Protein AF-A0A430Q4X9-F1 (afdb_monomer)

Solvent-accessible surface area (backbone atoms only — not comparable to full-atom values): 52627 Å² total; per-residue (Å²): 137,83,68,45,74,43,81,68,33,27,35,56,55,89,84,37,78,41,53,22,36,38,38,39,48,80,57,38,43,37,38,36,34,67,85,79,67,49,67,54,74,44,46,50,86,42,58,67,49,42,34,36,36,79,50,100,70,37,38,23,45,38,38,34,28,76,85,50,52,77,48,39,40,35,45,37,51,72,80,48,47,53,53,51,39,55,44,32,48,70,55,57,74,41,74,56,46,78,50,72,66,37,93,63,96,63,61,51,51,51,76,50,69,65,76,53,27,40,36,35,25,48,91,91,27,44,54,52,74,44,56,50,92,45,51,68,46,74,48,81,59,79,37,32,38,39,39,33,34,61,73,56,93,92,47,98,67,68,73,51,69,49,69,42,38,25,81,50,53,97,81,40,90,73,31,52,30,56,65,53,46,55,63,75,61,63,64,75,65,36,24,35,59,56,73,67,25,77,39,54,29,51,77,48,80,55,78,55,36,47,34,38,35,33,67,86,82,63,48,67,53,73,44,45,52,88,40,57,67,51,44,35,36,36,83,52,98,67,37,38,24,46,39,37,33,27,75,86,44,52,75,47,40,39,33,36,36,50,71,77,50,48,52,52,50,38,54,44,30,46,72,51,59,72,42,75,54,46,76,51,65,68,43,88,77,79,69,95,64,64,52,81,48,71,66,80,42,26,43,32,38,29,43,91,90,24,44,57,51,77,44,56,25,80,47,32,48,40,73,46,83,57,78,40,33,37,39,38,33,33,62,71,33,89,84,20,97,65,51,73,51,69,50,76,50,76,39,80,70,48,96,87,41,92,69,35,60,33,56,60,56,46,53,55,44,61,75,54,25,62,43,85,68,90,84,73,80,57,43,40,74,47,76,63,44,41,24,72,31,71,73,49,53,27,37,40,33,34,42,92,61,31,39,35,40,40,36,99,86,56,72,47,78,44,50,50,89,25,59,76,43,39,33,52,45,66,40,69,87,66,52,35,31,38,41,39,37,32,33,53,76,49,55,72,57,89,93,46,70,40,48,45,42,30,36,56,38,54,58,85,40,70,41,81,45,69,41,73,56,56,59,68,58,35,34,70,79,50,72,55,77,56,63,44,65,46,74,44,41,38,65,56,49,52,52,52,52,50,28,63,69,61,72,42,72,70,41,56,67,38,99,50,55,35,87,86,73,18,52,45,45,61,31,27,42,83,98,28,71,36,38,40,29,56,34,83,64,28,45,36,35,38,80,46,80,63,48,76,49,44,58,91,43,52,67,34,34,39,79,46,80,34,93,60,100,62,76,31,28,24,43,34,40,33,30,75,86,77,51,69,49,60,36,32,65,24,54,53,80,44,46,61,52,53,49,53,50,39,52,76,70,67,52,48,60,68,79,64,81,90,72,89,83,86,80,74,94,78,83,91,76,88,85,79,89,81,96,83,90,54,72,67,60,51,50,53,50,47,60,51,50,57,64,61,68,77,55,85,94,77,90,84,88,84,82,88,86,85,89,89,82,88,86,86,81,87,78,87,89,87,86,82,89,88,85,80,91,83,90,80,84,89,79,85,83,83,87,85,85,81,92,86,86,91,82,93,88,82,94,88,83,91,85,89,89,89,86,85,87,88,84,84,88,79,89,80,83,90,76,90,78,87,79,82,88,83,85,83,88,77,93,78,91,87,86,86,85,87,90,91,87,83,90,88,89,89,87,86,88,89,82,90,88,79,86,82,86,83,84,84,80,80,87,75,83,83,74,82,76,77,85,77,69,88,83,61,77,74,82,69,63,54,40,68,54,50,54,40,68,78,37,46,66,58,54,50,66,76,39,79,96,82,72,54,76,66,54,47,49,49,55,49,52,53,53,59,69,74,49,57,69,70,62,53,47,55,37,42,53,55,34,57,51,43,45,52,49,47,54,50,52,43,52,54,50,52,52,54,66,52,65,74,68,69,83,90,83,82,79,87,83,91,131

Radius of gyration: 43.61 Å; Cα contacts (8 Å, |Δi|>4): 1287; chains: 1; bounding box: 128×97×126 Å

Secondary structure (DSSP, 8-state):
---EEEEEEEEEETTEEEEEEEEE-SSEEEEEETTT--EEEEETTTEEEEEEEEETTEEEEEEEETTS-EEEEEEE-HHHHHHHHHHIIIII----EEE-------SB-EEEEETTEEEEESSSSEEEEEEGGGEEEEEEETTEEEEEE---TT-SS---EEEEE-PPPTT-TT-SHHHHHHHHT-S---EEEETTEEEEEEEEE-SSEEEEEETTT--EEEEETTTEEEEEEEEETTEEEEEEEETT--EEEEEEE-HHHHHHHHHHIIIII----EEEPB-TT-----EEEEETTEEEEEETTEEEEEEEGGGEEEEEEETTEEEEEE---TTSSS---EEEEEPP--TT-TT-SHHHHHHHHHTTS------S--SEEEEEEEEEETTEEEEEEE-SSEEEEEESS--EEEEGGGEEEEEEEE-TTSSEEEEEEEEEEEEEETTEEEEEEEEEEETT-EEEEE-SS-HHHHHHHHTTSS-SEEEEEHHHHHHHHHHHHTT--EE---S---TTS-SSEEEEETTEEEEEEEETTEEEEESSS-EEEEGGGEEEEEEEEPSSSSSEEEEEEEETTS-EEEEEEEEGGGHHHHHHHHHHTTPPBTTS----------------------HHHHHHHHHHHHHTSSS--------------PPP-----------------------------------------------------------------------------------------PPPPP--PPPPP-PPPPPPPTTSPPPPPPHHHHHHHHHHHHHHHSS-S---HHHHHHHHHHHHHHS-HHHHHHHHHHHHHHHHHHHHHHHHHHHHHHHTTSPP-------

Mean predicted aligned error: 23.53 Å

Organism: Schistosoma bovis (NCBI:txid6184)

Foldseek 3Di:
DPKDKDQFKWWQDQNDTFGWMWIDDLFWTWTAGPPPRDIDIDGLQFWDAWEWEQDPQAIKIWTATPVRDIIIMDNDHPVRVVVVQVSCVPRSVYHHYYAYADPDPDLEADWDDDDQKIFGDHPPGTHDIDRLVQFPDWDFDQQKIKTAGDDDPVDPDHDGIGIHGYAADPVRPRGPRVVVRCVSPPPQQKWWDDQQDTFGWDWDDDLFWTWTQGPPVRDIDIDGLQFWDAWEWEQDPQGTKIWTATPLRDIIIIDNDHPVRVVVVQVSCCVRSVYHHYYAYADPPPDLDADWDDDDQKIFGADPNHTNDIHRLQQFADWDDDQQKIKTAGDDDPNHPDGDGIDIDGFDDDPVRPRGPRVVVVVVSCVRHNHDDPPDAFQWWDFQFQWPVVGGTFTWTHDLFWIWGHGPVDIDIGGLVQFPAWEWFADLVNQKIKTKTAGVVFTDDPPDTQRITITMFGQPAKDKIATPDDQVVCCVQQVNLDGRIDIDGPSVVVSSVSCRSSVHDYFYADPAAFPSRHQWWWWDWDNDTWTWGDGPFWIWTDDPPTDTGGLVQFPAKEWAQAPDDDQWIWIWTAGPVRDITITGDTHNRRVVRVVVSCVVSVGHYPPPDDDDDPDDDDDDDDDDDDDDDDVVVVVVVVVVVVVVVVDDDDDDDDDDDDDDDDDDDYDDDDDDDDDDDDDDDDDDDDDDDDDDDDDDDDDDDDDYDYDDDDDDDDDDDDDDDYDDDDDDDDDDDDDDDDDDDDDDDDDDDDDDDDDDDDDDDDDDDDDDDDDDDPLQDDQDDDLLVVVCVVCLVVLVVVPPDDDDPVVSVVSSVVCVVPDDPVVSVVSRVVNVVSNVVSVVSNVVVVVVVVVVPDDDDDDDDDD

Nearest PDB structures (foldseek):
  9eh2-assembly1_y  TM=5.480E-01  e=1.610E-57  Homo sapiens
  4ifs-assembly1_A  TM=9.817E-01  e=1.212E-33  Homo sapiens
  6upl-assembly1_H  TM=5.809E-01  e=5.682E-43  Homo sapiens
  2gcj-assembly4_D  TM=9.593E-01  e=6.353E-27  Saccharomyces cerevisiae
  4pq0-assembly1_A  TM=9.358E-01  e=2.361E-25  Saccharomyces cerevisiae S288C

InterPro domains:
  IPR000969 FACT complex subunit SSRP1/POB3 [PR00887] (389-405)
  IPR000969 FACT complex subunit SSRP1/POB3 [PR00887] (411-427)
  IPR000969 FACT complex subunit SSRP1/POB3 [PR00887] (434-450)
  IPR000969 FACT complex subunit SSRP1/POB3 [PR00887] (499-512)
  IPR000969 FACT complex subunit SSRP1/POB3 [PR00887] (526-544)
  IPR000969 FACT complex subunit SSRP1/POB3 [PR00887] (544-561)
  IPR000969 FACT complex subunit SSRP1/POB3 [PR00887] (567-583)
  IPR000969 FACT complex subunit SSRP1/POB3 [PR00887] (583-601)
  IPR009071 High mobility group box domain [PF00505] (777-845)
  IPR009071 High mobility group box domain [PS50118] (777-846)
  IPR009071 High mobility group box domain [SM00398] (776-847)
  IPR011993 PH-like domain superfamily [G3DSA:2.30.29.30] (1-93)
  IPR011993 PH-like domain superfamily [G3DSA:2.30.29.30] (181-274)
  IPR011993 PH-like domain superfamily [G3DSA:2.30.29.30] (509-616)
  IPR013719 Histone chaperone RTT106/FACT complex subunit SPT16-like, middle domain [PF08512] (520-607)
  IPR013719 Histone chaperone RTT106/FACT complex subunit SPT16-like, middle domain [SM01287] (518-608)
  IPR024954 SSRP1, dimerization domain [PF03531] (105-169)
  IPR024954 SSRP1, dimerization domain [PF03531] (286-350)
  IPR035417 FACT complex subunit SSRP1/POB3, N-terminal PH domain [PF17292] (5-96)
  IPR035417 FACT complex subunit SSRP1/POB3, N-terminal PH domain [PF17292] (189-277)

pLDDT: mean 70.9, std 22.5, range [18.3, 94.38]

Structure (mmCIF, N/CA/C/O backbone):
data_AF-A0A430Q4X9-F1
#
_entry.id   AF-A0A430Q4X9-F1
#
loop_
_atom_site.group_PDB
_atom_site.id
_atom_site.type_symbol
_atom_site.label_atom_id
_atom_site.label_alt_id
_atom_site.label_comp_id
_atom_site.label_asym_id
_atom_site.label_entity_id
_atom_site.label_seq_id
_atom_site.pdbx_PDB_ins_code
_atom_site.Cartn_x
_atom_site.Cartn_y
_atom_site.Cartn_z
_atom_site.occupancy
_atom_site.B_iso_or_equiv
_atom_site.auth_seq_id
_atom_site.auth_comp_id
_atom_site.auth_asym_id
_atom_site.auth_atom_id
_atom_site.pdbx_PDB_model_num
ATOM 1 N N . MET A 1 1 ? -58.689 -5.310 34.486 1.00 47.12 1 MET A N 1
ATOM 2 C CA . MET A 1 1 ? -58.579 -5.553 33.040 1.00 47.12 1 MET A CA 1
ATOM 3 C C . MET A 1 1 ? -59.289 -4.420 32.329 1.00 47.12 1 MET A C 1
ATOM 5 O O . MET A 1 1 ? -60.475 -4.511 32.033 1.00 47.12 1 MET A O 1
ATOM 9 N N . ALA A 1 2 ? -58.596 -3.290 32.208 1.00 54.94 2 ALA A N 1
ATOM 10 C CA . ALA A 1 2 ? -59.089 -2.107 31.507 1.00 54.94 2 ALA A CA 1
ATOM 11 C C . ALA A 1 2 ? -58.631 -2.133 30.040 1.00 54.94 2 ALA A C 1
ATOM 13 O O . ALA A 1 2 ? -57.933 -1.228 29.596 1.00 54.94 2 ALA A O 1
ATOM 14 N N . ASP A 1 3 ? -58.971 -3.201 29.319 1.00 74.31 3 ASP A N 1
ATOM 15 C CA . ASP A 1 3 ? -58.567 -3.403 27.928 1.00 74.31 3 ASP A CA 1
ATOM 16 C C . ASP A 1 3 ? -59.161 -2.292 27.044 1.00 74.31 3 ASP A C 1
ATOM 18 O O . ASP A 1 3 ? -60.383 -2.162 26.930 1.00 74.31 3 ASP A O 1
ATOM 22 N N . ILE A 1 4 ? -58.301 -1.484 26.417 1.00 83.25 4 ILE A N 1
ATOM 23 C CA . ILE A 1 4 ? -58.714 -0.422 25.487 1.00 83.25 4 ILE A CA 1
ATOM 24 C C . ILE A 1 4 ? -58.470 -0.912 24.061 1.00 83.25 4 ILE A C 1
ATOM 26 O O . ILE A 1 4 ? -57.391 -1.416 23.758 1.00 83.25 4 ILE A O 1
ATOM 30 N N . ALA A 1 5 ? -59.452 -0.754 23.175 1.00 84.56 5 ALA A N 1
ATOM 31 C CA . ALA A 1 5 ? -59.333 -1.102 21.763 1.00 84.56 5 ALA A CA 1
ATOM 32 C C . ALA A 1 5 ? -59.777 0.062 20.871 1.00 84.56 5 ALA A C 1
ATOM 34 O O . ALA A 1 5 ? -60.734 0.762 21.199 1.00 84.56 5 ALA A O 1
ATOM 35 N N . PHE A 1 6 ? -59.095 0.229 19.737 1.00 85.00 6 PHE A N 1
ATOM 36 C CA . PHE A 1 6 ? -59.410 1.219 18.710 1.00 85.00 6 PHE A CA 1
ATOM 37 C C . PHE A 1 6 ? -59.391 0.541 17.335 1.00 85.00 6 PHE A C 1
ATOM 39 O O . PHE A 1 6 ? -58.387 -0.058 16.944 1.00 85.00 6 PHE A O 1
ATOM 46 N N . ASP A 1 7 ? -60.502 0.631 16.605 1.00 78.06 7 ASP A N 1
ATOM 47 C CA . ASP A 1 7 ? -60.726 -0.092 15.344 1.00 78.06 7 ASP A CA 1
ATOM 48 C C . ASP A 1 7 ? -60.397 0.718 14.073 1.00 78.06 7 ASP A C 1
ATOM 50 O O . ASP A 1 7 ? -60.568 0.205 12.966 1.00 78.06 7 ASP A O 1
ATOM 54 N N . HIS A 1 8 ? -59.962 1.975 14.225 1.00 80.31 8 HIS A N 1
ATOM 55 C CA . HIS A 1 8 ? -59.743 2.943 13.138 1.00 80.31 8 HIS A CA 1
ATOM 56 C C . HIS A 1 8 ? -58.374 3.645 13.221 1.00 80.31 8 HIS A C 1
ATOM 58 O O . HIS A 1 8 ? -58.217 4.774 12.764 1.00 80.31 8 HIS A O 1
ATOM 64 N N . ILE A 1 9 ? -57.380 2.973 13.808 1.00 86.81 9 ILE A N 1
ATOM 65 C CA . ILE A 1 9 ? -56.001 3.471 13.878 1.00 86.81 9 ILE A CA 1
ATOM 66 C C . ILE A 1 9 ? -55.238 3.000 12.643 1.00 86.81 9 ILE A C 1
ATOM 68 O O . ILE A 1 9 ? -55.410 1.874 12.177 1.00 86.81 9 ILE A O 1
ATOM 72 N N . THR A 1 10 ? -54.383 3.864 12.113 1.00 85.19 10 THR A N 1
ATOM 73 C CA . THR A 1 10 ? -53.503 3.550 10.984 1.00 85.19 10 THR A CA 1
ATOM 74 C C . THR A 1 10 ? -52.044 3.563 11.431 1.00 85.19 10 THR A C 1
ATOM 76 O O . THR A 1 10 ? -51.682 4.299 12.341 1.00 85.19 10 THR A O 1
ATOM 79 N N . GLN A 1 11 ? -51.196 2.748 10.813 1.00 85.56 11 GLN A N 1
ATOM 80 C CA . GLN A 1 11 ? -49.763 2.668 11.095 1.00 85.56 11 GLN A CA 1
ATOM 81 C C . GLN A 1 11 ? -48.985 3.239 9.911 1.00 85.56 11 GLN A C 1
ATOM 83 O O . GLN A 1 11 ? -49.207 2.828 8.770 1.00 85.56 11 GLN A O 1
ATOM 88 N N . GLU A 1 12 ? -48.066 4.164 10.181 1.00 77.56 12 GLU A N 1
ATOM 89 C CA . GLU A 1 12 ? -47.129 4.678 9.179 1.00 77.56 12 GLU A CA 1
ATOM 90 C C . GLU A 1 12 ? -45.906 3.752 9.115 1.00 77.56 12 GLU A C 1
ATOM 92 O O . GLU A 1 12 ? -45.156 3.626 10.083 1.00 77.56 12 GLU A O 1
ATOM 97 N N . VAL A 1 13 ? -45.680 3.126 7.959 1.00 74.81 13 VAL A N 1
ATOM 98 C CA . VAL A 1 13 ? -44.479 2.330 7.675 1.00 74.81 13 VAL A CA 1
ATOM 99 C C . VAL A 1 13 ? -43.890 2.825 6.358 1.00 74.81 13 VAL A C 1
ATOM 101 O O . VAL A 1 13 ? -44.546 2.750 5.323 1.00 74.81 13 VAL A O 1
ATOM 104 N N . ARG A 1 14 ? -42.655 3.349 6.383 1.00 68.56 14 ARG A N 1
ATOM 105 C CA . ARG A 1 14 ? -41.965 3.908 5.195 1.00 68.56 14 ARG A CA 1
ATOM 106 C C . ARG A 1 14 ? -42.811 4.946 4.436 1.00 68.56 14 ARG A C 1
ATOM 108 O O . ARG A 1 14 ? -42.925 4.901 3.216 1.00 68.56 14 ARG A O 1
ATOM 115 N N . GLY A 1 15 ? -43.471 5.845 5.172 1.00 66.19 15 GLY A N 1
ATOM 116 C CA . GLY A 1 15 ? -44.386 6.852 4.613 1.00 66.19 15 GLY A CA 1
ATOM 117 C C . GLY A 1 15 ? -45.702 6.299 4.043 1.00 66.19 15 GLY A C 1
ATOM 118 O O . GLY A 1 15 ? -46.572 7.077 3.668 1.00 66.19 15 GLY A O 1
ATOM 119 N N . THR A 1 16 ? -45.883 4.975 4.007 1.00 70.06 16 THR A N 1
ATOM 120 C CA . THR A 1 16 ? -47.123 4.318 3.578 1.00 70.06 16 THR A CA 1
ATOM 121 C C . THR A 1 16 ? -48.029 4.101 4.791 1.00 70.06 16 THR A C 1
ATOM 123 O O . THR A 1 16 ? -47.572 3.644 5.840 1.00 70.06 16 THR A O 1
ATOM 126 N N . VAL A 1 17 ? -49.318 4.422 4.661 1.00 78.38 17 VAL A N 1
ATOM 127 C CA . VAL A 1 17 ? -50.292 4.364 5.762 1.00 78.38 17 VAL A CA 1
ATOM 128 C C . VAL A 1 17 ? -51.163 3.110 5.638 1.00 78.38 17 VAL A C 1
ATOM 130 O O . VAL A 1 17 ? -51.874 2.918 4.649 1.00 78.38 17 VAL A O 1
ATOM 133 N N . TYR A 1 18 ? -51.117 2.244 6.652 1.00 81.88 18 TYR A N 1
ATOM 134 C CA . TYR A 1 18 ? -51.823 0.959 6.675 1.00 81.88 18 TYR A CA 1
ATOM 135 C C . TYR A 1 18 ? -52.917 0.944 7.757 1.00 81.88 18 TYR A C 1
ATOM 137 O O . TYR A 1 18 ? -52.584 1.169 8.919 1.00 81.88 18 TYR A O 1
ATOM 145 N N . PRO A 1 19 ? -54.192 0.638 7.440 1.00 84.50 19 PRO A N 1
ATOM 146 C CA . PRO A 1 19 ? -55.247 0.513 8.447 1.00 84.50 19 PRO A CA 1
ATOM 147 C C . PRO A 1 19 ? -55.048 -0.711 9.346 1.00 84.50 19 PRO A C 1
ATOM 149 O O . PRO A 1 19 ? -54.427 -1.706 8.950 1.00 84.50 19 PRO A O 1
ATOM 152 N N . GLY A 1 20 ? -55.586 -0.639 10.560 1.00 86.88 20 GLY A N 1
ATOM 153 C CA . GLY A 1 20 ? -55.470 -1.705 11.537 1.00 86.88 20 GLY A CA 1
ATOM 154 C C . GLY A 1 20 ? -56.220 -1.451 12.839 1.00 86.88 20 GLY A C 1
ATOM 155 O O . GLY A 1 20 ? -57.010 -0.518 12.984 1.00 86.88 20 GLY A O 1
ATOM 156 N N . LYS A 1 21 ? -55.978 -2.343 13.798 1.00 86.94 21 LYS A N 1
ATOM 157 C CA . LYS A 1 21 ? -56.662 -2.374 15.092 1.00 86.94 21 LYS A CA 1
ATOM 158 C C . LYS A 1 21 ? -55.644 -2.332 16.218 1.00 86.94 21 LYS A C 1
ATOM 160 O O . LYS A 1 21 ? -54.824 -3.244 16.341 1.00 86.94 21 LYS A O 1
ATOM 165 N N . LEU A 1 22 ? -55.721 -1.299 17.052 1.00 87.69 22 LEU A N 1
ATOM 166 C CA . LEU A 1 22 ? -54.906 -1.160 18.257 1.00 87.69 22 LEU A CA 1
ATOM 167 C C . LEU A 1 22 ? -55.633 -1.764 19.462 1.00 87.69 22 LEU A C 1
ATOM 169 O O . LEU A 1 22 ? -56.838 -1.578 19.628 1.00 87.69 22 LEU A O 1
ATOM 173 N N . ARG A 1 23 ? -54.891 -2.457 20.326 1.00 88.31 23 ARG A N 1
ATOM 174 C CA . ARG A 1 23 ? -55.328 -2.941 21.636 1.00 88.31 23 ARG A CA 1
ATOM 175 C C . ARG A 1 23 ? -54.254 -2.666 22.683 1.00 88.31 23 ARG A C 1
ATOM 177 O O . ARG A 1 23 ? -53.080 -2.945 22.456 1.00 88.31 23 ARG A O 1
ATOM 184 N N . LEU A 1 24 ? -54.674 -2.154 23.832 1.00 86.25 24 LEU A N 1
ATOM 185 C CA . LEU A 1 24 ? -53.842 -1.896 25.003 1.00 86.25 24 LEU A CA 1
ATOM 186 C C . LEU A 1 24 ? -54.345 -2.760 26.162 1.00 86.25 24 LEU A C 1
ATOM 188 O O . LEU A 1 24 ? -55.533 -2.719 26.490 1.00 86.25 24 LEU A O 1
ATOM 192 N N . LYS A 1 25 ? -53.440 -3.515 26.788 1.00 86.50 25 LYS A N 1
ATOM 193 C CA . LYS A 1 25 ? -53.659 -4.213 28.063 1.00 86.50 25 LYS A CA 1
ATOM 194 C C . LYS A 1 25 ? -52.678 -3.708 29.115 1.00 86.50 25 LYS A C 1
ATOM 196 O O . LYS A 1 25 ? -51.762 -2.954 28.816 1.00 86.50 25 LYS A O 1
ATOM 201 N N . GLU A 1 26 ? -52.863 -4.163 30.349 1.00 81.06 26 GLU A N 1
ATOM 202 C CA . GLU A 1 26 ? -52.148 -3.685 31.541 1.00 81.06 26 GLU A CA 1
ATOM 203 C C . GLU A 1 26 ? -50.613 -3.902 31.503 1.00 81.06 26 GLU A C 1
ATOM 205 O O . GLU A 1 26 ? -49.920 -3.286 32.307 1.00 81.06 26 GLU A O 1
ATOM 210 N N . ASP A 1 27 ? -50.092 -4.709 30.563 1.00 81.56 27 ASP A N 1
ATOM 211 C CA . ASP A 1 27 ? -48.649 -4.921 30.305 1.00 81.56 27 ASP A CA 1
ATOM 212 C C . ASP A 1 27 ? -48.296 -5.108 28.800 1.00 81.56 27 ASP A C 1
ATOM 214 O O . ASP A 1 27 ? -47.153 -5.396 28.451 1.00 81.56 27 ASP A O 1
ATOM 218 N N . GLU A 1 28 ? -49.267 -4.953 27.882 1.00 84.81 28 GLU A N 1
ATOM 219 C CA . GLU A 1 28 ? -49.089 -5.224 26.440 1.00 84.81 28 GLU A CA 1
ATOM 220 C C . GLU A 1 28 ? -49.641 -4.093 25.560 1.00 84.81 28 GLU A C 1
ATOM 222 O O . GLU A 1 28 ? -50.812 -3.713 25.671 1.00 84.81 28 GLU A O 1
ATOM 227 N N . PHE A 1 29 ? -48.831 -3.628 24.611 1.00 88.62 29 PHE A N 1
ATOM 228 C CA . PHE A 1 29 ? -49.266 -2.864 23.443 1.00 88.62 29 PHE A CA 1
ATOM 229 C C . PHE A 1 29 ? -49.368 -3.818 22.246 1.00 88.62 29 PHE A C 1
ATOM 231 O O . PHE A 1 29 ? -48.407 -4.521 21.945 1.00 88.62 29 PHE A O 1
ATOM 238 N N . MET A 1 30 ? -50.507 -3.849 21.547 1.00 86.81 30 MET A N 1
ATOM 239 C CA . MET A 1 30 ? -50.709 -4.698 20.367 1.00 86.81 30 MET A CA 1
ATOM 240 C C . MET A 1 30 ? -51.405 -3.951 19.232 1.00 86.81 30 MET A C 1
ATOM 242 O O . MET A 1 30 ? -52.591 -3.642 19.337 1.00 86.81 30 MET A O 1
ATOM 246 N N . TYR A 1 31 ? -50.724 -3.752 18.107 1.00 88.12 31 TYR A N 1
ATOM 247 C CA . TYR A 1 31 ? -51.344 -3.260 16.877 1.00 88.12 31 TYR A CA 1
ATOM 248 C C . TYR A 1 31 ? -51.369 -4.349 15.806 1.00 88.12 31 TYR A C 1
ATOM 250 O O . TYR A 1 31 ? -50.330 -4.906 15.467 1.00 88.12 31 TYR A O 1
ATOM 258 N N . LYS A 1 32 ? -52.544 -4.637 15.235 1.00 86.12 32 LYS A N 1
ATOM 259 C CA . LYS A 1 32 ? -52.685 -5.548 14.091 1.00 86.12 32 LYS A CA 1
ATOM 260 C C . LYS A 1 32 ? -52.991 -4.777 12.811 1.00 86.12 32 LYS A C 1
ATOM 262 O O . LYS A 1 32 ? -54.054 -4.174 12.695 1.00 86.12 32 LYS A O 1
ATOM 267 N N . ASN A 1 33 ? -52.101 -4.890 11.833 1.00 82.56 33 ASN A N 1
ATOM 268 C CA . ASN A 1 33 ? -52.248 -4.342 10.489 1.00 82.56 33 ASN A CA 1
ATOM 269 C C . ASN A 1 33 ? -53.239 -5.199 9.672 1.00 82.56 33 ASN A C 1
ATOM 271 O O . ASN A 1 33 ? -53.063 -6.414 9.552 1.00 82.56 33 ASN A O 1
ATOM 275 N N . GLU A 1 34 ? -54.292 -4.590 9.120 1.00 80.56 34 GLU A N 1
ATOM 276 C CA . GLU A 1 34 ? -55.349 -5.313 8.392 1.00 80.56 34 GLU A CA 1
ATOM 277 C C . GLU A 1 34 ? -54.937 -5.723 6.973 1.00 80.56 34 GLU A C 1
ATOM 279 O O . GLU A 1 34 ? -55.386 -6.764 6.498 1.00 80.56 34 GLU A O 1
ATOM 284 N N . LYS A 1 35 ? -54.055 -4.958 6.311 1.00 73.62 35 LYS A N 1
ATOM 285 C CA . LYS A 1 35 ? -53.568 -5.279 4.956 1.00 73.62 35 LYS A CA 1
ATOM 286 C C . LYS A 1 35 ? -52.484 -6.359 4.966 1.00 73.62 35 LYS A C 1
ATOM 288 O O . LYS A 1 35 ? -52.546 -7.292 4.175 1.00 73.62 35 LYS A O 1
ATOM 293 N N . THR A 1 36 ? -51.487 -6.238 5.847 1.00 71.25 36 THR A N 1
ATOM 294 C CA . THR A 1 36 ? -50.318 -7.147 5.866 1.00 71.25 36 THR A CA 1
ATOM 295 C C . THR A 1 36 ? -50.462 -8.314 6.845 1.00 71.25 36 THR A C 1
ATOM 297 O O . THR A 1 36 ? -49.624 -9.214 6.858 1.00 71.25 36 THR A O 1
ATOM 300 N N . GLY A 1 37 ? -51.478 -8.293 7.714 1.00 74.94 37 GLY A N 1
ATOM 301 C CA . GLY A 1 37 ? -51.705 -9.300 8.755 1.00 74.94 37 GLY A CA 1
ATOM 302 C C . GLY A 1 37 ? -50.696 -9.287 9.911 1.00 74.94 37 GLY A C 1
ATOM 303 O O . GLY A 1 37 ? -50.916 -9.999 10.895 1.00 74.94 37 GLY A O 1
ATOM 304 N N . LYS A 1 38 ? -49.622 -8.486 9.817 1.00 79.12 38 LYS A N 1
ATOM 305 C CA . LYS A 1 38 ? -48.584 -8.340 10.845 1.00 79.12 38 LYS A CA 1
ATOM 306 C C . LYS A 1 38 ? -49.165 -7.791 12.149 1.00 79.12 38 LYS A C 1
ATOM 308 O O . LYS A 1 38 ? -50.126 -7.018 12.142 1.00 79.12 38 LYS A O 1
ATOM 313 N N . VAL A 1 39 ? -48.556 -8.201 13.258 1.00 84.00 39 VAL A N 1
ATOM 314 C CA . VAL A 1 39 ? -48.884 -7.725 14.603 1.00 84.00 39 VAL A CA 1
ATOM 315 C C . VAL A 1 39 ? -47.618 -7.171 15.240 1.00 84.00 39 VAL A C 1
ATOM 317 O O . VAL A 1 39 ? -46.669 -7.918 15.467 1.00 84.00 39 VAL A O 1
ATOM 320 N N . ASP A 1 40 ? -47.630 -5.877 15.534 1.00 83.50 40 ASP A N 1
ATOM 321 C CA . ASP A 1 40 ? -46.658 -5.228 16.405 1.00 83.50 40 ASP A CA 1
ATOM 322 C C . ASP A 1 40 ? -47.092 -5.520 17.852 1.00 83.50 40 ASP A C 1
ATOM 324 O O . ASP A 1 40 ? -48.215 -5.184 18.240 1.00 83.50 40 ASP A O 1
ATOM 328 N N . HIS A 1 41 ? -46.235 -6.178 18.635 1.00 88.75 41 HIS A N 1
ATOM 329 C CA . HIS A 1 41 ? -46.450 -6.492 20.054 1.00 88.75 41 HIS A CA 1
ATOM 330 C C . HIS A 1 41 ? -45.258 -5.968 20.852 1.00 88.75 41 HIS A C 1
ATOM 332 O O . HIS A 1 41 ? -44.120 -6.309 20.527 1.00 88.75 41 HIS A O 1
ATOM 338 N N . PHE A 1 42 ? -45.523 -5.138 21.863 1.00 87.38 42 PHE A N 1
ATOM 339 C CA . PHE A 1 42 ? -44.507 -4.603 22.773 1.00 87.38 42 PHE A CA 1
ATOM 340 C C . PHE A 1 42 ? -44.953 -4.813 24.221 1.00 87.38 42 PHE A C 1
ATOM 342 O O . PHE A 1 42 ? -46.094 -4.504 24.580 1.00 87.38 42 PHE A O 1
ATOM 349 N N . SER A 1 43 ? -44.043 -5.300 25.060 1.00 85.12 43 SER A N 1
ATOM 350 C CA . SER A 1 43 ? -44.223 -5.334 26.512 1.00 85.12 43 SER A CA 1
ATOM 351 C C . SER A 1 43 ? -43.915 -3.971 27.134 1.00 85.12 43 SER A C 1
ATOM 353 O O . SER A 1 43 ? -43.267 -3.114 26.520 1.00 85.12 43 SER A O 1
ATOM 355 N N . ARG A 1 44 ? -44.292 -3.772 28.402 1.00 82.31 44 ARG A N 1
ATOM 356 C CA . ARG A 1 44 ? -43.864 -2.585 29.157 1.00 82.31 44 ARG A CA 1
ATOM 357 C C . ARG A 1 44 ? -42.344 -2.422 29.222 1.00 82.31 44 ARG A C 1
ATOM 359 O O . ARG A 1 44 ? -41.857 -1.293 29.249 1.00 82.31 44 ARG A O 1
ATOM 366 N N . SER A 1 45 ? -41.585 -3.517 29.244 1.00 82.31 45 SER A N 1
ATOM 367 C CA . SER A 1 45 ? -40.120 -3.465 29.280 1.00 82.31 45 SER A CA 1
ATOM 368 C C . SER A 1 45 ? -39.489 -2.881 28.015 1.00 82.31 45 SER A C 1
ATOM 370 O O . SER A 1 45 ? -38.366 -2.387 28.113 1.00 82.31 45 SER A O 1
ATOM 372 N N . ASP A 1 46 ? -40.180 -2.889 26.874 1.00 85.38 46 ASP A N 1
ATOM 373 C CA . ASP A 1 46 ? -39.586 -2.548 25.573 1.00 85.38 46 ASP A CA 1
ATOM 374 C C . ASP A 1 46 ? -39.700 -1.058 25.233 1.00 85.38 46 ASP A C 1
ATOM 376 O O . ASP A 1 46 ? -38.841 -0.513 24.539 1.00 85.38 46 ASP A O 1
ATOM 380 N N . ILE A 1 47 ? -40.738 -0.387 25.740 1.00 85.75 47 ILE A N 1
ATOM 381 C CA . ILE A 1 47 ? -40.999 1.035 25.491 1.00 85.75 47 ILE A CA 1
ATOM 382 C C . ILE A 1 47 ? -39.988 1.896 26.265 1.00 85.75 47 ILE A C 1
ATOM 384 O O . ILE A 1 47 ? -39.760 1.696 27.460 1.00 85.75 47 ILE A O 1
ATOM 388 N N . GLU A 1 48 ? -39.373 2.856 25.571 1.00 84.50 48 GLU A N 1
ATOM 389 C CA . GLU A 1 48 ? -38.484 3.870 26.150 1.00 84.50 48 GLU A CA 1
ATOM 390 C C . GLU A 1 48 ? -39.236 5.187 26.371 1.00 84.50 48 GLU A C 1
ATOM 392 O O . GLU A 1 48 ? -39.235 5.733 27.474 1.00 84.50 48 GLU A O 1
ATOM 397 N N . SER A 1 49 ? -39.900 5.691 25.329 1.00 86.38 49 SER A N 1
ATOM 398 C CA . SER A 1 49 ? -40.626 6.959 25.365 1.00 86.38 49 SER A CA 1
ATOM 399 C C . SER A 1 49 ? -41.789 6.975 24.371 1.00 86.38 49 SER A C 1
ATOM 401 O O . SER A 1 49 ? -41.876 6.153 23.455 1.00 86.38 49 SER A O 1
ATOM 403 N N . ALA A 1 50 ? -42.716 7.912 24.563 1.00 88.81 50 ALA A N 1
ATOM 404 C CA . ALA A 1 50 ? -43.828 8.139 23.652 1.00 88.81 50 ALA A CA 1
ATOM 405 C C . ALA A 1 50 ? -44.142 9.637 23.552 1.00 88.81 50 ALA A C 1
ATOM 407 O O . ALA A 1 50 ? -44.049 10.367 24.541 1.00 88.81 50 ALA A O 1
ATOM 408 N N . GLN A 1 51 ? -44.553 10.088 22.367 1.00 88.75 51 GLN A N 1
ATOM 409 C CA . GLN A 1 51 ? -44.913 11.482 22.111 1.00 88.75 51 GLN A CA 1
ATOM 410 C C . GLN A 1 51 ? -46.144 11.611 21.204 1.00 88.75 51 GLN A C 1
ATOM 412 O O . GLN A 1 51 ? -46.344 10.823 20.276 1.00 88.75 51 GLN A O 1
ATOM 417 N N . TRP A 1 52 ? -46.956 12.636 21.469 1.00 88.81 52 TRP A N 1
ATOM 418 C CA . TRP A 1 52 ? -48.077 13.049 20.628 1.00 88.81 52 TRP A CA 1
ATOM 419 C C . TRP A 1 52 ? -47.613 14.091 19.615 1.00 88.81 52 TRP A C 1
ATOM 421 O O . TRP A 1 52 ? -47.125 15.154 20.000 1.00 88.81 52 TRP A O 1
ATOM 431 N N . ILE A 1 53 ? -47.828 13.811 18.332 1.00 83.00 53 ILE A N 1
ATOM 432 C CA . ILE A 1 53 ? -47.542 14.709 17.211 1.00 83.00 53 ILE A CA 1
ATOM 433 C C . ILE A 1 53 ? -48.873 15.092 16.552 1.00 83.00 53 ILE A C 1
ATOM 435 O O . ILE A 1 53 ? -49.714 14.233 16.293 1.00 83.00 53 ILE A O 1
ATOM 439 N N . VAL A 1 54 ? -49.084 16.379 16.269 1.00 79.81 54 VAL A N 1
ATOM 440 C CA . VAL A 1 54 ? -50.278 16.844 15.538 1.00 79.81 54 VAL A CA 1
ATOM 441 C C . VAL A 1 54 ? -50.110 16.551 14.045 1.00 79.81 54 VAL A C 1
ATOM 443 O O . VAL A 1 54 ? -49.097 16.925 13.455 1.00 79.81 54 VAL A O 1
ATOM 446 N N . ARG A 1 55 ? -51.093 15.886 13.430 1.00 73.38 55 ARG A N 1
ATOM 447 C CA . ARG A 1 55 ? -51.079 15.451 12.024 1.00 73.38 55 ARG A CA 1
ATOM 448 C C . ARG A 1 55 ? -52.394 15.805 11.323 1.00 73.38 55 ARG A C 1
ATOM 450 O O . ARG A 1 55 ? -53.383 16.148 11.964 1.00 73.38 55 ARG A O 1
ATOM 457 N N . ALA A 1 56 ? -52.423 15.702 9.993 1.00 67.81 56 ALA A N 1
ATOM 458 C CA . ALA A 1 56 ? -53.603 16.048 9.188 1.00 67.81 56 ALA A CA 1
ATOM 459 C C . ALA A 1 56 ? -54.848 15.183 9.495 1.00 67.81 56 ALA A C 1
ATOM 461 O O . ALA A 1 56 ? -55.971 15.600 9.229 1.00 67.81 56 ALA A O 1
ATOM 462 N N . THR A 1 57 ? -54.647 13.991 10.062 1.00 67.25 57 THR A N 1
ATOM 463 C CA . THR A 1 57 ? -55.678 13.007 10.433 1.00 67.25 57 THR A CA 1
ATOM 464 C C . THR A 1 57 ? -56.082 13.050 11.913 1.00 67.25 57 THR A C 1
ATOM 466 O O . THR A 1 57 ? -56.921 12.253 12.324 1.00 67.25 57 THR A O 1
ATOM 469 N N . GLY A 1 58 ? -55.510 13.953 12.722 1.00 78.31 58 GLY A N 1
ATOM 470 C CA . GLY A 1 58 ? -55.746 14.036 14.168 1.00 78.31 58 GLY A CA 1
ATOM 471 C C . GLY A 1 58 ? -54.443 14.025 14.969 1.00 78.31 58 GLY A C 1
ATOM 472 O O . GLY A 1 58 ? -53.438 14.606 14.556 1.00 78.31 58 GLY A O 1
ATOM 473 N N . LEU A 1 59 ? -54.443 13.363 16.126 1.00 82.75 59 LEU A N 1
ATOM 474 C CA . LEU A 1 59 ? -53.221 13.119 16.892 1.00 82.75 59 LEU A CA 1
ATOM 475 C C . LEU A 1 59 ? -52.575 11.802 16.439 1.00 82.75 59 LEU A C 1
ATOM 477 O O . LEU A 1 59 ? -53.243 10.775 16.314 1.00 82.75 59 LEU A O 1
ATOM 481 N N . GLY A 1 60 ? -51.265 11.849 16.194 1.00 86.12 60 GLY A N 1
ATOM 482 C CA . GLY A 1 60 ? -50.419 10.686 15.944 1.00 86.12 60 GLY A CA 1
ATOM 483 C C . GLY A 1 60 ? -49.582 10.351 17.174 1.00 86.12 60 GLY A C 1
ATOM 484 O O . GLY A 1 60 ? -48.910 11.221 17.734 1.00 86.12 60 GLY A O 1
ATOM 485 N N . LEU A 1 61 ? -49.614 9.090 17.593 1.00 88.62 61 LEU A N 1
ATOM 486 C CA . LEU A 1 61 ? -48.782 8.532 18.650 1.00 88.62 61 LEU A CA 1
ATOM 487 C C . LEU A 1 61 ? -47.488 7.991 18.038 1.00 88.62 61 LEU A C 1
ATOM 489 O O . LEU A 1 61 ? -47.516 7.032 17.267 1.00 88.62 61 LEU A O 1
ATOM 493 N N . SER A 1 62 ? -46.352 8.577 18.405 1.00 87.19 62 SER A N 1
ATOM 494 C CA . SER A 1 62 ? -45.033 8.006 18.111 1.00 87.19 62 SER A CA 1
ATOM 495 C C . SER A 1 62 ? -44.477 7.340 19.365 1.00 87.19 62 SER A C 1
ATOM 497 O O . SER A 1 62 ? -44.455 7.960 20.427 1.00 87.19 62 SER A O 1
ATOM 499 N N . ILE A 1 63 ? -44.043 6.087 19.245 1.00 88.50 63 ILE A N 1
ATOM 500 C CA . ILE A 1 63 ? -43.474 5.277 20.327 1.00 88.50 63 ILE A CA 1
ATOM 501 C C . ILE A 1 63 ? -42.044 4.912 19.943 1.00 88.50 63 ILE A C 1
ATOM 503 O O . ILE A 1 63 ? -41.824 4.338 18.875 1.00 88.50 63 ILE A O 1
ATOM 507 N N . LYS A 1 64 ? -41.090 5.217 20.823 1.00 84.69 64 LYS A N 1
ATOM 508 C CA . LYS A 1 64 ? -39.700 4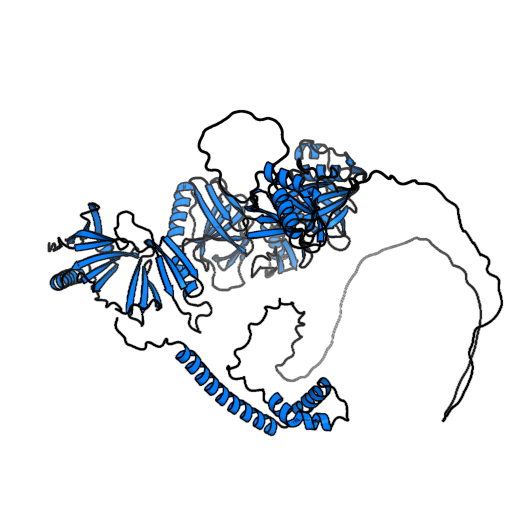.777 20.712 1.00 84.69 64 LYS A CA 1
ATOM 509 C C . LYS A 1 64 ? -39.478 3.595 21.650 1.00 84.69 64 LYS A C 1
ATOM 511 O O . LYS A 1 64 ? -39.831 3.647 22.832 1.00 84.69 64 LYS A O 1
ATOM 516 N N . LEU A 1 65 ? -38.911 2.522 21.114 1.00 85.69 65 LEU A N 1
ATOM 517 C CA . LEU A 1 65 ? -38.515 1.338 21.870 1.00 85.69 65 LEU A CA 1
ATOM 518 C C . LEU A 1 65 ? -37.011 1.390 22.197 1.00 85.69 65 LEU A C 1
ATOM 520 O O . LEU A 1 65 ? -36.236 2.038 21.497 1.00 85.69 65 LEU A O 1
ATOM 524 N N . LYS A 1 66 ? -36.575 0.669 23.237 1.00 82.00 66 LYS A N 1
ATOM 525 C CA . LYS A 1 66 ? -35.178 0.663 23.744 1.00 82.00 66 LYS A CA 1
ATOM 526 C C . LYS A 1 66 ? -34.133 0.081 22.781 1.00 82.00 66 LYS A C 1
ATOM 528 O O . LYS A 1 66 ? -32.940 0.139 23.051 1.00 82.00 66 LYS A O 1
ATOM 533 N N . ASN A 1 67 ? -34.575 -0.488 21.665 1.00 78.19 67 ASN A N 1
ATOM 534 C CA . ASN A 1 67 ? -33.757 -0.902 20.521 1.00 78.19 67 ASN A CA 1
ATOM 535 C C . ASN A 1 67 ? -33.614 0.218 19.458 1.00 78.19 67 ASN A C 1
ATOM 537 O O . ASN A 1 67 ? -33.211 -0.074 18.336 1.00 78.19 67 ASN A O 1
ATOM 541 N N . ASN A 1 68 ? -34.006 1.456 19.784 1.00 73.12 68 ASN A N 1
ATOM 542 C CA . ASN A 1 68 ? -34.130 2.624 18.903 1.00 73.12 68 ASN A CA 1
ATOM 543 C C . ASN A 1 68 ? -35.160 2.517 17.755 1.00 73.12 68 ASN A C 1
ATOM 545 O O . ASN A 1 68 ? -35.203 3.414 16.910 1.00 73.12 68 ASN A O 1
ATOM 549 N N . SER A 1 69 ? -36.033 1.499 17.703 1.00 79.38 69 SER A N 1
ATOM 550 C CA . SER A 1 69 ? -37.075 1.453 16.667 1.00 79.38 69 SER A CA 1
ATOM 551 C C . SER A 1 69 ? -38.246 2.389 16.993 1.00 79.38 69 SER A C 1
ATOM 553 O O . SER A 1 69 ? -38.834 2.349 18.076 1.00 79.38 69 SER A O 1
ATOM 555 N N . LEU A 1 70 ? -38.586 3.246 16.025 1.00 83.25 70 LEU A N 1
ATOM 556 C CA . LEU A 1 70 ? -39.671 4.223 16.104 1.00 83.25 70 LEU A CA 1
ATOM 557 C C . LEU A 1 70 ? -40.918 3.694 15.383 1.00 83.25 70 LEU A C 1
ATOM 559 O O . LEU A 1 70 ? -40.889 3.480 14.171 1.00 83.25 70 LEU A O 1
ATOM 563 N N . HIS A 1 71 ? -42.018 3.526 16.115 1.00 85.88 71 HIS A N 1
ATOM 564 C CA . HIS A 1 71 ? -43.308 3.070 15.587 1.00 85.88 71 HIS A CA 1
ATOM 565 C C . HIS A 1 71 ? -44.334 4.207 15.670 1.00 85.88 71 HIS A C 1
ATOM 567 O O . HIS A 1 71 ? -44.368 4.951 16.651 1.00 85.88 71 HIS A O 1
ATOM 573 N N . ARG A 1 72 ? -45.160 4.365 14.630 1.00 86.75 72 ARG A N 1
ATOM 574 C CA . ARG A 1 72 ? -46.032 5.533 14.430 1.00 86.75 72 ARG A CA 1
ATOM 575 C C . ARG A 1 72 ? -47.466 5.109 14.133 1.00 86.75 72 ARG A C 1
ATOM 577 O O . ARG A 1 72 ? -47.691 4.313 13.220 1.00 86.75 72 ARG A O 1
ATOM 584 N N . TYR A 1 73 ? -48.410 5.663 14.889 1.00 88.94 73 TYR A N 1
ATOM 585 C CA . TYR A 1 73 ? -49.826 5.304 14.856 1.00 88.94 73 TYR A CA 1
ATOM 586 C C . TYR A 1 73 ? -50.710 6.553 14.802 1.00 88.94 73 TYR A C 1
ATOM 588 O O . TYR A 1 73 ? -50.689 7.362 15.725 1.00 88.94 73 TYR A O 1
ATOM 596 N N . ASP A 1 74 ? -51.521 6.688 13.759 1.00 85.94 74 ASP A N 1
ATOM 597 C CA . ASP A 1 74 ? -52.325 7.875 13.460 1.00 85.94 74 ASP A CA 1
ATOM 598 C C . ASP A 1 74 ? -53.829 7.592 13.538 1.00 85.94 74 ASP A C 1
ATOM 600 O O . ASP A 1 74 ? -54.277 6.466 13.308 1.00 85.94 74 ASP A O 1
ATOM 604 N N . GLY A 1 75 ? -54.612 8.648 13.776 1.00 82.00 75 GLY A N 1
ATOM 605 C CA . GLY A 1 75 ? -56.079 8.613 13.759 1.00 82.00 75 GLY A CA 1
ATOM 606 C C . GLY A 1 75 ? -56.745 8.765 15.128 1.00 82.00 75 GLY A C 1
ATOM 607 O O . GLY A 1 75 ? -57.948 8.548 15.229 1.00 82.00 75 GLY A O 1
ATOM 608 N N . PHE A 1 76 ? -56.004 9.140 16.176 1.00 86.06 76 PHE A N 1
ATOM 609 C CA . PHE A 1 76 ? -56.581 9.370 17.503 1.00 86.06 76 PHE A CA 1
ATOM 610 C C . PHE A 1 76 ? -57.293 10.728 17.580 1.00 86.06 76 PHE A C 1
ATOM 612 O O . PHE A 1 76 ? -56.699 11.774 17.289 1.00 86.06 76 PHE A O 1
ATOM 619 N N . GLY A 1 77 ? -58.541 10.730 18.056 1.00 82.56 77 GLY A N 1
ATOM 620 C CA . GLY A 1 77 ? -59.213 11.946 18.520 1.00 82.56 77 GLY A CA 1
ATOM 621 C C . GLY A 1 77 ? -58.679 12.423 19.879 1.00 82.56 77 GLY A C 1
ATOM 622 O O . GLY A 1 77 ? -58.077 11.656 20.626 1.00 82.56 77 GLY A O 1
ATOM 623 N N . GLU A 1 78 ? -58.935 13.680 20.259 1.00 80.75 78 GLU A N 1
ATOM 624 C CA . GLU A 1 78 ? -58.426 14.249 21.526 1.00 80.75 78 GLU A CA 1
ATOM 625 C C . GLU A 1 78 ? -58.886 13.447 22.762 1.00 80.75 78 GLU A C 1
ATOM 627 O O . GLU A 1 78 ? -58.072 13.071 23.603 1.00 80.75 78 GLU A O 1
ATOM 632 N N . ILE A 1 79 ? -60.168 13.063 22.800 1.00 81.75 79 ILE A N 1
ATOM 633 C CA . ILE A 1 79 ? -60.778 12.228 23.856 1.00 81.75 79 ILE A CA 1
ATOM 634 C C . ILE A 1 79 ? -60.149 10.818 23.917 1.00 81.75 79 ILE A C 1
ATOM 636 O O . ILE A 1 79 ? -60.237 10.121 24.930 1.00 81.75 79 ILE A O 1
ATOM 640 N N . GLU A 1 80 ? -59.538 10.351 22.830 1.00 83.38 80 GLU A N 1
ATOM 641 C CA . GLU A 1 80 ? -58.855 9.057 22.764 1.00 83.38 80 GLU A CA 1
ATOM 642 C C . GLU A 1 80 ? -57.397 9.188 23.196 1.00 83.38 80 GLU A C 1
ATOM 644 O O . GLU A 1 80 ? -56.924 8.378 23.994 1.00 83.38 80 GLU A O 1
ATOM 649 N N . ALA A 1 81 ? -56.722 10.256 22.771 1.00 82.56 81 ALA A N 1
ATOM 650 C CA . ALA A 1 81 ? -55.378 10.596 23.214 1.00 82.56 81 ALA A CA 1
ATOM 651 C C . ALA A 1 81 ? -55.300 10.827 24.736 1.00 82.56 81 ALA A C 1
ATOM 653 O O . ALA A 1 81 ? -54.359 10.354 25.373 1.00 82.56 81 ALA A O 1
ATOM 654 N N . GLU A 1 82 ? -56.313 11.448 25.354 1.00 84.31 82 GLU A N 1
ATOM 655 C CA . GLU A 1 82 ? -56.418 11.573 26.819 1.00 84.31 82 GLU A CA 1
ATOM 656 C C . GLU A 1 82 ? -56.533 10.212 27.527 1.00 84.31 82 GLU A C 1
ATOM 658 O O . GLU A 1 82 ? -55.872 9.978 28.546 1.00 84.31 82 GLU A O 1
ATOM 663 N N . LYS A 1 83 ? -57.330 9.282 26.981 1.00 84.69 83 LYS A N 1
ATOM 664 C CA . LYS A 1 83 ? -57.458 7.912 27.511 1.00 84.69 83 LYS A CA 1
ATOM 665 C C . LYS A 1 83 ? -56.139 7.153 27.385 1.00 84.69 83 LYS A C 1
ATOM 667 O O . LYS A 1 83 ? -55.711 6.530 28.353 1.00 84.69 83 LYS A O 1
ATOM 672 N N . VAL A 1 84 ? -55.481 7.231 26.227 1.00 85.88 84 VAL A N 1
ATOM 673 C CA . VAL A 1 84 ? -54.190 6.572 25.971 1.00 85.88 84 VAL A CA 1
ATOM 674 C C . VAL A 1 84 ? -53.083 7.171 26.845 1.00 85.88 84 VAL A C 1
ATOM 676 O O . VAL A 1 84 ? -52.347 6.418 27.473 1.00 85.88 84 VAL A O 1
ATOM 679 N N . GLY A 1 85 ? -53.012 8.497 26.993 1.00 85.06 85 GLY A N 1
ATOM 680 C CA . GLY A 1 85 ? -52.068 9.162 27.899 1.00 85.06 85 GLY A CA 1
ATOM 681 C C . GLY A 1 85 ? -52.277 8.767 29.362 1.00 85.06 85 GLY A C 1
ATOM 682 O O . GLY A 1 85 ? -51.321 8.416 30.054 1.00 85.06 85 GLY A O 1
ATOM 683 N N . SER A 1 86 ? -53.535 8.717 29.811 1.00 84.94 86 SER A N 1
ATOM 684 C CA . SER A 1 86 ? -53.897 8.227 31.148 1.00 84.94 86 SER A CA 1
ATOM 685 C C . SER A 1 86 ? -53.534 6.750 31.350 1.00 84.94 86 SER A C 1
ATOM 687 O O . SER A 1 86 ? -53.167 6.347 32.453 1.00 84.94 86 SER A O 1
ATOM 689 N N . PHE A 1 87 ? -53.617 5.936 30.295 1.00 86.12 87 PHE A N 1
ATOM 690 C CA . PHE A 1 87 ? -53.245 4.524 30.323 1.00 86.12 87 PHE A CA 1
ATOM 691 C C . PHE A 1 87 ? -51.725 4.334 30.407 1.00 86.12 87 PHE A C 1
ATOM 693 O O . PHE A 1 87 ? -51.248 3.617 31.285 1.00 86.12 87 PHE A O 1
ATOM 700 N N . PHE A 1 88 ? -50.958 5.028 29.561 1.00 86.19 88 PHE A N 1
ATOM 701 C CA . PHE A 1 88 ? -49.492 4.992 29.566 1.00 86.19 88 PHE A CA 1
ATOM 702 C C . PHE A 1 88 ? -48.916 5.474 30.903 1.00 86.19 88 PHE A C 1
ATOM 704 O O . PHE A 1 88 ? -48.098 4.772 31.499 1.00 86.19 88 PHE A O 1
ATOM 711 N N . LYS A 1 89 ? -49.432 6.580 31.453 1.00 85.75 89 LYS A N 1
ATOM 712 C CA . LYS A 1 89 ? -48.992 7.101 32.755 1.00 85.75 89 LYS A CA 1
ATOM 713 C C . LYS A 1 89 ? -49.363 6.199 33.943 1.00 85.75 89 LYS A C 1
ATOM 715 O O . LYS A 1 89 ? -48.717 6.275 34.981 1.00 85.75 89 LYS A O 1
ATOM 720 N N . LYS A 1 90 ? -50.384 5.342 33.815 1.00 84.19 90 LYS A N 1
ATOM 721 C CA . LYS A 1 90 ? -50.824 4.428 34.886 1.00 84.19 90 LYS A CA 1
ATOM 722 C C . LYS A 1 90 ? -50.177 3.040 34.825 1.00 84.19 90 LYS A C 1
ATOM 724 O O . LYS A 1 90 ? -49.882 2.475 35.874 1.00 84.19 90 LYS A O 1
ATOM 729 N N . TYR A 1 91 ? -50.037 2.470 33.630 1.00 83.75 91 TYR A N 1
ATOM 730 C CA . TYR A 1 91 ? -49.620 1.076 33.443 1.00 83.75 91 TYR A CA 1
ATOM 731 C C . TYR A 1 91 ? -48.186 0.954 32.931 1.00 83.75 91 TYR A C 1
ATOM 733 O O . TYR A 1 91 ? -47.421 0.158 33.468 1.00 83.75 91 TYR A O 1
ATOM 741 N N . PHE A 1 92 ? -47.804 1.776 31.949 1.00 80.69 92 PHE A N 1
ATOM 742 C CA . PHE A 1 92 ? -46.467 1.745 31.351 1.00 80.69 92 PHE A CA 1
ATOM 743 C C . PHE A 1 92 ? -45.426 2.556 32.141 1.00 80.69 92 PHE A C 1
ATOM 745 O O . PHE A 1 92 ? -44.247 2.213 32.086 1.00 80.69 92 PHE A O 1
ATOM 752 N N . ASP A 1 93 ? -45.864 3.546 32.933 1.00 82.44 93 ASP A N 1
ATOM 753 C CA . ASP A 1 93 ? -45.018 4.522 33.654 1.00 82.44 93 ASP A CA 1
ATOM 754 C C . ASP A 1 93 ? -44.262 5.464 32.695 1.00 82.44 93 ASP A C 1
ATOM 756 O O . ASP A 1 93 ? -43.119 5.856 32.912 1.00 82.44 93 ASP A O 1
ATOM 760 N N . VAL A 1 94 ? -44.939 5.818 31.595 1.00 82.94 94 VAL A N 1
ATOM 761 C CA . VAL A 1 94 ? -44.463 6.733 30.549 1.00 82.94 94 VAL A CA 1
ATOM 762 C C . VAL A 1 94 ? -45.462 7.881 30.413 1.00 82.94 94 VAL A C 1
ATOM 764 O O . VAL A 1 94 ? -46.654 7.658 30.199 1.00 82.94 94 VAL A O 1
ATOM 767 N N . GLU A 1 95 ? -44.993 9.123 30.520 1.00 85.44 95 GLU A N 1
ATOM 768 C CA . GLU A 1 95 ? -45.803 10.319 30.267 1.00 85.44 95 GLU A CA 1
ATOM 769 C C . GLU A 1 95 ? -45.663 10.746 28.800 1.00 85.44 95 GLU A C 1
ATOM 771 O O . GLU A 1 95 ? -44.569 11.077 28.346 1.00 85.44 95 GLU A O 1
ATOM 776 N N . ILE A 1 96 ? -46.769 10.720 28.046 1.00 86.25 96 ILE A N 1
ATOM 777 C CA . ILE A 1 96 ? -46.754 11.016 26.607 1.00 86.25 96 ILE A CA 1
ATOM 778 C C . ILE A 1 96 ? -46.695 12.534 26.386 1.00 86.25 96 ILE A C 1
ATOM 780 O O . ILE A 1 96 ? -47.694 13.237 26.553 1.00 86.25 96 ILE A O 1
ATOM 784 N N . VAL A 1 97 ? -45.532 13.045 25.984 1.00 84.00 97 VAL A N 1
ATOM 785 C CA . VAL A 1 97 ? -45.313 14.485 25.764 1.00 84.00 97 VAL A CA 1
ATOM 786 C C . VAL A 1 97 ? -45.931 14.924 24.432 1.00 84.00 97 VAL A C 1
ATOM 788 O O . VAL A 1 97 ? -45.709 14.290 23.404 1.00 84.00 97 VAL A O 1
ATOM 791 N N . LYS A 1 98 ? -46.687 16.029 24.411 1.00 83.00 98 LYS A N 1
ATOM 792 C CA . LYS A 1 98 ? -47.176 16.638 23.161 1.00 83.00 98 LYS A CA 1
ATOM 793 C C . LYS A 1 98 ? -46.087 17.527 22.555 1.00 83.00 98 LYS A C 1
ATOM 795 O O . LYS A 1 98 ? -45.715 18.526 23.165 1.00 83.00 98 LYS A O 1
ATOM 800 N N . ARG A 1 99 ? -45.593 17.171 21.364 1.00 78.38 99 ARG A N 1
ATOM 801 C CA . ARG A 1 99 ? -44.586 17.933 20.609 1.00 78.38 99 ARG A CA 1
ATOM 802 C C . ARG A 1 99 ? -45.261 18.674 19.450 1.00 78.38 99 ARG A C 1
ATOM 804 O O . ARG A 1 99 ? -46.012 18.082 18.675 1.00 78.38 99 ARG A O 1
ATOM 811 N N . GLU A 1 100 ? -45.000 19.973 19.326 1.00 73.31 100 GLU A N 1
ATOM 812 C CA . GLU A 1 100 ? -45.494 20.784 18.207 1.00 73.31 100 GLU A CA 1
ATOM 813 C C . GLU A 1 100 ? -44.538 20.711 17.007 1.00 73.31 100 GLU A C 1
ATOM 815 O O . GLU A 1 100 ? -43.318 20.738 17.175 1.00 73.31 100 GLU A O 1
ATOM 820 N N . LEU A 1 101 ? -45.096 20.634 15.793 1.00 74.56 101 LEU A N 1
ATOM 821 C CA . LEU A 1 101 ? -44.324 20.638 14.549 1.00 74.56 101 LEU A CA 1
ATOM 822 C C . LEU A 1 101 ? -44.084 22.058 14.027 1.00 74.56 101 LEU A C 1
ATOM 824 O O . LEU A 1 101 ? -44.972 22.915 14.036 1.00 74.56 101 LEU A O 1
ATOM 828 N N . CYS A 1 102 ? -42.898 22.285 13.471 1.00 73.00 102 CYS A N 1
ATOM 829 C CA . CYS A 1 102 ? -42.552 23.501 12.757 1.00 73.00 102 CYS A CA 1
ATOM 830 C C . CYS A 1 102 ? -43.213 23.502 11.371 1.00 73.00 102 CYS A C 1
ATOM 832 O O . CYS A 1 102 ? -42.678 22.982 10.396 1.00 73.00 102 CYS A O 1
ATOM 834 N N . TYR A 1 103 ? -44.376 24.146 11.276 1.00 70.38 103 TYR A N 1
ATOM 835 C CA . TYR A 1 103 ? -45.191 24.339 10.065 1.00 70.38 103 TYR A CA 1
ATOM 836 C C . TYR A 1 103 ? -44.551 25.261 8.996 1.00 70.38 103 TYR A C 1
ATOM 838 O O . TYR A 1 103 ? -45.247 25.943 8.245 1.00 70.38 103 TYR A O 1
ATOM 846 N N . LYS A 1 104 ? -43.216 25.341 8.937 1.00 67.88 104 LYS A N 1
ATOM 847 C CA . LYS A 1 104 ? -42.461 26.247 8.059 1.00 67.88 104 LYS A CA 1
ATOM 848 C C . LYS A 1 104 ? -41.588 25.415 7.127 1.00 67.88 104 LYS A C 1
ATOM 850 O O . LYS A 1 104 ? -40.590 24.860 7.570 1.00 67.88 104 LYS A O 1
ATOM 855 N N . GLY A 1 105 ? -41.959 25.361 5.847 1.00 62.72 105 GLY A N 1
ATOM 856 C CA . GLY A 1 105 ? -41.305 24.559 4.802 1.00 62.72 105 GLY A CA 1
ATOM 857 C C . GLY A 1 105 ? -39.916 25.052 4.378 1.00 62.72 105 GLY A C 1
ATOM 858 O O . GLY A 1 105 ? -39.677 25.275 3.196 1.00 62.72 105 GLY A O 1
ATOM 859 N N . TYR A 1 106 ? -39.007 25.255 5.331 1.00 72.25 106 TYR A N 1
ATOM 860 C CA . TYR A 1 106 ? -37.603 25.553 5.067 1.00 72.25 106 TYR A CA 1
ATOM 861 C C . TYR A 1 106 ? -36.816 24.250 4.875 1.00 72.25 106 TYR A C 1
ATOM 863 O O . TYR A 1 106 ? -36.830 23.376 5.734 1.00 72.25 106 TYR A O 1
ATOM 871 N N . ASN A 1 107 ? -36.061 24.156 3.781 1.00 64.62 107 ASN A N 1
ATOM 872 C CA . ASN A 1 107 ? -35.125 23.060 3.493 1.00 64.62 107 ASN A CA 1
ATOM 873 C C . ASN A 1 107 ? -33.750 23.223 4.183 1.00 64.62 107 ASN A C 1
ATOM 875 O O . ASN A 1 107 ? -32.776 22.573 3.796 1.00 64.62 107 ASN A O 1
ATOM 879 N N . TRP A 1 108 ? -33.663 24.121 5.168 1.00 69.69 108 TRP A N 1
ATOM 880 C CA . TRP A 1 108 ? -32.458 24.433 5.932 1.00 69.69 108 TRP A CA 1
ATOM 881 C C . TRP A 1 108 ? -32.795 24.632 7.412 1.00 69.69 108 TRP A C 1
ATOM 883 O O . TRP A 1 108 ? -33.821 25.219 7.759 1.00 69.69 108 TRP A O 1
ATOM 893 N N . GLY A 1 109 ? -31.933 24.105 8.276 1.00 73.31 109 GLY A N 1
ATOM 894 C CA . GLY A 1 109 ? -32.175 23.965 9.708 1.00 73.31 109 GLY A CA 1
ATOM 895 C C . GLY A 1 109 ? -31.047 23.189 10.381 1.00 73.31 109 GLY A C 1
ATOM 896 O O . GLY A 1 109 ? -30.005 22.938 9.769 1.00 73.31 109 GLY A O 1
ATOM 897 N N . ASP A 1 110 ? -31.271 22.811 11.632 1.00 72.88 110 ASP A N 1
ATOM 898 C CA . ASP A 1 110 ? -30.362 21.993 12.424 1.00 72.88 110 ASP A CA 1
ATOM 899 C C . ASP A 1 110 ? -30.782 20.516 12.351 1.00 72.88 110 ASP A C 1
ATOM 901 O O . ASP A 1 110 ? -31.968 20.196 12.254 1.00 72.88 110 ASP A O 1
ATOM 905 N N . VAL A 1 111 ? -29.798 19.616 12.360 1.00 76.19 111 VAL A N 1
ATOM 906 C CA . VAL A 1 111 ? -30.003 18.161 12.327 1.00 76.19 111 VAL A CA 1
ATOM 907 C C . VAL A 1 111 ? -29.370 17.560 13.571 1.00 76.19 111 VAL A C 1
ATOM 909 O O . VAL A 1 111 ? -28.162 17.703 13.775 1.00 76.19 111 VAL A O 1
ATOM 912 N N . ASP A 1 112 ? -30.178 16.842 14.338 1.00 77.00 112 ASP A N 1
ATOM 913 C CA . ASP A 1 112 ? -29.771 16.072 15.506 1.00 77.00 112 ASP A CA 1
ATOM 914 C C . ASP A 1 112 ? -30.099 14.582 15.302 1.00 77.00 112 ASP A C 1
ATOM 916 O O . ASP A 1 112 ? -30.780 14.191 14.351 1.00 77.00 112 ASP A O 1
ATOM 920 N N . PHE A 1 113 ? -29.554 13.727 16.166 1.00 74.88 113 PHE A N 1
ATOM 921 C CA . PHE A 1 113 ? -29.710 12.273 16.086 1.00 74.88 113 PHE A CA 1
ATOM 922 C C . PHE A 1 113 ? -30.103 11.726 17.459 1.00 74.88 113 PHE A C 1
ATOM 924 O O . PHE A 1 113 ? -29.305 11.825 18.394 1.00 74.88 113 PHE A O 1
ATOM 931 N N . ASP A 1 114 ? -31.290 11.127 17.564 1.00 69.31 114 ASP A N 1
ATOM 932 C CA . ASP A 1 114 ? -31.732 10.370 18.739 1.00 69.31 114 ASP A CA 1
ATOM 933 C C . ASP A 1 114 ? -31.710 8.869 18.415 1.00 69.31 114 ASP A C 1
ATOM 935 O O . ASP A 1 114 ? -32.655 8.305 17.859 1.00 69.31 114 ASP A O 1
ATOM 939 N N . GLY A 1 115 ? -30.575 8.228 18.702 1.00 73.56 115 GLY A N 1
ATOM 940 C CA . GLY A 1 115 ? -30.305 6.859 18.263 1.00 73.56 115 GLY A CA 1
ATOM 941 C C . GLY A 1 115 ? -30.328 6.745 16.735 1.00 73.56 115 GLY A C 1
ATOM 942 O O . GLY A 1 115 ? -29.687 7.532 16.037 1.00 73.56 115 GLY A O 1
ATOM 943 N N . ASP A 1 116 ? -31.107 5.791 16.223 1.00 73.88 116 ASP A N 1
ATOM 944 C CA . ASP A 1 116 ? -31.260 5.516 14.786 1.00 73.88 116 ASP A CA 1
ATOM 945 C C . ASP A 1 116 ? -32.317 6.418 14.104 1.00 73.88 116 ASP A C 1
ATOM 947 O O . ASP A 1 116 ? -32.796 6.111 13.007 1.00 73.88 116 ASP A O 1
ATOM 951 N N . VAL A 1 117 ? -32.706 7.532 14.740 1.00 76.94 117 VAL A N 1
ATOM 952 C CA . VAL A 1 117 ? -33.639 8.530 14.197 1.00 76.94 117 VAL A CA 1
ATOM 953 C C . VAL A 1 117 ? -32.922 9.863 13.985 1.00 76.94 117 VAL A C 1
ATOM 955 O O . VAL A 1 117 ? -32.373 10.452 14.914 1.00 76.94 117 VAL A O 1
ATOM 958 N N . LEU A 1 118 ? -32.968 10.362 12.750 1.00 81.69 118 LEU A N 1
ATOM 959 C CA . LEU A 1 118 ? -32.554 11.715 12.389 1.00 81.69 118 LEU A CA 1
ATOM 960 C C . LEU A 1 118 ? -33.711 12.678 12.680 1.00 81.69 118 LEU A C 1
ATOM 962 O O . LEU A 1 118 ? -34.771 12.563 12.062 1.00 81.69 118 LEU A O 1
ATOM 966 N N . GLU A 1 119 ? -33.510 13.637 13.583 1.00 82.75 119 GLU A N 1
ATOM 967 C CA . GLU A 1 119 ? -34.437 14.751 13.807 1.00 82.75 119 GLU A CA 1
ATOM 968 C C . GLU A 1 119 ? -33.954 15.981 13.027 1.00 82.75 119 GLU A C 1
ATOM 970 O O . GLU A 1 119 ? -32.799 16.390 13.136 1.00 82.75 119 GLU A O 1
ATOM 975 N N . PHE A 1 120 ? -34.843 16.597 12.247 1.00 83.19 120 PHE A N 1
ATOM 976 C CA . PHE A 1 120 ? -34.592 17.890 11.615 1.00 83.19 120 PHE A CA 1
ATOM 977 C C . PHE A 1 120 ? -35.427 18.965 12.303 1.00 83.19 120 PHE A C 1
ATOM 979 O O . PHE A 1 120 ? -36.660 18.889 12.322 1.00 83.19 120 PHE A O 1
ATOM 986 N N . SER A 1 121 ? -34.766 19.988 12.844 1.00 80.62 121 SER A N 1
ATOM 987 C CA . SER A 1 121 ? -35.409 21.101 13.539 1.00 80.62 121 SER A CA 1
ATOM 988 C C . SER A 1 121 ? -35.119 22.439 12.857 1.00 80.62 121 SER A C 1
ATOM 990 O O . SER A 1 121 ? -34.053 22.682 12.293 1.00 80.62 121 SER A O 1
ATOM 992 N N . VAL A 1 122 ? -36.094 23.346 12.896 1.00 79.44 122 VAL A N 1
ATOM 993 C CA . VAL A 1 122 ? -35.994 24.670 12.277 1.00 79.44 122 VAL A CA 1
ATOM 994 C C . VAL A 1 122 ? -36.315 25.721 13.329 1.00 79.44 122 VAL A C 1
ATOM 996 O O . VAL A 1 122 ? -37.468 25.888 13.727 1.00 79.44 122 VAL A O 1
ATOM 999 N N . LYS A 1 123 ? -35.278 26.447 13.771 1.00 73.81 123 LYS A N 1
ATOM 1000 C CA . LYS A 1 123 ? -35.329 27.416 14.884 1.00 73.81 123 LYS A CA 1
ATOM 1001 C C . LYS A 1 123 ? -35.806 26.782 16.201 1.00 73.81 123 LYS A C 1
ATOM 1003 O O . LYS A 1 123 ? -36.686 27.326 16.863 1.00 73.81 123 LYS A O 1
ATOM 1008 N N . ASN A 1 124 ? -35.195 25.652 16.574 1.00 69.25 124 ASN A N 1
ATOM 1009 C CA . ASN A 1 124 ? -35.455 24.923 17.824 1.00 69.25 124 ASN A CA 1
ATOM 1010 C C . ASN A 1 124 ? -36.903 24.387 17.955 1.00 69.25 124 ASN A C 1
ATOM 1012 O O . ASN A 1 124 ? -37.439 24.271 19.057 1.00 69.25 124 ASN A O 1
ATOM 1016 N N . ALA A 1 125 ? -37.534 24.066 16.822 1.00 73.38 125 ALA A N 1
ATOM 1017 C CA . ALA A 1 125 ? -38.810 23.358 16.738 1.00 73.38 125 ALA A CA 1
ATOM 1018 C C . ALA A 1 125 ? -38.711 22.262 15.667 1.00 73.38 125 ALA A C 1
ATOM 1020 O O . ALA A 1 125 ? -38.252 22.529 14.554 1.00 73.38 125 ALA A O 1
ATOM 1021 N N . MET A 1 126 ? -39.126 21.040 15.999 1.00 77.38 126 MET A N 1
ATOM 1022 C CA . MET A 1 126 ? -39.018 19.866 15.128 1.00 77.38 126 MET A CA 1
ATOM 1023 C C . MET A 1 126 ? -39.853 20.034 13.856 1.00 77.38 126 MET A C 1
ATOM 1025 O O . MET A 1 126 ? -41.052 20.277 13.940 1.00 77.38 126 MET A O 1
ATOM 1029 N N . ALA A 1 127 ? -39.250 19.889 12.679 1.00 77.94 127 ALA A N 1
ATOM 1030 C CA . ALA A 1 127 ? -39.958 19.910 11.400 1.00 77.94 127 ALA A CA 1
ATOM 1031 C C . ALA A 1 127 ? -40.332 18.490 10.942 1.00 77.94 127 ALA A C 1
ATOM 1033 O O . ALA A 1 127 ? -41.474 18.264 10.547 1.00 77.94 127 ALA A O 1
ATOM 1034 N N . PHE A 1 128 ? -39.406 17.530 11.039 1.00 79.81 128 PHE A N 1
ATOM 1035 C CA . PHE A 1 128 ? -39.674 16.108 10.800 1.00 79.81 128 PHE A CA 1
ATOM 1036 C C . PHE A 1 128 ? -38.640 15.199 11.485 1.00 79.81 128 PHE A C 1
ATOM 1038 O O . PHE A 1 128 ? -37.578 15.640 11.919 1.00 79.81 128 PHE A O 1
ATOM 1045 N N . GLU A 1 129 ? -38.946 13.903 11.504 1.00 80.38 129 GLU A N 1
ATOM 1046 C CA . GLU A 1 129 ? -38.085 12.812 11.972 1.00 80.38 129 GLU A CA 1
ATOM 1047 C C . GLU A 1 129 ? -38.004 11.721 10.893 1.00 80.38 129 GLU A C 1
ATOM 1049 O O . GLU A 1 129 ? -39.041 11.301 10.362 1.00 80.38 129 GLU A O 1
ATOM 1054 N N . VAL A 1 130 ? -36.808 11.193 10.630 1.00 80.75 130 VAL A N 1
ATOM 1055 C CA . VAL A 1 130 ? -36.563 10.092 9.684 1.00 80.75 130 VAL A CA 1
ATOM 1056 C C . VAL A 1 130 ? -35.794 8.958 10.374 1.00 80.75 130 VAL A C 1
ATOM 1058 O O . VAL A 1 130 ? -34.633 9.149 10.735 1.00 80.75 130 VAL A O 1
ATOM 1061 N N . PRO A 1 131 ? -36.382 7.754 10.515 1.00 78.75 131 PRO A N 1
ATOM 1062 C CA . PRO A 1 131 ? -35.632 6.554 10.877 1.00 78.75 131 PRO A CA 1
ATOM 1063 C C . PRO A 1 131 ? -34.585 6.222 9.806 1.00 78.75 131 PRO A C 1
ATOM 1065 O O . PRO A 1 131 ? -34.923 6.093 8.625 1.00 78.75 131 PRO A O 1
ATOM 1068 N N . LEU A 1 132 ? -33.327 6.034 10.209 1.00 76.75 132 LEU A N 1
ATOM 1069 C CA . LEU A 1 132 ? -32.214 5.746 9.294 1.00 76.75 132 LEU A CA 1
ATOM 1070 C C . LEU A 1 132 ? -32.404 4.418 8.539 1.00 76.75 132 LEU A C 1
ATOM 1072 O O . LEU A 1 132 ? -31.957 4.284 7.406 1.00 76.75 132 LEU A O 1
ATOM 1076 N N . SER A 1 133 ? -33.170 3.477 9.098 1.00 75.94 133 SER A N 1
ATOM 1077 C CA . SER A 1 133 ? -33.575 2.207 8.467 1.00 75.94 133 SER A CA 1
ATOM 1078 C C . SER A 1 133 ? -34.490 2.345 7.232 1.00 75.94 133 SER A C 1
ATOM 1080 O O . SER A 1 133 ? -34.790 1.347 6.561 1.00 75.94 133 SER A O 1
ATOM 1082 N N . ASN A 1 134 ? -34.930 3.567 6.910 1.00 75.81 134 ASN A N 1
ATOM 1083 C CA . ASN A 1 134 ? -35.637 3.895 5.669 1.00 75.81 134 ASN A CA 1
ATOM 1084 C C . ASN A 1 134 ? -34.706 4.467 4.582 1.00 75.81 134 ASN A C 1
ATOM 1086 O O . ASN A 1 134 ? -35.082 4.460 3.409 1.00 75.81 134 ASN A O 1
ATOM 1090 N N . VAL A 1 135 ? -33.512 4.943 4.952 1.00 78.31 135 VAL A N 1
ATOM 1091 C CA . VAL A 1 135 ? -32.513 5.505 4.031 1.00 78.31 135 VAL A CA 1
ATOM 1092 C C . VAL A 1 135 ? -31.732 4.356 3.389 1.00 78.31 135 VAL A C 1
ATOM 1094 O O . VAL A 1 135 ? -31.095 3.560 4.074 1.00 78.31 135 VAL A O 1
ATOM 1097 N N . ALA A 1 136 ? -31.788 4.261 2.063 1.00 76.81 136 ALA A N 1
ATOM 1098 C CA . ALA A 1 136 ? -31.069 3.255 1.287 1.00 76.81 136 ALA A CA 1
ATOM 1099 C C . ALA A 1 136 ? -29.609 3.664 1.029 1.00 76.81 136 ALA A C 1
ATOM 1101 O O . ALA A 1 136 ? -28.714 2.813 1.035 1.00 76.81 136 ALA A O 1
ATOM 1102 N N . ASN A 1 137 ? -29.379 4.959 0.793 1.00 77.06 137 ASN A N 1
ATOM 1103 C CA . ASN A 1 137 ? -28.082 5.545 0.462 1.00 77.06 137 ASN A CA 1
ATOM 1104 C C . ASN A 1 137 ? -28.055 7.050 0.814 1.00 77.06 137 ASN A C 1
ATOM 1106 O O . ASN A 1 137 ? -29.100 7.688 0.947 1.00 77.06 137 ASN A O 1
ATOM 1110 N N . ALA A 1 138 ? -26.860 7.623 0.963 1.00 77.62 138 ALA A N 1
ATOM 1111 C CA . ALA A 1 138 ? -26.663 9.048 1.218 1.00 77.62 138 ALA A CA 1
ATOM 1112 C C . ALA A 1 138 ? -25.497 9.596 0.382 1.00 77.62 138 ALA A C 1
ATOM 1114 O O . ALA A 1 138 ? -24.506 8.900 0.166 1.00 77.62 138 ALA A O 1
ATOM 1115 N N . VAL A 1 139 ? -25.582 10.857 -0.053 1.00 74.38 139 VAL A N 1
ATOM 1116 C CA . VAL A 1 139 ? -24.545 11.537 -0.851 1.00 74.38 139 VAL A CA 1
ATOM 1117 C C . VAL A 1 139 ? -24.285 12.946 -0.308 1.00 74.38 139 VAL A C 1
ATOM 1119 O O . VAL A 1 139 ? -25.216 13.716 -0.078 1.00 74.38 139 VAL A O 1
ATOM 1122 N N . LEU A 1 140 ? -23.010 13.298 -0.116 1.00 75.81 140 LEU A N 1
ATOM 1123 C CA . LEU A 1 140 ? -22.566 14.579 0.449 1.00 75.81 140 LEU A CA 1
ATOM 1124 C C . LEU A 1 140 ? -22.062 15.552 -0.629 1.00 75.81 140 LEU A C 1
ATOM 1126 O O . LEU A 1 140 ? -21.041 15.313 -1.269 1.00 75.81 140 LEU A O 1
ATOM 1130 N N . ASN A 1 141 ? -22.711 16.712 -0.740 1.00 72.31 141 ASN A N 1
ATOM 1131 C CA . ASN A 1 141 ? -22.371 17.799 -1.659 1.00 72.31 141 ASN A CA 1
ATOM 1132 C C . ASN A 1 141 ? -22.028 19.096 -0.896 1.00 72.31 141 ASN A C 1
ATOM 1134 O O . ASN A 1 141 ? -22.766 20.082 -0.920 1.00 72.31 141 ASN A O 1
ATOM 1138 N N . LYS A 1 142 ? -20.856 19.117 -0.241 1.00 74.75 142 LYS A N 1
ATOM 1139 C CA . LYS A 1 142 ? -20.294 20.230 0.570 1.00 74.75 142 LYS A CA 1
ATOM 1140 C C . LYS A 1 142 ? -21.140 20.656 1.777 1.00 74.75 142 LYS A C 1
ATOM 1142 O O . LYS A 1 142 ? -20.730 20.413 2.902 1.00 74.75 142 LYS A O 1
ATOM 1147 N N . ASN A 1 143 ? -22.273 21.310 1.523 1.00 72.12 143 ASN A N 1
ATOM 1148 C CA . ASN A 1 143 ? -23.224 21.828 2.514 1.00 72.12 143 ASN A CA 1
ATOM 1149 C C . ASN A 1 143 ? -24.608 21.164 2.375 1.00 72.12 143 ASN A C 1
ATOM 1151 O O . ASN A 1 143 ? -25.485 21.400 3.199 1.00 72.12 143 ASN A O 1
ATOM 1155 N N . GLU A 1 144 ? -24.819 20.388 1.313 1.00 75.56 144 GLU A N 1
ATOM 1156 C CA . GLU A 1 144 ? -26.060 19.682 1.006 1.00 75.56 144 GLU A CA 1
ATOM 1157 C C . GLU A 1 144 ? -25.858 18.178 1.222 1.00 75.56 144 GLU A C 1
ATOM 1159 O O . GLU A 1 144 ? -24.807 17.635 0.868 1.00 75.56 144 GLU A O 1
ATOM 1164 N N . ILE A 1 145 ? -26.857 17.510 1.795 1.00 77.88 145 ILE A N 1
ATOM 1165 C CA . ILE A 1 145 ? -26.908 16.052 1.921 1.00 77.88 145 ILE A CA 1
ATOM 1166 C C . ILE A 1 145 ? -28.140 15.565 1.172 1.00 77.88 145 ILE A C 1
ATOM 1168 O O . ILE A 1 145 ? -29.246 16.059 1.400 1.00 77.88 145 ILE A O 1
ATOM 1172 N N . ILE A 1 146 ? -27.936 14.597 0.287 1.00 81.94 146 ILE A N 1
ATOM 1173 C CA . ILE A 1 146 ? -28.992 13.903 -0.443 1.00 81.94 146 ILE A CA 1
ATOM 1174 C C . ILE A 1 146 ? -29.201 12.550 0.235 1.00 81.94 146 ILE A C 1
ATOM 1176 O O . ILE A 1 146 ? -28.246 11.789 0.384 1.00 81.94 146 ILE A O 1
ATOM 1180 N N . PHE A 1 147 ? -30.431 12.254 0.644 1.00 81.88 147 PHE A N 1
ATOM 1181 C CA . PHE A 1 147 ? -30.849 10.942 1.132 1.00 81.88 147 PHE A CA 1
ATOM 1182 C C . PHE A 1 147 ? -31.717 10.263 0.078 1.00 81.88 147 PHE A C 1
ATOM 1184 O O . PHE A 1 147 ? -32.752 10.801 -0.313 1.00 81.88 147 PHE A O 1
ATOM 1191 N N . GLU A 1 148 ? -31.302 9.077 -0.352 1.00 82.06 148 GLU A N 1
ATOM 1192 C CA . GLU A 1 148 ? -32.069 8.187 -1.221 1.00 82.06 148 GLU A CA 1
ATOM 1193 C C . GLU A 1 148 ? -32.760 7.141 -0.339 1.00 82.06 148 GLU A C 1
ATOM 1195 O O . GLU A 1 148 ? -32.138 6.554 0.551 1.00 82.06 148 GLU A O 1
ATOM 1200 N N . PHE A 1 149 ? -34.048 6.905 -0.559 1.00 81.38 149 PHE A N 1
ATOM 1201 C CA . PHE A 1 149 ? -34.887 6.075 0.307 1.00 81.38 149 PHE A CA 1
ATOM 1202 C C . PHE A 1 149 ? -35.182 4.702 -0.296 1.00 81.38 149 PHE A C 1
ATOM 1204 O O . PHE A 1 149 ? -35.175 4.504 -1.511 1.00 81.38 149 PHE A O 1
ATOM 1211 N N . HIS A 1 150 ? -35.487 3.735 0.570 1.00 75.94 150 HIS A N 1
ATOM 1212 C CA . HIS A 1 150 ? -36.020 2.449 0.134 1.00 75.94 150 HIS A CA 1
ATOM 1213 C C . HIS A 1 150 ? -37.433 2.620 -0.442 1.00 75.94 150 HIS A C 1
ATOM 1215 O O . HIS A 1 150 ? -38.392 2.796 0.311 1.00 75.94 150 HIS A O 1
ATOM 1221 N N . LEU A 1 151 ? -37.546 2.518 -1.770 1.00 74.00 151 LEU A N 1
ATOM 1222 C CA . LEU A 1 151 ? -38.822 2.453 -2.486 1.00 74.00 151 LEU A CA 1
ATOM 1223 C C . LEU A 1 151 ? -39.682 1.275 -1.988 1.00 74.00 151 LEU A C 1
ATOM 1225 O O . LEU A 1 151 ? -39.157 0.251 -1.540 1.00 74.00 151 LEU A O 1
ATOM 1229 N N . ASN A 1 152 ? -41.003 1.436 -2.065 1.00 66.69 152 ASN A N 1
ATOM 1230 C CA . ASN A 1 152 ? -41.988 0.431 -1.679 1.00 66.69 152 ASN A CA 1
ATOM 1231 C C . ASN A 1 152 ? -42.986 0.226 -2.827 1.00 66.69 152 ASN A C 1
ATOM 1233 O O . ASN A 1 152 ? -43.916 1.014 -2.980 1.00 66.69 152 ASN A O 1
ATOM 1237 N N . ASP A 1 153 ? -42.806 -0.837 -3.611 1.00 62.44 153 ASP A N 1
ATOM 1238 C CA . ASP A 1 153 ? -43.592 -1.101 -4.830 1.00 62.44 153 ASP A CA 1
ATOM 1239 C C . ASP A 1 153 ? -45.100 -1.337 -4.561 1.00 62.44 153 ASP A C 1
ATOM 1241 O O . ASP A 1 153 ? -45.908 -1.327 -5.486 1.00 62.44 153 ASP A O 1
ATOM 1245 N N . GLU A 1 154 ? -45.498 -1.530 -3.296 1.00 58.56 154 GLU A N 1
ATOM 1246 C CA . GLU A 1 154 ? -46.899 -1.649 -2.857 1.00 58.56 154 GLU A CA 1
ATOM 1247 C C . GLU A 1 154 ? -47.612 -0.296 -2.625 1.00 58.56 154 GLU A C 1
ATOM 1249 O O . GLU A 1 154 ? -48.798 -0.285 -2.278 1.00 58.56 154 GLU A O 1
ATOM 1254 N N . ALA A 1 155 ? -46.919 0.842 -2.750 1.00 59.16 155 ALA A N 1
ATOM 1255 C CA . ALA A 1 155 ? -47.443 2.162 -2.396 1.00 59.16 155 ALA A CA 1
ATOM 1256 C C . ALA A 1 155 ? -47.642 3.080 -3.614 1.00 59.16 155 ALA A C 1
ATOM 1258 O O . ALA A 1 155 ? -46.755 3.245 -4.444 1.00 59.16 155 ALA A O 1
ATOM 1259 N N . GLU A 1 156 ? -48.796 3.754 -3.675 1.00 57.84 156 GLU A N 1
ATOM 1260 C CA . GLU A 1 156 ? -49.142 4.699 -4.755 1.00 57.84 156 GLU A CA 1
ATOM 1261 C C . GLU A 1 156 ? -48.229 5.940 -4.792 1.00 57.84 156 GLU A C 1
ATOM 1263 O O . GLU A 1 156 ? -48.080 6.573 -5.836 1.00 57.84 156 GLU A O 1
ATOM 1268 N N . VAL A 1 157 ? -47.617 6.293 -3.654 1.00 59.00 157 VAL A N 1
ATOM 1269 C CA . VAL A 1 157 ? -46.659 7.398 -3.512 1.00 59.00 157 VAL A CA 1
ATOM 1270 C C . VAL A 1 157 ? -45.557 6.984 -2.533 1.00 59.00 157 VAL A C 1
ATOM 1272 O O . VAL A 1 157 ? -45.843 6.561 -1.413 1.00 59.00 157 VAL A O 1
ATOM 1275 N N . CYS A 1 158 ? -44.294 7.168 -2.923 1.00 61.19 158 CYS A N 1
ATOM 1276 C CA . CYS A 1 158 ? -43.131 7.032 -2.043 1.00 61.19 158 CYS A CA 1
ATOM 1277 C C . CYS A 1 158 ? -42.271 8.296 -2.062 1.00 61.19 158 CYS A C 1
ATOM 1279 O O . CYS A 1 158 ? -42.095 8.926 -3.105 1.00 61.19 158 CYS A O 1
ATOM 1281 N N . LEU A 1 159 ? -41.655 8.607 -0.920 1.00 69.00 159 LEU A N 1
ATOM 1282 C CA . LEU A 1 159 ? -40.479 9.469 -0.885 1.00 69.00 159 LEU A CA 1
ATOM 1283 C C . LEU A 1 159 ? -39.301 8.677 -1.468 1.00 69.00 159 LEU A C 1
ATOM 1285 O O . LEU A 1 159 ? -38.940 7.639 -0.920 1.00 69.00 159 LEU A O 1
ATOM 1289 N N . SER A 1 160 ? -38.733 9.140 -2.580 1.00 76.00 160 SER A N 1
ATOM 1290 C CA . SER A 1 160 ? -37.570 8.524 -3.236 1.00 76.00 160 SER A CA 1
ATOM 1291 C C . SER A 1 160 ? -36.258 9.213 -2.862 1.00 76.00 160 SER A C 1
ATOM 1293 O O . SER A 1 160 ? -35.260 8.546 -2.596 1.00 76.00 160 SER A O 1
ATOM 1295 N N . GLU A 1 161 ? -36.268 10.544 -2.807 1.00 81.44 161 GLU A N 1
ATOM 1296 C CA . GLU A 1 161 ? -35.100 11.392 -2.585 1.00 81.44 161 GLU A CA 1
ATOM 1297 C C . GLU A 1 161 ? -35.478 12.590 -1.696 1.00 81.44 161 GLU A C 1
ATOM 1299 O O . GLU A 1 161 ? -36.544 13.184 -1.864 1.00 81.44 161 GLU A O 1
ATOM 1304 N N . MET A 1 162 ? -34.603 12.979 -0.765 1.00 80.62 162 MET A N 1
ATOM 1305 C CA . MET A 1 162 ? -34.732 14.208 0.027 1.00 80.62 162 MET A CA 1
ATOM 1306 C C . MET A 1 162 ? -33.387 14.931 0.102 1.00 80.62 162 MET A C 1
ATOM 1308 O O . MET A 1 162 ? -32.368 14.305 0.384 1.00 80.62 162 MET A O 1
ATOM 1312 N N . ARG A 1 163 ? -33.378 16.255 -0.100 1.00 81.94 163 ARG A N 1
ATOM 1313 C CA . ARG A 1 163 ? -32.165 17.086 -0.008 1.00 81.94 163 ARG A CA 1
ATOM 1314 C C . ARG A 1 163 ? -32.256 18.060 1.155 1.00 81.94 163 ARG A C 1
ATOM 1316 O O . ARG A 1 163 ? -33.173 18.879 1.194 1.00 81.94 163 ARG A O 1
ATOM 1323 N N . LEU A 1 164 ? -31.298 17.989 2.076 1.00 76.56 164 LEU A N 1
ATOM 1324 C CA . LEU A 1 164 ? -31.183 18.908 3.209 1.00 76.56 164 LEU A CA 1
ATOM 1325 C C . LEU A 1 164 ? -29.972 19.815 3.027 1.00 76.56 164 LEU A C 1
ATOM 1327 O O . LEU A 1 164 ? -28.854 19.335 2.837 1.00 76.56 164 LEU A O 1
ATOM 1331 N N . TYR A 1 165 ? -30.183 21.128 3.125 1.00 72.44 165 TYR A N 1
ATOM 1332 C CA . TYR A 1 165 ? -29.102 22.106 3.104 1.00 72.44 165 TYR A CA 1
ATOM 1333 C C . TYR A 1 165 ? -28.740 22.521 4.533 1.00 72.44 165 TYR A C 1
ATOM 1335 O O . TYR A 1 165 ? -29.492 23.227 5.204 1.00 72.44 165 TYR A O 1
ATOM 1343 N N . THR A 1 166 ? -27.563 22.109 4.998 1.00 65.81 166 THR A N 1
ATOM 1344 C CA . THR A 1 166 ? -27.046 22.435 6.332 1.00 65.81 166 THR A CA 1
ATOM 1345 C C . THR A 1 166 ? -25.908 23.456 6.199 1.00 65.81 166 THR A C 1
ATOM 1347 O O . THR A 1 166 ? -24.769 23.069 5.910 1.00 65.81 166 THR A O 1
ATOM 1350 N N . PRO A 1 167 ? -26.170 24.767 6.367 1.00 59.84 167 PRO A N 1
ATOM 1351 C CA . PRO A 1 167 ? -25.114 25.772 6.318 1.00 59.84 167 PRO A CA 1
ATOM 1352 C C . PRO A 1 167 ? -24.144 25.582 7.490 1.00 59.84 167 PRO A C 1
ATOM 1354 O O . PRO A 1 167 ? -24.546 25.618 8.650 1.00 59.84 167 PRO A O 1
ATOM 1357 N N . GLY A 1 168 ? -22.854 25.407 7.193 1.00 56.81 168 GLY A N 1
ATOM 1358 C CA . GLY A 1 168 ? -21.810 25.465 8.218 1.00 56.81 168 GLY A CA 1
ATOM 1359 C C . GLY A 1 168 ? -21.687 26.876 8.798 1.00 56.81 168 GLY A C 1
ATOM 1360 O O . GLY A 1 168 ? -21.739 27.858 8.053 1.00 56.81 168 GLY A O 1
ATOM 1361 N N . THR A 1 169 ? -21.517 26.984 10.116 1.00 54.88 169 THR A N 1
ATOM 1362 C CA . THR A 1 169 ? -21.207 28.262 10.773 1.00 54.88 169 THR A CA 1
ATOM 1363 C C . THR A 1 169 ? -19.704 28.552 10.700 1.00 54.88 169 THR A C 1
ATOM 1365 O O . THR A 1 169 ? -18.905 27.646 10.475 1.00 54.88 169 THR A O 1
ATOM 1368 N N . GLU A 1 170 ? -19.269 29.795 10.944 1.00 47.66 170 GLU A N 1
ATOM 1369 C CA . GLU A 1 170 ? -17.827 30.122 10.990 1.00 47.66 170 GLU A CA 1
ATOM 1370 C C . GLU A 1 170 ? -17.065 29.423 12.141 1.00 47.66 170 GLU A C 1
ATOM 1372 O O . GLU A 1 170 ? -15.832 29.424 12.150 1.00 47.66 170 GLU A O 1
ATOM 1377 N N . ALA A 1 171 ? -17.770 28.807 13.099 1.00 45.88 171 ALA A N 1
ATOM 1378 C CA . ALA A 1 171 ? -17.171 27.959 14.130 1.00 45.88 171 ALA A CA 1
ATOM 1379 C C . ALA A 1 171 ? -16.896 26.523 13.631 1.00 45.88 171 ALA A C 1
ATOM 1381 O O . ALA A 1 171 ? -15.933 25.889 14.074 1.00 45.88 171 ALA A O 1
ATOM 1382 N N . ASP A 1 172 ? -17.700 26.025 12.687 1.00 51.41 172 ASP A N 1
ATOM 1383 C CA . ASP A 1 172 ? -17.633 24.660 12.164 1.00 51.41 172 ASP A CA 1
ATOM 1384 C C . ASP A 1 172 ? -16.558 24.565 11.070 1.00 51.41 172 ASP A C 1
ATOM 1386 O O . ASP A 1 172 ? -16.843 24.716 9.882 1.00 51.41 172 ASP A O 1
ATOM 1390 N N . ARG A 1 173 ? -15.300 24.294 11.446 1.00 46.69 173 ARG A N 1
ATOM 1391 C CA . ARG A 1 173 ? -14.157 24.255 10.501 1.00 46.69 173 ARG A CA 1
ATOM 1392 C C . ARG A 1 173 ? -14.325 23.311 9.302 1.00 46.69 173 ARG A C 1
ATOM 1394 O O . ARG A 1 173 ? -13.659 23.517 8.291 1.00 46.69 173 ARG A O 1
ATOM 1401 N N . GLU A 1 174 ? -15.188 22.306 9.420 1.00 50.66 174 GLU A N 1
ATOM 1402 C CA . GLU A 1 174 ? -15.516 21.333 8.367 1.00 50.66 174 GLU A CA 1
ATOM 1403 C C . GLU A 1 174 ? -16.984 21.441 7.898 1.00 50.66 174 GLU A C 1
ATOM 1405 O O . GLU A 1 174 ? -17.384 20.767 6.953 1.00 50.66 174 GLU A O 1
ATOM 1410 N N . GLY A 1 175 ? -17.785 22.323 8.510 1.00 57.88 175 GLY A N 1
ATOM 1411 C CA . GLY A 1 175 ? -19.236 22.408 8.325 1.00 57.88 175 GLY A CA 1
ATOM 1412 C C . GLY A 1 175 ? -20.019 21.288 9.028 1.00 57.88 175 GLY A C 1
ATOM 1413 O O . GLY A 1 175 ? -19.453 20.301 9.492 1.00 57.88 175 GLY A O 1
ATOM 1414 N N . LYS A 1 176 ? -21.350 21.434 9.106 1.00 60.91 176 LYS A N 1
ATOM 1415 C CA . LYS A 1 176 ? -22.232 20.400 9.687 1.00 60.91 176 LYS A CA 1
ATOM 1416 C C . LYS A 1 176 ? -22.487 19.221 8.738 1.00 60.91 176 LYS A C 1
ATOM 1418 O O . LYS A 1 176 ? -22.655 18.095 9.194 1.00 60.91 176 LYS A O 1
ATOM 1423 N N . ALA A 1 177 ? -22.491 19.449 7.422 1.00 57.94 177 ALA A N 1
ATOM 1424 C CA . ALA A 1 177 ? -22.875 18.413 6.461 1.00 57.94 177 ALA A CA 1
ATOM 1425 C C . ALA A 1 177 ? -21.998 17.138 6.523 1.00 57.94 177 ALA A C 1
ATOM 1427 O O . ALA A 1 177 ? -22.570 16.046 6.525 1.00 57.94 177 ALA A O 1
ATOM 1428 N N . PRO A 1 178 ? -20.651 17.207 6.640 1.00 56.81 178 PRO A N 1
ATOM 1429 C CA . PRO A 1 178 ? -19.824 15.999 6.689 1.00 56.81 178 PRO A CA 1
ATOM 1430 C C . PRO A 1 178 ? -19.992 15.169 7.968 1.00 56.81 178 PRO A C 1
ATOM 1432 O O . PRO A 1 178 ? -19.876 13.948 7.906 1.00 56.81 178 PRO A O 1
ATOM 1435 N N . SER A 1 179 ? -20.287 15.799 9.112 1.00 59.66 179 SER A N 1
ATOM 1436 C CA . SER A 1 179 ? -20.476 15.107 10.398 1.00 59.66 179 SER A CA 1
ATOM 1437 C C . SER A 1 179 ? -21.879 14.513 10.568 1.00 59.66 179 SER A C 1
ATOM 1439 O O . SER A 1 179 ? -22.054 13.540 11.299 1.00 59.66 179 SER A O 1
ATOM 1441 N N . ILE A 1 180 ? -22.873 15.052 9.858 1.00 58.00 180 ILE A N 1
ATOM 1442 C CA . ILE A 1 180 ? -24.194 14.432 9.692 1.00 58.00 180 ILE A CA 1
ATOM 1443 C C . ILE A 1 180 ? -24.088 13.259 8.707 1.00 58.00 180 ILE A C 1
ATOM 1445 O O . ILE A 1 180 ? -24.563 12.165 9.002 1.00 58.00 180 ILE A O 1
ATOM 1449 N N . TYR A 1 181 ? -23.410 13.453 7.569 1.00 56.81 181 TYR A N 1
ATOM 1450 C CA . TYR A 1 181 ? -23.178 12.399 6.579 1.00 56.81 181 TYR A CA 1
ATOM 1451 C C . TYR A 1 181 ? -22.458 11.189 7.186 1.00 56.81 181 TYR A C 1
ATOM 1453 O O . TYR A 1 181 ? -22.955 10.077 7.050 1.00 56.81 181 TYR A O 1
ATOM 1461 N N . SER A 1 182 ? -21.355 11.389 7.919 1.00 54.06 182 SER A N 1
ATOM 1462 C CA . SER A 1 182 ? -20.586 10.279 8.500 1.00 54.06 182 SER A CA 1
ATOM 1463 C C . SER A 1 182 ? -21.362 9.460 9.537 1.00 54.06 182 SER A C 1
ATOM 1465 O O . SER A 1 182 ? -21.109 8.264 9.657 1.00 54.06 182 SER A O 1
ATOM 1467 N N . LYS A 1 183 ? -22.339 10.061 10.234 1.00 57.44 183 LYS A N 1
ATOM 1468 C CA . LYS A 1 183 ? -23.291 9.338 11.094 1.00 57.44 183 LYS A CA 1
ATOM 1469 C C . LYS A 1 183 ? -24.303 8.517 10.291 1.00 57.44 183 LYS A C 1
ATOM 1471 O O . LYS A 1 183 ? -24.590 7.387 10.663 1.00 57.44 183 LYS A O 1
ATOM 1476 N N . VAL A 1 184 ? -24.832 9.046 9.184 1.00 53.19 184 VAL A N 1
ATOM 1477 C CA . VAL A 1 184 ? -25.780 8.300 8.331 1.00 53.19 184 VAL A CA 1
ATOM 1478 C C . VAL A 1 184 ? -25.082 7.176 7.559 1.00 53.19 184 VAL A C 1
ATOM 1480 O O . VAL A 1 184 ? -25.652 6.103 7.382 1.00 53.19 184 VAL A O 1
ATOM 1483 N N . THR A 1 185 ? -23.833 7.376 7.132 1.00 48.91 185 THR A N 1
ATOM 1484 C CA . THR A 1 185 ? -23.055 6.357 6.412 1.00 48.91 185 THR A CA 1
ATOM 1485 C C . THR A 1 185 ? -22.288 5.399 7.323 1.00 48.91 185 THR A C 1
ATOM 1487 O O . THR A 1 185 ? -21.441 4.663 6.823 1.00 48.91 185 THR A O 1
ATOM 1490 N N . GLN A 1 186 ? -22.574 5.352 8.630 1.00 48.22 186 GLN A N 1
ATOM 1491 C CA . GLN A 1 186 ? -21.963 4.405 9.575 1.00 48.22 186 GLN A CA 1
ATOM 1492 C C . GLN A 1 186 ? -22.520 2.970 9.435 1.00 48.22 186 GLN A C 1
ATOM 1494 O O . GLN A 1 186 ? -22.987 2.339 10.379 1.00 48.22 186 GLN A O 1
ATOM 1499 N N . LYS A 1 187 ? -22.370 2.397 8.234 1.00 43.66 187 LYS A N 1
ATOM 1500 C CA . LYS A 1 187 ? -21.969 0.987 8.137 1.00 43.66 187 LYS A CA 1
ATOM 1501 C C . LYS A 1 187 ? -20.515 0.898 8.598 1.00 43.66 187 LYS A C 1
ATOM 1503 O O . LYS A 1 187 ? -19.717 1.774 8.273 1.00 43.66 187 LYS A O 1
ATOM 1508 N N . ALA A 1 188 ? -20.167 -0.151 9.336 1.00 47.97 188 ALA A N 1
ATOM 1509 C CA . ALA A 1 188 ? -18.805 -0.349 9.814 1.00 47.97 188 ALA A CA 1
ATOM 1510 C C . ALA A 1 188 ? -17.852 -0.716 8.660 1.00 47.97 188 ALA A C 1
ATOM 1512 O O . ALA A 1 188 ? -17.641 -1.890 8.343 1.00 47.97 188 ALA A O 1
ATOM 1513 N N . ASP A 1 189 ? -17.256 0.300 8.032 1.00 66.38 189 ASP A N 1
ATOM 1514 C CA . ASP A 1 189 ? -16.075 0.147 7.181 1.00 66.38 189 ASP A CA 1
ATOM 1515 C C . ASP A 1 189 ? -14.865 -0.186 8.071 1.00 66.38 189 ASP A C 1
ATOM 1517 O O . ASP A 1 189 ? -14.074 0.678 8.453 1.00 66.38 189 ASP A O 1
ATOM 1521 N N . ILE A 1 190 ? -14.754 -1.465 8.439 1.00 80.19 190 ILE A N 1
ATOM 1522 C CA . ILE A 1 190 ? -13.680 -2.006 9.280 1.00 80.19 190 ILE A CA 1
ATOM 1523 C C . ILE A 1 190 ? -12.326 -1.732 8.612 1.00 80.19 190 ILE A C 1
ATOM 1525 O O . ILE A 1 190 ? -12.065 -2.152 7.478 1.00 80.19 190 ILE A O 1
ATOM 1529 N N . ILE A 1 191 ? -11.435 -1.059 9.336 1.00 86.69 191 ILE A N 1
ATOM 1530 C CA . ILE A 1 191 ? -10.106 -0.667 8.855 1.00 86.69 191 ILE A CA 1
ATOM 1531 C C . ILE A 1 191 ? -9.035 -1.627 9.377 1.00 86.69 191 ILE A C 1
ATOM 1533 O O . ILE A 1 191 ? -9.150 -2.159 10.476 1.00 86.69 191 ILE A O 1
ATOM 1537 N N . GLN A 1 192 ? -7.969 -1.835 8.611 1.00 87.94 192 GLN A N 1
ATOM 1538 C CA . GLN A 1 192 ? -6.799 -2.607 9.031 1.00 87.94 192 GLN A CA 1
ATOM 1539 C C . GLN A 1 192 ? -5.627 -1.669 9.332 1.00 87.94 192 GLN A C 1
ATOM 1541 O O . GLN A 1 192 ? -5.262 -0.855 8.482 1.00 87.94 192 GLN A O 1
ATOM 1546 N N . GLU A 1 193 ? -5.011 -1.800 10.509 1.00 84.06 193 GLU A N 1
ATOM 1547 C CA . GLU A 1 193 ? -3.765 -1.094 10.838 1.00 84.06 193 GLU A CA 1
ATOM 1548 C C . GLU A 1 193 ? -2.569 -1.903 10.332 1.00 84.06 193 GLU A C 1
ATOM 1550 O O . GLU A 1 193 ? -2.352 -3.040 10.755 1.00 84.06 193 GLU A O 1
ATOM 1555 N N . VAL A 1 194 ? -1.788 -1.316 9.421 1.00 80.81 194 VAL A N 1
ATOM 1556 C CA . VAL A 1 194 ? -0.527 -1.895 8.949 1.00 80.81 194 VAL A CA 1
ATOM 1557 C C . VAL A 1 194 ? 0.561 -0.827 8.968 1.00 80.81 194 VAL A C 1
ATOM 1559 O O . VAL A 1 194 ? 0.597 0.068 8.119 1.00 80.81 194 VAL A O 1
ATOM 1562 N N . ARG A 1 195 ? 1.490 -0.950 9.924 1.00 74.12 195 ARG A N 1
ATOM 1563 C CA . ARG A 1 195 ? 2.658 -0.063 10.082 1.00 74.12 195 ARG A CA 1
ATOM 1564 C C . ARG A 1 195 ? 2.243 1.413 10.137 1.00 74.12 195 ARG A C 1
ATOM 1566 O O . ARG A 1 195 ? 2.780 2.240 9.402 1.00 74.12 195 ARG A O 1
ATOM 1573 N N . GLY A 1 196 ? 1.256 1.728 10.976 1.00 72.50 196 GLY A N 1
ATOM 1574 C CA . GLY A 1 196 ? 0.773 3.092 11.220 1.00 72.50 196 GLY A CA 1
ATOM 1575 C C . GLY A 1 196 ? -0.141 3.683 10.140 1.00 72.50 196 GLY A C 1
ATOM 1576 O O . GLY A 1 196 ? -0.716 4.745 10.370 1.00 72.50 196 GLY A O 1
ATOM 1577 N N . THR A 1 197 ? -0.333 3.011 9.001 1.00 78.94 197 THR A N 1
ATOM 1578 C CA . THR A 1 197 ? -1.377 3.375 8.031 1.00 78.94 197 THR A CA 1
ATOM 1579 C C . THR A 1 197 ? -2.628 2.554 8.305 1.00 78.94 197 THR A C 1
ATOM 1581 O O . THR A 1 197 ? -2.554 1.332 8.443 1.00 78.94 197 THR A O 1
ATOM 1584 N N . VAL A 1 198 ? -3.783 3.219 8.333 1.00 83.38 198 VAL A N 1
ATOM 1585 C CA . VAL A 1 198 ? -5.088 2.554 8.311 1.00 83.38 198 VAL A CA 1
ATOM 1586 C C . VAL A 1 198 ? -5.558 2.369 6.871 1.00 83.38 198 VAL A C 1
ATOM 1588 O O . VAL A 1 198 ? -5.523 3.298 6.064 1.00 83.38 198 VAL A O 1
ATOM 1591 N N . TYR A 1 199 ? -5.995 1.159 6.545 1.00 83.12 199 TYR A N 1
ATOM 1592 C CA . TYR A 1 199 ? -6.502 0.799 5.226 1.00 83.12 199 TYR A CA 1
ATOM 1593 C C . TYR A 1 199 ? -7.976 0.399 5.332 1.00 83.12 199 TYR A C 1
ATOM 1595 O O . TYR A 1 199 ? -8.269 -0.510 6.106 1.00 83.12 199 TYR A O 1
ATOM 1603 N N . PRO A 1 200 ? -8.905 1.014 4.577 1.00 83.38 200 PRO A N 1
ATOM 1604 C CA . PRO A 1 200 ? -10.283 0.540 4.517 1.00 83.38 200 PRO A CA 1
ATOM 1605 C C . PRO A 1 200 ? -10.354 -0.813 3.804 1.00 83.38 200 PRO A C 1
ATOM 1607 O O . PRO A 1 200 ? -9.545 -1.128 2.919 1.00 83.38 200 PRO A O 1
ATOM 1610 N N . GLY A 1 201 ? -11.343 -1.616 4.179 1.00 82.00 201 GLY A N 1
ATOM 1611 C CA . GLY A 1 201 ? -11.496 -2.955 3.643 1.00 82.00 201 GLY A CA 1
ATOM 1612 C C . GLY A 1 201 ? -12.793 -3.624 4.057 1.00 82.00 201 GLY A C 1
ATOM 1613 O O . GLY A 1 201 ? -13.599 -3.085 4.809 1.00 82.00 201 GLY A O 1
ATOM 1614 N N . LYS A 1 202 ? -13.012 -4.821 3.517 1.00 80.44 202 LYS A N 1
ATOM 1615 C CA . LYS A 1 202 ? -14.243 -5.587 3.714 1.00 80.44 202 LYS A CA 1
ATOM 1616 C C . LYS A 1 202 ? -13.928 -6.908 4.397 1.00 80.44 202 LYS A C 1
ATOM 1618 O O . LYS A 1 202 ? -13.333 -7.804 3.793 1.00 80.44 202 LYS A O 1
ATOM 1623 N N . LEU A 1 203 ? -14.348 -7.007 5.658 1.00 82.00 203 LEU A N 1
ATOM 1624 C CA . LEU A 1 203 ? -14.333 -8.240 6.437 1.00 82.00 203 LEU A CA 1
ATOM 1625 C C . LEU A 1 203 ? -15.426 -9.200 5.944 1.00 82.00 203 LEU A C 1
ATOM 1627 O O . LEU A 1 203 ? -16.544 -8.793 5.622 1.00 82.00 203 LEU A O 1
ATOM 1631 N N . ARG A 1 204 ? -15.106 -10.491 5.911 1.00 80.81 204 ARG A N 1
ATOM 1632 C CA . ARG A 1 204 ? -16.024 -11.606 5.682 1.00 80.81 204 ARG A CA 1
ATOM 1633 C C . ARG A 1 204 ? -15.633 -12.752 6.607 1.00 80.81 204 ARG A C 1
ATOM 1635 O O . ARG A 1 204 ? -14.498 -13.216 6.570 1.00 80.81 204 ARG A O 1
ATOM 1642 N N . LEU A 1 205 ? -16.586 -13.222 7.403 1.00 79.00 205 LEU A N 1
ATOM 1643 C CA . LEU A 1 205 ? -16.424 -14.396 8.258 1.00 79.00 205 LEU A CA 1
ATOM 1644 C C . LEU A 1 205 ? -17.197 -15.571 7.645 1.00 79.00 205 LEU A C 1
ATOM 1646 O O . LEU A 1 205 ? -18.344 -15.402 7.224 1.00 79.00 205 LEU A O 1
ATOM 1650 N N . LYS A 1 206 ? -16.576 -16.750 7.599 1.00 80.38 206 LYS A N 1
ATOM 1651 C CA . LYS A 1 206 ? -17.232 -18.048 7.386 1.00 80.38 206 LYS A CA 1
ATOM 1652 C C . LYS A 1 206 ? -16.924 -18.967 8.566 1.00 80.38 206 LYS A C 1
ATOM 1654 O O . LYS A 1 206 ? -16.052 -18.671 9.373 1.00 80.38 206 LYS A O 1
ATOM 1659 N N . GLU A 1 207 ? -17.620 -20.097 8.635 1.00 78.06 207 GLU A N 1
ATOM 1660 C CA . GLU A 1 207 ? -17.556 -21.055 9.750 1.00 78.06 207 GLU A CA 1
ATOM 1661 C C . GLU A 1 207 ? -16.159 -21.665 10.008 1.00 78.06 207 GLU A C 1
ATOM 1663 O O . GLU A 1 207 ? -15.940 -22.205 11.086 1.00 78.06 207 GLU A O 1
ATOM 1668 N N . ASP A 1 208 ? -15.222 -21.550 9.057 1.00 80.56 208 ASP A N 1
ATOM 1669 C CA . ASP A 1 208 ? -13.825 -22.014 9.179 1.00 80.56 208 ASP A CA 1
ATOM 1670 C C . ASP A 1 208 ? -12.784 -20.994 8.649 1.00 80.56 208 ASP A C 1
ATOM 1672 O O . ASP A 1 208 ? -11.581 -21.234 8.713 1.00 80.56 208 ASP A O 1
ATOM 1676 N N . GLU A 1 209 ? -13.224 -19.833 8.135 1.00 82.81 209 GLU A N 1
ATOM 1677 C CA . GLU A 1 209 ? -12.354 -18.838 7.481 1.00 82.81 209 GLU A CA 1
ATOM 1678 C C . GLU A 1 209 ? -12.614 -17.412 7.987 1.00 82.81 209 GLU A C 1
ATOM 1680 O O . GLU A 1 209 ? -13.736 -16.897 7.917 1.00 82.81 209 GLU A O 1
ATOM 1685 N N . PHE A 1 210 ? -11.548 -16.726 8.389 1.00 85.69 210 PHE A N 1
ATOM 1686 C CA . PHE A 1 210 ? -11.499 -15.273 8.510 1.00 85.69 210 PHE A CA 1
ATOM 1687 C C . PHE A 1 210 ? -10.923 -14.696 7.211 1.00 85.69 210 PHE A C 1
ATOM 1689 O O . PHE A 1 210 ? -9.807 -15.040 6.828 1.00 85.69 210 PHE A O 1
ATOM 1696 N N . MET A 1 211 ? -11.648 -13.803 6.533 1.00 83.69 211 MET A N 1
ATOM 1697 C CA . MET A 1 211 ? -11.159 -13.106 5.339 1.00 83.69 211 MET A CA 1
ATOM 1698 C C . MET A 1 211 ? -11.322 -11.596 5.465 1.00 83.69 211 MET A C 1
ATOM 1700 O O . MET A 1 211 ? -12.440 -11.100 5.579 1.00 83.69 211 MET A O 1
ATOM 1704 N N . TYR A 1 212 ? -10.234 -10.848 5.321 1.00 86.12 212 TYR A N 1
ATOM 1705 C CA . TYR A 1 212 ? -10.268 -9.395 5.200 1.00 86.12 212 TYR A CA 1
ATOM 1706 C C . TYR A 1 212 ? -9.653 -8.959 3.872 1.00 86.12 212 TYR A C 1
ATOM 1708 O O . TYR A 1 212 ? -8.489 -9.244 3.597 1.00 86.12 212 TYR A O 1
ATOM 1716 N N . LYS A 1 213 ? -10.420 -8.244 3.040 1.00 83.25 213 LYS A N 1
ATOM 1717 C CA . LYS A 1 213 ? -9.895 -7.645 1.808 1.00 83.25 213 LYS A CA 1
ATOM 1718 C C . LYS A 1 213 ? -9.653 -6.150 1.988 1.00 83.25 213 LYS A C 1
ATOM 1720 O O . LYS A 1 213 ? -10.610 -5.387 2.080 1.00 83.25 213 LYS A O 1
ATOM 1725 N N . ASN A 1 214 ? -8.389 -5.747 1.933 1.00 82.06 214 ASN A N 1
ATOM 1726 C CA . ASN A 1 214 ? -7.955 -4.355 1.868 1.00 82.06 214 ASN A CA 1
ATOM 1727 C C . ASN A 1 214 ? -8.326 -3.764 0.494 1.00 82.06 214 ASN A C 1
ATOM 1729 O O . ASN A 1 214 ? -7.980 -4.330 -0.546 1.00 82.06 214 ASN A O 1
ATOM 1733 N N . GLU A 1 215 ? -9.048 -2.642 0.467 1.00 77.12 215 GLU A N 1
ATOM 1734 C CA . GLU A 1 215 ? -9.552 -2.064 -0.789 1.00 77.12 215 GLU A CA 1
ATOM 1735 C C . GLU A 1 215 ? -8.510 -1.234 -1.541 1.00 77.12 215 GLU A C 1
ATOM 1737 O O . GLU A 1 215 ? -8.547 -1.187 -2.769 1.00 77.12 215 GLU A O 1
ATOM 1742 N N . LYS A 1 216 ? -7.541 -0.642 -0.834 1.00 72.75 216 LYS A N 1
ATOM 1743 C CA . LYS A 1 216 ? -6.502 0.206 -1.437 1.00 72.75 216 LYS A CA 1
ATOM 1744 C C . LYS A 1 216 ? -5.350 -0.610 -2.032 1.00 72.75 216 LYS A C 1
ATOM 1746 O O . LYS A 1 216 ? -4.848 -0.265 -3.098 1.00 72.75 216 LYS A O 1
ATOM 1751 N N . THR A 1 217 ? -4.925 -1.681 -1.357 1.00 70.19 217 THR A N 1
ATOM 1752 C CA . THR A 1 217 ? -3.843 -2.569 -1.837 1.00 70.19 217 THR A CA 1
ATOM 1753 C C . THR A 1 217 ? -4.365 -3.772 -2.623 1.00 70.19 217 THR A C 1
ATOM 1755 O O . THR A 1 217 ? -3.599 -4.447 -3.304 1.00 70.19 217 THR A O 1
ATOM 1758 N N . GLY A 1 218 ? -5.659 -4.089 -2.507 1.00 71.06 218 GLY A N 1
ATOM 1759 C CA . GLY A 1 218 ? -6.263 -5.293 -3.078 1.00 71.06 218 GLY A CA 1
ATOM 1760 C C . GLY A 1 218 ? -5.882 -6.599 -2.368 1.00 71.06 218 GLY A C 1
ATOM 1761 O O . GLY A 1 218 ? -6.457 -7.639 -2.707 1.00 71.06 218 GLY A O 1
ATOM 1762 N N . LYS A 1 219 ? -4.958 -6.558 -1.392 1.00 78.31 219 LYS A N 1
ATOM 1763 C CA . LYS A 1 219 ? -4.508 -7.716 -0.609 1.00 78.31 219 LYS A CA 1
ATOM 1764 C C . LYS A 1 219 ? -5.684 -8.336 0.147 1.00 78.31 219 LYS A C 1
ATOM 1766 O O . LYS A 1 219 ? -6.517 -7.628 0.713 1.00 78.31 219 LYS A O 1
ATOM 1771 N N . VAL A 1 220 ? -5.723 -9.665 0.167 1.00 82.56 220 VAL A N 1
ATOM 1772 C CA . VAL A 1 220 ? -6.634 -10.440 1.010 1.00 82.56 220 VAL A CA 1
ATOM 1773 C C . VAL A 1 220 ? -5.805 -11.113 2.093 1.00 82.56 220 VAL A C 1
ATOM 1775 O O . VAL A 1 220 ? -4.926 -11.914 1.782 1.00 82.56 220 VAL A O 1
ATOM 1778 N N . ASP A 1 221 ? -6.095 -10.782 3.344 1.00 85.00 221 ASP A N 1
ATOM 1779 C CA . ASP A 1 221 ? -5.698 -11.579 4.497 1.00 85.00 221 ASP A CA 1
ATOM 1780 C C . ASP A 1 221 ? -6.744 -12.695 4.651 1.00 85.00 221 ASP A C 1
ATOM 1782 O O . ASP A 1 221 ? -7.945 -12.423 4.712 1.00 85.00 221 ASP A O 1
ATOM 1786 N N . HIS A 1 222 ? -6.297 -13.950 4.647 1.00 88.31 222 HIS A N 1
ATOM 1787 C CA . HIS A 1 222 ? -7.119 -15.154 4.797 1.00 88.31 222 HIS A CA 1
ATOM 1788 C C . HIS A 1 222 ? -6.463 -16.032 5.861 1.00 88.31 222 HIS A C 1
ATOM 1790 O O . HIS A 1 222 ? -5.272 -16.324 5.745 1.00 88.31 222 HIS A O 1
ATOM 1796 N N . PHE A 1 223 ? -7.224 -16.398 6.894 1.00 87.94 223 PHE A N 1
ATOM 1797 C CA . PHE A 1 223 ? -6.785 -17.285 7.972 1.00 87.94 223 PHE A CA 1
ATOM 1798 C C . PHE A 1 223 ? -7.846 -18.357 8.208 1.00 87.94 223 PHE A C 1
ATOM 1800 O O . PHE A 1 223 ? -9.036 -18.052 8.325 1.00 87.94 223 PHE A O 1
ATOM 1807 N N . SER A 1 224 ? -7.406 -19.600 8.324 1.00 87.38 224 SER A N 1
ATOM 1808 C CA . SER A 1 224 ? -8.242 -20.751 8.665 1.00 87.38 224 SER A CA 1
ATOM 1809 C C . SER A 1 224 ? -8.318 -20.906 10.189 1.00 87.38 224 SER A C 1
ATOM 1811 O O . SER A 1 224 ? -7.469 -20.383 10.921 1.00 87.38 224 SER A O 1
ATOM 1813 N N . ARG A 1 225 ? -9.273 -21.691 10.708 1.00 84.94 225 ARG A N 1
ATOM 1814 C CA . ARG A 1 225 ? -9.325 -22.010 12.151 1.00 84.94 225 ARG A CA 1
ATOM 1815 C C . ARG A 1 225 ? -8.030 -22.627 12.690 1.00 84.94 225 ARG A C 1
ATOM 1817 O O . ARG A 1 225 ? -7.686 -22.417 13.851 1.00 84.94 225 ARG A O 1
ATOM 1824 N N . SER A 1 226 ? -7.299 -23.374 11.863 1.00 85.69 226 SER A N 1
ATOM 1825 C CA . SER A 1 226 ? -5.994 -23.939 12.222 1.00 85.69 226 SER A CA 1
ATOM 1826 C C . SER A 1 226 ? -4.945 -22.887 12.574 1.00 85.69 226 SER A C 1
ATOM 1828 O O . SER A 1 226 ? -4.018 -23.211 13.316 1.00 85.69 226 SER A O 1
ATOM 1830 N N . ASP A 1 227 ? -5.086 -21.658 12.083 1.00 86.69 227 ASP A N 1
ATOM 1831 C CA . ASP A 1 227 ? -3.986 -20.696 11.993 1.00 86.69 227 ASP A CA 1
ATOM 1832 C C . ASP A 1 227 ? -4.035 -19.665 13.128 1.00 86.69 227 ASP A C 1
ATOM 1834 O O . ASP A 1 227 ? -2.995 -19.168 13.562 1.00 86.69 227 ASP A O 1
ATOM 1838 N N . ILE A 1 228 ? -5.235 -19.389 13.649 1.00 87.69 228 ILE A N 1
ATOM 1839 C CA . ILE A 1 228 ? -5.474 -18.494 14.787 1.00 87.69 228 ILE A CA 1
ATOM 1840 C C . ILE A 1 228 ? -4.992 -19.161 16.084 1.00 87.69 228 ILE A C 1
ATOM 1842 O O . ILE A 1 228 ? -5.287 -20.327 16.351 1.00 87.69 228 ILE A O 1
ATOM 1846 N N . GLU A 1 229 ? -4.240 -18.413 16.892 1.00 87.19 229 GLU A N 1
ATOM 1847 C CA . GLU A 1 229 ? -3.788 -18.817 18.229 1.00 87.19 229 GLU A CA 1
ATOM 1848 C C . GLU A 1 229 ? -4.622 -18.139 19.319 1.00 87.19 229 GLU A C 1
ATOM 1850 O O . GLU A 1 229 ? -5.140 -18.804 20.214 1.00 87.19 229 GLU A O 1
ATOM 1855 N N . SER A 1 230 ? -4.780 -16.817 19.232 1.00 87.88 230 SER A N 1
ATOM 1856 C CA . SER A 1 230 ? -5.551 -16.029 20.193 1.00 87.88 230 SER A CA 1
ATOM 1857 C C . SER A 1 230 ? -6.110 -14.753 19.561 1.00 87.88 230 SER A C 1
ATOM 1859 O O . SER A 1 230 ? -5.672 -14.301 18.499 1.00 87.88 230 SER A O 1
ATOM 1861 N N . ALA A 1 231 ? -7.111 -14.165 20.214 1.00 90.12 231 ALA A N 1
ATOM 1862 C CA . ALA A 1 231 ? -7.689 -12.887 19.824 1.00 90.12 231 ALA A CA 1
ATOM 1863 C C . ALA A 1 231 ? -8.016 -12.056 21.072 1.00 90.12 231 ALA A C 1
ATOM 1865 O O . ALA A 1 231 ? -8.470 -12.592 22.084 1.00 90.12 231 ALA A O 1
ATOM 1866 N N . GLN A 1 232 ? -7.807 -10.744 20.991 1.00 90.75 232 GLN A N 1
ATOM 1867 C CA . GLN A 1 232 ? -8.056 -9.797 22.081 1.00 90.75 232 GLN A CA 1
ATOM 1868 C C . GLN A 1 232 ? -8.783 -8.545 21.566 1.00 90.75 232 GLN A C 1
ATOM 1870 O O . GLN A 1 232 ? -8.479 -8.034 20.485 1.00 90.75 232 GLN A O 1
ATOM 1875 N N . TRP A 1 233 ? -9.726 -8.034 22.361 1.00 90.88 233 TRP A N 1
ATOM 1876 C CA . TRP A 1 233 ? -10.377 -6.743 22.136 1.00 90.88 233 TRP A CA 1
ATOM 1877 C C . TRP A 1 233 ? -9.596 -5.639 22.848 1.00 90.88 233 TRP A C 1
ATOM 1879 O O . TRP A 1 233 ? -9.460 -5.662 24.072 1.00 90.88 233 TRP A O 1
ATOM 1889 N N . ILE A 1 234 ? -9.129 -4.649 22.092 1.00 87.50 234 ILE A N 1
ATOM 1890 C CA . ILE A 1 234 ? -8.416 -3.466 22.584 1.00 87.50 234 ILE A CA 1
ATOM 1891 C C . ILE A 1 234 ? -9.307 -2.240 22.352 1.00 87.50 234 ILE A C 1
ATOM 1893 O O . ILE A 1 234 ? -9.849 -2.061 21.264 1.00 87.50 234 ILE A O 1
ATOM 1897 N N . VAL A 1 235 ? -9.469 -1.374 23.354 1.00 83.25 235 VAL A N 1
ATOM 1898 C CA . VAL A 1 235 ? -10.220 -0.115 23.189 1.00 83.25 235 VAL A CA 1
ATOM 1899 C C . VAL A 1 235 ? -9.349 0.909 22.454 1.00 83.25 235 VAL A C 1
ATOM 1901 O O . VAL A 1 235 ? -8.208 1.151 22.849 1.00 83.25 235 VAL A O 1
ATOM 1904 N N . ARG A 1 236 ? -9.881 1.524 21.391 1.00 78.06 236 ARG A N 1
ATOM 1905 C CA . ARG A 1 236 ? -9.200 2.545 20.578 1.00 78.06 236 ARG A CA 1
ATOM 1906 C C . ARG A 1 236 ? -10.115 3.744 20.304 1.00 78.06 236 ARG A C 1
ATOM 1908 O O . ARG A 1 236 ? -11.300 3.732 20.617 1.00 78.06 236 ARG A O 1
ATOM 1915 N N . ALA A 1 237 ? -9.562 4.793 19.692 1.00 69.19 237 ALA A N 1
ATOM 1916 C CA . ALA A 1 237 ? -10.283 6.038 19.403 1.00 69.19 237 ALA A CA 1
ATOM 1917 C C . ALA A 1 237 ? -11.481 5.876 18.439 1.00 69.19 237 ALA A C 1
ATOM 1919 O O . ALA A 1 237 ? -12.381 6.708 18.452 1.00 69.19 237 ALA A O 1
ATOM 1920 N N . THR A 1 238 ? -11.495 4.822 17.618 1.00 66.81 238 THR A N 1
ATOM 1921 C CA . THR A 1 238 ? -12.550 4.509 16.636 1.00 66.81 238 THR A CA 1
ATOM 1922 C C . THR A 1 238 ? -13.549 3.447 17.115 1.00 66.81 238 THR A C 1
ATOM 1924 O O . THR A 1 238 ? -14.392 3.024 16.330 1.00 66.81 238 THR A O 1
ATOM 1927 N N . GLY A 1 239 ? -13.467 3.000 18.374 1.00 79.12 239 GLY A N 1
ATOM 1928 C CA . GLY A 1 239 ? -14.299 1.926 18.926 1.00 79.12 239 GLY A CA 1
ATOM 1929 C C . GLY A 1 239 ? -13.462 0.757 19.445 1.00 79.12 239 GLY A C 1
ATOM 1930 O O . GLY A 1 239 ? -12.397 0.951 20.037 1.00 79.12 239 GLY A O 1
ATOM 1931 N N . LEU A 1 240 ? -13.938 -0.470 19.234 1.00 85.06 240 LEU A N 1
ATOM 1932 C CA . LEU A 1 240 ? -13.191 -1.677 19.582 1.00 85.06 240 LEU A CA 1
ATOM 1933 C C . LEU A 1 240 ? -12.294 -2.108 18.414 1.00 85.06 240 LEU A C 1
ATOM 1935 O O . LEU A 1 240 ? -12.705 -2.125 17.253 1.00 85.06 240 LEU A O 1
ATOM 1939 N N . GLY A 1 241 ? -11.048 -2.444 18.744 1.00 87.81 241 GLY A N 1
ATOM 1940 C CA . GLY A 1 241 ? -10.061 -3.024 17.844 1.00 87.81 241 GLY A CA 1
ATOM 1941 C C . GLY A 1 241 ? -9.854 -4.503 18.144 1.00 87.81 241 GLY A C 1
ATOM 1942 O O . GLY A 1 241 ? -9.532 -4.872 19.275 1.00 87.81 241 GLY A O 1
ATOM 1943 N N . LEU A 1 242 ? -10.026 -5.347 17.134 1.00 89.88 242 LEU A N 1
ATOM 1944 C CA . LEU A 1 242 ? -9.727 -6.771 17.166 1.00 89.88 242 LEU A CA 1
ATOM 1945 C C . LEU A 1 242 ? -8.249 -6.982 16.819 1.00 89.88 242 LEU A C 1
ATOM 1947 O O . LEU A 1 242 ? -7.837 -6.757 15.680 1.00 89.88 242 LEU A O 1
ATOM 1951 N N . SER A 1 243 ? -7.452 -7.432 17.787 1.00 89.62 243 SER A N 1
ATOM 1952 C CA . SER A 1 243 ? -6.074 -7.879 17.550 1.00 89.62 243 SER A CA 1
ATOM 1953 C C . SER A 1 243 ? -6.064 -9.409 17.518 1.00 89.62 243 SER A C 1
ATOM 1955 O O . SER A 1 243 ? -6.392 -10.046 18.521 1.00 89.62 243 SER A O 1
ATOM 1957 N N . ILE A 1 244 ? -5.735 -9.997 16.366 1.00 89.69 244 ILE A N 1
ATOM 1958 C CA . ILE A 1 244 ? -5.640 -11.448 16.149 1.00 89.69 244 ILE A CA 1
ATOM 1959 C C . ILE A 1 244 ? -4.165 -11.836 16.097 1.00 89.69 244 ILE A C 1
ATOM 1961 O O . ILE A 1 244 ? -3.408 -11.272 15.304 1.00 89.69 244 ILE A O 1
ATOM 1965 N N . LYS A 1 245 ? -3.775 -12.827 16.899 1.00 88.62 245 LYS A N 1
ATOM 1966 C CA . LYS A 1 245 ? -2.465 -13.475 16.834 1.00 88.62 245 LYS A CA 1
ATOM 1967 C C . LYS A 1 245 ? -2.608 -14.852 16.190 1.00 88.62 245 LYS A C 1
ATOM 1969 O O . LYS A 1 245 ? -3.469 -15.649 16.570 1.00 88.62 245 LYS A O 1
ATOM 1974 N N . LEU A 1 246 ? -1.763 -15.116 15.203 1.00 88.56 246 LEU A N 1
ATOM 1975 C CA . LEU A 1 246 ? -1.671 -16.398 14.511 1.00 88.56 246 LEU A CA 1
ATOM 1976 C C . LEU A 1 246 ? -0.496 -17.227 15.059 1.00 88.56 246 LEU A C 1
ATOM 1978 O O . LEU A 1 246 ? 0.460 -16.673 15.596 1.00 88.56 246 LEU A O 1
ATOM 1982 N N . LYS A 1 247 ? -0.524 -18.553 14.870 1.00 85.38 247 LYS A N 1
ATOM 1983 C CA . LYS A 1 247 ? 0.481 -19.513 15.395 1.00 85.38 247 LYS A CA 1
ATOM 1984 C C . LYS A 1 247 ? 1.888 -19.379 14.794 1.00 85.38 247 LYS A C 1
ATOM 1986 O O . LYS A 1 247 ? 2.828 -20.016 15.258 1.00 85.38 247 LYS A O 1
ATOM 1991 N N . ASN A 1 248 ? 2.043 -18.556 13.761 1.00 79.94 248 ASN A N 1
ATOM 1992 C CA . ASN A 1 248 ? 3.327 -18.089 13.223 1.00 79.94 248 ASN A CA 1
ATOM 1993 C C . ASN A 1 248 ? 3.825 -16.800 13.930 1.00 79.94 248 ASN A C 1
ATOM 1995 O O . ASN A 1 248 ? 4.706 -16.125 13.403 1.00 79.94 248 ASN A O 1
ATOM 1999 N N . ASN A 1 249 ? 3.211 -16.428 15.060 1.00 78.00 249 ASN A N 1
ATOM 2000 C CA . ASN A 1 249 ? 3.345 -15.169 15.801 1.00 78.00 249 ASN A CA 1
ATOM 2001 C C . ASN A 1 249 ? 2.962 -13.875 15.052 1.00 78.00 249 ASN A C 1
ATOM 2003 O O . ASN A 1 249 ? 3.190 -12.790 15.596 1.00 78.00 249 ASN A O 1
ATOM 2007 N N . SER A 1 250 ? 2.381 -13.918 13.844 1.00 80.94 250 SER A N 1
ATOM 2008 C CA . SER A 1 250 ? 1.993 -12.682 13.154 1.00 80.94 250 SER A CA 1
ATOM 2009 C C . SER A 1 250 ? 0.736 -12.067 13.776 1.00 80.94 250 SER A C 1
ATOM 2011 O O . SER A 1 250 ? -0.274 -12.735 14.004 1.00 80.94 250 SER A O 1
ATOM 2013 N N . LEU A 1 251 ? 0.819 -10.765 14.065 1.00 86.00 251 LEU A N 1
ATOM 2014 C CA . LEU A 1 251 ? -0.236 -9.979 14.698 1.00 86.00 251 LEU A CA 1
ATOM 2015 C C . LEU A 1 251 ? -0.970 -9.141 13.645 1.00 86.00 251 LEU A C 1
ATOM 2017 O O . LEU A 1 251 ? -0.348 -8.332 12.956 1.00 86.00 251 LEU A O 1
ATOM 2021 N N . HIS A 1 252 ? -2.287 -9.311 13.542 1.00 88.69 252 HIS A N 1
ATOM 2022 C CA . HIS A 1 252 ? -3.145 -8.589 12.601 1.00 88.69 252 HIS A CA 1
ATOM 2023 C C . HIS A 1 252 ? -4.188 -7.774 13.373 1.00 88.69 252 HIS A C 1
ATOM 2025 O O . HIS A 1 252 ? -4.891 -8.310 14.228 1.00 88.69 252 HIS A O 1
ATOM 2031 N N . ARG A 1 253 ? -4.283 -6.474 13.074 1.00 89.75 253 ARG A N 1
ATOM 2032 C CA . ARG A 1 253 ? -5.131 -5.511 13.792 1.00 89.75 253 ARG A CA 1
ATOM 2033 C C . ARG A 1 253 ? -6.229 -4.971 12.884 1.00 89.75 253 ARG A C 1
ATOM 2035 O O . ARG A 1 253 ? -5.932 -4.427 11.819 1.00 89.75 253 ARG A O 1
ATOM 2042 N N . TYR A 1 254 ? -7.471 -5.085 13.339 1.00 90.31 254 TYR A N 1
ATOM 2043 C CA . TYR A 1 254 ? -8.664 -4.609 12.647 1.00 90.31 254 TYR A CA 1
ATOM 2044 C C . TYR A 1 254 ? -9.465 -3.713 13.591 1.00 90.31 254 TYR A C 1
ATOM 2046 O O . TYR A 1 254 ? -9.879 -4.164 14.654 1.00 90.31 254 TYR A O 1
ATOM 2054 N N . ASP A 1 255 ? -9.692 -2.462 13.215 1.00 88.06 255 ASP A N 1
ATOM 2055 C CA . ASP A 1 255 ? -10.327 -1.451 14.059 1.00 88.06 255 ASP A CA 1
ATOM 2056 C C . ASP A 1 255 ? -11.657 -0.968 13.453 1.00 88.06 255 ASP A C 1
ATOM 2058 O O . ASP A 1 255 ? -11.932 -1.168 12.268 1.00 88.06 255 ASP A O 1
ATOM 2062 N N . GLY A 1 256 ? -12.481 -0.304 14.270 1.00 81.19 256 GLY A N 1
ATOM 2063 C CA . GLY A 1 256 ? -13.769 0.260 13.844 1.00 81.19 256 GLY A CA 1
ATOM 2064 C C . GLY A 1 256 ? -14.991 -0.619 14.125 1.00 81.19 256 GLY A C 1
ATOM 2065 O O . GLY A 1 256 ? -16.039 -0.380 13.536 1.00 81.19 256 GLY A O 1
ATOM 2066 N N . PHE A 1 257 ? -14.885 -1.615 15.014 1.00 82.69 257 PHE A N 1
ATOM 2067 C CA . PHE A 1 257 ? -16.045 -2.389 15.466 1.00 82.69 257 PHE A CA 1
ATOM 2068 C C . PHE A 1 257 ? -16.850 -1.607 16.515 1.00 82.69 257 PHE A C 1
ATOM 2070 O O . PHE A 1 257 ? -16.294 -1.152 17.524 1.00 82.69 257 PHE A O 1
ATOM 2077 N N . GLY A 1 258 ? -18.169 -1.514 16.320 1.00 80.31 258 GLY A N 1
ATOM 2078 C CA . GLY A 1 258 ? -19.097 -1.091 17.375 1.00 80.31 258 GLY A CA 1
ATOM 2079 C C . GLY A 1 258 ? -19.276 -2.171 18.453 1.00 80.31 258 GLY A C 1
ATOM 2080 O O . GLY A 1 258 ? -18.998 -3.345 18.214 1.00 80.31 258 GLY A O 1
ATOM 2081 N N . GLU A 1 259 ? -19.780 -1.817 19.640 1.00 79.38 259 GLU A N 1
ATOM 2082 C CA . GLU A 1 259 ? -19.929 -2.782 20.751 1.00 79.38 259 GLU A CA 1
ATOM 2083 C C . GLU A 1 259 ? -20.851 -3.962 20.384 1.00 79.38 259 GLU A C 1
ATOM 2085 O O . GLU A 1 259 ? -20.474 -5.121 20.547 1.00 79.38 259 GLU A O 1
ATOM 2090 N N . ILE A 1 260 ? -21.993 -3.674 19.749 1.00 76.38 260 ILE A N 1
ATOM 2091 C CA . ILE A 1 260 ? -22.956 -4.673 19.243 1.00 76.38 260 ILE A CA 1
ATOM 2092 C C . ILE A 1 260 ? -22.323 -5.599 18.181 1.00 76.38 260 ILE A C 1
ATOM 2094 O O . ILE A 1 260 ? -22.732 -6.749 18.010 1.00 76.38 260 ILE A O 1
ATOM 2098 N N . GLU A 1 261 ? -21.334 -5.119 17.427 1.00 79.25 261 GLU A N 1
ATOM 2099 C CA . GLU A 1 261 ? -20.624 -5.921 16.425 1.00 79.25 261 GLU A CA 1
ATOM 2100 C C . GLU A 1 261 ? -19.526 -6.767 17.065 1.00 79.25 261 GLU A C 1
ATOM 2102 O O . GLU A 1 261 ? -19.382 -7.940 16.720 1.00 79.25 261 GLU A O 1
ATOM 2107 N N . ALA A 1 262 ? -18.809 -6.217 18.044 1.00 81.19 262 ALA A N 1
ATOM 2108 C CA . ALA A 1 262 ? -17.812 -6.941 18.819 1.00 81.19 262 ALA A CA 1
ATOM 2109 C C . ALA A 1 262 ? -18.427 -8.113 19.605 1.00 81.19 262 ALA A C 1
ATOM 2111 O O . ALA A 1 262 ? -17.826 -9.187 19.663 1.00 81.19 262 ALA A O 1
ATOM 2112 N N . GLU A 1 263 ? -19.650 -7.971 20.129 1.00 83.75 263 GLU A N 1
ATOM 2113 C CA . GLU A 1 263 ? -20.397 -9.083 20.739 1.00 83.75 263 GLU A CA 1
ATOM 2114 C C . GLU A 1 263 ? -20.767 -10.176 19.723 1.00 83.75 263 GLU A C 1
ATOM 2116 O O . GLU A 1 263 ? -20.612 -11.370 20.005 1.00 83.75 263 GLU A O 1
ATOM 2121 N N . LYS A 1 264 ? -21.203 -9.793 18.514 1.00 82.06 264 LYS A N 1
ATOM 2122 C CA . LYS A 1 264 ? -21.503 -10.739 17.421 1.00 82.06 264 LYS A CA 1
ATOM 2123 C C . LYS A 1 264 ? -20.248 -11.487 16.967 1.00 82.06 264 LYS A C 1
ATOM 2125 O O . LYS A 1 264 ? -20.292 -12.704 16.806 1.00 82.06 264 LYS A O 1
ATOM 2130 N N . VAL A 1 265 ? -19.126 -10.783 16.804 1.00 84.69 265 VAL A N 1
ATOM 2131 C CA . VAL A 1 265 ? -17.829 -11.365 16.423 1.00 84.69 265 VAL A CA 1
ATOM 2132 C C . VAL A 1 265 ? -17.264 -12.242 17.546 1.00 84.69 265 VAL A C 1
ATOM 2134 O O . VAL A 1 265 ? -16.822 -13.353 17.271 1.00 84.69 265 VAL A O 1
ATOM 2137 N N . GLY A 1 266 ? -17.355 -11.826 18.813 1.00 85.38 266 GLY A N 1
ATOM 2138 C CA . GLY A 1 266 ? -16.963 -12.648 19.965 1.00 85.38 266 GLY A CA 1
ATOM 2139 C C . GLY A 1 266 ? -17.774 -13.941 20.067 1.00 85.38 266 GLY A C 1
ATOM 2140 O O . GLY A 1 266 ? -17.206 -15.023 20.219 1.00 85.38 266 GLY A O 1
ATOM 2141 N N . SER A 1 267 ? -19.092 -13.849 19.877 1.00 84.81 267 SER A N 1
ATOM 2142 C CA . SER A 1 267 ? -19.990 -15.011 19.813 1.00 84.81 267 SER A CA 1
ATOM 2143 C C . SER A 1 267 ? -19.659 -15.935 18.635 1.00 84.81 267 SER A C 1
ATOM 2145 O O . SER A 1 267 ? -19.720 -17.157 18.769 1.00 84.81 267 SER A O 1
ATOM 2147 N N . PHE A 1 268 ? -19.269 -15.369 17.489 1.00 83.31 268 PHE A N 1
ATOM 2148 C CA . PHE A 1 268 ? -18.829 -16.126 16.317 1.00 83.31 268 PHE A CA 1
ATOM 2149 C C . PHE A 1 268 ? -17.524 -16.887 16.587 1.00 83.31 268 PHE A C 1
ATOM 2151 O O . PHE A 1 268 ? -17.458 -18.092 16.346 1.00 83.31 268 PHE A O 1
ATOM 2158 N N . PHE A 1 269 ? -16.508 -16.221 17.144 1.00 86.12 269 PHE A N 1
ATOM 2159 C CA . PHE A 1 269 ? -15.226 -16.844 17.483 1.00 86.12 269 PHE A CA 1
ATOM 2160 C C . PHE A 1 269 ? -15.377 -17.945 18.538 1.00 86.12 269 PHE A C 1
ATOM 2162 O O . PHE A 1 269 ? -14.828 -19.032 18.358 1.00 86.12 269 PHE A O 1
ATOM 2169 N N . LYS A 1 270 ? -16.205 -17.726 19.566 1.00 88.00 270 LYS A N 1
ATOM 2170 C CA . LYS A 1 270 ? -16.485 -18.740 20.591 1.00 88.00 270 LYS A CA 1
ATOM 2171 C C . LYS A 1 270 ? -17.270 -19.945 20.052 1.00 88.00 270 LYS A C 1
ATOM 2173 O O . LYS A 1 270 ? -17.080 -21.051 20.542 1.00 88.00 270 LYS A O 1
ATOM 2178 N N . LYS A 1 271 ? -18.132 -19.760 19.042 1.00 85.88 271 LYS A N 1
ATOM 2179 C CA . LYS A 1 271 ? -18.909 -20.852 18.421 1.00 85.88 271 LYS A CA 1
ATOM 2180 C C . LYS A 1 271 ? -18.111 -21.659 17.389 1.00 85.88 271 LYS A C 1
ATOM 2182 O O . LYS A 1 271 ? -18.267 -22.875 17.331 1.00 85.88 271 LYS A O 1
ATOM 2187 N N . TYR A 1 272 ? -17.336 -20.986 16.539 1.00 82.44 272 TYR A N 1
ATOM 2188 C CA . TYR A 1 272 ? -16.740 -21.589 15.339 1.00 82.44 272 TYR A CA 1
ATOM 2189 C C . TYR A 1 272 ? -15.236 -21.817 15.457 1.00 82.44 272 TYR A C 1
ATOM 2191 O O . TYR A 1 272 ? -14.762 -22.919 15.183 1.00 82.44 272 TYR A O 1
ATOM 2199 N N . PHE A 1 273 ? -14.492 -20.801 15.900 1.00 78.31 273 PHE A N 1
ATOM 2200 C CA . PHE A 1 273 ? -13.039 -20.886 16.040 1.00 78.31 273 PHE A CA 1
ATOM 2201 C C . PHE A 1 273 ? -12.604 -21.584 17.340 1.00 78.31 273 PHE A C 1
ATOM 2203 O O . PHE A 1 273 ? -11.514 -22.153 17.365 1.00 78.31 273 PHE A O 1
ATOM 2210 N N . ASP A 1 274 ? -13.476 -21.628 18.358 1.00 84.06 274 ASP A N 1
ATOM 2211 C CA . ASP A 1 274 ? -13.192 -22.113 19.725 1.00 84.06 274 ASP A CA 1
ATOM 2212 C C . ASP A 1 274 ? -12.136 -21.242 20.434 1.00 84.06 274 ASP A C 1
ATOM 2214 O O . ASP A 1 274 ? -11.246 -21.708 21.139 1.00 84.06 274 ASP A O 1
ATOM 2218 N N . VAL A 1 275 ? -12.239 -19.929 20.191 1.00 84.75 275 VAL A N 1
ATOM 2219 C CA . VAL A 1 275 ? -11.378 -18.880 20.751 1.00 84.75 275 VAL A CA 1
ATOM 2220 C C . VAL A 1 275 ? -12.262 -17.863 21.470 1.00 84.75 275 VAL A C 1
ATOM 2222 O O . VAL A 1 275 ? -13.159 -17.271 20.870 1.00 84.75 275 VAL A O 1
ATOM 2225 N N . GLU A 1 276 ? -12.013 -17.635 22.758 1.00 86.81 276 GLU A N 1
ATOM 2226 C CA . GLU A 1 276 ? -12.694 -16.596 23.536 1.00 86.81 276 GLU A CA 1
ATOM 2227 C C . GLU A 1 276 ? -11.930 -15.268 23.429 1.00 86.81 276 GLU A C 1
ATOM 2229 O O . GLU A 1 276 ? -10.779 -15.171 23.850 1.00 86.81 276 GLU A O 1
ATOM 2234 N N . ILE A 1 277 ? -12.561 -14.240 22.846 1.00 87.69 277 ILE A N 1
ATOM 2235 C CA . ILE A 1 277 ? -11.916 -12.938 22.626 1.00 87.69 277 ILE A CA 1
ATOM 2236 C C . ILE A 1 277 ? -11.940 -12.116 23.923 1.00 87.69 277 ILE A C 1
ATOM 2238 O O . ILE A 1 277 ? -12.961 -11.526 24.283 1.00 87.69 277 ILE A O 1
ATOM 2242 N N . VAL A 1 278 ? -10.808 -12.050 24.623 1.00 86.38 278 VAL A N 1
ATOM 2243 C CA . VAL A 1 278 ? -10.696 -11.342 25.909 1.00 86.38 278 VAL A CA 1
ATOM 2244 C C . VAL A 1 278 ? -10.564 -9.829 25.691 1.00 86.38 278 VAL A C 1
ATOM 2246 O O . VAL A 1 278 ? -9.748 -9.379 24.887 1.00 86.38 278 VAL A O 1
ATOM 2249 N N . LYS A 1 279 ? -11.329 -9.016 26.433 1.00 86.81 279 LYS A N 1
ATOM 2250 C CA . LYS A 1 279 ? -11.170 -7.549 26.455 1.00 86.81 279 LYS A CA 1
ATOM 2251 C C . LYS A 1 279 ? -9.974 -7.170 27.330 1.00 86.81 279 LYS A C 1
ATOM 2253 O O . LYS A 1 279 ? -9.990 -7.416 28.533 1.00 86.81 279 LYS A O 1
ATOM 2258 N N . ARG A 1 280 ? -8.938 -6.584 26.724 1.00 83.81 280 ARG A N 1
ATOM 2259 C CA . ARG A 1 280 ? -7.684 -6.213 27.391 1.00 83.81 280 ARG A CA 1
ATOM 2260 C C . ARG A 1 280 ? -7.648 -4.713 27.671 1.00 83.81 280 ARG A C 1
ATOM 2262 O O . ARG A 1 280 ? -7.772 -3.895 26.761 1.00 83.81 280 ARG A O 1
ATOM 2269 N N . GLU A 1 281 ? -7.478 -4.348 28.938 1.00 79.06 281 GLU A N 1
ATOM 2270 C CA . GLU A 1 281 ? -7.377 -2.945 29.346 1.00 79.06 281 GLU A CA 1
ATOM 2271 C C . GLU A 1 281 ? -5.978 -2.375 29.075 1.00 79.06 281 GLU A C 1
ATOM 2273 O O . GLU A 1 281 ? -4.963 -2.993 29.406 1.00 79.06 281 GLU A O 1
ATOM 2278 N N . LEU A 1 282 ? -5.934 -1.167 28.503 1.00 82.50 282 LEU A N 1
ATOM 2279 C CA . LEU A 1 282 ? -4.701 -0.414 28.286 1.00 82.50 282 LEU A CA 1
ATOM 2280 C C . LEU A 1 282 ? -4.360 0.480 29.488 1.00 82.50 282 LEU A C 1
ATOM 2282 O O . LEU A 1 282 ? -5.232 1.043 30.153 1.00 82.50 282 LEU A O 1
ATOM 2286 N N . CYS A 1 283 ? -3.069 0.687 29.740 1.00 81.62 283 CYS A N 1
ATOM 2287 C CA . CYS A 1 283 ? -2.593 1.547 30.818 1.00 81.62 283 CYS A CA 1
ATOM 2288 C C . CYS A 1 283 ? -2.564 3.034 30.414 1.00 81.62 283 CYS A C 1
ATOM 2290 O O . CYS A 1 283 ? -1.510 3.606 30.138 1.00 81.62 283 CYS A O 1
ATOM 2292 N N . TYR A 1 284 ? -3.716 3.709 30.469 1.00 79.50 284 TYR A N 1
ATOM 2293 C CA . TYR A 1 284 ? -3.868 5.142 30.136 1.00 79.50 284 TYR A CA 1
ATOM 2294 C C . TYR A 1 284 ? -3.139 6.132 31.080 1.00 79.50 284 TYR A C 1
ATOM 2296 O O . TYR A 1 284 ? -3.381 7.335 31.029 1.00 79.50 284 TYR A O 1
ATOM 2304 N N . LYS A 1 285 ? -2.265 5.660 31.981 1.00 78.06 285 LYS A N 1
ATOM 2305 C CA . LYS A 1 285 ? -1.655 6.466 33.062 1.00 78.06 285 LYS A CA 1
ATOM 2306 C C . LYS A 1 285 ? -0.449 7.306 32.621 1.00 78.06 285 LYS A C 1
ATOM 2308 O O . LYS A 1 285 ? 0.040 8.101 33.418 1.00 78.06 285 LYS A O 1
ATOM 2313 N N . GLY A 1 286 ? 0.038 7.132 31.389 1.00 76.31 286 GLY A N 1
ATOM 2314 C CA . GLY A 1 286 ? 1.152 7.916 30.836 1.00 76.31 286 GLY A CA 1
ATOM 2315 C C . GLY A 1 286 ? 2.492 7.714 31.558 1.00 76.31 286 GLY A C 1
ATOM 2316 O O . GLY A 1 286 ? 3.324 8.619 31.576 1.00 76.31 286 GLY A O 1
ATOM 2317 N N . TYR A 1 287 ? 2.691 6.562 32.205 1.00 85.19 287 TYR A N 1
ATOM 2318 C CA . TYR A 1 287 ? 3.947 6.231 32.878 1.00 85.19 287 TYR A CA 1
ATOM 2319 C C . TYR A 1 287 ? 4.925 5.590 31.893 1.00 85.19 287 TYR A C 1
ATOM 2321 O O . TYR A 1 287 ? 4.639 4.548 31.310 1.00 85.19 287 TYR A O 1
ATOM 2329 N N . ASN A 1 288 ? 6.111 6.183 31.770 1.00 82.62 288 ASN A N 1
ATOM 2330 C CA . ASN A 1 288 ? 7.171 5.726 30.864 1.00 82.62 288 ASN A CA 1
ATOM 2331 C C . ASN A 1 288 ? 8.145 4.744 31.548 1.00 82.62 288 ASN A C 1
ATOM 2333 O O . ASN A 1 288 ? 9.319 4.678 31.193 1.00 82.62 288 ASN A O 1
ATOM 2337 N N . TRP A 1 289 ? 7.679 4.025 32.572 1.00 83.56 289 TRP A N 1
ATOM 2338 C CA . TRP A 1 289 ? 8.429 2.987 33.277 1.00 83.56 289 TRP A CA 1
ATOM 2339 C C . TRP A 1 289 ? 7.522 1.779 33.523 1.00 83.56 289 TRP A C 1
ATOM 2341 O O . TRP A 1 289 ? 6.352 1.923 33.884 1.00 83.56 289 TRP A O 1
ATOM 2351 N N . GLY A 1 290 ? 8.080 0.595 33.317 1.00 87.00 290 GLY A N 1
ATOM 2352 C CA . GLY A 1 290 ? 7.367 -0.672 33.236 1.00 87.00 290 GLY A CA 1
ATOM 2353 C C . GLY A 1 290 ? 8.343 -1.786 32.871 1.00 87.00 290 GLY A C 1
ATOM 2354 O O . GLY A 1 290 ? 9.542 -1.528 32.715 1.00 87.00 290 GLY A O 1
ATOM 2355 N N . ASP A 1 291 ? 7.833 -3.001 32.732 1.00 85.38 291 ASP A N 1
ATOM 2356 C CA . ASP A 1 291 ? 8.610 -4.158 32.301 1.00 85.38 291 ASP A CA 1
ATOM 2357 C C . ASP A 1 291 ? 8.415 -4.411 30.795 1.00 85.38 291 ASP A C 1
ATOM 2359 O O . ASP A 1 291 ? 7.465 -3.929 30.171 1.00 85.38 291 ASP A O 1
ATOM 2363 N N . VAL A 1 292 ? 9.389 -5.098 30.192 1.00 86.69 292 VAL A N 1
ATOM 2364 C CA . VAL A 1 292 ? 9.417 -5.424 28.759 1.00 86.69 292 VAL A CA 1
ATOM 2365 C C . VAL A 1 292 ? 9.316 -6.933 28.619 1.00 86.69 292 VAL A C 1
ATOM 2367 O O . VAL A 1 292 ? 10.272 -7.656 28.917 1.00 86.69 292 VAL A O 1
ATOM 2370 N N . ASP A 1 293 ? 8.165 -7.380 28.141 1.00 86.31 293 ASP A N 1
ATOM 2371 C CA . ASP A 1 293 ? 7.822 -8.780 27.941 1.00 86.31 293 ASP A CA 1
ATOM 2372 C C . ASP A 1 293 ? 7.800 -9.116 26.440 1.00 86.31 293 ASP A C 1
ATOM 2374 O O . ASP A 1 293 ? 7.754 -8.238 25.575 1.00 86.31 293 ASP A O 1
ATOM 2378 N N . PHE A 1 294 ? 7.878 -10.406 26.114 1.00 83.88 294 PHE A N 1
ATOM 2379 C CA . PHE A 1 294 ? 7.891 -10.896 24.733 1.00 83.88 294 PHE A CA 1
ATOM 2380 C C . PHE A 1 294 ? 6.845 -11.994 24.569 1.00 83.88 294 PHE A C 1
ATOM 2382 O O . PHE A 1 294 ? 7.055 -13.113 25.041 1.00 83.88 294 PHE A O 1
ATOM 2389 N N . ASP A 1 295 ? 5.752 -11.685 23.876 1.00 80.38 295 ASP A N 1
ATOM 2390 C CA . ASP A 1 295 ? 4.712 -12.652 23.539 1.00 80.38 295 ASP A CA 1
ATOM 2391 C C . ASP A 1 295 ? 4.873 -13.114 22.082 1.00 80.38 295 ASP A C 1
ATOM 2393 O O . ASP A 1 295 ? 4.383 -12.497 21.133 1.00 80.38 295 ASP A O 1
ATOM 2397 N N . GLY A 1 296 ? 5.610 -14.207 21.883 1.00 80.69 296 GLY A N 1
ATOM 2398 C CA . GLY A 1 296 ? 5.986 -14.663 20.545 1.00 80.69 296 GLY A CA 1
ATOM 2399 C C . GLY A 1 296 ? 6.976 -13.699 19.887 1.00 80.69 296 GLY A C 1
ATOM 2400 O O . GLY A 1 296 ? 8.105 -13.556 20.363 1.00 80.69 296 GLY A O 1
ATOM 2401 N N . ASP A 1 297 ? 6.557 -13.056 18.797 1.00 82.19 297 ASP A N 1
ATOM 2402 C CA . ASP A 1 297 ? 7.327 -12.060 18.030 1.00 82.19 297 ASP A CA 1
ATOM 2403 C C . ASP A 1 297 ? 6.743 -10.638 18.171 1.00 82.19 297 ASP A C 1
ATOM 2405 O O . ASP A 1 297 ? 6.930 -9.765 17.320 1.00 82.19 297 ASP A O 1
ATOM 2409 N N . VAL A 1 298 ? 6.047 -10.393 19.287 1.00 86.31 298 VAL A N 1
ATOM 2410 C CA . VAL A 1 298 ? 5.562 -9.081 19.727 1.00 86.31 298 VAL A CA 1
ATOM 2411 C C . VAL A 1 298 ? 6.281 -8.692 21.021 1.00 86.31 298 VAL A C 1
ATOM 2413 O O . VAL A 1 298 ? 6.318 -9.462 21.980 1.00 86.31 298 VAL A O 1
ATOM 2416 N N . LEU A 1 299 ? 6.855 -7.487 21.052 1.00 88.62 299 LEU A N 1
ATOM 2417 C CA . LEU A 1 299 ? 7.362 -6.851 22.268 1.00 88.62 299 LEU A CA 1
ATOM 2418 C C . LEU A 1 299 ? 6.201 -6.129 22.952 1.00 88.62 299 LEU A C 1
ATOM 2420 O O . LEU A 1 299 ? 5.595 -5.233 22.360 1.00 88.62 299 LEU A O 1
ATOM 2424 N N . GLU A 1 300 ? 5.906 -6.490 24.196 1.00 89.12 300 GLU A N 1
ATOM 2425 C CA . GLU A 1 300 ? 4.923 -5.801 25.029 1.00 89.12 300 GLU A CA 1
ATOM 2426 C C . GLU A 1 300 ? 5.631 -4.933 26.075 1.00 89.12 300 GLU A C 1
ATOM 2428 O O . GLU A 1 300 ? 6.593 -5.362 26.712 1.00 89.12 300 GLU A O 1
ATOM 2433 N N . PHE A 1 301 ? 5.143 -3.708 26.270 1.00 89.88 301 PHE A N 1
ATOM 2434 C CA . PHE A 1 301 ? 5.530 -2.871 27.401 1.00 89.88 301 PHE A CA 1
ATOM 2435 C C . PHE A 1 301 ? 4.392 -2.836 28.422 1.00 89.88 301 PHE A C 1
ATOM 2437 O O . PHE A 1 301 ? 3.311 -2.304 28.139 1.00 89.88 301 PHE A O 1
ATOM 2444 N N . SER A 1 302 ? 4.627 -3.406 29.604 1.00 89.38 302 SER A N 1
ATOM 2445 C CA . SER A 1 302 ? 3.619 -3.590 30.649 1.00 89.38 302 SER A CA 1
ATOM 2446 C C . SER A 1 302 ? 3.883 -2.663 31.845 1.00 89.38 302 SER A C 1
ATOM 2448 O O . SER A 1 302 ? 4.999 -2.515 32.340 1.00 89.38 302 SER A O 1
ATOM 2450 N N . VAL A 1 303 ? 2.841 -1.982 32.329 1.00 86.88 303 VAL A N 1
ATOM 2451 C CA . VAL A 1 303 ? 2.930 -0.992 33.415 1.00 86.88 303 VAL A CA 1
ATOM 2452 C C . VAL A 1 303 ? 2.035 -1.448 34.562 1.00 86.88 303 VAL A C 1
ATOM 2454 O O . VAL A 1 303 ? 0.822 -1.235 34.542 1.00 86.88 303 VAL A O 1
ATOM 2457 N N . LYS A 1 304 ? 2.642 -2.070 35.583 1.00 81.56 304 LYS A N 1
ATOM 2458 C CA . LYS A 1 304 ? 1.938 -2.718 36.711 1.00 81.56 304 LYS A CA 1
ATOM 2459 C C . LYS A 1 304 ? 0.904 -3.753 36.230 1.00 81.56 304 LYS A C 1
ATOM 2461 O O . LYS A 1 304 ? -0.261 -3.691 36.616 1.00 81.56 304 LYS A O 1
ATOM 2466 N N . ASN A 1 305 ? 1.346 -4.667 35.366 1.00 78.31 305 ASN A N 1
ATOM 2467 C CA . ASN A 1 305 ? 0.565 -5.750 34.749 1.00 78.31 305 ASN A CA 1
ATOM 2468 C C . ASN A 1 305 ? -0.587 -5.302 33.819 1.00 78.31 305 ASN A C 1
ATOM 2470 O O . ASN A 1 305 ? -1.357 -6.145 33.369 1.00 78.31 305 ASN A O 1
ATOM 2474 N N . ALA A 1 306 ? -0.698 -4.010 33.488 1.00 82.00 306 ALA A N 1
ATOM 2475 C CA . ALA A 1 306 ? -1.575 -3.517 32.425 1.00 82.00 306 ALA A CA 1
ATOM 2476 C C . ALA A 1 306 ? -0.745 -3.163 31.181 1.00 82.00 306 ALA A C 1
ATOM 2478 O O . ALA A 1 306 ? 0.253 -2.446 31.295 1.00 82.00 306 ALA A O 1
ATOM 2479 N N . MET A 1 307 ? -1.155 -3.635 30.002 1.00 85.31 307 MET A N 1
ATOM 2480 C CA . MET A 1 307 ? -0.455 -3.370 28.740 1.00 85.31 307 MET A CA 1
ATOM 2481 C C . MET A 1 307 ? -0.480 -1.869 28.429 1.00 85.31 307 MET A C 1
ATOM 2483 O O . MET A 1 307 ? -1.548 -1.264 28.393 1.00 85.31 307 MET A O 1
ATOM 2487 N N . ALA A 1 308 ? 0.673 -1.244 28.199 1.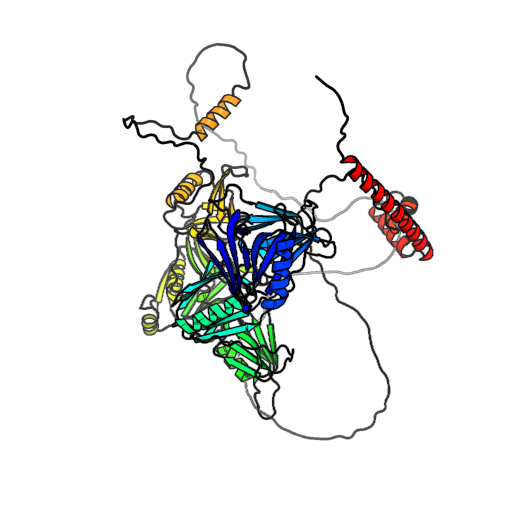00 85.75 308 ALA A N 1
ATOM 2488 C CA . ALA A 1 308 ? 0.736 0.144 27.738 1.00 85.75 308 ALA A CA 1
ATOM 2489 C C . ALA A 1 308 ? 0.794 0.214 26.205 1.00 85.75 308 ALA A C 1
ATOM 2491 O O . ALA A 1 308 ? 0.054 0.991 25.604 1.00 85.75 308 ALA A O 1
ATOM 2492 N N . PHE A 1 309 ? 1.631 -0.617 25.575 1.00 87.06 309 PHE A N 1
ATOM 2493 C CA . PHE A 1 309 ? 1.674 -0.789 24.122 1.00 87.06 309 PHE A CA 1
ATOM 2494 C C . PHE A 1 309 ? 2.277 -2.143 23.713 1.00 87.06 309 PHE A C 1
ATOM 2496 O O . PHE A 1 309 ? 3.017 -2.766 24.472 1.00 87.06 309 PHE A O 1
ATOM 2503 N N . GLU A 1 310 ? 1.988 -2.554 22.478 1.00 87.50 310 GLU A N 1
ATOM 2504 C CA . GLU A 1 310 ? 2.491 -3.769 21.821 1.00 87.50 310 GLU A CA 1
ATOM 2505 C C . GLU A 1 310 ? 3.131 -3.413 20.463 1.00 87.50 310 GLU A C 1
ATOM 2507 O O . GLU A 1 310 ? 2.532 -2.706 19.643 1.00 87.50 310 GLU A O 1
ATOM 2512 N N . VAL A 1 311 ? 4.347 -3.906 20.208 1.00 87.38 311 VAL A N 1
ATOM 2513 C CA . VAL A 1 311 ? 5.140 -3.657 18.992 1.00 87.38 311 VAL A CA 1
ATOM 2514 C C . VAL A 1 311 ? 5.508 -4.988 18.325 1.00 87.38 311 VAL A C 1
ATOM 2516 O O . VAL A 1 311 ? 6.353 -5.715 18.851 1.00 87.38 311 VAL A O 1
ATOM 2519 N N . PRO A 1 312 ? 4.936 -5.315 17.151 1.00 86.38 312 PRO A N 1
ATOM 2520 C CA . PRO A 1 312 ? 5.397 -6.440 16.341 1.00 86.38 312 PRO A CA 1
ATOM 2521 C C . PRO A 1 312 ? 6.856 -6.245 15.916 1.00 86.38 312 PRO A C 1
ATOM 2523 O O . PRO A 1 312 ? 7.208 -5.210 15.343 1.00 86.38 312 PRO A O 1
ATOM 2526 N N . LEU A 1 313 ? 7.705 -7.244 16.160 1.00 83.88 313 LEU A N 1
ATOM 2527 C CA . LEU A 1 313 ? 9.132 -7.185 15.820 1.00 83.88 313 LEU A CA 1
ATOM 2528 C C . LEU A 1 313 ? 9.365 -7.160 14.302 1.00 83.88 313 LEU A C 1
ATOM 2530 O O . LEU A 1 313 ? 10.334 -6.567 13.838 1.00 83.88 313 LEU A O 1
ATOM 2534 N N . SER A 1 314 ? 8.403 -7.658 13.524 1.00 78.94 314 SER A N 1
ATOM 2535 C CA . SER A 1 314 ? 8.319 -7.499 12.067 1.00 78.94 314 SER A CA 1
ATOM 2536 C C . SER A 1 314 ? 8.198 -6.044 11.584 1.00 78.94 314 SER A C 1
ATOM 2538 O O . SER A 1 314 ? 8.236 -5.803 10.380 1.00 78.94 314 SER A O 1
ATOM 2540 N N . ASN A 1 315 ? 8.049 -5.055 12.473 1.00 81.25 315 ASN A N 1
ATOM 2541 C CA . ASN A 1 315 ? 8.076 -3.629 12.125 1.00 81.25 315 ASN A CA 1
ATOM 2542 C C . ASN A 1 315 ? 9.423 -2.949 12.435 1.00 81.25 315 ASN A C 1
ATOM 2544 O O . ASN A 1 315 ? 9.654 -1.833 11.957 1.00 81.25 315 ASN A O 1
ATOM 2548 N N . VAL A 1 316 ? 10.303 -3.609 13.193 1.00 83.00 316 VAL A N 1
ATOM 2549 C CA . VAL A 1 316 ? 11.652 -3.134 13.528 1.00 83.00 316 VAL A CA 1
ATOM 2550 C C . VAL A 1 316 ? 12.606 -3.528 12.398 1.00 83.00 316 VAL A C 1
ATOM 2552 O O . VAL A 1 316 ? 12.817 -4.708 12.139 1.00 83.00 316 VAL A O 1
ATOM 2555 N N . ALA A 1 317 ? 13.180 -2.525 11.735 1.00 75.06 317 ALA A N 1
ATOM 2556 C CA . ALA A 1 317 ? 14.099 -2.687 10.608 1.00 75.06 317 ALA A CA 1
ATOM 2557 C C . ALA A 1 317 ? 15.556 -2.884 11.059 1.00 75.06 317 ALA A C 1
ATOM 2559 O O . ALA A 1 317 ? 16.355 -3.518 10.372 1.00 75.06 317 ALA A O 1
ATOM 2560 N N . ASN A 1 318 ? 15.913 -2.289 12.198 1.00 79.56 318 ASN A N 1
ATOM 2561 C CA . ASN A 1 318 ? 17.241 -2.349 12.794 1.00 79.56 318 ASN A CA 1
ATOM 2562 C C . ASN A 1 318 ? 17.148 -2.081 14.305 1.00 79.56 318 ASN A C 1
ATOM 2564 O O . ASN A 1 318 ? 16.211 -1.434 14.780 1.00 79.56 318 ASN A O 1
ATOM 2568 N N . ALA A 1 319 ? 18.126 -2.566 15.065 1.00 83.69 319 ALA A N 1
ATOM 2569 C CA . ALA A 1 319 ? 18.255 -2.291 16.489 1.00 83.69 319 ALA A CA 1
ATOM 2570 C C . ALA A 1 319 ? 19.723 -2.023 16.834 1.00 83.69 319 ALA A C 1
ATOM 2572 O O . ALA A 1 319 ? 20.616 -2.682 16.306 1.00 83.69 319 ALA A O 1
ATOM 2573 N N . VAL A 1 320 ? 19.973 -1.089 17.753 1.00 82.69 320 VAL A N 1
ATOM 2574 C CA . VAL A 1 320 ? 21.319 -0.733 18.224 1.00 82.69 320 VAL A CA 1
ATOM 2575 C C . VAL A 1 320 ? 21.339 -0.696 19.751 1.00 82.69 320 VAL A C 1
ATOM 2577 O O . VAL A 1 320 ? 20.502 -0.049 20.380 1.00 82.69 320 VAL A O 1
ATOM 2580 N N . LEU A 1 321 ? 22.314 -1.380 20.352 1.00 83.38 321 LEU A N 1
ATOM 2581 C CA . LEU A 1 321 ? 22.539 -1.413 21.798 1.00 83.38 321 LEU A CA 1
ATOM 2582 C C . LEU A 1 321 ? 23.579 -0.360 22.215 1.00 83.38 321 LEU A C 1
ATOM 2584 O O . LEU A 1 321 ? 24.725 -0.399 21.773 1.00 83.38 321 LEU A O 1
ATOM 2588 N N . ASN A 1 322 ? 23.199 0.541 23.120 1.00 82.06 322 ASN A N 1
ATOM 2589 C CA . ASN A 1 322 ? 24.052 1.577 23.705 1.00 82.06 322 ASN A CA 1
ATOM 2590 C C . ASN A 1 322 ? 24.090 1.432 25.240 1.00 82.06 322 ASN A C 1
ATOM 2592 O O . ASN A 1 322 ? 23.474 2.201 25.981 1.00 82.06 322 ASN A O 1
ATOM 2596 N N . LYS A 1 323 ? 24.819 0.415 25.725 1.00 82.62 323 LYS A N 1
ATOM 2597 C CA . LYS A 1 323 ? 24.932 0.017 27.146 1.00 82.62 323 LYS A CA 1
ATOM 2598 C C . LYS A 1 323 ? 23.578 -0.299 27.801 1.00 82.62 323 LYS A C 1
ATOM 2600 O O . LYS A 1 323 ? 23.169 -1.452 27.817 1.00 82.62 323 LYS A O 1
ATOM 2605 N N . ASN A 1 324 ? 22.904 0.729 28.316 1.00 83.69 324 ASN A N 1
ATOM 2606 C CA . ASN A 1 324 ? 21.622 0.650 29.020 1.00 83.69 324 ASN A CA 1
ATOM 2607 C C . ASN A 1 324 ? 20.442 1.097 28.138 1.00 83.69 324 ASN A C 1
ATOM 2609 O O . ASN A 1 324 ? 19.289 0.923 28.526 1.00 83.69 324 ASN A O 1
ATOM 2613 N N . GLU A 1 325 ? 20.714 1.698 26.979 1.00 84.56 325 GLU A N 1
ATOM 2614 C CA . GLU A 1 325 ? 19.711 2.110 26.000 1.00 84.56 325 GLU A CA 1
ATOM 2615 C C . GLU A 1 325 ? 19.650 1.105 24.846 1.00 84.56 325 GLU A C 1
ATOM 2617 O O . GLU A 1 325 ? 20.683 0.653 24.351 1.00 84.56 325 GLU A O 1
ATOM 2622 N N . ILE A 1 326 ? 18.442 0.801 24.377 1.00 87.19 326 ILE A N 1
ATOM 2623 C CA . ILE A 1 326 ? 18.204 0.109 23.110 1.00 87.19 326 ILE A CA 1
ATOM 2624 C C . ILE A 1 326 ? 17.480 1.080 22.186 1.00 87.19 326 ILE A C 1
ATOM 2626 O O . ILE A 1 326 ? 16.435 1.624 22.550 1.00 87.19 326 ILE A O 1
ATOM 2630 N N . ILE A 1 327 ? 18.038 1.290 21.000 1.00 86.69 327 ILE A N 1
ATOM 2631 C CA . ILE A 1 327 ? 17.446 2.084 19.927 1.00 86.69 327 ILE A CA 1
ATOM 2632 C C . ILE A 1 327 ? 16.825 1.107 18.929 1.00 86.69 327 ILE A C 1
ATOM 2634 O O . ILE A 1 327 ? 17.528 0.251 18.397 1.00 86.69 327 ILE A O 1
ATOM 2638 N N . PHE A 1 328 ? 15.526 1.232 18.674 1.00 86.62 328 PHE A N 1
ATOM 2639 C CA . PHE A 1 328 ? 14.817 0.518 17.614 1.00 86.62 328 PHE A CA 1
ATOM 2640 C C . PHE A 1 328 ? 14.522 1.479 16.468 1.00 86.62 328 PHE A C 1
ATOM 2642 O O . PHE A 1 328 ? 13.884 2.510 16.682 1.00 86.62 328 PHE A O 1
ATOM 2649 N N . GLU A 1 329 ? 14.948 1.129 15.259 1.00 83.56 329 GLU A N 1
ATOM 2650 C CA . GLU A 1 329 ? 14.646 1.859 14.027 1.00 83.56 329 GLU A CA 1
ATOM 2651 C C . GLU A 1 329 ? 13.546 1.107 13.268 1.00 83.56 329 GLU A C 1
ATOM 2653 O O . GLU A 1 329 ? 13.621 -0.111 13.087 1.00 83.56 329 GLU A O 1
ATOM 2658 N N . PHE A 1 330 ? 12.505 1.813 12.831 1.00 84.31 330 PHE A N 1
ATOM 2659 C CA . PHE A 1 330 ? 11.300 1.206 12.257 1.00 84.31 330 PHE A CA 1
ATOM 2660 C C . PHE A 1 330 ? 11.246 1.312 10.732 1.00 84.31 330 PHE A C 1
ATOM 2662 O O . PHE A 1 330 ? 11.770 2.250 10.126 1.00 84.31 330 PHE A O 1
ATOM 2669 N N . HIS A 1 331 ? 10.542 0.372 10.094 1.00 78.19 331 HIS A N 1
ATOM 2670 C CA . HIS A 1 331 ? 10.229 0.463 8.667 1.00 78.19 331 HIS A CA 1
ATOM 2671 C C . HIS A 1 331 ? 9.283 1.642 8.386 1.00 78.19 331 HIS A C 1
ATOM 2673 O O . HIS A 1 331 ? 8.063 1.498 8.432 1.00 78.19 331 HIS A O 1
ATOM 2679 N N . LEU A 1 332 ? 9.861 2.800 8.051 1.00 75.19 332 LEU A N 1
ATOM 2680 C CA . LEU A 1 332 ? 9.128 4.020 7.707 1.00 75.19 332 LEU A CA 1
ATOM 2681 C C . LEU A 1 332 ? 8.053 3.772 6.637 1.00 75.19 332 LEU A C 1
ATOM 2683 O O . LEU A 1 332 ? 8.368 3.340 5.522 1.00 75.19 332 LEU A O 1
ATOM 2687 N N . ASN A 1 333 ? 6.809 4.126 6.946 1.00 72.38 333 ASN A N 1
ATOM 2688 C CA . ASN A 1 333 ? 5.665 4.012 6.053 1.00 72.38 333 ASN A CA 1
ATOM 2689 C C . ASN A 1 333 ? 5.178 5.398 5.605 1.00 72.38 333 ASN A C 1
ATOM 2691 O O . ASN A 1 333 ? 4.375 6.031 6.278 1.00 72.38 333 ASN A O 1
ATOM 2695 N N . ASP A 1 334 ? 5.661 5.874 4.456 1.00 65.62 334 ASP A N 1
ATOM 2696 C CA . ASP A 1 334 ? 5.326 7.200 3.905 1.00 65.62 334 ASP A CA 1
ATOM 2697 C C . ASP A 1 334 ? 3.859 7.310 3.418 1.00 65.62 334 ASP A C 1
ATOM 2699 O O . ASP A 1 334 ? 3.476 8.357 2.902 1.00 65.62 334 ASP A O 1
ATOM 2703 N N . GLU A 1 335 ? 3.046 6.248 3.531 1.00 66.62 335 GLU A N 1
ATOM 2704 C CA . GLU A 1 335 ? 1.585 6.350 3.385 1.00 66.62 335 GLU A CA 1
ATOM 2705 C C . GLU A 1 335 ? 0.879 6.792 4.677 1.00 66.62 335 GLU A C 1
ATOM 2707 O O . GLU A 1 335 ? -0.275 7.213 4.613 1.00 66.62 335 GLU A O 1
ATOM 2712 N N . ALA A 1 336 ? 1.546 6.699 5.832 1.00 69.75 336 ALA A N 1
ATOM 2713 C CA . ALA A 1 336 ? 1.029 7.180 7.105 1.00 69.75 336 ALA A CA 1
ATOM 2714 C C . ALA A 1 336 ? 1.334 8.676 7.253 1.00 69.75 336 ALA A C 1
ATOM 2716 O O . ALA A 1 336 ? 2.474 9.107 7.070 1.00 69.75 336 ALA A O 1
ATOM 2717 N N . GLU A 1 337 ? 0.341 9.472 7.658 1.00 69.75 337 GLU A N 1
ATOM 2718 C CA . GLU A 1 337 ? 0.551 10.896 7.969 1.00 69.75 337 GLU A CA 1
ATOM 2719 C C . GLU A 1 337 ? 1.514 11.093 9.153 1.00 69.75 337 GLU A C 1
ATOM 2721 O O . GLU A 1 337 ? 2.257 12.074 9.212 1.00 69.75 337 GLU A O 1
ATOM 2726 N N . VAL A 1 338 ? 1.519 10.131 10.082 1.00 77.69 338 VAL A N 1
ATOM 2727 C CA . VAL A 1 338 ? 2.420 10.058 11.233 1.00 77.69 338 VAL A CA 1
ATOM 2728 C C . VAL A 1 338 ? 2.975 8.639 11.318 1.00 77.69 338 VAL A C 1
ATOM 2730 O O . VAL A 1 338 ? 2.248 7.698 11.623 1.00 77.69 338 VAL A O 1
ATOM 2733 N N . CYS A 1 339 ? 4.276 8.482 11.075 1.00 77.62 339 CYS A N 1
ATOM 2734 C CA . CYS A 1 339 ? 4.977 7.206 11.211 1.00 77.62 339 CYS A CA 1
ATOM 2735 C C . CYS A 1 339 ? 5.958 7.260 12.388 1.00 77.62 339 CYS A C 1
ATOM 2737 O O . CYS A 1 339 ? 6.730 8.213 12.510 1.00 77.62 339 CYS A O 1
ATOM 2739 N N . LEU A 1 340 ? 5.987 6.210 13.214 1.00 82.19 340 LEU A N 1
ATOM 2740 C CA . LEU A 1 340 ? 7.077 5.996 14.166 1.00 82.19 340 LEU A CA 1
ATOM 2741 C C . LEU A 1 340 ? 8.364 5.705 13.379 1.00 82.19 340 LEU A C 1
ATOM 2743 O O . LEU A 1 340 ? 8.377 4.819 12.527 1.00 82.19 340 LEU A O 1
ATOM 2747 N N . SER A 1 341 ? 9.427 6.467 13.636 1.00 82.19 341 SER A N 1
ATOM 2748 C CA . SER A 1 341 ? 10.734 6.294 12.987 1.00 82.19 341 SER A CA 1
ATOM 2749 C C . SER A 1 341 ? 11.736 5.563 13.873 1.00 82.19 341 SER A C 1
ATOM 2751 O O . SER A 1 341 ? 12.467 4.693 13.410 1.00 82.19 341 SER A O 1
ATOM 2753 N N . GLU A 1 342 ? 11.761 5.929 15.151 1.00 86.06 342 GLU A N 1
ATOM 2754 C CA . GLU A 1 342 ? 12.765 5.518 16.121 1.00 86.06 342 GLU A CA 1
ATOM 2755 C C . GLU A 1 342 ? 12.117 5.463 17.512 1.00 86.06 342 GLU A C 1
ATOM 2757 O O . GLU A 1 342 ? 11.359 6.365 17.876 1.00 86.06 342 GLU A O 1
ATOM 2762 N N . MET A 1 343 ? 12.416 4.431 18.300 1.00 88.25 343 MET A N 1
ATOM 2763 C CA . MET A 1 343 ? 12.027 4.334 19.711 1.00 88.25 343 MET A CA 1
ATOM 2764 C C . MET A 1 343 ? 13.250 3.974 20.548 1.00 88.25 343 MET A C 1
ATOM 2766 O O . MET A 1 343 ? 13.980 3.048 20.203 1.00 88.25 343 MET A O 1
ATOM 2770 N N . ARG A 1 344 ? 13.458 4.671 21.670 1.00 89.44 344 ARG A N 1
ATOM 2771 C CA . ARG A 1 344 ? 14.529 4.362 22.625 1.00 89.44 344 ARG A CA 1
ATOM 2772 C C . ARG A 1 344 ? 13.935 3.833 23.920 1.00 89.44 344 ARG A C 1
ATOM 2774 O O . ARG A 1 344 ? 13.151 4.537 24.553 1.00 89.44 344 ARG A O 1
ATOM 2781 N N . LEU A 1 345 ? 14.327 2.627 24.323 1.00 88.06 345 LEU A N 1
ATOM 2782 C CA . LEU A 1 345 ? 14.032 2.092 25.653 1.00 88.06 345 LEU A CA 1
ATOM 2783 C C . LEU A 1 345 ? 15.296 2.140 26.510 1.00 88.06 345 LEU A C 1
ATOM 2785 O O . LEU A 1 345 ? 16.348 1.660 26.097 1.00 88.06 345 LEU A O 1
ATOM 2789 N N . TYR A 1 346 ? 15.185 2.696 27.714 1.00 86.38 346 TYR A N 1
ATOM 2790 C CA . TYR A 1 346 ? 16.250 2.688 28.715 1.00 86.38 346 TYR A CA 1
ATOM 2791 C C . TYR A 1 346 ? 15.950 1.626 29.775 1.00 86.38 346 TYR A C 1
ATOM 2793 O O . TYR A 1 346 ? 14.924 1.705 30.452 1.00 86.38 346 TYR A O 1
ATOM 2801 N N . THR A 1 347 ? 16.854 0.663 29.965 1.00 82.56 347 THR A N 1
ATOM 2802 C CA . THR A 1 347 ? 16.802 -0.251 31.113 1.00 82.56 347 THR A CA 1
ATOM 2803 C C . THR A 1 347 ? 17.747 0.259 32.203 1.00 82.56 347 THR A C 1
ATOM 2805 O O . THR A 1 347 ? 18.951 0.347 31.946 1.00 82.56 347 THR A O 1
ATOM 2808 N N . PRO A 1 348 ? 17.277 0.568 33.424 1.00 75.94 348 PRO A N 1
ATOM 2809 C CA . PRO A 1 348 ? 18.182 0.882 34.522 1.00 75.94 348 PRO A CA 1
ATOM 2810 C C . PRO A 1 348 ? 19.055 -0.336 34.850 1.00 75.94 348 PRO A C 1
ATOM 2812 O O . PRO A 1 348 ? 18.544 -1.434 35.052 1.00 75.94 348 PRO A O 1
ATOM 2815 N N . GLY A 1 349 ? 20.373 -0.135 34.906 1.00 65.38 349 GLY A N 1
ATOM 2816 C CA . GLY A 1 349 ? 21.308 -1.149 35.388 1.00 65.38 349 GLY A CA 1
ATOM 2817 C C . GLY A 1 349 ? 21.243 -1.263 36.910 1.00 65.38 349 GLY A C 1
ATOM 2818 O O . GLY A 1 349 ? 21.587 -0.316 37.616 1.00 65.38 349 GLY A O 1
ATOM 2819 N N . THR A 1 350 ? 20.792 -2.410 37.406 1.00 58.78 350 THR A N 1
ATOM 2820 C CA . THR A 1 350 ? 20.782 -2.795 38.822 1.00 58.78 350 THR A CA 1
ATOM 2821 C C . THR A 1 350 ? 22.134 -3.383 39.229 1.00 58.78 350 THR A C 1
ATOM 2823 O O . THR A 1 350 ? 22.718 -4.149 38.473 1.00 58.78 350 THR A O 1
ATOM 2826 N N . GLU A 1 351 ? 22.631 -3.093 40.438 1.00 54.72 351 GLU A N 1
ATOM 2827 C CA . GLU A 1 351 ? 23.959 -3.567 40.897 1.00 54.72 351 GLU A CA 1
ATOM 2828 C C . GLU A 1 351 ? 24.092 -5.105 40.975 1.00 54.72 351 GLU A C 1
ATOM 2830 O O . GLU A 1 351 ? 25.205 -5.631 40.998 1.00 54.72 351 GLU A O 1
ATOM 2835 N N . ALA A 1 352 ? 22.967 -5.829 40.983 1.00 55.84 352 ALA A N 1
ATOM 2836 C CA . ALA A 1 352 ? 22.920 -7.288 40.884 1.00 55.84 352 ALA A CA 1
ATOM 2837 C C . ALA A 1 352 ? 23.149 -7.814 39.449 1.00 55.84 352 ALA A C 1
ATOM 2839 O O . ALA A 1 352 ? 23.693 -8.904 39.276 1.00 55.84 352 ALA A O 1
ATOM 2840 N N . ASP A 1 353 ? 22.778 -7.041 38.425 1.00 55.94 353 ASP A N 1
ATOM 2841 C CA . ASP A 1 353 ? 22.788 -7.442 37.016 1.00 55.94 353 ASP A CA 1
ATOM 2842 C C . ASP A 1 353 ? 23.998 -6.826 36.302 1.00 55.94 353 ASP A C 1
ATOM 2844 O O . ASP A 1 353 ? 23.901 -5.764 35.688 1.00 55.94 353 ASP A O 1
ATOM 2848 N N . ARG A 1 354 ? 25.159 -7.495 36.360 1.00 53.69 354 ARG A N 1
ATOM 2849 C CA . ARG A 1 354 ? 26.434 -6.969 35.816 1.00 53.69 354 ARG A CA 1
ATOM 2850 C C . ARG A 1 354 ? 26.416 -6.588 34.327 1.00 53.69 354 ARG A C 1
ATOM 2852 O O . ARG A 1 354 ? 27.268 -5.808 33.913 1.00 53.69 354 ARG A O 1
ATOM 2859 N N . GLU A 1 355 ? 25.471 -7.111 33.548 1.00 56.56 355 GLU A N 1
ATOM 2860 C CA . GLU A 1 355 ? 25.259 -6.765 32.132 1.00 56.56 355 GLU A CA 1
ATOM 2861 C C . GLU A 1 355 ? 23.958 -5.965 31.891 1.00 56.56 355 GLU A C 1
ATOM 2863 O O . GLU A 1 355 ? 23.745 -5.446 30.798 1.00 56.56 355 GLU A O 1
ATOM 2868 N N . GLY A 1 356 ? 23.098 -5.818 32.906 1.00 64.12 356 GLY A N 1
ATOM 2869 C CA . GLY A 1 356 ? 21.775 -5.194 32.798 1.00 64.12 356 GLY A CA 1
ATOM 2870 C C . GLY A 1 356 ? 20.750 -6.002 31.982 1.00 64.12 356 GLY A C 1
ATOM 2871 O O . GLY A 1 356 ? 21.049 -7.039 31.391 1.00 64.12 356 GLY A O 1
ATOM 2872 N N . LYS A 1 357 ? 19.500 -5.514 31.921 1.00 74.81 357 LYS A N 1
ATOM 2873 C CA . LYS A 1 357 ? 18.452 -6.142 31.090 1.00 74.81 357 LYS A CA 1
ATOM 2874 C C . LYS A 1 357 ? 18.625 -5.842 29.588 1.00 74.81 357 LYS A C 1
ATOM 2876 O O . LYS A 1 357 ? 18.213 -6.663 28.769 1.00 74.81 357 LYS A O 1
ATOM 2881 N N . ALA A 1 358 ? 19.246 -4.718 29.208 1.00 75.88 358 ALA A N 1
ATOM 2882 C CA . ALA A 1 358 ? 19.328 -4.282 27.810 1.00 75.88 358 ALA A CA 1
ATOM 2883 C C . ALA A 1 358 ? 19.958 -5.305 26.834 1.00 75.88 358 ALA A C 1
ATOM 2885 O O . ALA A 1 358 ? 19.340 -5.539 25.794 1.00 75.88 358 ALA A O 1
ATOM 2886 N N . PRO A 1 359 ? 21.092 -5.981 27.122 1.00 81.56 359 PRO A N 1
ATOM 2887 C CA . PRO A 1 359 ? 21.679 -6.942 26.181 1.00 81.56 359 PRO A CA 1
ATOM 2888 C C . PRO A 1 359 ? 20.798 -8.169 25.914 1.00 81.56 359 PRO A C 1
ATOM 2890 O O . PRO A 1 359 ? 20.773 -8.671 24.790 1.00 81.56 359 PRO A O 1
ATOM 2893 N N . SER A 1 360 ? 20.035 -8.639 26.908 1.00 82.06 360 SER A N 1
ATOM 2894 C CA . SER A 1 360 ? 19.146 -9.800 26.735 1.00 82.06 360 SER A CA 1
ATOM 2895 C C . SER A 1 360 ? 17.870 -9.451 25.960 1.00 82.06 360 SER A C 1
ATOM 2897 O O . SER A 1 360 ? 17.439 -10.234 25.114 1.00 82.06 360 SER A O 1
ATOM 2899 N N . ILE A 1 361 ? 17.308 -8.255 26.174 1.00 82.75 361 ILE A N 1
ATOM 2900 C CA . ILE A 1 361 ? 16.206 -7.709 25.364 1.00 82.75 361 ILE A CA 1
ATOM 2901 C C . ILE A 1 361 ? 16.687 -7.465 23.926 1.00 82.75 361 ILE A C 1
ATOM 2903 O O . ILE A 1 361 ? 16.023 -7.889 22.984 1.00 82.75 361 ILE A O 1
ATOM 2907 N N . TYR A 1 362 ? 17.863 -6.852 23.750 1.00 83.56 362 TYR A N 1
ATOM 2908 C CA . TYR A 1 362 ? 18.481 -6.630 22.442 1.00 83.56 362 TYR A CA 1
ATOM 2909 C C . TYR A 1 362 ? 18.687 -7.947 21.687 1.00 83.56 362 TYR A C 1
ATOM 2911 O O . TYR A 1 362 ? 18.176 -8.083 20.583 1.00 83.56 362 TYR A O 1
ATOM 2919 N N . SER A 1 363 ? 19.325 -8.949 22.302 1.00 80.81 363 SER A N 1
ATOM 2920 C CA . SER A 1 363 ? 19.554 -10.264 21.683 1.00 80.81 363 SER A CA 1
ATOM 2921 C C . SER A 1 363 ? 18.247 -10.941 21.238 1.00 80.81 363 SER A C 1
ATOM 2923 O O . SER A 1 363 ? 18.162 -11.427 20.110 1.00 80.81 363 SER A O 1
ATOM 2925 N N . LYS A 1 364 ? 17.188 -10.891 22.065 1.00 81.38 364 LYS A N 1
ATOM 2926 C CA . LYS A 1 364 ? 15.849 -11.386 21.692 1.00 81.38 364 LYS A CA 1
ATOM 2927 C C . LYS A 1 364 ? 15.258 -10.648 20.489 1.00 81.38 364 LYS A C 1
ATOM 2929 O O . LYS A 1 364 ? 14.700 -11.300 19.613 1.00 81.38 364 LYS A O 1
ATOM 2934 N N . VAL A 1 365 ? 15.386 -9.320 20.421 1.00 81.94 365 VAL A N 1
ATOM 2935 C CA . VAL A 1 365 ? 14.920 -8.536 19.262 1.00 81.94 365 VAL A CA 1
ATOM 2936 C C . VAL A 1 365 ? 15.750 -8.854 18.019 1.00 81.94 365 VAL A C 1
ATOM 2938 O O . VAL A 1 365 ? 15.179 -9.124 16.969 1.00 81.94 365 VAL A O 1
ATOM 2941 N N . THR A 1 366 ? 17.078 -8.901 18.127 1.00 77.00 366 THR A N 1
ATOM 2942 C CA . THR A 1 366 ? 17.987 -9.211 17.013 1.00 77.00 366 THR A CA 1
ATOM 2943 C C . THR A 1 366 ? 17.739 -10.592 16.399 1.00 77.00 366 THR A C 1
ATOM 2945 O O . THR A 1 366 ? 17.956 -10.760 15.205 1.00 77.00 366 THR A O 1
ATOM 2948 N N . GLN A 1 367 ? 17.255 -11.565 17.177 1.00 75.25 367 GLN A N 1
ATOM 2949 C CA . GLN A 1 367 ? 16.904 -12.906 16.688 1.00 75.25 367 GLN A CA 1
ATOM 2950 C C . GLN A 1 367 ? 15.516 -13.004 16.023 1.00 75.25 367 GLN A C 1
ATOM 2952 O O . GLN A 1 367 ? 15.240 -14.017 15.385 1.00 75.25 367 GLN A O 1
ATOM 2957 N N . LYS A 1 368 ? 14.630 -12.012 16.210 1.00 71.75 368 LYS A N 1
ATOM 2958 C CA . LYS A 1 368 ? 13.186 -12.108 15.889 1.00 71.75 368 LYS A CA 1
ATOM 2959 C C . LYS A 1 368 ? 12.628 -10.974 15.019 1.00 71.75 368 LYS A C 1
ATOM 2961 O O . LYS A 1 368 ? 11.570 -11.130 14.417 1.00 71.75 368 LYS A O 1
ATOM 2966 N N . ALA A 1 369 ? 13.292 -9.823 14.971 1.00 63.44 369 ALA A N 1
ATOM 2967 C CA . ALA A 1 369 ? 12.959 -8.727 14.064 1.00 63.44 369 ALA A CA 1
ATOM 2968 C C . ALA A 1 369 ? 13.545 -8.963 12.658 1.00 63.44 369 ALA A C 1
ATOM 2970 O O . ALA A 1 369 ? 14.448 -9.783 12.491 1.00 63.44 369 ALA A O 1
ATOM 2971 N N . ASP A 1 370 ? 13.086 -8.208 11.653 1.00 56.38 370 ASP A N 1
ATOM 2972 C CA . ASP A 1 370 ? 13.538 -8.306 10.245 1.00 56.38 370 ASP A CA 1
ATOM 2973 C C . ASP A 1 370 ? 14.914 -7.624 10.029 1.00 56.38 370 ASP A C 1
ATOM 2975 O O . ASP A 1 370 ? 15.159 -6.876 9.080 1.00 56.38 370 ASP A O 1
ATOM 2979 N N . ILE A 1 371 ? 15.830 -7.842 10.979 1.00 58.91 371 ILE A N 1
ATOM 2980 C CA . ILE A 1 371 ? 17.154 -7.225 11.047 1.00 58.91 371 ILE A CA 1
ATOM 2981 C C . ILE A 1 371 ? 18.116 -8.083 10.232 1.00 58.91 371 ILE A C 1
ATOM 2983 O O . ILE A 1 371 ? 18.746 -9.014 10.733 1.00 58.91 371 ILE A O 1
ATOM 2987 N N . ILE A 1 372 ? 18.234 -7.745 8.948 1.00 54.75 372 ILE A N 1
ATOM 2988 C CA . ILE A 1 372 ? 19.065 -8.458 7.970 1.00 54.75 372 ILE A CA 1
ATOM 2989 C C . ILE A 1 372 ? 20.562 -8.276 8.291 1.00 54.75 372 ILE A C 1
ATOM 2991 O O . ILE A 1 372 ? 21.261 -7.446 7.691 1.00 54.75 372 ILE A O 1
ATOM 2995 N N . GLN A 1 373 ? 21.083 -9.040 9.248 1.00 52.53 373 GLN A N 1
ATOM 2996 C CA . GLN A 1 373 ? 22.519 -9.137 9.484 1.00 52.53 373 GLN A CA 1
ATOM 2997 C C . GLN A 1 373 ? 23.204 -9.856 8.311 1.00 52.53 373 GLN A C 1
ATOM 2999 O O . GLN A 1 373 ? 22.648 -10.776 7.716 1.00 52.53 373 GLN A O 1
ATOM 3004 N N . VAL A 1 374 ? 24.428 -9.443 7.967 1.00 53.50 374 VAL A N 1
ATOM 3005 C CA . VAL A 1 374 ? 25.229 -10.084 6.903 1.00 53.50 374 VAL A CA 1
ATOM 3006 C C . VAL A 1 374 ? 26.134 -11.155 7.526 1.00 53.50 374 VAL A C 1
ATOM 3008 O O . VAL A 1 374 ? 27.352 -11.126 7.380 1.00 53.50 374 VAL A O 1
ATOM 3011 N N . THR A 1 375 ? 25.528 -12.058 8.297 1.00 42.97 375 THR A N 1
ATOM 3012 C CA . THR A 1 375 ? 26.202 -13.123 9.058 1.00 42.97 375 THR A CA 1
ATOM 3013 C C . THR A 1 375 ? 25.932 -14.468 8.391 1.00 42.97 375 THR A C 1
ATOM 3015 O O . THR A 1 375 ? 25.005 -15.193 8.740 1.00 42.97 375 THR A O 1
ATOM 3018 N N . GLY A 1 376 ? 26.741 -14.766 7.380 1.00 56.62 376 GLY A N 1
ATOM 3019 C CA . GLY A 1 376 ? 26.685 -15.988 6.584 1.00 56.62 376 GLY A CA 1
ATOM 3020 C C . GLY A 1 376 ? 27.420 -15.799 5.261 1.00 56.62 376 GLY A C 1
ATOM 3021 O O . GLY A 1 376 ? 27.662 -14.665 4.838 1.00 56.62 376 GLY A O 1
ATOM 3022 N N . ASP A 1 377 ? 27.759 -16.902 4.603 1.00 66.38 377 ASP A N 1
ATOM 3023 C CA . ASP A 1 377 ? 28.357 -16.873 3.270 1.00 66.38 377 ASP A CA 1
ATOM 3024 C C . ASP A 1 377 ? 27.290 -16.629 2.192 1.00 66.38 377 ASP A C 1
ATOM 3026 O O . ASP A 1 377 ? 26.130 -17.032 2.319 1.00 66.38 377 ASP A O 1
ATOM 3030 N N . PHE A 1 378 ? 27.675 -15.936 1.120 1.00 80.25 378 PHE A N 1
ATOM 3031 C CA . PHE A 1 378 ? 26.816 -15.764 -0.050 1.00 80.25 378 PHE A CA 1
ATOM 3032 C C . PHE A 1 378 ? 26.870 -17.025 -0.918 1.00 80.25 378 PHE A C 1
ATOM 3034 O O . PHE A 1 378 ? 27.933 -17.602 -1.123 1.00 80.25 378 PHE A O 1
ATOM 3041 N N . LEU A 1 379 ? 25.734 -17.435 -1.485 1.00 82.19 379 LEU A N 1
ATOM 3042 C CA . LEU A 1 379 ? 25.679 -18.570 -2.414 1.00 82.19 379 LEU A CA 1
ATOM 3043 C C . LEU A 1 379 ? 26.378 -18.242 -3.741 1.00 82.19 379 LEU A C 1
ATOM 3045 O O . LEU A 1 379 ? 26.984 -19.115 -4.359 1.00 82.19 379 LEU A O 1
ATOM 3049 N N . VAL A 1 380 ? 26.227 -16.989 -4.183 1.00 85.12 380 VAL A N 1
ATOM 3050 C CA . VAL A 1 380 ? 26.586 -16.459 -5.507 1.00 85.12 380 VAL A CA 1
ATOM 3051 C C . VAL A 1 380 ? 26.917 -14.965 -5.385 1.00 85.12 380 VAL A C 1
ATOM 3053 O O . VAL A 1 380 ? 26.238 -14.241 -4.656 1.00 85.12 380 VAL A O 1
ATOM 3056 N N . GLU A 1 381 ? 27.919 -14.492 -6.130 1.00 89.44 381 GLU A N 1
ATOM 3057 C CA . GLU A 1 381 ? 28.286 -13.073 -6.266 1.00 89.44 381 GLU A CA 1
ATOM 3058 C C . GLU A 1 381 ? 28.424 -12.705 -7.755 1.00 89.44 381 GLU A C 1
ATOM 3060 O O . GLU A 1 381 ? 29.317 -13.201 -8.440 1.00 89.44 381 GLU A O 1
ATOM 3065 N N . PHE A 1 382 ? 27.571 -11.805 -8.252 1.00 89.38 382 PHE A N 1
ATOM 3066 C CA . PHE A 1 382 ? 27.703 -11.206 -9.586 1.00 89.38 382 PHE A CA 1
ATOM 3067 C C . PHE A 1 382 ? 28.401 -9.846 -9.476 1.00 89.38 382 PHE A C 1
ATOM 3069 O O . PHE A 1 382 ? 27.902 -8.949 -8.798 1.00 89.38 382 PHE A O 1
ATOM 3076 N N . LYS A 1 383 ? 29.556 -9.673 -10.125 1.00 89.44 383 LYS A N 1
ATOM 3077 C CA . LYS A 1 383 ? 30.415 -8.488 -9.948 1.00 89.44 383 LYS A CA 1
ATOM 3078 C C . LYS A 1 383 ? 30.104 -7.391 -10.962 1.00 89.44 383 LYS A C 1
ATOM 3080 O O . LYS A 1 383 ? 29.982 -7.655 -12.150 1.00 89.44 383 LYS A O 1
ATOM 3085 N N . GLN A 1 384 ? 30.058 -6.150 -10.485 1.00 89.19 384 GLN A N 1
ATOM 3086 C CA . GLN A 1 384 ? 29.938 -4.918 -11.269 1.00 89.19 384 GLN A CA 1
ATOM 3087 C C . GLN A 1 384 ? 28.722 -4.842 -12.214 1.00 89.19 384 GLN A C 1
ATOM 3089 O O . GLN A 1 384 ? 28.776 -4.122 -13.216 1.00 89.19 384 GLN A O 1
ATOM 3094 N N . LEU A 1 385 ? 27.609 -5.499 -11.862 1.00 90.62 385 LEU A N 1
ATOM 3095 C CA . LEU A 1 385 ? 26.368 -5.458 -12.640 1.00 90.62 385 LEU A CA 1
ATOM 3096 C C . LEU A 1 385 ? 25.894 -4.018 -12.855 1.00 90.62 385 LEU A C 1
ATOM 3098 O O . LEU A 1 385 ? 25.813 -3.219 -11.916 1.00 90.62 385 LEU A O 1
ATOM 3102 N N . GLN A 1 386 ? 25.568 -3.686 -14.105 1.00 92.31 386 GLN A N 1
ATOM 3103 C CA . GLN A 1 386 ? 25.167 -2.342 -14.499 1.00 92.31 386 GLN A CA 1
ATOM 3104 C C . GLN A 1 386 ? 23.674 -2.112 -14.243 1.00 92.31 386 GLN A C 1
ATOM 3106 O O . GLN A 1 386 ? 22.822 -2.516 -15.033 1.00 92.31 386 GLN A O 1
ATOM 3111 N N . CYS A 1 387 ? 23.356 -1.401 -13.164 1.00 92.06 387 CYS A N 1
ATOM 3112 C CA . CYS A 1 387 ? 21.989 -1.029 -12.820 1.00 92.06 387 CYS A CA 1
ATOM 3113 C C . CYS A 1 387 ? 21.629 0.348 -13.400 1.00 92.06 387 CYS A C 1
ATOM 3115 O O . CYS A 1 387 ? 22.298 1.359 -13.161 1.00 92.06 387 CYS A O 1
ATOM 3117 N N . LEU A 1 388 ? 20.524 0.405 -14.145 1.00 91.25 388 LEU A N 1
ATOM 3118 C CA . LEU A 1 388 ? 19.895 1.646 -14.612 1.00 91.25 388 LEU A CA 1
ATOM 3119 C C . LEU A 1 388 ? 19.058 2.298 -13.501 1.00 91.25 388 LEU A C 1
ATOM 3121 O O . LEU A 1 388 ? 18.955 3.528 -13.426 1.00 91.25 388 LEU A O 1
ATOM 3125 N N . GLN A 1 389 ? 18.491 1.464 -12.625 1.00 88.62 389 GLN A N 1
ATOM 3126 C CA . GLN A 1 389 ? 17.763 1.859 -11.426 1.00 88.62 389 GLN A CA 1
ATOM 3127 C C . GLN A 1 389 ? 17.983 0.810 -10.315 1.00 88.62 389 GLN A C 1
ATOM 3129 O O . GLN A 1 389 ? 17.700 -0.357 -10.569 1.00 88.62 389 GLN A O 1
ATOM 3134 N N . PRO A 1 390 ? 18.455 1.180 -9.106 1.00 89.62 390 PRO A N 1
ATOM 3135 C CA . PRO A 1 390 ? 19.179 2.417 -8.795 1.00 89.62 390 PRO A CA 1
ATOM 3136 C C . PRO A 1 390 ? 20.354 2.610 -9.767 1.00 89.62 390 PRO A C 1
ATOM 3138 O O . PRO A 1 390 ? 20.989 1.636 -10.159 1.00 89.62 390 PRO A O 1
ATOM 3141 N N . ARG A 1 391 ? 20.653 3.843 -10.197 1.00 90.00 391 ARG A N 1
ATOM 3142 C CA . ARG A 1 391 ? 21.715 4.062 -11.198 1.00 90.00 391 ARG A CA 1
ATOM 3143 C C . ARG A 1 391 ? 23.089 3.789 -10.577 1.00 90.00 391 ARG A C 1
ATOM 3145 O O . ARG A 1 391 ? 23.451 4.455 -9.612 1.00 90.00 391 ARG A O 1
ATOM 3152 N N . GLY A 1 392 ? 23.865 2.866 -11.142 1.00 90.44 392 GLY A N 1
ATOM 3153 C CA . GLY A 1 392 ? 25.229 2.573 -10.689 1.00 90.44 392 GLY A CA 1
ATOM 3154 C C . GLY A 1 392 ? 25.760 1.230 -11.188 1.00 90.44 392 GLY A C 1
ATOM 3155 O O . GLY A 1 392 ? 25.121 0.565 -12.000 1.00 90.44 392 GLY A O 1
ATOM 3156 N N . ARG A 1 393 ? 26.928 0.826 -10.680 1.00 92.56 393 ARG A N 1
ATOM 3157 C CA . ARG A 1 393 ? 27.403 -0.563 -10.746 1.00 92.56 393 ARG A CA 1
ATOM 3158 C C . ARG A 1 393 ? 27.394 -1.151 -9.344 1.00 92.56 393 ARG A C 1
ATOM 3160 O O . ARG A 1 393 ? 27.871 -0.488 -8.422 1.00 92.56 393 ARG A O 1
ATOM 3167 N N . TYR A 1 394 ? 26.847 -2.354 -9.215 1.00 93.38 394 TYR A N 1
ATOM 3168 C CA . TYR A 1 394 ? 26.662 -3.037 -7.939 1.00 93.38 394 TYR A CA 1
ATOM 3169 C C . TYR A 1 394 ? 27.224 -4.458 -8.009 1.00 93.38 394 TYR A C 1
ATOM 3171 O O . TYR A 1 394 ? 27.056 -5.150 -9.013 1.00 93.38 394 TYR A O 1
ATOM 3179 N N . ASP A 1 395 ? 27.866 -4.891 -6.932 1.00 92.19 395 ASP A N 1
ATOM 3180 C CA . ASP A 1 395 ? 28.251 -6.280 -6.718 1.00 92.19 395 ASP A CA 1
ATOM 3181 C C . ASP A 1 395 ? 27.076 -6.975 -6.010 1.00 92.19 395 ASP A C 1
ATOM 3183 O O . ASP A 1 395 ? 26.730 -6.659 -4.870 1.00 92.19 395 ASP A O 1
ATOM 3187 N N . VAL A 1 396 ? 26.393 -7.869 -6.722 1.00 91.69 396 VAL A N 1
ATOM 3188 C CA . VAL A 1 396 ? 25.119 -8.464 -6.302 1.00 91.69 396 VAL A CA 1
ATOM 3189 C C . VAL A 1 396 ? 25.368 -9.827 -5.671 1.00 91.69 396 VAL A C 1
ATOM 3191 O O . VAL A 1 396 ? 25.589 -10.822 -6.362 1.00 91.69 396 VAL A O 1
ATOM 3194 N N . LYS A 1 397 ? 25.324 -9.861 -4.338 1.00 89.94 397 LYS A N 1
ATOM 3195 C CA . LYS A 1 397 ? 25.493 -11.064 -3.515 1.00 89.94 397 LYS A CA 1
ATOM 3196 C C . LYS A 1 397 ? 24.135 -11.667 -3.189 1.00 89.94 397 LYS A C 1
ATOM 3198 O O . LYS A 1 397 ? 23.227 -10.959 -2.750 1.00 89.94 397 LYS A O 1
ATOM 3203 N N . LEU A 1 398 ? 23.991 -12.970 -3.404 1.00 88.69 398 LEU A N 1
ATOM 3204 C CA . LEU A 1 398 ? 22.747 -13.701 -3.176 1.00 88.69 398 LEU A CA 1
ATOM 3205 C C . LEU A 1 398 ? 22.872 -14.597 -1.945 1.00 88.69 398 LEU A C 1
ATOM 3207 O O . LEU A 1 398 ? 23.728 -15.479 -1.893 1.00 88.69 398 LEU A O 1
ATOM 3211 N N . TYR A 1 399 ? 21.983 -14.383 -0.981 1.00 86.50 399 TYR A N 1
ATOM 3212 C CA . TYR A 1 399 ? 21.811 -15.209 0.210 1.00 86.50 399 TYR A CA 1
ATOM 3213 C C . TYR A 1 399 ? 20.486 -15.987 0.104 1.00 86.50 399 TYR A C 1
ATOM 3215 O O . TYR A 1 399 ? 19.605 -15.578 -0.656 1.00 86.50 399 TYR A O 1
ATOM 3223 N N . PRO A 1 400 ? 20.286 -17.079 0.871 1.00 80.38 400 PRO A N 1
ATOM 3224 C CA . PRO A 1 400 ? 19.046 -17.864 0.817 1.00 80.38 400 PRO A CA 1
ATOM 3225 C C . PRO A 1 400 ? 17.767 -17.047 1.093 1.00 80.38 400 PRO A C 1
ATOM 3227 O O . PRO A 1 400 ? 16.700 -17.361 0.567 1.00 80.38 400 PRO A O 1
ATOM 3230 N N . SER A 1 401 ? 17.873 -15.994 1.911 1.00 77.62 401 SER A N 1
ATOM 3231 C CA . SER A 1 401 ? 16.755 -15.165 2.381 1.00 77.62 401 SER A CA 1
ATOM 3232 C C . SER A 1 401 ? 16.721 -13.736 1.814 1.00 7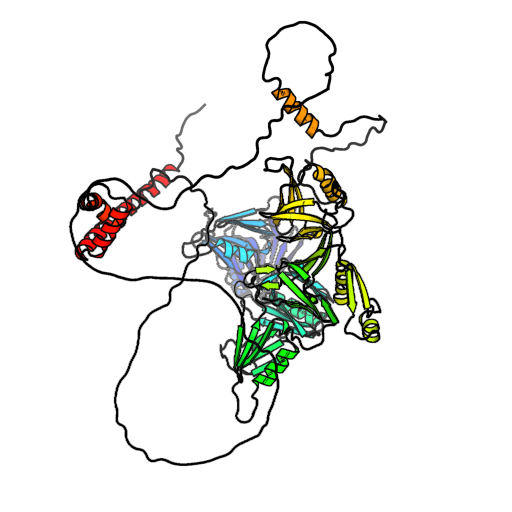7.62 401 SER A C 1
ATOM 3234 O O . SER A 1 401 ? 15.668 -13.099 1.875 1.00 77.62 401 SER A O 1
ATOM 3236 N N . PHE A 1 402 ? 17.814 -13.214 1.242 1.00 85.75 402 PHE A N 1
ATOM 3237 C CA . PHE A 1 402 ? 17.877 -11.841 0.714 1.00 85.75 402 PHE A CA 1
ATOM 3238 C C . PHE A 1 402 ? 18.923 -11.646 -0.397 1.00 85.75 402 PHE A C 1
ATOM 3240 O O . PHE A 1 402 ? 19.905 -12.377 -0.506 1.00 85.75 402 PHE A O 1
ATOM 3247 N N . ILE A 1 403 ? 18.730 -10.602 -1.203 1.00 88.25 403 ILE A N 1
ATOM 3248 C CA . ILE A 1 403 ? 19.741 -10.050 -2.113 1.00 88.25 403 ILE A CA 1
ATOM 3249 C C . ILE A 1 403 ? 20.472 -8.918 -1.390 1.00 88.25 403 ILE A C 1
ATOM 3251 O O . ILE A 1 403 ? 19.834 -8.074 -0.759 1.00 88.25 403 ILE A O 1
ATOM 3255 N N . HIS A 1 404 ? 21.791 -8.849 -1.533 1.00 89.00 404 HIS A N 1
ATOM 3256 C CA . HIS A 1 404 ? 22.597 -7.702 -1.137 1.00 89.00 404 HIS A CA 1
ATOM 3257 C C . HIS A 1 404 ? 23.193 -7.045 -2.389 1.00 89.00 404 HIS A C 1
ATOM 3259 O O . HIS A 1 404 ? 24.080 -7.600 -3.036 1.00 89.00 404 HIS A O 1
ATOM 3265 N N . LEU A 1 405 ? 22.674 -5.869 -2.745 1.00 90.25 405 LEU A N 1
ATOM 3266 C CA . LEU A 1 405 ? 23.215 -5.000 -3.788 1.00 90.25 405 LEU A CA 1
ATOM 3267 C C . LEU A 1 405 ? 24.301 -4.129 -3.143 1.00 90.25 405 LEU A C 1
ATOM 3269 O O . LEU A 1 405 ? 23.985 -3.073 -2.596 1.00 90.25 405 LEU A O 1
ATOM 3273 N N . HIS A 1 406 ? 25.554 -4.585 -3.162 1.00 89.06 406 HIS A N 1
ATOM 3274 C CA . HIS A 1 406 ? 26.679 -3.820 -2.622 1.00 89.06 406 HIS A CA 1
ATOM 3275 C C . HIS A 1 406 ? 27.156 -2.789 -3.651 1.00 89.06 406 HIS A C 1
ATOM 3277 O O . HIS A 1 406 ? 27.317 -3.122 -4.825 1.00 89.06 406 HIS A O 1
ATOM 3283 N N . GLY A 1 407 ? 27.372 -1.537 -3.256 1.00 87.44 407 GLY A N 1
ATOM 3284 C CA . GLY A 1 407 ? 27.732 -0.460 -4.178 1.00 87.44 407 GLY A CA 1
ATOM 3285 C C . GLY A 1 40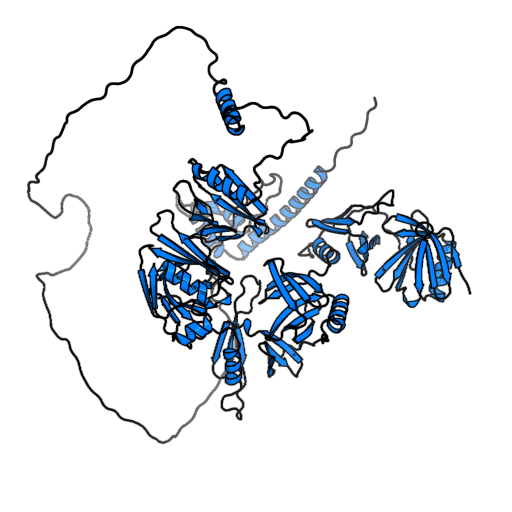7 ? 28.696 0.547 -3.564 1.00 87.44 407 GLY A C 1
ATOM 3286 O O . GLY A 1 407 ? 28.629 0.857 -2.382 1.00 87.44 407 GLY A O 1
ATOM 3287 N N . LYS A 1 408 ? 29.559 1.151 -4.394 1.00 83.25 408 LYS A N 1
ATOM 3288 C CA . LYS A 1 408 ? 30.625 2.091 -3.963 1.00 83.25 408 LYS A CA 1
ATOM 3289 C C . LYS A 1 408 ? 30.158 3.319 -3.161 1.00 83.25 408 LYS A C 1
ATOM 3291 O O . LYS A 1 408 ? 30.991 4.083 -2.679 1.00 83.25 408 LYS A O 1
ATOM 3296 N N . SER A 1 409 ? 28.855 3.568 -3.087 1.00 78.06 409 SER A N 1
ATOM 3297 C CA . SER A 1 409 ? 28.266 4.697 -2.357 1.00 78.06 409 SER A CA 1
ATOM 3298 C C . SER A 1 409 ? 27.024 4.316 -1.554 1.00 78.06 409 SER A C 1
ATOM 3300 O O . SER A 1 409 ? 26.729 4.997 -0.577 1.00 78.06 409 SER A O 1
ATOM 3302 N N . TYR A 1 410 ? 26.302 3.262 -1.955 1.00 79.88 410 TYR A N 1
ATOM 3303 C CA . TYR A 1 410 ? 25.035 2.839 -1.360 1.00 79.88 410 TYR A CA 1
ATOM 3304 C C . TYR A 1 410 ? 24.926 1.317 -1.401 1.00 79.88 410 TYR A C 1
ATOM 3306 O O . TYR A 1 410 ? 25.114 0.725 -2.464 1.00 79.88 410 TYR A O 1
ATOM 3314 N N . ASP A 1 411 ? 24.540 0.731 -0.271 1.00 84.31 411 ASP A N 1
ATOM 3315 C CA . ASP A 1 411 ? 24.245 -0.691 -0.133 1.00 84.31 411 ASP A CA 1
ATOM 3316 C C . ASP A 1 411 ? 22.745 -0.886 0.096 1.00 84.31 411 ASP A C 1
ATOM 3318 O O . ASP A 1 411 ? 22.141 -0.201 0.925 1.00 84.31 411 ASP A O 1
ATOM 3322 N N . PHE A 1 412 ? 22.137 -1.836 -0.617 1.00 86.62 412 PHE A N 1
ATOM 3323 C CA . PHE A 1 412 ? 20.723 -2.179 -0.450 1.00 86.62 412 PHE A CA 1
ATOM 3324 C C . PHE A 1 412 ? 20.561 -3.666 -0.143 1.00 86.62 412 PHE A C 1
ATOM 3326 O O . PHE A 1 412 ? 21.056 -4.521 -0.877 1.00 86.62 412 PHE A O 1
ATOM 3333 N N . LYS A 1 413 ? 19.816 -3.983 0.918 1.00 85.62 413 LYS A N 1
ATOM 3334 C CA . LYS A 1 413 ? 19.391 -5.350 1.244 1.00 85.62 413 LYS A CA 1
ATOM 3335 C C . LYS A 1 413 ? 17.923 -5.510 0.859 1.00 85.62 413 LYS A C 1
ATOM 3337 O O . LYS A 1 413 ? 17.110 -4.643 1.173 1.00 85.62 413 LYS A O 1
ATOM 3342 N N . VAL A 1 414 ? 17.600 -6.592 0.161 1.00 87.19 414 VAL A N 1
ATOM 3343 C CA . VAL A 1 414 ? 16.281 -6.841 -0.436 1.00 87.19 414 VAL A CA 1
ATOM 3344 C C . VAL A 1 414 ? 15.818 -8.243 -0.026 1.00 87.19 414 VAL A C 1
ATOM 3346 O O . VAL A 1 414 ? 16.317 -9.221 -0.589 1.00 87.19 414 VAL A O 1
ATOM 3349 N N . PRO A 1 415 ? 14.913 -8.386 0.961 1.00 84.81 415 PRO A N 1
ATOM 3350 C CA . PRO A 1 415 ? 14.398 -9.693 1.364 1.00 84.81 415 PRO A CA 1
ATOM 3351 C C . PRO A 1 415 ? 13.705 -10.412 0.205 1.00 84.81 415 PRO A C 1
ATOM 3353 O O . PRO A 1 415 ? 12.980 -9.779 -0.568 1.00 84.81 415 PRO A O 1
ATOM 3356 N N . LYS A 1 416 ? 13.840 -11.744 0.141 1.00 84.56 416 LYS A N 1
ATOM 3357 C CA . LYS A 1 416 ? 13.140 -12.622 -0.818 1.00 84.56 416 LYS A CA 1
ATOM 3358 C C . LYS A 1 416 ? 11.644 -12.299 -0.908 1.00 84.56 416 LYS A C 1
ATOM 3360 O O . LYS A 1 416 ? 11.100 -12.203 -2.004 1.00 84.56 416 LYS A O 1
ATOM 3365 N N . ASN A 1 417 ? 11.015 -12.046 0.238 1.00 83.19 417 ASN A N 1
ATOM 3366 C CA . ASN A 1 417 ? 9.582 -11.766 0.364 1.00 83.19 417 ASN A CA 1
ATOM 3367 C C . ASN A 1 417 ? 9.131 -10.466 -0.329 1.00 83.19 417 ASN A C 1
ATOM 3369 O O . ASN A 1 417 ? 7.943 -10.310 -0.586 1.00 83.19 417 ASN A O 1
ATOM 3373 N N . THR A 1 418 ? 10.050 -9.544 -0.644 1.00 86.31 418 THR A N 1
ATOM 3374 C CA . THR A 1 418 ? 9.725 -8.280 -1.337 1.00 86.31 418 THR A CA 1
ATOM 3375 C C . THR A 1 418 ? 9.677 -8.414 -2.862 1.00 86.31 418 THR A C 1
ATOM 3377 O O . THR A 1 418 ? 9.223 -7.502 -3.551 1.00 86.31 418 THR A O 1
ATOM 3380 N N . ILE A 1 419 ? 10.144 -9.538 -3.419 1.00 89.12 419 ILE A N 1
ATOM 3381 C CA . ILE A 1 419 ? 10.286 -9.731 -4.866 1.00 89.12 419 ILE A CA 1
ATOM 3382 C C . ILE A 1 419 ? 8.951 -10.196 -5.459 1.00 89.12 419 ILE A C 1
ATOM 3384 O O . ILE A 1 419 ? 8.603 -11.378 -5.423 1.00 89.12 419 ILE A O 1
ATOM 3388 N N . THR A 1 420 ? 8.203 -9.257 -6.042 1.00 88.38 420 THR A N 1
ATOM 3389 C CA . THR A 1 420 ? 6.864 -9.508 -6.601 1.00 88.38 420 THR A CA 1
ATOM 3390 C C . THR A 1 420 ? 6.909 -10.183 -7.973 1.00 88.38 420 THR A C 1
ATOM 3392 O O . THR A 1 420 ? 6.014 -10.957 -8.315 1.00 88.38 420 THR A O 1
ATOM 3395 N N . ARG A 1 421 ? 7.911 -9.852 -8.802 1.00 89.00 421 ARG A N 1
ATOM 3396 C CA . ARG A 1 421 ? 8.046 -10.363 -10.177 1.00 89.00 421 ARG A CA 1
ATOM 3397 C C . ARG A 1 421 ? 9.483 -10.254 -10.685 1.00 89.00 421 ARG A C 1
ATOM 3399 O O . ARG A 1 421 ? 10.154 -9.253 -10.451 1.00 89.00 421 ARG A O 1
ATOM 3406 N N . LEU A 1 422 ? 9.909 -11.255 -11.453 1.00 92.44 422 LEU A N 1
ATOM 3407 C CA . LEU A 1 422 ? 11.137 -11.240 -12.250 1.00 92.44 422 LEU A CA 1
ATOM 3408 C C . LEU A 1 422 ? 10.774 -11.099 -13.731 1.00 92.44 422 LEU A C 1
ATOM 3410 O O . LEU A 1 422 ? 9.849 -11.772 -14.193 1.00 92.44 422 LEU A O 1
ATOM 3414 N N . MET A 1 423 ? 11.481 -10.255 -14.482 1.00 93.19 423 MET A N 1
ATOM 3415 C CA . MET A 1 423 ? 11.214 -10.013 -15.905 1.00 93.19 423 MET A CA 1
ATOM 3416 C C . MET A 1 423 ? 12.514 -9.949 -16.714 1.00 93.19 423 MET A C 1
ATOM 3418 O O . MET A 1 423 ? 13.451 -9.255 -16.322 1.00 93.19 423 MET A O 1
ATOM 3422 N N . VAL A 1 424 ? 12.555 -10.646 -17.851 1.00 94.12 424 VAL A N 1
ATOM 3423 C CA . VAL A 1 424 ? 13.632 -10.573 -18.853 1.00 94.12 424 VAL A CA 1
ATOM 3424 C C . VAL A 1 424 ? 13.048 -9.920 -20.102 1.00 94.12 424 VAL A C 1
ATOM 3426 O O . VAL A 1 424 ? 12.145 -10.478 -20.723 1.00 94.12 424 VAL A O 1
ATOM 3429 N N . LEU A 1 425 ? 13.533 -8.727 -20.447 1.00 92.25 425 LEU A N 1
ATOM 3430 C CA . LEU A 1 425 ? 12.969 -7.869 -21.489 1.00 92.25 425 LEU A CA 1
ATOM 3431 C C . LEU A 1 425 ? 14.059 -7.544 -22.534 1.00 92.25 425 LEU A C 1
ATOM 3433 O O . LEU A 1 425 ? 14.956 -6.752 -22.241 1.00 92.25 425 LEU A O 1
ATOM 3437 N N . PRO A 1 426 ? 14.040 -8.153 -23.735 1.00 91.81 426 PRO A N 1
ATOM 3438 C CA . PRO A 1 426 ? 15.042 -7.896 -24.769 1.00 91.81 426 PRO A CA 1
ATOM 3439 C C . PRO A 1 426 ? 14.868 -6.500 -25.378 1.00 91.81 426 PRO A C 1
ATOM 3441 O O . PRO A 1 426 ? 13.746 -6.061 -25.630 1.00 91.81 426 PRO A O 1
ATOM 3444 N N . HIS A 1 427 ? 15.967 -5.795 -25.632 1.00 90.44 427 HIS A N 1
ATOM 3445 C CA . HIS A 1 427 ? 15.960 -4.513 -26.338 1.00 90.44 427 HIS A CA 1
ATOM 3446 C C . HIS A 1 427 ? 15.681 -4.741 -27.841 1.00 90.44 427 HIS A C 1
ATOM 3448 O O . HIS A 1 427 ? 16.200 -5.716 -28.390 1.00 90.44 427 HIS A O 1
ATOM 3454 N N . PRO A 1 428 ? 14.919 -3.876 -28.543 1.00 85.44 428 PRO A N 1
ATOM 3455 C CA . PRO A 1 428 ? 14.616 -4.061 -29.971 1.00 85.44 428 PRO A CA 1
ATOM 3456 C C . PRO A 1 428 ? 15.863 -4.083 -30.878 1.00 85.44 428 PRO A C 1
ATOM 3458 O O . PRO A 1 428 ? 15.876 -4.801 -31.872 1.00 85.44 428 PRO A O 1
ATOM 3461 N N . ASP A 1 429 ? 16.949 -3.403 -30.487 1.00 84.00 429 ASP A N 1
ATOM 3462 C CA . ASP A 1 429 ? 18.277 -3.485 -31.141 1.00 84.00 429 ASP A CA 1
ATOM 3463 C C . ASP A 1 429 ? 18.929 -4.886 -31.050 1.00 84.00 429 ASP A C 1
ATOM 3465 O O . ASP A 1 429 ? 20.008 -5.119 -31.582 1.00 84.00 429 ASP A O 1
ATOM 3469 N N . ASN A 1 430 ? 18.314 -5.841 -30.342 1.00 83.12 430 ASN A N 1
ATOM 3470 C CA . ASN A 1 430 ? 18.766 -7.224 -30.153 1.00 83.12 430 ASN A CA 1
ATOM 3471 C C . ASN A 1 430 ? 20.138 -7.429 -29.478 1.00 83.12 430 ASN A C 1
ATOM 3473 O O . ASN A 1 430 ? 20.451 -8.568 -29.137 1.00 83.12 430 ASN A O 1
ATOM 3477 N N . ARG A 1 431 ? 20.928 -6.375 -29.237 1.00 88.25 431 ARG A N 1
ATOM 3478 C CA . ARG A 1 431 ? 22.238 -6.423 -28.556 1.00 88.25 431 ARG A CA 1
ATOM 3479 C C . ARG A 1 431 ? 22.154 -6.455 -27.034 1.00 88.25 431 ARG A C 1
ATOM 3481 O O . ARG A 1 431 ? 23.075 -6.937 -26.386 1.00 88.25 431 ARG A O 1
ATOM 3488 N N . GLN A 1 432 ? 21.073 -5.929 -26.460 1.00 91.06 432 GLN A N 1
ATOM 3489 C CA . GLN A 1 432 ? 20.939 -5.718 -25.016 1.00 91.06 432 GLN A CA 1
ATOM 3490 C C . GLN A 1 432 ? 19.651 -6.310 -24.454 1.00 91.06 432 GLN A C 1
ATOM 3492 O O . GLN A 1 432 ? 18.664 -6.496 -25.166 1.00 91.06 432 GLN A O 1
ATOM 3497 N N . ILE A 1 433 ? 19.665 -6.613 -23.159 1.00 92.88 433 ILE A N 1
ATOM 3498 C CA . ILE A 1 433 ? 18.557 -7.220 -22.422 1.00 92.88 433 ILE A CA 1
ATOM 3499 C C . ILE A 1 433 ? 18.447 -6.530 -21.060 1.00 92.88 433 ILE A C 1
ATOM 3501 O O . ILE A 1 433 ? 19.418 -6.456 -20.306 1.00 92.88 433 ILE A O 1
ATOM 3505 N N . PHE A 1 434 ? 17.253 -6.046 -20.718 1.00 94.00 434 PHE A N 1
ATOM 3506 C CA . PHE A 1 434 ? 16.955 -5.593 -19.363 1.00 94.00 434 PHE A CA 1
ATOM 3507 C C . PHE A 1 434 ? 16.528 -6.781 -18.500 1.00 94.00 434 PHE A C 1
ATOM 3509 O O . PHE A 1 434 ? 15.645 -7.555 -18.879 1.00 94.00 434 PHE A O 1
ATOM 3516 N N . PHE A 1 435 ? 17.086 -6.874 -17.298 1.00 94.25 435 PHE A N 1
ATOM 3517 C CA . PHE A 1 435 ? 16.551 -7.714 -16.232 1.00 94.25 435 PHE A CA 1
ATOM 3518 C C . PHE A 1 435 ? 15.891 -6.811 -15.194 1.00 94.25 435 PHE A C 1
ATOM 3520 O O . PHE A 1 435 ? 16.565 -6.005 -14.551 1.00 94.25 435 PHE A O 1
ATOM 3527 N N . ALA A 1 436 ? 14.571 -6.913 -15.058 1.00 93.25 436 ALA A N 1
ATOM 3528 C CA . ALA A 1 436 ? 13.782 -6.072 -14.169 1.00 93.25 436 ALA A CA 1
ATOM 3529 C C . ALA A 1 436 ? 13.176 -6.904 -13.031 1.00 93.25 436 ALA A C 1
ATOM 3531 O O . ALA A 1 436 ? 12.360 -7.802 -13.249 1.00 93.25 436 ALA A O 1
ATOM 3532 N N . VAL A 1 437 ? 13.570 -6.571 -11.804 1.00 92.94 437 VAL A N 1
ATOM 3533 C CA . VAL A 1 437 ? 13.071 -7.150 -10.554 1.00 92.94 437 VAL A CA 1
ATOM 3534 C C . VAL A 1 437 ? 12.092 -6.154 -9.940 1.00 92.94 437 VAL A C 1
ATOM 3536 O O . VAL A 1 437 ? 12.490 -5.053 -9.561 1.00 92.94 437 VAL A O 1
ATOM 3539 N N . GLN A 1 438 ? 10.812 -6.516 -9.865 1.00 92.00 438 GLN A N 1
ATOM 3540 C CA . GLN A 1 438 ? 9.775 -5.705 -9.224 1.00 92.00 438 GLN A CA 1
ATOM 3541 C C . GLN A 1 438 ? 9.785 -5.936 -7.710 1.00 92.00 438 GLN A C 1
ATOM 3543 O O . GLN A 1 438 ? 9.782 -7.089 -7.272 1.00 92.00 438 GLN A O 1
ATOM 3548 N N . LEU A 1 439 ? 9.775 -4.845 -6.940 1.00 89.81 439 LEU A N 1
ATOM 3549 C CA . LEU A 1 439 ? 9.865 -4.844 -5.482 1.00 89.81 439 LEU A CA 1
ATOM 3550 C C . LEU A 1 439 ? 8.663 -4.156 -4.829 1.00 89.81 439 LEU A C 1
ATOM 3552 O O . LEU A 1 439 ? 8.339 -3.009 -5.155 1.00 89.81 439 LEU A O 1
ATOM 3556 N N . ASP A 1 440 ? 8.070 -4.840 -3.855 1.00 83.12 440 ASP A N 1
ATOM 3557 C CA . ASP A 1 440 ? 7.063 -4.305 -2.943 1.00 83.12 440 ASP A CA 1
ATOM 3558 C C . ASP A 1 440 ? 7.299 -4.856 -1.518 1.00 83.12 440 ASP A C 1
ATOM 3560 O O . ASP A 1 440 ? 7.227 -6.071 -1.326 1.00 83.12 440 ASP A O 1
ATOM 3564 N N . PRO A 1 441 ? 7.610 -4.015 -0.510 1.00 82.31 441 PRO A N 1
ATOM 3565 C CA . PRO A 1 441 ? 7.843 -2.571 -0.593 1.00 82.31 441 PRO A CA 1
ATOM 3566 C C . PRO A 1 441 ? 9.092 -2.185 -1.418 1.00 82.31 441 PRO A C 1
ATOM 3568 O O . PRO A 1 441 ? 10.038 -2.966 -1.531 1.00 82.31 441 PRO A O 1
ATOM 3571 N N . PRO A 1 442 ? 9.140 -0.954 -1.965 1.00 85.31 442 PRO A N 1
ATOM 3572 C CA . PRO A 1 442 ? 10.293 -0.446 -2.709 1.00 85.31 442 PRO A CA 1
ATOM 3573 C C . PRO A 1 442 ? 11.513 -0.207 -1.809 1.00 85.31 442 PRO A C 1
ATOM 3575 O O . PRO A 1 442 ? 11.380 0.293 -0.688 1.00 85.31 442 PRO A O 1
ATOM 3578 N N . ILE A 1 443 ? 12.720 -0.422 -2.345 1.00 86.25 443 ILE A N 1
ATOM 3579 C CA . ILE A 1 443 ? 13.946 0.062 -1.688 1.00 86.25 443 ILE A CA 1
ATOM 3580 C C . ILE A 1 443 ? 13.997 1.593 -1.710 1.00 86.25 443 ILE A C 1
ATOM 3582 O O . ILE A 1 443 ? 13.559 2.237 -2.670 1.00 86.25 443 ILE A O 1
ATOM 3586 N N . LYS A 1 444 ? 14.549 2.187 -0.648 1.00 80.75 444 LYS A N 1
ATOM 3587 C CA . LYS A 1 444 ? 14.660 3.641 -0.488 1.00 80.75 444 LYS A CA 1
ATOM 3588 C C . LYS A 1 444 ? 16.106 4.102 -0.597 1.00 80.75 444 LYS A C 1
ATOM 3590 O O . LYS A 1 444 ? 16.996 3.512 0.003 1.00 80.75 444 LYS A O 1
ATOM 3595 N N . HIS A 1 445 ? 16.312 5.213 -1.290 1.00 79.19 445 HIS A N 1
ATOM 3596 C CA . HIS A 1 445 ? 17.550 5.977 -1.282 1.00 79.19 445 HIS A CA 1
ATOM 3597 C C . HIS A 1 445 ? 17.217 7.445 -0.973 1.00 79.19 445 HIS A C 1
ATOM 3599 O O . HIS A 1 445 ? 16.718 8.185 -1.828 1.00 79.19 445 HIS A O 1
ATOM 3605 N N . GLY A 1 446 ? 17.428 7.853 0.281 1.00 77.81 446 GLY A N 1
ATOM 3606 C CA . GLY A 1 446 ? 16.951 9.142 0.787 1.00 77.81 446 GLY A CA 1
ATOM 3607 C C . GLY A 1 446 ? 15.433 9.272 0.617 1.00 77.81 446 GLY A C 1
ATOM 3608 O O . GLY A 1 446 ? 14.678 8.423 1.082 1.00 77.81 446 GLY A O 1
ATOM 3609 N N . GLN A 1 447 ? 14.990 10.316 -0.090 1.00 72.56 447 GLN A N 1
ATOM 3610 C CA . GLN A 1 447 ? 13.576 10.520 -0.446 1.00 72.56 447 GLN A CA 1
ATOM 3611 C C . GLN A 1 447 ? 13.129 9.731 -1.693 1.00 72.56 447 GLN A C 1
ATOM 3613 O O . GLN A 1 447 ? 11.940 9.697 -2.000 1.00 72.56 447 GLN A O 1
ATOM 3618 N N . THR A 1 448 ? 14.052 9.126 -2.449 1.00 81.38 448 THR A N 1
ATOM 3619 C CA . THR A 1 448 ? 13.705 8.380 -3.670 1.00 81.38 448 THR A CA 1
ATOM 3620 C C . THR A 1 448 ? 13.346 6.930 -3.351 1.00 81.38 448 THR A C 1
ATOM 3622 O O . THR A 1 448 ? 13.993 6.284 -2.528 1.00 81.38 448 THR A O 1
ATOM 3625 N N . ARG A 1 449 ? 12.299 6.418 -4.004 1.00 84.38 449 ARG A N 1
ATOM 3626 C CA . ARG A 1 449 ? 11.785 5.048 -3.868 1.00 84.38 449 ARG A CA 1
ATOM 3627 C C . ARG A 1 449 ? 11.947 4.318 -5.198 1.00 84.38 449 ARG A C 1
ATOM 3629 O O . ARG A 1 449 ? 11.503 4.827 -6.227 1.00 84.38 449 ARG A O 1
ATOM 3636 N N . TYR A 1 450 ? 12.534 3.126 -5.182 1.00 90.69 450 TYR A N 1
ATOM 3637 C CA . TYR A 1 450 ? 12.694 2.286 -6.366 1.00 90.69 450 TYR A CA 1
ATOM 3638 C C . TYR A 1 450 ? 11.839 1.019 -6.234 1.00 90.69 450 TYR A C 1
ATOM 3640 O O . TYR A 1 450 ? 12.213 0.060 -5.566 1.00 90.69 450 TYR A O 1
ATOM 3648 N N . HIS A 1 451 ? 10.685 1.022 -6.908 1.00 90.50 451 HIS A N 1
ATOM 3649 C CA . HIS A 1 451 ? 9.784 -0.137 -7.042 1.00 90.50 451 HIS A CA 1
ATOM 3650 C C . HIS A 1 451 ? 10.299 -1.193 -8.037 1.00 90.50 451 HIS A C 1
ATOM 3652 O O . HIS A 1 451 ? 9.716 -2.264 -8.178 1.00 90.50 451 HIS A O 1
ATOM 3658 N N . PHE A 1 452 ? 11.384 -0.885 -8.749 1.00 92.94 452 PHE A N 1
ATOM 3659 C CA . PHE A 1 452 ? 12.060 -1.800 -9.661 1.00 92.94 452 PHE A CA 1
ATOM 3660 C C . PHE A 1 452 ? 13.570 -1.641 -9.518 1.00 92.94 452 PHE A C 1
ATOM 3662 O O . PHE A 1 452 ? 14.071 -0.511 -9.543 1.00 92.94 452 PHE A O 1
ATOM 3669 N N . VAL A 1 453 ? 14.280 -2.764 -9.441 1.00 92.50 453 VAL A N 1
ATOM 3670 C CA . VAL A 1 453 ? 15.713 -2.839 -9.742 1.00 92.50 453 VAL A CA 1
ATOM 3671 C C . VAL A 1 453 ? 15.838 -3.286 -11.195 1.00 92.50 453 VAL A C 1
ATOM 3673 O O . VAL A 1 453 ? 15.259 -4.302 -11.572 1.00 92.50 453 VAL A O 1
ATOM 3676 N N . ILE A 1 454 ? 16.534 -2.509 -12.023 1.00 93.62 454 ILE A N 1
ATOM 3677 C CA . ILE A 1 454 ? 16.701 -2.780 -13.455 1.00 93.62 454 ILE A CA 1
ATOM 3678 C C . ILE A 1 454 ? 18.187 -2.842 -13.774 1.00 93.62 454 ILE A C 1
ATOM 3680 O O . ILE A 1 454 ? 18.861 -1.808 -13.769 1.00 93.62 454 ILE A O 1
ATOM 3684 N N . SER A 1 455 ? 18.659 -4.042 -14.094 1.00 93.12 455 SER A N 1
ATOM 3685 C CA . SER A 1 455 ? 19.995 -4.295 -14.633 1.00 93.12 455 SER A CA 1
ATOM 3686 C C . SER A 1 455 ? 19.956 -4.323 -16.159 1.00 93.12 455 SER A C 1
ATOM 3688 O O . SER A 1 455 ? 18.956 -4.731 -16.753 1.00 93.12 455 SER A O 1
ATOM 3690 N N . LEU A 1 456 ? 21.048 -3.899 -16.789 1.00 92.88 456 LEU A N 1
ATOM 3691 C CA . LEU A 1 456 ? 21.274 -3.984 -18.228 1.00 92.88 456 LEU A CA 1
ATOM 3692 C C . LEU A 1 456 ? 22.393 -4.990 -18.500 1.00 92.88 456 LEU A C 1
ATOM 3694 O O . LEU A 1 456 ? 23.468 -4.873 -17.914 1.00 92.88 456 LEU A O 1
ATOM 3698 N N . PHE A 1 457 ? 22.132 -5.932 -19.400 1.00 92.62 457 PHE A N 1
ATOM 3699 C CA . PHE A 1 457 ? 23.084 -6.931 -19.872 1.00 92.62 457 PHE A CA 1
ATOM 3700 C C . PHE A 1 457 ? 23.282 -6.798 -21.380 1.00 92.62 457 PHE A C 1
ATOM 3702 O O . PHE A 1 457 ? 22.312 -6.591 -22.114 1.00 92.62 457 PHE A O 1
ATOM 3709 N N . ASP A 1 458 ? 24.515 -6.977 -21.842 1.00 91.81 458 ASP A N 1
ATOM 3710 C CA . ASP A 1 458 ? 24.800 -7.222 -23.254 1.00 91.81 458 ASP A CA 1
ATOM 3711 C C . ASP A 1 458 ? 24.562 -8.715 -23.550 1.00 91.81 458 ASP A C 1
ATOM 3713 O O . ASP A 1 458 ? 24.930 -9.587 -22.761 1.00 91.81 458 ASP A O 1
ATOM 3717 N N . LYS A 1 459 ? 23.897 -9.022 -24.667 1.00 87.81 459 LYS A N 1
ATOM 3718 C CA . LYS A 1 459 ? 23.400 -10.370 -25.001 1.00 87.81 459 LYS A CA 1
ATOM 3719 C C . LYS A 1 459 ? 24.517 -11.402 -25.167 1.00 87.81 459 LYS A C 1
ATOM 3721 O O . LYS A 1 459 ? 24.321 -12.564 -24.822 1.00 87.81 459 LYS A O 1
ATOM 3726 N N . ASP A 1 460 ? 25.669 -10.953 -25.654 1.00 87.19 460 ASP A N 1
ATOM 3727 C CA . ASP A 1 460 ? 26.851 -11.780 -25.909 1.00 87.19 460 ASP A CA 1
ATOM 3728 C C . ASP A 1 460 ? 27.779 -11.880 -24.677 1.00 87.19 460 ASP A C 1
ATOM 3730 O O . ASP A 1 460 ? 28.840 -12.503 -24.740 1.00 87.19 460 ASP A O 1
ATOM 3734 N N . SER A 1 461 ? 27.396 -11.278 -23.538 1.00 88.75 461 SER A N 1
ATOM 3735 C CA . SER A 1 461 ? 28.107 -11.451 -22.267 1.00 88.75 461 SER A CA 1
ATOM 3736 C C . SER A 1 461 ? 27.944 -12.886 -21.770 1.00 88.75 461 SER A C 1
ATOM 3738 O O . SER A 1 461 ? 26.824 -13.370 -21.594 1.00 88.75 461 SER A O 1
ATOM 3740 N N . HIS A 1 462 ? 29.059 -13.563 -21.504 1.00 87.31 462 HIS A N 1
ATOM 3741 C CA . HIS A 1 462 ? 29.097 -14.919 -20.961 1.00 87.31 462 HIS A CA 1
ATOM 3742 C C . HIS A 1 462 ? 29.697 -14.923 -19.557 1.00 87.31 462 HIS A C 1
ATOM 3744 O O . HIS A 1 462 ? 30.746 -14.323 -19.322 1.00 87.31 462 HIS A O 1
ATOM 3750 N N . ILE A 1 463 ? 29.070 -15.665 -18.642 1.00 88.38 463 ILE A N 1
ATOM 3751 C CA . ILE A 1 463 ? 29.570 -15.850 -17.278 1.00 88.38 463 ILE A CA 1
ATOM 3752 C C . ILE A 1 463 ? 29.748 -17.335 -16.956 1.00 88.38 463 ILE A C 1
ATOM 3754 O O . ILE A 1 463 ? 28.908 -18.174 -17.288 1.00 88.38 463 ILE A O 1
ATOM 3758 N N . ASN A 1 464 ? 30.851 -17.639 -16.276 1.00 85.06 464 ASN A N 1
ATOM 3759 C CA . ASN A 1 464 ? 31.088 -18.913 -15.611 1.00 85.06 464 ASN A CA 1
ATOM 3760 C C . ASN A 1 464 ? 30.971 -18.663 -14.109 1.00 85.06 464 ASN A C 1
ATOM 3762 O O . ASN A 1 464 ? 31.753 -17.895 -13.549 1.00 85.06 464 ASN A O 1
ATOM 3766 N N . LEU A 1 465 ? 29.976 -19.279 -13.481 1.00 82.31 465 LEU A N 1
ATOM 3767 C CA . LEU A 1 465 ? 29.634 -19.081 -12.082 1.00 82.31 465 LEU A CA 1
ATOM 3768 C C . LEU A 1 465 ? 29.807 -20.395 -11.318 1.00 82.31 465 LEU A C 1
ATOM 3770 O O . LEU A 1 465 ? 29.134 -21.380 -11.622 1.00 82.31 465 LEU A O 1
ATOM 3774 N N . GLU A 1 466 ? 30.674 -20.384 -10.310 1.00 80.62 466 GLU A N 1
ATOM 3775 C CA . GLU A 1 466 ? 30.724 -21.416 -9.274 1.00 80.62 466 GLU A CA 1
ATOM 3776 C C . GLU A 1 466 ? 29.893 -20.951 -8.070 1.00 80.62 466 GLU A C 1
ATOM 3778 O O . GLU A 1 466 ? 30.029 -19.816 -7.604 1.00 80.62 466 GLU A O 1
ATOM 3783 N N . MET A 1 467 ? 29.010 -21.819 -7.581 1.00 78.00 467 MET A N 1
ATOM 3784 C CA . MET A 1 467 ? 28.255 -21.612 -6.349 1.00 78.00 467 MET A CA 1
ATOM 3785 C C . MET A 1 467 ? 29.094 -22.034 -5.139 1.00 78.00 467 MET A C 1
ATOM 3787 O O . MET A 1 467 ? 29.733 -23.083 -5.156 1.00 78.00 467 MET A O 1
ATOM 3791 N N . ALA A 1 468 ? 29.033 -21.261 -4.053 1.00 75.19 468 ALA A N 1
ATOM 3792 C CA . ALA A 1 468 ? 29.780 -21.548 -2.823 1.00 75.19 468 ALA A CA 1
ATOM 3793 C C . ALA A 1 468 ? 29.237 -22.753 -2.018 1.00 75.19 468 ALA A C 1
ATOM 3795 O O . ALA A 1 468 ? 29.877 -23.206 -1.071 1.00 75.19 468 ALA A O 1
ATOM 3796 N N . ALA A 1 469 ? 28.052 -23.263 -2.370 1.00 71.31 469 ALA A N 1
ATOM 3797 C CA . ALA A 1 469 ? 27.391 -24.369 -1.680 1.00 71.31 469 ALA A CA 1
ATOM 3798 C C . ALA A 1 469 ? 27.832 -25.752 -2.197 1.00 71.31 469 ALA A C 1
ATOM 3800 O O . ALA A 1 469 ? 28.212 -25.918 -3.357 1.00 71.31 469 ALA A O 1
ATOM 3801 N N . THR A 1 470 ? 27.725 -26.771 -1.340 1.00 73.81 470 THR A N 1
ATOM 3802 C CA . THR A 1 470 ? 27.926 -28.173 -1.731 1.00 73.81 470 THR A CA 1
ATOM 3803 C C . THR A 1 470 ? 26.789 -28.679 -2.619 1.00 73.81 470 THR A C 1
ATOM 3805 O O . THR A 1 470 ? 25.638 -28.256 -2.500 1.00 73.81 470 THR A O 1
ATOM 3808 N N . GLU A 1 471 ? 27.117 -29.607 -3.517 1.00 69.44 471 GLU A N 1
ATOM 3809 C CA . GLU A 1 471 ? 26.175 -30.138 -4.508 1.00 69.44 471 GLU A CA 1
ATOM 3810 C C . GLU A 1 471 ? 25.039 -30.937 -3.845 1.00 69.44 471 GLU A C 1
ATOM 3812 O O . GLU A 1 471 ? 23.881 -30.768 -4.220 1.00 69.44 471 GLU A O 1
ATOM 3817 N N . ASP A 1 472 ? 25.338 -31.673 -2.767 1.00 73.25 472 ASP A N 1
ATOM 3818 C CA . ASP A 1 472 ? 24.343 -32.375 -1.944 1.00 73.25 472 ASP A CA 1
ATOM 3819 C C . ASP A 1 472 ? 23.296 -31.407 -1.358 1.00 73.25 472 ASP A C 1
ATOM 3821 O O . ASP A 1 472 ? 22.092 -31.639 -1.457 1.00 73.25 472 ASP A O 1
ATOM 3825 N N . TRP A 1 473 ? 23.739 -30.268 -0.809 1.00 76.25 473 TRP A N 1
ATOM 3826 C CA . TRP A 1 473 ? 22.850 -29.259 -0.218 1.00 76.25 473 TRP A CA 1
ATOM 3827 C C . TRP A 1 473 ? 21.999 -28.552 -1.281 1.00 76.25 473 TRP A C 1
ATOM 3829 O O . TRP A 1 473 ? 20.815 -28.290 -1.065 1.00 76.25 473 TRP A O 1
ATOM 3839 N N . LEU A 1 474 ? 22.565 -28.292 -2.466 1.00 72.25 474 LEU A N 1
ATOM 3840 C CA . LEU A 1 474 ? 21.809 -27.787 -3.617 1.00 72.25 474 LEU A CA 1
ATOM 3841 C C . LEU A 1 474 ? 20.764 -28.805 -4.107 1.00 72.25 474 LEU A C 1
ATOM 3843 O O . LEU A 1 474 ? 19.663 -28.418 -4.516 1.00 72.25 474 LEU A O 1
ATOM 3847 N N . GLN A 1 475 ? 21.073 -30.101 -4.034 1.00 73.31 475 GLN A N 1
ATOM 3848 C CA . GLN A 1 475 ? 20.153 -31.172 -4.399 1.00 73.31 475 GLN A CA 1
ATOM 3849 C C . GLN A 1 475 ? 19.010 -31.328 -3.382 1.00 73.31 475 GLN A C 1
ATOM 3851 O O . GLN A 1 475 ? 17.858 -31.458 -3.804 1.00 73.31 475 GLN A O 1
ATOM 3856 N N . GLU A 1 476 ? 19.287 -31.227 -2.078 1.00 74.75 476 GLU A N 1
ATOM 3857 C CA . GLU A 1 476 ? 18.268 -31.218 -1.017 1.00 74.75 476 GLU A CA 1
ATOM 3858 C C . GLU A 1 476 ? 17.359 -29.979 -1.078 1.00 74.75 476 GLU A C 1
ATOM 3860 O O . GLU A 1 476 ? 16.136 -30.114 -1.082 1.00 74.75 476 GLU A O 1
ATOM 3865 N N . GLN A 1 477 ? 17.931 -28.771 -1.147 1.00 71.06 477 GLN A N 1
ATOM 3866 C CA . GLN A 1 477 ? 17.169 -27.518 -1.026 1.00 71.06 477 GLN A CA 1
ATOM 3867 C C . GLN A 1 477 ? 16.464 -27.087 -2.319 1.00 71.06 477 GLN A C 1
ATOM 3869 O O . GLN A 1 477 ? 15.411 -26.452 -2.264 1.00 71.06 477 GLN A O 1
ATOM 3874 N N . PHE A 1 478 ? 17.023 -27.412 -3.491 1.00 73.00 478 PHE A N 1
ATOM 3875 C CA . PHE A 1 478 ? 16.511 -26.943 -4.787 1.00 73.00 478 PHE A CA 1
ATOM 3876 C C . PHE A 1 478 ? 16.159 -28.077 -5.762 1.00 73.00 478 PHE A C 1
ATOM 3878 O O . PHE A 1 478 ? 15.948 -27.819 -6.950 1.00 73.00 478 PHE A O 1
ATOM 3885 N N . ASN A 1 479 ? 16.076 -29.325 -5.286 1.00 70.56 479 ASN A N 1
ATOM 3886 C CA . ASN A 1 479 ? 15.749 -30.521 -6.078 1.00 70.56 479 ASN A CA 1
ATOM 3887 C C . ASN A 1 479 ? 16.633 -30.692 -7.334 1.00 70.56 479 ASN A C 1
ATOM 3889 O O . ASN A 1 479 ? 16.145 -31.118 -8.381 1.00 70.56 479 ASN A O 1
ATOM 3893 N N . GLY A 1 480 ? 17.909 -30.293 -7.268 1.00 66.06 480 GLY A N 1
ATOM 3894 C CA . GLY A 1 480 ? 18.845 -30.378 -8.398 1.00 66.06 480 GLY A CA 1
ATOM 3895 C C . GLY A 1 480 ? 18.585 -29.385 -9.544 1.00 66.06 480 GLY A C 1
ATOM 3896 O O . GLY A 1 480 ? 19.146 -29.538 -10.624 1.00 66.06 480 GLY A O 1
ATOM 3897 N N . LYS A 1 481 ? 17.750 -28.350 -9.344 1.00 75.31 481 LYS A N 1
ATOM 3898 C CA . LYS A 1 481 ? 17.492 -27.294 -10.353 1.00 75.31 481 LYS A CA 1
ATOM 3899 C C . LYS A 1 481 ? 18.688 -26.354 -10.594 1.00 75.31 481 LYS A C 1
ATOM 3901 O O . LYS A 1 481 ? 18.660 -25.579 -11.551 1.00 75.31 481 LYS A O 1
ATOM 3906 N N . LEU A 1 482 ? 19.699 -26.390 -9.724 1.00 77.44 482 LEU A N 1
ATOM 3907 C CA . LEU A 1 482 ? 20.968 -25.668 -9.842 1.00 77.44 482 LEU A CA 1
ATOM 3908 C C . LEU A 1 482 ? 22.115 -26.670 -9.667 1.00 77.44 482 LEU A C 1
ATOM 3910 O O . LEU A 1 482 ? 22.106 -27.452 -8.720 1.00 77.44 482 LEU A O 1
ATOM 3914 N N . THR A 1 483 ? 23.086 -26.626 -10.575 1.00 78.19 483 THR A N 1
ATOM 3915 C CA . THR A 1 483 ? 24.369 -27.341 -10.489 1.00 78.19 483 THR A CA 1
ATOM 3916 C C . THR A 1 483 ? 25.412 -26.450 -9.821 1.00 78.19 483 THR A C 1
ATOM 3918 O O . THR A 1 483 ? 25.312 -25.226 -9.928 1.00 78.19 483 THR A O 1
ATOM 3921 N N . ARG A 1 484 ? 26.443 -27.028 -9.181 1.00 79.12 484 ARG A N 1
ATOM 3922 C CA . ARG A 1 484 ? 27.503 -26.230 -8.527 1.00 79.12 484 ARG A CA 1
ATOM 3923 C C . ARG A 1 484 ? 28.169 -25.240 -9.488 1.00 79.12 484 ARG A C 1
ATOM 3925 O O . ARG A 1 484 ? 28.408 -24.096 -9.118 1.00 79.12 484 ARG A O 1
ATOM 3932 N N . ASN A 1 485 ? 28.437 -25.677 -10.716 1.00 82.81 485 ASN A N 1
ATOM 3933 C CA . ASN A 1 485 ? 28.954 -24.831 -11.788 1.00 82.81 485 ASN A CA 1
ATOM 3934 C C . ASN A 1 485 ? 27.852 -24.558 -12.815 1.00 82.81 485 ASN A C 1
ATOM 3936 O O . ASN A 1 485 ? 27.190 -25.488 -13.285 1.00 82.81 485 ASN A O 1
ATOM 3940 N N . ILE A 1 486 ? 27.678 -23.290 -13.189 1.00 83.75 486 ILE A N 1
ATOM 3941 C CA . ILE A 1 486 ? 26.741 -22.843 -14.224 1.00 83.75 486 ILE A CA 1
ATOM 3942 C C . ILE A 1 486 ? 27.501 -21.959 -15.216 1.00 83.75 486 ILE A C 1
ATOM 3944 O O . ILE A 1 486 ? 28.110 -20.960 -14.841 1.00 83.75 486 ILE A O 1
ATOM 3948 N N . SER A 1 487 ? 27.448 -22.329 -16.493 1.00 86.81 487 SER A N 1
ATOM 3949 C CA . SER A 1 487 ? 28.005 -21.565 -17.613 1.00 86.81 487 SER A CA 1
ATOM 3950 C C . SER A 1 487 ? 26.889 -21.222 -18.596 1.00 86.81 487 SER A C 1
ATOM 3952 O O . SER A 1 487 ? 25.992 -22.039 -18.824 1.00 86.81 487 SER A O 1
ATOM 3954 N N . GLY A 1 488 ? 26.922 -20.016 -19.160 1.00 89.00 488 GLY A N 1
ATOM 3955 C CA . GLY A 1 488 ? 25.947 -19.563 -20.150 1.00 89.00 488 GLY A CA 1
ATOM 3956 C C . GLY A 1 488 ? 26.014 -18.055 -20.399 1.00 89.00 488 GLY A C 1
ATOM 3957 O O . GLY A 1 488 ? 26.921 -17.387 -19.893 1.00 89.00 488 GLY A O 1
ATOM 3958 N N . PRO A 1 489 ? 25.071 -17.504 -21.182 1.00 90.81 489 PRO A N 1
ATOM 3959 C CA . PRO A 1 489 ? 24.890 -16.062 -21.300 1.00 90.81 489 PRO A CA 1
ATOM 3960 C C . PRO A 1 489 ? 24.522 -15.458 -19.940 1.00 90.81 489 PRO A C 1
ATOM 3962 O O . PRO A 1 489 ? 23.693 -16.008 -19.212 1.00 90.81 489 PRO A O 1
ATOM 3965 N N . GLU A 1 490 ? 25.118 -14.324 -19.586 1.00 89.75 490 GLU A N 1
ATOM 3966 C CA . GLU A 1 490 ? 25.060 -13.749 -18.238 1.00 89.75 490 GLU A CA 1
ATOM 3967 C C . GLU A 1 490 ? 23.621 -13.477 -17.777 1.00 89.75 490 GLU A C 1
ATOM 3969 O O . GLU A 1 490 ? 23.225 -13.888 -16.685 1.00 89.75 490 GLU A O 1
ATOM 3974 N N . TYR A 1 491 ? 22.804 -12.880 -18.650 1.00 90.44 491 TYR A N 1
ATOM 3975 C CA . TYR A 1 491 ? 21.387 -12.619 -18.386 1.00 90.44 491 TYR A CA 1
ATOM 3976 C C . TYR A 1 491 ? 20.583 -13.908 -18.133 1.00 90.44 491 TYR A C 1
ATOM 3978 O O . TYR A 1 491 ? 19.628 -13.896 -17.355 1.00 90.44 491 TYR A O 1
ATOM 3986 N N . GLU A 1 492 ? 20.955 -15.023 -18.771 1.00 89.75 492 GLU A N 1
ATOM 3987 C CA . GLU A 1 492 ? 20.266 -16.305 -18.623 1.00 89.75 492 GLU A CA 1
ATOM 3988 C C . GLU A 1 492 ? 20.679 -16.999 -17.322 1.00 89.75 492 GLU A C 1
ATOM 3990 O O . GLU A 1 492 ? 19.819 -17.504 -16.602 1.00 89.75 492 GLU A O 1
ATOM 3995 N N . VAL A 1 493 ? 21.970 -16.954 -16.968 1.00 90.00 493 VAL A N 1
ATOM 3996 C CA . VAL A 1 493 ? 22.480 -17.454 -15.681 1.00 90.00 493 VAL A CA 1
ATOM 3997 C C . VAL A 1 493 ? 21.853 -16.674 -14.523 1.00 90.00 493 VAL A C 1
ATOM 3999 O O . VAL A 1 493 ? 21.308 -17.287 -13.604 1.00 90.00 493 VAL A O 1
ATOM 4002 N N . VAL A 1 494 ? 21.833 -15.337 -14.592 1.00 90.06 494 VAL A N 1
ATOM 4003 C CA . VAL A 1 494 ? 21.169 -14.472 -13.601 1.00 90.06 494 VAL A CA 1
ATOM 4004 C C . VAL A 1 494 ? 19.680 -14.811 -13.495 1.00 90.06 494 VAL A C 1
ATOM 4006 O O . VAL A 1 494 ? 19.193 -15.086 -12.396 1.00 90.06 494 VAL A O 1
ATOM 4009 N N . ALA A 1 495 ? 18.953 -14.876 -14.616 1.00 89.56 495 ALA A N 1
ATOM 4010 C CA . ALA A 1 495 ? 17.529 -15.207 -14.605 1.00 89.56 495 ALA A CA 1
ATOM 4011 C C . ALA A 1 495 ? 17.252 -16.619 -14.053 1.00 89.56 495 ALA A C 1
ATOM 4013 O O . ALA A 1 495 ? 16.293 -16.796 -13.300 1.00 89.56 495 ALA A O 1
ATOM 4014 N N . ARG A 1 496 ? 18.089 -17.615 -14.375 1.00 88.19 496 ARG A N 1
ATOM 4015 C CA . ARG A 1 496 ? 17.979 -19.003 -13.891 1.00 88.19 496 ARG A CA 1
ATOM 4016 C C . ARG A 1 496 ? 18.229 -19.099 -12.384 1.00 88.19 496 ARG A C 1
ATOM 4018 O O . ARG A 1 496 ? 17.433 -19.721 -11.683 1.00 88.19 496 ARG A O 1
ATOM 4025 N N . VAL A 1 497 ? 19.276 -18.444 -11.879 1.00 88.12 497 VAL A N 1
ATOM 4026 C CA . VAL A 1 497 ? 19.612 -18.411 -10.446 1.00 88.12 497 VAL A CA 1
ATOM 4027 C C . VAL A 1 497 ? 18.516 -17.697 -9.648 1.00 88.12 497 VAL A C 1
ATOM 4029 O O . VAL A 1 497 ? 18.001 -18.261 -8.684 1.00 88.12 497 VAL A O 1
ATOM 4032 N N . PHE A 1 498 ? 18.071 -16.511 -10.083 1.00 88.69 498 PHE A N 1
ATOM 4033 C CA . PHE A 1 498 ? 16.979 -15.785 -9.420 1.00 88.69 498 PHE A CA 1
ATOM 4034 C C . PHE A 1 498 ? 15.659 -16.578 -9.440 1.00 88.69 498 PHE A C 1
ATOM 4036 O O . PHE A 1 498 ? 14.964 -16.632 -8.425 1.00 88.69 498 PHE A O 1
ATOM 4043 N N . LYS A 1 499 ? 15.321 -17.231 -10.563 1.00 88.50 499 LYS A N 1
ATOM 4044 C CA . LYS A 1 499 ? 14.120 -18.075 -10.695 1.00 88.50 499 LYS A CA 1
ATOM 4045 C C . LYS A 1 499 ? 14.063 -19.171 -9.632 1.00 88.50 499 LYS A C 1
ATOM 4047 O O . LYS A 1 499 ? 12.999 -19.398 -9.068 1.00 88.50 499 LYS A O 1
ATOM 4052 N N . VAL A 1 500 ? 15.183 -19.851 -9.375 1.00 86.56 500 VAL A N 1
ATOM 4053 C CA . VAL A 1 500 ? 15.232 -20.975 -8.427 1.00 86.56 500 VAL A CA 1
ATOM 4054 C C . VAL A 1 500 ? 15.358 -20.495 -6.980 1.00 86.56 500 VAL A C 1
ATOM 4056 O O . VAL A 1 500 ? 14.599 -20.960 -6.134 1.00 86.56 500 VAL A O 1
ATOM 4059 N N . LEU A 1 501 ? 16.242 -19.536 -6.681 1.00 83.06 501 LEU A N 1
ATOM 4060 C CA . LEU A 1 501 ? 16.432 -19.049 -5.307 1.00 83.06 501 LEU A CA 1
ATOM 4061 C C . LEU A 1 501 ? 15.178 -18.360 -4.749 1.00 83.06 501 LEU A C 1
ATOM 4063 O O . LEU A 1 501 ? 14.829 -18.554 -3.582 1.00 83.06 501 LEU A O 1
ATOM 4067 N N . PHE A 1 502 ? 14.466 -17.587 -5.572 1.00 81.69 502 PHE A N 1
ATOM 4068 C CA . PHE A 1 502 ? 13.274 -16.849 -5.141 1.00 81.69 502 PHE A CA 1
ATOM 4069 C C . PHE A 1 502 ? 11.953 -17.591 -5.413 1.00 81.69 502 PHE A C 1
ATOM 4071 O O . PHE A 1 502 ? 10.913 -17.115 -4.975 1.00 81.69 502 PHE A O 1
ATOM 4078 N N . ASP A 1 503 ? 11.999 -18.761 -6.067 1.00 83.38 503 ASP A N 1
ATOM 4079 C CA . ASP A 1 503 ? 10.850 -19.552 -6.563 1.00 83.38 503 ASP A CA 1
ATOM 4080 C C . ASP A 1 503 ? 9.827 -18.726 -7.375 1.00 83.38 503 ASP A C 1
ATOM 4082 O O . ASP A 1 503 ? 8.618 -18.954 -7.362 1.00 83.38 503 ASP A O 1
ATOM 4086 N N . GLN A 1 504 ? 10.329 -17.722 -8.099 1.00 81.56 504 GLN A N 1
ATOM 4087 C CA . GLN A 1 504 ? 9.519 -16.774 -8.859 1.00 81.56 504 GLN A CA 1
ATOM 4088 C C . GLN A 1 504 ? 9.562 -17.061 -10.359 1.00 81.56 504 GLN A C 1
ATOM 4090 O O . GLN A 1 504 ? 10.619 -17.291 -10.955 1.00 81.56 504 GLN A O 1
ATOM 4095 N N . LYS A 1 505 ? 8.399 -16.988 -11.014 1.00 88.00 505 LYS A N 1
ATOM 4096 C CA . LYS A 1 505 ? 8.302 -17.173 -12.468 1.00 88.00 505 LYS A CA 1
ATOM 4097 C C . LYS A 1 505 ? 8.871 -15.952 -13.192 1.00 88.00 505 LYS A C 1
ATOM 4099 O O . LYS A 1 505 ? 8.305 -14.862 -13.133 1.00 88.00 505 LYS A O 1
ATOM 4104 N N . VAL A 1 506 ? 9.967 -16.160 -13.921 1.00 90.81 506 VAL A N 1
ATOM 4105 C CA . VAL A 1 506 ? 10.515 -15.165 -14.851 1.00 90.81 506 VAL A CA 1
ATOM 4106 C C . VAL A 1 506 ? 9.511 -14.929 -15.975 1.00 90.81 506 VAL A C 1
ATOM 4108 O O . VAL A 1 506 ? 9.129 -15.858 -16.685 1.00 90.81 506 VAL A O 1
ATOM 4111 N N . THR A 1 507 ? 9.079 -13.680 -16.115 1.00 90.44 507 THR A N 1
ATOM 4112 C CA . THR A 1 507 ? 8.204 -13.225 -17.195 1.00 90.44 507 THR A CA 1
ATOM 4113 C C . THR A 1 507 ? 9.062 -12.814 -18.389 1.00 90.44 507 THR A C 1
ATOM 4115 O O . THR A 1 507 ? 10.015 -12.052 -18.238 1.00 90.44 507 THR A O 1
ATOM 4118 N N . VAL A 1 508 ? 8.707 -13.308 -19.568 1.00 90.06 508 VAL A N 1
ATOM 4119 C CA . VAL A 1 508 ? 9.263 -12.906 -20.868 1.00 90.06 508 VAL A CA 1
ATOM 4120 C C . VAL A 1 508 ? 8.159 -12.216 -21.687 1.00 90.06 508 VAL A C 1
ATOM 4122 O O . VAL A 1 508 ? 6.990 -12.296 -21.286 1.00 90.06 508 VAL A O 1
ATOM 4125 N N . PRO A 1 509 ? 8.473 -11.527 -22.801 1.00 87.44 509 PRO A N 1
ATOM 4126 C CA . PRO A 1 509 ? 7.450 -11.011 -23.706 1.00 87.44 509 PRO A CA 1
ATOM 4127 C C . PRO A 1 509 ? 6.486 -12.102 -24.187 1.00 87.44 509 PRO A C 1
ATOM 4129 O O . PRO A 1 509 ? 6.850 -13.275 -24.274 1.00 87.44 509 PRO A O 1
ATOM 4132 N N . GLY A 1 510 ? 5.239 -11.706 -24.456 1.00 81.75 510 GLY A N 1
ATOM 4133 C CA . GLY A 1 510 ? 4.206 -12.609 -24.968 1.00 81.75 510 GLY A CA 1
ATOM 4134 C C . GLY A 1 510 ? 4.267 -12.763 -26.489 1.00 81.75 510 GLY A C 1
ATOM 4135 O O . GLY A 1 510 ? 5.285 -12.498 -27.120 1.00 81.75 510 GLY A O 1
ATOM 4136 N N . SER A 1 511 ? 3.135 -13.116 -27.095 1.00 81.81 511 SER A N 1
ATOM 4137 C CA . SER A 1 511 ? 2.962 -13.219 -28.554 1.00 81.81 511 SER A CA 1
ATOM 4138 C C . SER A 1 511 ? 2.907 -11.864 -29.290 1.00 81.81 511 SER A C 1
ATOM 4140 O O . SER A 1 511 ? 2.253 -11.763 -30.325 1.00 81.81 511 SER A O 1
ATOM 4142 N N . PHE A 1 512 ? 3.501 -10.804 -28.735 1.00 87.25 512 PHE A N 1
ATOM 4143 C CA . PHE A 1 512 ? 3.514 -9.474 -29.345 1.00 87.25 512 PHE A CA 1
ATOM 4144 C C . PHE A 1 512 ? 4.763 -9.293 -30.210 1.00 87.25 512 PHE A C 1
ATOM 4146 O O . PHE A 1 512 ? 5.877 -9.518 -29.739 1.00 87.25 512 PHE A O 1
ATOM 4153 N N . SER A 1 513 ? 4.566 -8.820 -31.440 1.00 84.44 513 SER A N 1
ATOM 4154 C CA . SER A 1 513 ? 5.633 -8.379 -32.336 1.00 84.44 513 SER A CA 1
ATOM 4155 C C . SER A 1 513 ? 5.325 -6.970 -32.824 1.00 84.44 513 SER A C 1
ATOM 4157 O O . SER A 1 513 ? 4.251 -6.721 -33.369 1.00 84.44 513 SER A O 1
ATOM 4159 N N . ALA A 1 514 ? 6.284 -6.066 -32.659 1.00 84.62 514 ALA A N 1
ATOM 4160 C CA . ALA A 1 514 ? 6.300 -4.769 -33.314 1.00 84.62 514 ALA A CA 1
ATOM 4161 C C . ALA A 1 514 ? 6.696 -4.905 -34.796 1.00 84.62 514 ALA A C 1
ATOM 4163 O O . ALA A 1 514 ? 7.200 -5.947 -35.231 1.00 84.62 514 ALA A O 1
ATOM 4164 N N . LYS A 1 515 ? 6.543 -3.808 -35.549 1.00 76.50 515 LYS A N 1
ATOM 4165 C CA . LYS A 1 515 ? 6.851 -3.680 -36.987 1.00 76.50 515 LYS A CA 1
ATOM 4166 C C . LYS A 1 515 ? 8.232 -4.226 -37.385 1.00 76.50 515 LYS A C 1
ATOM 4168 O O . LYS A 1 515 ? 8.375 -4.828 -38.442 1.00 76.50 515 LYS A O 1
ATOM 4173 N N . GLY A 1 516 ? 9.249 -4.022 -36.544 1.00 71.25 516 GLY A N 1
ATOM 4174 C CA . GLY A 1 516 ? 10.626 -4.486 -36.775 1.00 71.25 516 GLY A CA 1
ATOM 4175 C C . GLY A 1 516 ? 10.943 -5.899 -36.265 1.00 71.25 516 GLY A C 1
ATOM 4176 O O . GLY A 1 516 ? 12.116 -6.225 -36.112 1.00 71.25 516 GLY A O 1
ATOM 4177 N N . GLY A 1 517 ? 9.941 -6.709 -35.901 1.00 73.88 517 GLY A N 1
ATOM 4178 C CA . GLY A 1 517 ? 10.144 -8.017 -35.255 1.00 73.88 517 GLY A CA 1
ATOM 4179 C C . GLY A 1 517 ? 10.576 -7.943 -33.781 1.00 73.88 517 GLY A C 1
ATOM 4180 O O . GLY A 1 517 ? 10.901 -8.962 -33.175 1.00 73.88 517 GLY A O 1
ATOM 4181 N N . GLY A 1 518 ? 10.613 -6.741 -33.196 1.00 79.94 518 GLY A N 1
ATOM 4182 C CA . GLY A 1 518 ? 10.966 -6.517 -31.794 1.00 79.94 518 GLY A CA 1
ATOM 4183 C C . GLY A 1 518 ? 9.800 -6.774 -30.836 1.00 79.94 518 GLY A C 1
ATOM 4184 O O . GLY A 1 518 ? 8.637 -6.596 -31.183 1.00 79.94 518 GLY A O 1
ATOM 4185 N N . CYS A 1 519 ? 10.103 -7.131 -29.587 1.00 85.38 519 CYS A N 1
ATOM 4186 C CA . CYS A 1 519 ? 9.089 -7.436 -28.567 1.00 85.38 519 CYS A CA 1
ATOM 4187 C C . CYS A 1 519 ? 8.559 -6.199 -27.803 1.00 85.38 519 CYS A C 1
ATOM 4189 O O . CYS A 1 519 ? 7.978 -6.351 -26.726 1.00 85.38 519 CYS A O 1
ATOM 4191 N N . ALA A 1 520 ? 8.824 -4.986 -28.296 1.00 90.00 520 ALA A N 1
ATOM 4192 C CA . ALA A 1 520 ? 8.542 -3.727 -27.610 1.00 90.00 520 ALA A CA 1
ATOM 4193 C C . ALA A 1 520 ? 8.232 -2.593 -28.592 1.00 90.00 520 ALA A C 1
ATOM 4195 O O . ALA A 1 520 ? 8.789 -2.557 -29.686 1.00 90.00 520 ALA A O 1
ATOM 4196 N N . VAL A 1 521 ? 7.392 -1.667 -28.134 1.00 90.81 521 VAL A N 1
ATOM 4197 C CA . VAL A 1 521 ? 6.997 -0.407 -28.778 1.00 90.81 521 VAL A CA 1
ATOM 4198 C C . VAL A 1 521 ? 7.873 0.728 -28.247 1.00 90.81 521 VAL A C 1
ATOM 4200 O O . VAL A 1 521 ? 8.111 0.810 -27.037 1.00 90.81 521 VAL A O 1
ATOM 4203 N N . ALA A 1 522 ? 8.337 1.621 -29.122 1.00 90.88 522 ALA A N 1
ATOM 4204 C CA . ALA A 1 522 ? 9.077 2.815 -28.710 1.00 90.88 522 ALA A CA 1
ATOM 4205 C C . ALA A 1 522 ? 8.098 3.936 -28.331 1.00 90.88 522 ALA A C 1
ATOM 4207 O O . ALA A 1 522 ? 7.239 4.314 -29.122 1.00 90.88 522 ALA A O 1
ATOM 4208 N N . CYS A 1 523 ? 8.204 4.479 -27.113 1.00 91.19 523 CYS A N 1
ATOM 4209 C CA . CYS A 1 523 ? 7.286 5.528 -26.662 1.00 91.19 523 CYS A CA 1
ATOM 4210 C C . CYS A 1 523 ? 7.904 6.471 -25.625 1.00 91.19 523 CYS A C 1
ATOM 4212 O O . CYS A 1 523 ? 8.894 6.163 -24.957 1.00 91.19 523 CYS A O 1
ATOM 4214 N N . SER A 1 524 ? 7.266 7.621 -25.424 1.00 92.06 524 SER A N 1
ATOM 4215 C CA . SER A 1 524 ? 7.523 8.493 -24.278 1.00 92.06 524 SER A CA 1
ATOM 4216 C C . SER A 1 524 ? 6.495 8.244 -23.177 1.00 92.06 524 SER A C 1
ATOM 4218 O O . SER A 1 524 ? 5.308 8.093 -23.445 1.00 92.06 524 SER A O 1
ATOM 4220 N N . TYR A 1 525 ? 6.925 8.224 -21.918 1.00 91.62 525 TYR A N 1
ATOM 4221 C CA . TYR A 1 525 ? 6.023 8.248 -20.768 1.00 91.62 525 TYR A CA 1
ATOM 4222 C C . TYR A 1 525 ? 6.397 9.413 -19.853 1.00 91.62 525 TYR A C 1
ATOM 4224 O O . TYR A 1 525 ? 7.516 9.495 -19.335 1.00 91.62 525 TYR A O 1
ATOM 4232 N N . LYS A 1 526 ? 5.451 10.339 -19.649 1.00 88.25 526 LYS A N 1
ATOM 4233 C CA . LYS A 1 526 ? 5.724 11.666 -19.067 1.00 88.25 526 LYS A CA 1
ATOM 4234 C C . LYS A 1 526 ? 6.850 12.352 -19.864 1.00 88.25 526 LYS A C 1
ATOM 4236 O O . LYS A 1 526 ? 6.771 12.425 -21.081 1.00 88.25 526 LYS A O 1
ATOM 4241 N N . ALA A 1 527 ? 7.897 12.843 -19.202 1.00 86.81 527 ALA A N 1
ATOM 4242 C CA . ALA A 1 527 ? 9.036 13.518 -19.832 1.00 86.81 527 ALA A CA 1
ATOM 4243 C C . ALA A 1 527 ? 10.254 12.585 -20.019 1.00 86.81 527 ALA A C 1
ATOM 4245 O O . ALA A 1 527 ? 11.389 12.968 -19.734 1.00 86.81 527 ALA A O 1
ATOM 4246 N N . SER A 1 528 ? 10.044 11.317 -20.384 1.00 89.38 528 SER A N 1
ATOM 4247 C CA . SER A 1 528 ? 11.134 10.351 -20.585 1.00 89.38 528 SER A CA 1
ATOM 4248 C C . SER A 1 528 ? 10.799 9.338 -21.677 1.00 89.38 528 SER A C 1
ATOM 4250 O O . SER A 1 528 ? 9.732 8.729 -21.658 1.00 89.38 528 SER A O 1
ATOM 4252 N N . VAL A 1 529 ? 11.730 9.162 -22.616 1.00 90.69 529 VAL A N 1
ATOM 4253 C CA . VAL A 1 529 ? 11.663 8.146 -23.676 1.00 90.69 529 VAL A CA 1
ATOM 4254 C C . VAL A 1 529 ? 12.026 6.778 -23.095 1.00 90.69 529 VAL A C 1
ATOM 4256 O O . VAL A 1 529 ? 12.898 6.676 -22.227 1.00 90.69 529 VAL A O 1
ATOM 4259 N N . GLY A 1 530 ? 11.368 5.729 -23.575 1.00 91.31 530 GLY A N 1
ATOM 4260 C CA . GLY A 1 530 ? 11.636 4.349 -23.203 1.00 91.31 530 GLY A CA 1
ATOM 4261 C C . GLY A 1 530 ? 10.920 3.360 -24.120 1.00 91.31 530 GLY A C 1
ATOM 4262 O O . GLY A 1 530 ? 10.587 3.665 -25.264 1.00 91.31 530 GLY A O 1
ATOM 4263 N N . LEU A 1 531 ? 10.705 2.161 -23.593 1.00 92.81 531 LEU A N 1
ATOM 4264 C CA . LEU A 1 531 ? 10.165 1.012 -24.304 1.00 92.81 531 LEU A CA 1
ATOM 4265 C C . LEU A 1 531 ? 8.983 0.434 -23.532 1.00 92.81 531 LEU A C 1
ATOM 4267 O O . LEU A 1 531 ? 9.098 0.115 -22.344 1.00 92.81 531 LEU A O 1
ATOM 4271 N N . LEU A 1 532 ? 7.856 0.293 -24.224 1.00 93.75 532 LEU A N 1
ATOM 4272 C CA . LEU A 1 532 ? 6.645 -0.353 -23.740 1.00 93.75 532 LEU A CA 1
ATOM 4273 C C . LEU A 1 532 ? 6.632 -1.812 -24.206 1.00 93.75 532 LEU A C 1
ATOM 4275 O O . LEU A 1 532 ? 6.672 -2.089 -25.400 1.00 93.75 532 LEU A O 1
ATOM 4279 N N . TYR A 1 533 ? 6.542 -2.742 -23.262 1.00 93.62 533 TYR A N 1
ATOM 4280 C CA . TYR A 1 533 ? 6.454 -4.179 -23.505 1.00 93.62 533 TYR A CA 1
ATOM 4281 C C . TYR A 1 533 ? 5.024 -4.670 -23.241 1.00 93.62 533 TYR A C 1
ATOM 4283 O O . TYR A 1 533 ? 4.598 -4.710 -22.078 1.00 93.62 533 TYR A O 1
ATOM 4291 N N . PRO A 1 534 ? 4.274 -5.073 -24.281 1.00 93.00 534 PRO A N 1
ATOM 4292 C CA . PRO A 1 534 ? 3.033 -5.822 -24.126 1.00 93.00 534 PRO A CA 1
ATOM 4293 C C . PRO A 1 534 ? 3.343 -7.261 -23.683 1.00 93.00 534 PRO A C 1
ATOM 4295 O O . PRO A 1 534 ? 3.839 -8.092 -24.445 1.00 93.00 534 PRO A O 1
ATOM 4298 N N . LEU A 1 535 ? 3.088 -7.558 -22.409 1.00 91.62 535 LEU A N 1
ATOM 4299 C CA . LEU A 1 535 ? 3.300 -8.873 -21.804 1.00 91.62 535 LEU A CA 1
ATOM 4300 C C . LEU A 1 535 ? 1.983 -9.654 -21.736 1.00 91.62 535 LEU A C 1
ATOM 4302 O O . LEU A 1 535 ? 0.894 -9.088 -21.739 1.00 91.62 535 LEU A O 1
ATOM 4306 N N . GLU A 1 536 ? 2.072 -10.972 -21.566 1.00 88.88 536 GLU A N 1
ATOM 4307 C CA . GLU A 1 536 ? 0.912 -11.879 -21.562 1.00 88.88 536 GLU A CA 1
ATOM 4308 C C . GLU A 1 536 ? -0.180 -11.533 -20.524 1.00 88.88 536 GLU A C 1
ATOM 4310 O O . GLU A 1 536 ? -1.328 -11.949 -20.661 1.00 88.88 536 GLU A O 1
ATOM 4315 N N . ARG A 1 537 ? 0.159 -10.772 -19.472 1.00 88.00 537 ARG A N 1
ATOM 4316 C CA . ARG A 1 537 ? -0.753 -10.393 -18.374 1.00 88.00 537 ARG A CA 1
ATOM 4317 C C . ARG A 1 537 ? -0.648 -8.921 -17.944 1.00 88.00 537 ARG A C 1
ATOM 4319 O O . ARG A 1 537 ? -1.037 -8.587 -16.821 1.00 88.00 537 ARG A O 1
ATOM 4326 N N . GLY A 1 538 ? -0.075 -8.049 -18.771 1.00 91.06 538 GLY A N 1
ATOM 4327 C CA . GLY A 1 538 ? 0.132 -6.645 -18.413 1.00 91.06 538 GLY A CA 1
ATOM 4328 C C . GLY A 1 538 ? 0.947 -5.850 -19.429 1.00 91.06 538 GLY A C 1
ATOM 4329 O O . GLY A 1 538 ? 1.497 -6.410 -20.369 1.00 91.06 538 GLY A O 1
ATOM 4330 N N . PHE A 1 539 ? 1.072 -4.549 -19.193 1.00 93.12 539 PHE A N 1
ATOM 4331 C CA . PHE A 1 539 ? 2.007 -3.674 -19.898 1.00 93.12 539 PHE A CA 1
ATOM 4332 C C . PHE A 1 539 ? 3.146 -3.286 -18.957 1.00 93.12 539 PHE A C 1
ATOM 4334 O O . PHE A 1 539 ? 2.891 -2.881 -17.821 1.00 93.12 539 PHE A O 1
ATOM 4341 N N . THR A 1 540 ? 4.393 -3.370 -19.418 1.00 93.75 540 THR A N 1
ATOM 4342 C CA . THR A 1 540 ? 5.566 -2.955 -18.636 1.00 93.75 540 THR A CA 1
ATOM 4343 C C . THR A 1 540 ? 6.386 -1.936 -19.416 1.00 93.75 540 THR A C 1
ATOM 4345 O O . THR A 1 540 ? 6.797 -2.206 -20.537 1.00 93.75 540 THR A O 1
ATOM 4348 N N . PHE A 1 541 ? 6.638 -0.771 -18.825 1.00 94.38 541 PHE A N 1
ATOM 4349 C CA . PHE A 1 541 ? 7.458 0.287 -19.412 1.00 94.38 541 PHE A CA 1
ATOM 4350 C C . PHE A 1 541 ? 8.792 0.407 -18.671 1.00 94.38 541 PHE A C 1
ATOM 4352 O O . PHE A 1 541 ? 8.823 0.412 -17.438 1.00 94.38 541 PHE A O 1
ATOM 4359 N N . VAL A 1 542 ? 9.889 0.515 -19.423 1.00 91.81 542 VAL A N 1
ATOM 4360 C CA . VAL A 1 542 ? 11.276 0.634 -18.934 1.00 91.81 542 VAL A CA 1
ATOM 4361 C C . VAL A 1 542 ? 12.069 1.604 -19.828 1.00 91.81 542 VAL A C 1
ATOM 4363 O O . VAL A 1 542 ? 11.690 1.799 -20.978 1.00 91.81 542 VAL A O 1
ATOM 4366 N N . PRO A 1 543 ? 13.171 2.230 -19.364 1.00 82.56 543 PRO A N 1
ATOM 4367 C CA . PRO A 1 543 ? 13.805 2.084 -18.052 1.00 82.56 543 PRO A CA 1
ATOM 4368 C C . PRO A 1 543 ? 13.408 3.153 -17.023 1.00 82.56 543 PRO A C 1
ATOM 4370 O O . PRO A 1 543 ? 13.726 2.984 -15.846 1.00 82.56 543 PRO A O 1
ATOM 4373 N N . ARG A 1 544 ? 12.766 4.267 -17.418 1.00 85.94 544 ARG A N 1
ATOM 4374 C CA . ARG A 1 544 ? 12.500 5.398 -16.509 1.00 85.94 544 ARG A CA 1
ATOM 4375 C C . ARG A 1 544 ? 11.274 6.237 -16.902 1.00 85.94 544 ARG A C 1
ATOM 4377 O O . ARG A 1 544 ? 11.256 6.732 -18.022 1.00 85.94 544 ARG A O 1
ATOM 4384 N N . PRO A 1 545 ? 10.354 6.542 -15.963 1.00 88.19 545 PRO A N 1
ATOM 4385 C CA . PRO A 1 545 ? 10.138 5.851 -14.687 1.00 88.19 545 PRO A CA 1
ATOM 4386 C C . PRO A 1 545 ? 9.528 4.463 -14.956 1.00 88.19 545 PRO A C 1
ATOM 4388 O O . PRO A 1 545 ? 8.548 4.392 -15.695 1.00 88.19 545 PRO A O 1
ATOM 4391 N N . PRO A 1 546 ? 10.067 3.364 -14.401 1.00 90.38 546 PRO A N 1
ATOM 4392 C CA . PRO A 1 546 ? 9.573 2.038 -14.740 1.00 90.38 546 PRO A CA 1
ATOM 4393 C C . PRO A 1 546 ? 8.222 1.747 -14.084 1.00 90.38 546 PRO A C 1
ATOM 4395 O O . PRO A 1 546 ? 7.993 2.090 -12.921 1.00 90.38 546 PRO A O 1
ATOM 4398 N N . ILE A 1 547 ? 7.327 1.127 -14.850 1.00 91.25 547 ILE A N 1
ATOM 4399 C CA . ILE A 1 547 ? 5.927 0.873 -14.488 1.00 91.25 547 ILE A CA 1
ATOM 4400 C C . ILE A 1 547 ? 5.531 -0.517 -14.985 1.00 91.25 547 ILE A C 1
ATOM 4402 O O . ILE A 1 547 ? 5.920 -0.913 -16.079 1.00 91.25 547 ILE A O 1
ATOM 4406 N N . SER A 1 548 ? 4.709 -1.236 -14.217 1.00 91.12 548 SER A N 1
ATOM 4407 C CA . SER A 1 548 ? 4.024 -2.449 -14.671 1.00 91.12 548 SER A CA 1
ATOM 4408 C C . SER A 1 548 ? 2.543 -2.367 -14.304 1.00 91.12 548 SER A C 1
ATOM 4410 O O . SER A 1 548 ? 2.220 -2.344 -13.122 1.00 91.12 548 SER A O 1
ATOM 4412 N N . ILE A 1 549 ? 1.665 -2.351 -15.308 1.00 92.12 549 ILE A N 1
ATOM 4413 C CA . ILE A 1 549 ? 0.199 -2.342 -15.174 1.00 92.12 549 ILE A CA 1
ATOM 4414 C C . ILE A 1 549 ? -0.303 -3.752 -15.490 1.00 92.12 549 ILE A C 1
ATOM 4416 O O . ILE A 1 549 ? 0.052 -4.306 -16.532 1.00 92.12 549 ILE A O 1
ATOM 4420 N N . ARG A 1 550 ? -1.114 -4.362 -14.625 1.00 91.06 550 ARG A N 1
ATOM 4421 C CA . ARG A 1 550 ? -1.647 -5.722 -14.823 1.00 91.06 550 ARG A CA 1
ATOM 4422 C C . ARG A 1 550 ? -3.013 -5.657 -15.510 1.00 91.06 550 ARG A C 1
ATOM 4424 O O . ARG A 1 550 ? -3.796 -4.753 -15.244 1.00 91.06 550 ARG A O 1
ATOM 4431 N N . PHE A 1 551 ? -3.343 -6.613 -16.382 1.00 90.62 551 PHE A N 1
ATOM 4432 C CA . PHE A 1 551 ? -4.617 -6.561 -17.126 1.00 90.62 551 PHE A CA 1
ATOM 4433 C C . PHE A 1 551 ? -5.866 -6.618 -16.225 1.00 90.62 551 PHE A C 1
ATOM 4435 O O . PHE A 1 551 ? -6.899 -6.066 -16.591 1.00 90.62 551 PHE A O 1
ATOM 4442 N N . ASP A 1 552 ? -5.783 -7.214 -15.030 1.00 89.75 552 ASP A N 1
ATOM 4443 C CA . ASP A 1 552 ? -6.874 -7.200 -14.047 1.00 89.75 552 ASP A CA 1
ATOM 4444 C C . ASP A 1 552 ? -7.083 -5.836 -13.360 1.00 89.75 552 ASP A C 1
ATOM 4446 O O . ASP A 1 552 ? -8.117 -5.624 -12.729 1.00 89.75 552 ASP A O 1
ATOM 4450 N N . GLU A 1 553 ? -6.149 -4.897 -13.522 1.00 89.50 553 GLU A N 1
ATOM 4451 C CA . GLU A 1 553 ? -6.245 -3.515 -13.035 1.00 89.50 553 GLU A CA 1
ATOM 4452 C C . GLU A 1 553 ? -6.834 -2.566 -14.086 1.00 89.50 553 GLU A C 1
ATOM 4454 O O . GLU A 1 553 ? -7.222 -1.456 -13.733 1.00 89.50 553 GLU A O 1
ATOM 4459 N N . ILE A 1 554 ? -6.925 -2.972 -15.357 1.00 91.56 554 ILE A N 1
ATOM 4460 C CA . ILE A 1 554 ? -7.398 -2.119 -16.458 1.00 91.56 554 ILE A CA 1
ATOM 4461 C C . ILE A 1 554 ? -8.938 -2.046 -16.468 1.00 91.56 554 ILE A C 1
ATOM 4463 O O . ILE A 1 554 ? -9.641 -3.029 -16.211 1.00 91.56 554 ILE A O 1
ATOM 4467 N N . VAL A 1 555 ? -9.461 -0.851 -16.756 1.00 90.62 555 VAL A N 1
ATOM 4468 C CA . VAL A 1 555 ? -10.890 -0.529 -16.949 1.00 90.62 555 VAL A CA 1
ATOM 4469 C C . VAL A 1 555 ? -11.203 -0.321 -18.427 1.00 90.62 555 VAL A C 1
ATOM 4471 O O . VAL A 1 555 ? -12.248 -0.768 -18.914 1.00 90.62 555 VAL A O 1
ATOM 4474 N N . ALA A 1 556 ? -10.306 0.361 -19.136 1.00 90.62 556 ALA A N 1
ATOM 4475 C CA . ALA A 1 556 ? -10.335 0.536 -20.578 1.00 90.62 556 ALA A CA 1
ATOM 4476 C C . ALA A 1 556 ? -8.955 0.968 -21.098 1.00 90.62 556 ALA A C 1
ATOM 4478 O O . ALA A 1 556 ? -8.093 1.401 -20.329 1.00 90.62 556 ALA A O 1
ATOM 4479 N N . VAL A 1 557 ? -8.781 0.901 -22.415 1.00 92.81 557 VAL A N 1
ATOM 4480 C CA . VAL A 1 557 ? -7.709 1.596 -23.133 1.00 92.81 557 VAL A CA 1
ATOM 4481 C C . VAL A 1 557 ? -8.293 2.541 -24.183 1.00 92.81 557 VAL A C 1
ATOM 4483 O O . VAL A 1 557 ? -9.433 2.379 -24.628 1.00 92.81 557 VAL A O 1
ATOM 4486 N N . GLN A 1 558 ? -7.521 3.546 -24.566 1.00 91.31 558 GLN A N 1
ATOM 4487 C CA . GLN A 1 558 ? -7.920 4.604 -25.485 1.00 91.31 558 GLN A CA 1
ATOM 4488 C C . GLN A 1 558 ? -6.734 4.969 -26.388 1.00 91.31 558 GLN A C 1
ATOM 4490 O O . GLN A 1 558 ? -5.582 4.917 -25.963 1.00 91.31 558 GLN A O 1
ATOM 4495 N N . PHE A 1 559 ? -7.022 5.293 -27.649 1.00 90.69 559 PHE A N 1
ATOM 4496 C CA . PHE A 1 559 ? -6.021 5.598 -28.672 1.00 90.69 559 PHE A CA 1
ATOM 4497 C C . PHE A 1 559 ? -6.286 7.003 -29.215 1.00 90.69 559 PHE A C 1
ATOM 4499 O O . PHE A 1 559 ? -7.165 7.194 -30.058 1.00 90.69 559 PHE A O 1
ATOM 4506 N N . SER A 1 560 ? -5.582 7.994 -28.683 1.00 85.81 560 SER A N 1
ATOM 4507 C CA . SER A 1 560 ? -5.723 9.403 -29.048 1.00 85.81 560 SER A CA 1
ATOM 4508 C C . SER A 1 560 ? -4.741 9.774 -30.168 1.00 85.81 560 SER A C 1
ATOM 4510 O O . SER A 1 560 ? -3.644 9.226 -30.278 1.00 85.81 560 SER A O 1
ATOM 4512 N N . ARG A 1 561 ? -5.135 10.699 -31.053 1.00 79.62 561 ARG A N 1
ATOM 4513 C CA . ARG A 1 561 ? -4.228 11.224 -32.087 1.00 79.62 561 ARG A CA 1
ATOM 4514 C C . ARG A 1 561 ? -3.142 12.057 -31.407 1.00 79.62 561 ARG A C 1
ATOM 4516 O O . ARG A 1 561 ? -3.472 12.955 -30.636 1.00 79.62 561 ARG A O 1
ATOM 4523 N N . GLY A 1 562 ? -1.879 11.769 -31.720 1.00 68.88 562 GLY A N 1
ATOM 4524 C CA . GLY A 1 562 ? -0.735 12.406 -31.079 1.00 68.88 562 GLY A CA 1
ATOM 4525 C C . GLY A 1 562 ? -0.754 13.923 -31.252 1.00 68.88 562 GLY A C 1
ATOM 4526 O O . GLY A 1 562 ? -1.032 14.435 -32.337 1.00 68.88 562 GLY A O 1
ATOM 4527 N N . THR A 1 563 ? -0.433 14.649 -30.181 1.00 63.56 563 THR A N 1
ATOM 4528 C CA . THR A 1 563 ? -0.362 16.127 -30.194 1.00 63.56 563 THR A CA 1
ATOM 4529 C C . THR A 1 563 ? 0.959 16.678 -30.757 1.00 63.56 563 THR A C 1
ATOM 4531 O O . THR A 1 563 ? 1.136 17.893 -30.848 1.00 63.56 563 THR A O 1
ATOM 4534 N N . GLY A 1 564 ? 1.895 15.799 -31.133 1.00 59.47 564 GLY A N 1
ATOM 4535 C CA . GLY A 1 564 ? 3.221 16.144 -31.651 1.00 59.47 564 GLY A CA 1
ATOM 4536 C C . GLY A 1 564 ? 3.297 16.295 -33.176 1.00 59.47 564 GLY A C 1
ATOM 4537 O O . GLY A 1 564 ? 2.492 15.751 -33.926 1.00 59.47 564 GLY A O 1
ATOM 4538 N N . ALA A 1 565 ? 4.324 17.005 -33.647 1.00 52.91 565 ALA A N 1
ATOM 4539 C CA . ALA A 1 565 ? 4.553 17.291 -35.065 1.00 52.91 565 ALA A CA 1
ATOM 4540 C C . ALA A 1 565 ? 5.254 16.141 -35.828 1.00 52.91 565 ALA A C 1
ATOM 4542 O O . ALA A 1 565 ? 6.310 16.347 -36.420 1.00 52.91 565 ALA A O 1
ATOM 4543 N N . GLN A 1 566 ? 4.677 14.933 -35.818 1.00 60.25 566 GLN A N 1
ATOM 4544 C CA . GLN A 1 566 ? 4.983 13.846 -36.768 1.00 60.25 566 GLN A CA 1
ATOM 4545 C C . GLN A 1 566 ? 3.877 12.768 -36.742 1.00 60.25 566 GLN A C 1
ATOM 4547 O O . GLN A 1 566 ? 2.855 12.941 -36.083 1.00 60.25 566 GLN A O 1
ATOM 4552 N N . ARG A 1 567 ? 4.022 11.678 -37.514 1.00 71.88 567 ARG A N 1
ATOM 4553 C CA . ARG A 1 567 ? 2.994 10.628 -37.691 1.00 71.88 567 ARG A CA 1
ATOM 4554 C C . ARG A 1 567 ? 2.888 9.693 -36.469 1.00 71.88 567 ARG A C 1
ATOM 4556 O O . ARG A 1 567 ? 3.232 8.517 -36.567 1.00 71.88 567 ARG A O 1
ATOM 4563 N N . SER A 1 568 ? 2.414 10.207 -35.336 1.00 85.69 568 SER A N 1
ATOM 4564 C CA . SER A 1 568 ? 2.314 9.458 -34.077 1.00 85.69 568 SER A CA 1
ATOM 4565 C C . SER A 1 568 ? 0.916 9.439 -33.449 1.00 85.69 568 SER A C 1
ATOM 4567 O O . SER A 1 568 ? 0.038 10.245 -33.774 1.00 85.69 568 SER A O 1
ATOM 4569 N N . PHE A 1 569 ? 0.713 8.489 -32.536 1.00 89.75 569 PHE A N 1
ATOM 4570 C CA . PHE A 1 569 ? -0.461 8.400 -31.670 1.00 89.75 569 PHE A CA 1
ATOM 4571 C C . PHE A 1 569 ? -0.058 8.265 -30.198 1.00 89.75 569 PHE A C 1
ATOM 4573 O O . PHE A 1 569 ? 1.081 7.915 -29.873 1.00 89.75 569 PHE A O 1
ATOM 4580 N N . ASP A 1 570 ? -1.018 8.545 -29.322 1.00 91.38 570 ASP A N 1
ATOM 4581 C CA . ASP A 1 570 ? -0.884 8.431 -27.877 1.00 91.38 570 ASP A CA 1
ATOM 4582 C C . ASP A 1 570 ? -1.785 7.272 -27.386 1.00 91.38 570 ASP A C 1
ATOM 4584 O O . ASP A 1 570 ? -2.935 7.113 -27.807 1.00 91.38 570 ASP A O 1
ATOM 4588 N N . PHE A 1 571 ? -1.243 6.408 -26.527 1.00 93.12 571 PHE A N 1
ATOM 4589 C CA . PHE A 1 571 ? -1.912 5.230 -25.968 1.00 93.12 571 PHE A CA 1
ATOM 4590 C C . PHE A 1 571 ? -2.203 5.453 -24.483 1.00 93.12 571 PHE A C 1
ATOM 4592 O O . PHE A 1 571 ? -1.295 5.622 -23.668 1.00 93.12 571 PHE A O 1
ATOM 4599 N N . GLU A 1 572 ? -3.479 5.455 -24.120 1.00 92.75 572 GLU A N 1
ATOM 4600 C CA . GLU A 1 572 ? -3.962 5.738 -22.772 1.00 92.75 572 GLU A CA 1
ATOM 4601 C C . GLU A 1 572 ? -4.523 4.469 -22.121 1.00 92.75 572 GLU A C 1
ATOM 4603 O O . GLU A 1 572 ? -5.420 3.823 -22.661 1.00 92.75 572 GLU A O 1
ATOM 4608 N N . VAL A 1 573 ? -4.024 4.125 -20.932 1.00 93.62 573 VAL A N 1
ATOM 4609 C CA . VAL A 1 573 ? -4.489 2.977 -20.136 1.00 93.62 573 VAL A CA 1
ATOM 4610 C C . VAL A 1 573 ? -5.145 3.473 -18.850 1.00 93.62 573 VAL A C 1
ATOM 4612 O O . VAL A 1 573 ? -4.473 4.028 -17.981 1.00 93.62 573 VAL A O 1
ATOM 4615 N N . GLU A 1 574 ? -6.453 3.263 -18.714 1.00 91.44 574 GLU A N 1
ATOM 4616 C CA . GLU A 1 574 ? -7.243 3.632 -17.534 1.00 91.44 574 GLU A CA 1
ATOM 4617 C C . GLU A 1 574 ? -7.297 2.462 -16.544 1.00 91.44 574 GLU A C 1
ATOM 4619 O O . GLU A 1 574 ? -7.699 1.351 -16.902 1.00 91.44 574 GLU A O 1
ATOM 4624 N N . THR A 1 575 ? -6.917 2.704 -15.287 1.00 91.19 575 THR A N 1
ATOM 4625 C CA . THR A 1 575 ? -6.931 1.687 -14.222 1.00 91.19 575 THR A CA 1
ATOM 4626 C C . THR A 1 575 ? -8.122 1.834 -13.272 1.00 91.19 575 THR A C 1
ATOM 4628 O O . THR A 1 575 ? -8.692 2.914 -13.112 1.00 91.19 575 THR A O 1
ATOM 4631 N N . ARG A 1 576 ? -8.467 0.748 -12.568 1.00 85.56 576 ARG A N 1
ATOM 4632 C CA . ARG A 1 576 ? -9.558 0.682 -11.570 1.00 85.56 576 ARG A CA 1
ATOM 4633 C C . ARG A 1 576 ? -9.381 1.651 -10.403 1.00 85.56 576 ARG A C 1
ATOM 4635 O O . ARG A 1 576 ? -10.361 2.001 -9.760 1.00 85.56 576 ARG A O 1
ATOM 4642 N N . ASN A 1 577 ? -8.156 2.119 -10.180 1.00 80.50 577 ASN A N 1
ATOM 4643 C CA . ASN A 1 577 ? -7.809 3.069 -9.128 1.00 80.50 577 ASN A CA 1
ATOM 4644 C C . ASN A 1 577 ? -7.963 4.537 -9.589 1.00 80.50 577 ASN A C 1
ATOM 4646 O O . ASN A 1 577 ? -7.497 5.444 -8.905 1.00 80.50 577 ASN A O 1
ATOM 4650 N N . GLY A 1 578 ? -8.551 4.784 -10.769 1.00 79.75 578 GLY A N 1
ATOM 4651 C CA . GLY A 1 578 ? -8.725 6.124 -11.346 1.00 79.75 578 GLY A CA 1
ATOM 4652 C C . GLY A 1 578 ? -7.441 6.749 -11.906 1.00 79.75 578 GLY A C 1
ATOM 4653 O O . GLY A 1 578 ? -7.441 7.918 -12.285 1.00 79.75 578 GLY A O 1
ATOM 4654 N N . LEU A 1 579 ? -6.338 5.994 -11.963 1.00 86.75 579 LEU A N 1
ATOM 4655 C CA . LEU A 1 579 ? -5.078 6.439 -12.558 1.00 86.75 579 LEU A CA 1
ATOM 4656 C C . LEU A 1 579 ? -5.059 6.105 -14.053 1.00 86.75 579 LEU A C 1
ATOM 4658 O O . LEU A 1 579 ? -5.161 4.933 -14.427 1.00 86.75 579 LEU A O 1
ATOM 4662 N N . THR A 1 580 ? -4.869 7.126 -14.888 1.00 90.94 580 THR A N 1
ATOM 4663 C CA . THR A 1 580 ? -4.645 6.978 -16.333 1.00 90.94 580 THR A CA 1
ATOM 4664 C C . THR A 1 580 ? -3.156 7.085 -16.652 1.00 90.94 580 THR A C 1
ATOM 4666 O O . THR A 1 580 ? -2.470 8.007 -16.204 1.00 90.94 580 THR A O 1
ATOM 4669 N N . HIS A 1 581 ? -2.648 6.139 -17.438 1.00 91.81 581 HIS A N 1
ATOM 4670 C CA . HIS A 1 581 ? -1.269 6.099 -17.909 1.00 91.81 581 HIS A CA 1
ATOM 4671 C C . HIS A 1 581 ? -1.227 6.389 -19.410 1.00 91.81 581 HIS A C 1
ATOM 4673 O O . HIS A 1 581 ? -1.592 5.535 -20.212 1.00 91.81 581 HIS A O 1
ATOM 4679 N N . THR A 1 582 ? -0.775 7.589 -19.776 1.00 92.62 582 THR A N 1
ATOM 4680 C CA . THR A 1 582 ? -0.597 8.019 -21.171 1.00 92.62 582 THR A CA 1
ATOM 4681 C C . THR A 1 582 ? 0.836 7.756 -21.634 1.00 92.62 582 THR A C 1
ATOM 4683 O O . THR A 1 582 ? 1.784 8.299 -21.060 1.00 92.62 582 THR A O 1
ATOM 4686 N N . PHE A 1 583 ? 0.983 6.945 -22.677 1.00 93.31 583 PHE A N 1
ATOM 4687 C CA . PHE A 1 583 ? 2.219 6.707 -23.417 1.00 93.31 583 PHE A CA 1
ATOM 4688 C C . PHE A 1 583 ? 2.127 7.480 -24.733 1.00 93.31 583 PHE A C 1
ATOM 4690 O O . PHE A 1 583 ? 1.258 7.186 -25.547 1.00 93.31 583 PHE A O 1
ATOM 4697 N N . THR A 1 584 ? 2.967 8.492 -24.927 1.00 92.06 584 THR A N 1
ATOM 4698 C CA . THR A 1 584 ? 2.890 9.388 -26.086 1.00 92.06 584 THR A CA 1
ATOM 4699 C C . THR A 1 584 ? 3.923 9.044 -27.150 1.00 92.06 584 THR A C 1
ATOM 4701 O O . THR A 1 584 ? 4.922 8.368 -26.877 1.00 92.06 584 THR A O 1
ATOM 4704 N N . SER A 1 585 ? 3.738 9.608 -28.342 1.00 88.81 585 SER A N 1
ATOM 4705 C CA . SER A 1 585 ? 4.743 9.592 -29.415 1.00 88.81 585 SER A CA 1
ATOM 4706 C C . SER A 1 585 ? 5.062 8.192 -29.970 1.00 88.81 585 SER A C 1
ATOM 4708 O O . SER A 1 585 ? 6.206 7.940 -30.341 1.00 88.81 585 SER A O 1
ATOM 4710 N N . ILE A 1 586 ? 4.073 7.295 -30.031 1.00 90.50 586 ILE A N 1
ATOM 4711 C CA . ILE A 1 586 ? 4.205 5.971 -30.667 1.00 90.50 586 ILE A CA 1
ATOM 4712 C C . ILE A 1 586 ? 4.052 6.129 -32.187 1.00 90.50 586 ILE A C 1
ATOM 4714 O O . ILE A 1 586 ? 3.185 6.885 -32.631 1.00 90.50 586 ILE A O 1
ATOM 4718 N N . GLU A 1 587 ? 4.862 5.443 -33.002 1.00 88.50 587 GLU A N 1
ATOM 4719 C CA . GLU A 1 587 ? 4.748 5.507 -34.470 1.00 88.50 587 GLU A CA 1
ATOM 4720 C C . GLU A 1 587 ? 3.396 4.966 -34.963 1.00 88.50 587 GLU A C 1
ATOM 4722 O O . GLU A 1 587 ? 2.949 3.905 -34.528 1.00 88.50 587 GLU A O 1
ATOM 4727 N N . ARG A 1 588 ? 2.759 5.648 -35.932 1.00 84.94 588 ARG A N 1
ATOM 4728 C CA . ARG A 1 588 ? 1.461 5.226 -36.503 1.00 84.94 588 ARG A CA 1
ATOM 4729 C C . ARG A 1 588 ? 1.454 3.769 -36.981 1.00 84.94 588 ARG A C 1
ATOM 4731 O O . ARG A 1 588 ? 0.436 3.100 -36.851 1.00 84.94 588 ARG A O 1
ATOM 4738 N N . ASP A 1 589 ? 2.570 3.263 -37.486 1.00 86.31 589 ASP A N 1
ATOM 4739 C CA . ASP A 1 589 ? 2.659 1.915 -38.054 1.00 86.31 589 ASP A CA 1
ATOM 4740 C C . ASP A 1 589 ? 2.639 0.806 -36.970 1.00 86.31 589 ASP A C 1
ATOM 4742 O O . ASP A 1 589 ? 2.344 -0.358 -37.254 1.00 86.31 589 ASP A O 1
ATOM 4746 N N . GLU A 1 590 ? 2.891 1.153 -35.702 1.00 87.31 590 GLU A N 1
ATOM 4747 C CA . GLU A 1 590 ? 2.723 0.245 -34.556 1.00 87.31 590 GLU A CA 1
ATOM 4748 C C . GLU A 1 590 ? 1.260 0.170 -34.070 1.00 87.31 590 GLU A C 1
ATOM 4750 O O . GLU A 1 590 ? 0.930 -0.696 -33.258 1.00 87.31 590 GLU A O 1
ATOM 4755 N N . TYR A 1 591 ? 0.365 1.024 -34.591 1.00 88.06 591 TYR A N 1
ATOM 4756 C CA . TYR A 1 591 ? -1.043 1.096 -34.182 1.00 88.06 591 TYR A CA 1
ATOM 4757 C C . TYR A 1 591 ? -1.771 -0.240 -34.341 1.00 88.06 591 TYR A C 1
ATOM 4759 O O . TYR A 1 591 ? -2.325 -0.744 -33.368 1.00 88.06 591 TYR A O 1
ATOM 4767 N N . HIS A 1 592 ? -1.732 -0.833 -35.540 1.00 89.12 592 HIS A N 1
ATOM 4768 C CA . HIS A 1 592 ? -2.431 -2.089 -35.836 1.00 89.12 592 HIS A CA 1
ATOM 4769 C C . HIS A 1 592 ? -1.918 -3.226 -34.943 1.00 89.12 592 HIS A C 1
ATOM 4771 O O . HIS A 1 592 ? -2.699 -3.852 -34.235 1.00 89.12 592 HIS A O 1
ATOM 4777 N N . HIS A 1 593 ? -0.595 -3.389 -34.849 1.00 89.38 593 HIS A N 1
ATOM 4778 C CA . HIS A 1 593 ? 0.057 -4.368 -33.976 1.00 89.38 593 HIS A CA 1
ATOM 4779 C C . HIS A 1 593 ? -0.406 -4.263 -32.507 1.00 89.38 593 HIS A C 1
ATOM 4781 O O . HIS A 1 593 ? -0.695 -5.274 -31.861 1.00 89.38 593 HIS A O 1
ATOM 4787 N N . LEU A 1 594 ? -0.493 -3.042 -31.963 1.00 90.25 594 LEU A N 1
ATOM 4788 C CA . LEU A 1 594 ? -0.925 -2.808 -30.582 1.00 90.25 594 LEU A CA 1
ATOM 4789 C C . LEU A 1 594 ? -2.446 -2.970 -30.405 1.00 90.25 594 LEU A C 1
ATOM 4791 O O . LEU A 1 594 ? -2.886 -3.508 -29.387 1.00 90.25 594 LEU A O 1
ATOM 4795 N N . TYR A 1 595 ? -3.243 -2.546 -31.388 1.00 90.00 595 TYR A N 1
ATOM 4796 C CA . TYR A 1 595 ? -4.701 -2.676 -31.409 1.00 90.00 595 TYR A CA 1
ATOM 4797 C C . TYR A 1 595 ? -5.151 -4.141 -31.500 1.00 90.00 595 TYR A C 1
ATOM 4799 O O . TYR A 1 595 ? -6.007 -4.573 -30.722 1.00 90.00 595 TYR A O 1
ATOM 4807 N N . ASP A 1 596 ? -4.527 -4.931 -32.372 1.00 90.56 596 ASP A N 1
ATOM 4808 C CA . ASP A 1 596 ? -4.794 -6.362 -32.533 1.00 90.56 596 ASP A CA 1
ATOM 4809 C C . ASP A 1 596 ? -4.434 -7.126 -31.256 1.00 90.56 596 ASP A C 1
ATOM 4811 O O . ASP A 1 596 ? -5.204 -7.966 -30.790 1.00 90.56 596 ASP A O 1
ATOM 4815 N N . PHE A 1 597 ? -3.313 -6.779 -30.614 1.00 90.81 597 PHE A N 1
ATOM 4816 C CA . PHE A 1 597 ? -2.932 -7.346 -29.320 1.00 90.81 597 PHE A CA 1
ATOM 4817 C C . PHE A 1 597 ? -3.941 -6.999 -28.211 1.00 90.81 597 PHE A C 1
ATOM 4819 O O . PHE A 1 597 ? -4.395 -7.885 -27.484 1.00 90.81 597 PHE A O 1
ATOM 4826 N N . VAL A 1 598 ? -4.332 -5.726 -28.094 1.00 91.12 598 VAL A N 1
ATOM 4827 C CA . VAL A 1 598 ? -5.362 -5.241 -27.155 1.00 91.12 598 VAL A CA 1
ATOM 4828 C C . VAL A 1 598 ? -6.689 -5.986 -27.351 1.00 91.12 598 VAL A C 1
ATOM 4830 O O . VAL A 1 598 ? -7.293 -6.447 -26.375 1.00 91.12 598 VAL A O 1
ATOM 4833 N N . THR A 1 599 ? -7.096 -6.175 -28.607 1.00 89.44 599 THR A N 1
ATOM 4834 C CA . THR A 1 599 ? -8.326 -6.872 -29.002 1.00 89.44 599 THR A CA 1
ATOM 4835 C C . THR A 1 599 ? -8.241 -8.374 -28.712 1.00 89.44 599 THR A C 1
ATOM 4837 O O . THR A 1 599 ? -9.151 -8.935 -28.097 1.00 89.44 599 THR A O 1
ATOM 4840 N N . ALA A 1 600 ? -7.120 -9.029 -29.032 1.00 90.38 600 ALA A N 1
ATOM 4841 C CA . ALA A 1 600 ? -6.874 -10.440 -28.721 1.00 90.38 600 ALA A CA 1
ATOM 4842 C C . ALA A 1 600 ? -6.851 -10.722 -27.207 1.00 90.38 600 ALA A C 1
ATOM 4844 O O . ALA A 1 600 ? -7.331 -11.767 -26.761 1.00 90.38 600 ALA A O 1
ATOM 4845 N N . LYS A 1 601 ? -6.355 -9.778 -26.392 1.00 89.69 601 LYS A N 1
ATOM 4846 C CA . LYS A 1 601 ? -6.432 -9.832 -24.918 1.00 89.69 601 LYS A CA 1
ATOM 4847 C C . LYS A 1 601 ? -7.784 -9.369 -24.349 1.00 89.69 601 LYS A C 1
ATOM 4849 O O . LYS A 1 601 ? -7.951 -9.369 -23.131 1.00 89.69 601 LYS A O 1
ATOM 4854 N N . LYS A 1 602 ? -8.762 -9.038 -25.205 1.00 88.50 602 LYS A N 1
ATOM 4855 C CA . LYS A 1 602 ? -10.139 -8.629 -24.856 1.00 88.50 602 LYS A CA 1
ATOM 4856 C C . LYS A 1 602 ? -10.207 -7.417 -23.917 1.00 88.50 602 LYS A C 1
ATOM 4858 O O . LYS A 1 602 ? -11.104 -7.319 -23.078 1.00 88.50 602 LYS A O 1
ATOM 4863 N N . LEU A 1 603 ? -9.258 -6.490 -24.048 1.00 89.38 603 LEU A N 1
ATOM 4864 C CA . LEU A 1 603 ? -9.271 -5.226 -23.314 1.00 89.38 603 LEU A CA 1
ATOM 4865 C C . LEU A 1 603 ? -10.280 -4.264 -23.961 1.00 89.38 603 LEU A C 1
ATOM 4867 O O . LEU A 1 603 ? -10.337 -4.132 -25.181 1.00 89.38 603 LEU A O 1
ATOM 4871 N N . ARG A 1 604 ? -11.090 -3.580 -23.146 1.00 85.69 604 ARG A N 1
ATOM 4872 C CA . ARG A 1 604 ? -12.140 -2.672 -23.635 1.00 85.69 604 ARG A CA 1
ATOM 4873 C C . ARG A 1 604 ? -11.533 -1.396 -24.226 1.00 85.69 604 ARG A C 1
ATOM 4875 O O . ARG A 1 604 ? -10.923 -0.625 -23.490 1.00 85.69 604 ARG A O 1
ATOM 4882 N N . VAL A 1 605 ? -11.755 -1.143 -25.514 1.00 88.19 605 VAL A N 1
ATOM 4883 C CA . VAL A 1 605 ? -11.329 0.088 -26.203 1.00 88.19 605 VAL A CA 1
ATOM 4884 C C . VAL A 1 605 ? -12.441 1.142 -26.131 1.00 88.19 605 VAL A C 1
ATOM 4886 O O . VAL A 1 605 ? -13.571 0.855 -26.512 1.00 88.19 605 VAL A O 1
ATOM 4889 N N . LYS A 1 606 ? -12.145 2.360 -25.654 1.00 81.44 606 LYS A N 1
ATOM 4890 C CA . LYS A 1 606 ? -13.136 3.458 -25.536 1.00 81.44 606 LYS A CA 1
ATOM 4891 C C . LYS A 1 606 ? -13.556 4.086 -26.870 1.00 81.44 606 LYS A C 1
ATOM 4893 O O . LYS A 1 606 ? -14.657 4.614 -26.955 1.00 81.44 606 LYS A O 1
ATOM 4898 N N . ASN A 1 607 ? -12.698 4.037 -27.889 1.00 67.62 607 ASN A N 1
ATOM 4899 C CA . ASN A 1 607 ? -12.878 4.801 -29.132 1.00 67.62 607 ASN A CA 1
ATOM 4900 C C . ASN A 1 607 ? -13.677 4.065 -30.223 1.00 67.62 607 ASN A C 1
ATOM 4902 O O . ASN A 1 607 ? -13.766 4.560 -31.342 1.00 67.62 607 ASN A O 1
ATOM 4906 N N . ILE A 1 608 ? -14.264 2.904 -29.915 1.00 56.06 608 ILE A N 1
ATOM 4907 C CA . ILE A 1 608 ? -15.214 2.234 -30.809 1.00 56.06 608 ILE A CA 1
ATOM 4908 C C . ILE A 1 608 ? -16.606 2.794 -30.502 1.00 56.06 608 ILE A C 1
ATOM 4910 O O . ILE A 1 608 ? -17.193 2.476 -29.467 1.00 56.06 608 ILE A O 1
ATOM 4914 N N . SER A 1 609 ? -17.123 3.643 -31.390 1.00 38.94 609 SER A N 1
ATOM 4915 C CA . SER A 1 609 ? -18.473 4.207 -31.302 1.00 38.94 609 SER A CA 1
ATOM 4916 C C . SER A 1 609 ? -19.532 3.104 -31.366 1.00 38.94 609 SER A C 1
ATOM 4918 O O . SER A 1 609 ? -19.683 2.429 -32.384 1.00 38.94 609 SER A O 1
ATOM 4920 N N . SER A 1 610 ? -20.279 2.923 -30.279 1.00 37.16 610 SER A N 1
ATOM 4921 C CA . SER A 1 610 ? -21.360 1.943 -30.195 1.00 37.16 610 SER A CA 1
ATOM 4922 C C . SER A 1 610 ? -22.662 2.498 -30.780 1.00 37.16 610 SER A C 1
ATOM 4924 O O . SER A 1 610 ? -23.528 2.951 -30.032 1.00 37.16 610 SER A O 1
ATOM 4926 N N . GLU A 1 611 ? -22.814 2.428 -32.103 1.00 37.50 611 GLU A N 1
ATOM 4927 C CA . GLU A 1 611 ? -24.087 2.687 -32.786 1.00 37.50 611 GLU A CA 1
ATOM 4928 C C . GLU A 1 611 ? -24.550 1.467 -33.601 1.00 37.50 611 GLU A C 1
ATOM 4930 O O . GLU A 1 611 ? -23.795 0.871 -34.363 1.00 37.50 611 GLU A O 1
ATOM 4935 N N . ASN A 1 612 ? -25.822 1.110 -33.406 1.00 36.06 612 ASN A N 1
ATOM 4936 C CA . ASN A 1 612 ? -26.685 0.295 -34.268 1.00 36.06 612 ASN A CA 1
ATOM 4937 C C . ASN A 1 612 ? -26.138 -1.018 -34.871 1.00 36.06 612 ASN A C 1
ATOM 4939 O O . ASN A 1 612 ? -25.740 -1.081 -36.032 1.00 36.06 612 ASN A O 1
ATOM 4943 N N . LYS A 1 613 ? -26.381 -2.131 -34.160 1.00 29.50 613 LYS A N 1
ATOM 4944 C CA . LYS A 1 613 ? -26.782 -3.401 -34.802 1.00 29.50 613 LYS A CA 1
ATOM 4945 C C . LYS A 1 613 ? -28.014 -4.020 -34.132 1.00 29.50 613 LYS A C 1
ATOM 4947 O O . LYS A 1 613 ? -27.925 -4.951 -33.338 1.00 29.50 613 LYS A O 1
ATOM 4952 N N . THR A 1 614 ? -29.186 -3.510 -34.500 1.00 30.44 614 THR A N 1
ATOM 4953 C CA . THR A 1 614 ? -30.474 -4.203 -34.364 1.00 30.44 614 THR A CA 1
ATOM 4954 C C . THR A 1 614 ? -30.558 -5.318 -35.409 1.00 30.44 614 THR A C 1
ATOM 4956 O O . THR A 1 614 ? -31.044 -5.122 -36.519 1.00 30.44 614 THR A O 1
ATOM 4959 N N . THR A 1 615 ? -30.055 -6.507 -35.077 1.00 28.48 615 THR A N 1
ATOM 4960 C CA . THR A 1 615 ? -30.124 -7.674 -35.969 1.00 28.48 615 THR A CA 1
ATOM 4961 C C . THR A 1 615 ? -31.501 -8.336 -35.907 1.00 28.48 615 THR A C 1
ATOM 4963 O O . THR A 1 615 ? -31.756 -9.158 -35.025 1.00 28.48 615 THR A O 1
ATOM 4966 N N . ASN A 1 616 ? -32.369 -8.019 -36.870 1.00 27.86 616 ASN A N 1
ATOM 4967 C CA . ASN A 1 616 ? -33.439 -8.938 -37.263 1.00 27.86 616 ASN A CA 1
ATOM 4968 C C . ASN A 1 616 ? -32.828 -10.099 -38.081 1.00 27.86 616 ASN A C 1
ATOM 4970 O O . ASN A 1 616 ? -31.890 -9.854 -38.841 1.00 27.86 616 ASN A O 1
ATOM 4974 N N . PRO A 1 617 ? -33.313 -11.346 -37.943 1.00 34.03 617 PRO A N 1
ATOM 4975 C CA . PRO A 1 617 ? -32.758 -12.490 -38.662 1.00 34.03 617 PRO A CA 1
ATOM 4976 C C . PRO A 1 617 ? -33.384 -12.641 -40.058 1.00 34.03 617 PRO A C 1
ATOM 4978 O O . PRO A 1 617 ? -34.570 -12.946 -40.180 1.00 34.03 617 PRO A O 1
ATOM 4981 N N . GLY A 1 618 ? -32.574 -12.471 -41.102 1.00 33.75 618 GLY A N 1
ATOM 4982 C CA . GLY A 1 618 ? -32.946 -12.697 -42.499 1.00 33.75 618 GLY A CA 1
ATOM 4983 C C . GLY A 1 618 ? -31.777 -12.406 -43.446 1.00 33.75 618 GLY A C 1
ATOM 4984 O O . GLY A 1 618 ? -31.003 -11.491 -43.183 1.00 33.75 618 GLY A O 1
ATOM 4985 N N . ASP A 1 619 ? -31.694 -13.187 -44.523 1.00 27.31 619 ASP A N 1
ATOM 4986 C CA . ASP A 1 619 ? -30.826 -13.018 -45.701 1.00 27.31 619 ASP A CA 1
ATOM 4987 C C . ASP A 1 619 ? -29.311 -13.290 -45.542 1.00 27.31 619 ASP A C 1
ATOM 4989 O O . ASP A 1 619 ? -28.461 -12.411 -45.672 1.00 27.31 619 ASP A O 1
ATOM 4993 N N . ASP A 1 620 ? -28.971 -14.579 -45.417 1.00 30.78 620 ASP A N 1
ATOM 4994 C CA . ASP A 1 620 ? -27.770 -15.134 -46.062 1.00 30.78 620 ASP A CA 1
ATOM 4995 C C . ASP A 1 620 ? -28.029 -15.287 -47.576 1.00 30.78 620 ASP A C 1
ATOM 4997 O O . ASP A 1 620 ? -28.906 -16.066 -47.935 1.00 30.78 620 ASP A O 1
ATOM 5001 N N . VAL A 1 621 ? -27.238 -14.651 -48.455 1.00 28.62 621 VAL A N 1
ATOM 5002 C CA . VAL A 1 621 ? -26.722 -15.222 -49.730 1.00 28.62 621 VAL A CA 1
ATOM 5003 C C . VAL A 1 621 ? -25.537 -14.374 -50.227 1.00 28.62 621 VAL A C 1
ATOM 5005 O O . VAL A 1 621 ? -25.636 -13.160 -50.359 1.00 28.62 621 VAL A O 1
ATOM 5008 N N . TRP A 1 622 ? -24.435 -15.060 -50.545 1.00 28.33 622 TRP A N 1
ATOM 5009 C CA . TRP A 1 622 ? -23.272 -14.644 -51.350 1.00 28.33 622 TRP A CA 1
ATOM 5010 C C . TRP A 1 622 ? -23.283 -13.265 -52.051 1.00 28.33 622 TRP A C 1
ATOM 5012 O O . TRP A 1 622 ? -24.007 -13.046 -53.020 1.00 28.33 622 TRP A O 1
ATOM 5022 N N . SER A 1 623 ? -22.236 -12.484 -51.771 1.00 25.94 623 SER A N 1
ATOM 5023 C CA . SER A 1 623 ? -21.353 -11.996 -52.840 1.00 25.94 623 SER A CA 1
ATOM 5024 C C . SER A 1 623 ? -19.887 -12.193 -52.434 1.00 25.94 623 SER A C 1
ATOM 5026 O O . SER A 1 623 ? -19.582 -12.387 -51.256 1.00 25.94 623 SER A O 1
ATOM 5028 N N . SER A 1 624 ? -18.986 -12.214 -53.412 1.00 28.17 624 SER A N 1
ATOM 5029 C CA . SER A 1 624 ? -17.552 -12.462 -53.243 1.00 28.17 624 SER A CA 1
ATOM 5030 C C . SER A 1 624 ? -16.759 -11.225 -53.642 1.00 28.17 624 SER A C 1
ATOM 5032 O O . SER A 1 624 ? -17.066 -10.643 -54.673 1.00 28.17 624 SER A O 1
ATOM 5034 N N . SER A 1 625 ? -15.676 -10.940 -52.910 1.00 34.25 625 SER A N 1
ATOM 5035 C CA . SER A 1 625 ? -14.631 -9.968 -53.268 1.00 34.25 625 SER A CA 1
ATOM 5036 C C . SER A 1 625 ? -15.108 -8.530 -53.504 1.00 34.25 625 SER A C 1
ATOM 5038 O O . SER A 1 625 ? -15.433 -8.189 -54.635 1.00 34.25 625 SER A O 1
ATOM 5040 N N . ASP A 1 626 ? -14.955 -7.657 -52.500 1.00 28.28 626 ASP A N 1
ATOM 5041 C CA . ASP A 1 626 ? -14.205 -6.425 -52.778 1.00 28.28 626 ASP A CA 1
ATOM 5042 C C . ASP A 1 626 ? -13.564 -5.748 -51.550 1.00 28.28 626 ASP A C 1
ATOM 5044 O O . ASP A 1 626 ? -13.846 -6.059 -50.390 1.00 28.28 626 ASP A O 1
ATOM 5048 N N . GLU A 1 627 ? -12.681 -4.807 -51.862 1.00 46.31 627 GLU A N 1
ATOM 5049 C CA . GLU A 1 627 ? -11.991 -3.845 -51.011 1.00 46.31 627 GLU A CA 1
ATOM 5050 C C . GLU A 1 627 ? -12.948 -2.748 -50.492 1.00 46.31 627 GLU A C 1
ATOM 5052 O O . GLU A 1 627 ? -13.227 -1.783 -51.196 1.00 46.31 627 GLU A O 1
ATOM 5057 N N . SER A 1 628 ? -13.464 -2.850 -49.256 1.00 45.41 628 SER A N 1
ATOM 5058 C CA . SER A 1 628 ? -14.007 -1.685 -48.507 1.00 45.41 628 SER A CA 1
ATOM 5059 C C . SER A 1 628 ? -14.498 -2.011 -47.087 1.00 45.41 628 SER A C 1
ATOM 5061 O O . SER A 1 628 ? -15.602 -2.521 -46.905 1.00 45.41 628 SER A O 1
ATOM 5063 N N . HIS A 1 629 ? -13.745 -1.616 -46.048 1.00 46.22 629 HIS A N 1
ATOM 5064 C CA . HIS A 1 629 ? -14.341 -1.288 -44.737 1.00 46.22 629 HIS A CA 1
ATOM 5065 C C . HIS A 1 629 ? -13.433 -0.415 -43.858 1.00 46.22 629 HIS A C 1
ATOM 5067 O O . HIS A 1 629 ? -12.929 -0.839 -42.821 1.00 46.22 629 HIS A O 1
ATOM 5073 N N . ASP A 1 630 ? -13.250 0.840 -44.270 1.00 52.88 630 ASP A N 1
ATOM 5074 C CA . ASP A 1 630 ? -12.602 1.854 -43.435 1.00 52.88 630 ASP A CA 1
ATOM 5075 C C . ASP A 1 630 ? -13.326 3.203 -43.605 1.00 52.88 630 ASP A C 1
ATOM 5077 O O . ASP A 1 630 ? -12.868 4.113 -44.297 1.00 52.88 630 ASP A O 1
ATOM 5081 N N . ALA A 1 631 ? -14.510 3.329 -42.991 1.00 58.59 631 ALA A N 1
ATOM 5082 C CA . ALA A 1 631 ? -15.375 4.517 -43.095 1.00 58.59 631 ALA A CA 1
ATOM 5083 C C . ALA A 1 631 ? -14.682 5.820 -42.631 1.00 58.59 631 ALA A C 1
ATOM 5085 O O . ALA A 1 631 ? -15.087 6.925 -42.994 1.00 58.59 631 ALA A O 1
ATOM 5086 N N . TYR A 1 632 ? -13.598 5.699 -41.857 1.00 61.22 632 TYR A N 1
ATOM 5087 C CA . TYR A 1 632 ? -12.712 6.811 -41.522 1.00 61.22 632 TYR A CA 1
ATOM 5088 C C . TYR A 1 632 ? -11.947 7.339 -42.749 1.00 61.22 632 TYR A C 1
ATOM 5090 O O . TYR A 1 632 ? -11.833 8.550 -42.924 1.00 61.22 632 TYR A O 1
ATOM 5098 N N . MET A 1 633 ? -11.464 6.454 -43.627 1.00 49.75 633 MET A N 1
ATOM 5099 C CA . MET A 1 633 ? -10.773 6.830 -44.866 1.00 49.75 633 MET A CA 1
ATOM 5100 C C . MET A 1 633 ? -11.726 7.409 -45.914 1.00 49.75 633 MET A C 1
ATOM 5102 O O . MET 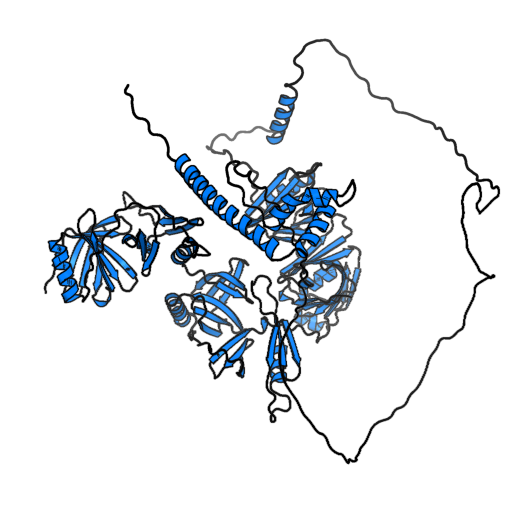A 1 633 ? -11.331 8.325 -46.633 1.00 49.75 633 MET A O 1
ATOM 5106 N N . GLU A 1 634 ? -12.978 6.944 -45.979 1.00 56.00 634 GLU A N 1
ATOM 5107 C CA . GLU A 1 634 ? -14.007 7.608 -46.791 1.00 56.00 634 GLU A CA 1
ATOM 5108 C C . GLU A 1 634 ? -14.286 9.019 -46.280 1.00 56.00 634 GLU A C 1
ATOM 5110 O O . GLU A 1 634 ? -14.211 9.962 -47.062 1.00 56.00 634 GLU A O 1
ATOM 5115 N N . LYS A 1 635 ? -14.501 9.200 -44.970 1.00 64.12 635 LYS A N 1
ATOM 5116 C CA . LYS A 1 635 ? -14.772 10.528 -44.401 1.00 64.12 635 LYS A CA 1
ATOM 5117 C C . LYS A 1 635 ? -13.600 11.506 -44.565 1.00 64.12 635 LYS A C 1
ATOM 5119 O O . LYS A 1 635 ? -13.813 12.686 -44.820 1.00 64.12 635 LYS A O 1
ATOM 5124 N N . VAL A 1 636 ? -12.361 11.012 -44.496 1.00 65.06 636 VAL A N 1
ATOM 5125 C CA . VAL A 1 636 ? -11.159 11.801 -44.819 1.00 65.06 636 VAL A CA 1
ATOM 5126 C C . VAL A 1 636 ? -11.081 12.132 -46.317 1.00 65.06 636 VAL A C 1
ATOM 5128 O O . VAL A 1 636 ? -10.662 13.234 -46.662 1.00 65.06 636 VAL A O 1
ATOM 5131 N N . LYS A 1 637 ? -11.508 11.231 -47.216 1.00 65.69 637 LYS A N 1
ATOM 5132 C CA . LYS A 1 637 ? -11.630 11.534 -48.653 1.00 65.69 637 LYS A CA 1
ATOM 5133 C C . LYS A 1 637 ? -12.746 12.547 -48.938 1.00 65.69 637 LYS A C 1
ATOM 5135 O O . LYS A 1 637 ? -12.537 13.399 -49.796 1.00 65.69 637 LYS 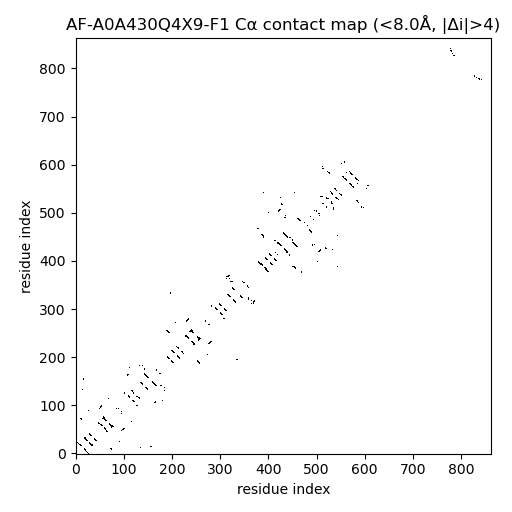A O 1
ATOM 5140 N N . THR A 1 638 ? -13.887 12.505 -48.241 1.00 55.66 638 THR A N 1
ATOM 5141 C CA . THR A 1 638 ? -14.965 13.492 -48.434 1.00 55.66 638 THR A CA 1
ATOM 5142 C C . THR A 1 638 ? -14.584 14.861 -47.881 1.00 55.66 638 THR A C 1
ATOM 5144 O O . THR A 1 638 ? -14.644 15.811 -48.646 1.00 55.66 638 THR A O 1
ATOM 5147 N N . GLU A 1 639 ? -14.062 14.974 -46.650 1.00 64.62 639 GLU A N 1
ATOM 5148 C CA . GLU A 1 639 ? -13.592 16.270 -46.110 1.00 64.62 639 GLU A CA 1
ATOM 5149 C C . GLU A 1 639 ? -12.455 16.886 -46.950 1.00 64.62 639 GLU A C 1
ATOM 5151 O O . GLU A 1 639 ? -12.316 18.109 -47.014 1.00 64.62 639 GLU A O 1
ATOM 5156 N N . ALA A 1 640 ? -11.616 16.056 -47.584 1.00 54.72 640 ALA A N 1
ATOM 5157 C CA . ALA A 1 640 ? -10.600 16.530 -48.520 1.00 54.72 640 ALA A CA 1
ATOM 5158 C C . ALA A 1 640 ? -11.219 17.018 -49.840 1.00 54.72 640 ALA A C 1
ATOM 5160 O O . ALA A 1 640 ? -10.805 18.057 -50.345 1.00 54.72 640 ALA A O 1
ATOM 5161 N N . ARG A 1 641 ? -12.217 16.295 -50.371 1.00 55.00 641 ARG A N 1
ATOM 5162 C CA . ARG A 1 641 ? -12.895 16.624 -51.633 1.00 55.00 641 ARG A CA 1
ATOM 5163 C C . ARG A 1 641 ? -13.781 17.865 -51.514 1.00 55.00 641 ARG A C 1
ATOM 5165 O O . ARG A 1 641 ? -13.716 18.722 -52.384 1.00 55.00 641 ARG A O 1
ATOM 5172 N N . GLU A 1 642 ? -14.532 17.985 -50.421 1.00 51.34 642 GLU A N 1
ATOM 5173 C CA . GLU A 1 642 ? -15.343 19.162 -50.080 1.00 51.34 642 GLU A CA 1
ATOM 5174 C C . GLU A 1 642 ? -14.465 20.420 -50.000 1.00 51.34 642 GLU A C 1
ATOM 5176 O O . GLU A 1 642 ? -14.803 21.455 -50.566 1.00 51.34 642 GLU A O 1
ATOM 5181 N N . ARG A 1 643 ? -13.270 20.310 -49.402 1.00 55.16 643 ARG A N 1
ATOM 5182 C CA . ARG A 1 643 ? -12.309 21.421 -49.303 1.00 55.16 643 ARG A CA 1
ATOM 5183 C C . ARG A 1 643 ? -11.598 21.762 -50.619 1.00 55.16 643 ARG A C 1
ATOM 5185 O O . ARG A 1 643 ? -11.050 22.852 -50.729 1.00 55.16 643 ARG A O 1
ATOM 5192 N N . THR A 1 644 ? -11.597 20.863 -51.604 1.00 45.06 644 THR A N 1
ATOM 5193 C CA . THR A 1 644 ? -11.167 21.174 -52.983 1.00 45.06 644 THR A CA 1
ATOM 5194 C C . THR A 1 644 ? -12.292 21.724 -53.860 1.00 45.06 644 THR A C 1
ATOM 5196 O O . THR A 1 644 ? -12.009 22.133 -54.972 1.00 45.06 644 THR A O 1
ATOM 5199 N N . THR A 1 645 ? -13.540 21.751 -53.380 1.00 44.97 645 THR A N 1
ATOM 5200 C CA . THR A 1 645 ? -14.695 22.362 -54.074 1.00 44.97 645 THR A CA 1
ATOM 5201 C C . THR A 1 645 ? -15.145 23.692 -53.452 1.00 44.97 645 THR A C 1
ATOM 5203 O O . THR A 1 645 ? -16.201 24.204 -53.797 1.00 44.97 645 THR A O 1
ATOM 5206 N N . GLU A 1 646 ? -14.368 24.257 -52.519 1.00 44.22 646 GLU A N 1
ATOM 5207 C CA . GLU A 1 646 ? -14.571 25.617 -51.977 1.00 44.22 646 GLU A CA 1
ATOM 5208 C C . GLU A 1 646 ? -13.590 26.651 -52.577 1.00 44.22 646 GLU A C 1
ATOM 5210 O O . GLU A 1 646 ? -13.527 27.792 -52.116 1.00 44.22 646 GLU A O 1
ATOM 5215 N N . MET A 1 647 ? -12.815 26.263 -53.596 1.00 46.81 647 MET A N 1
ATOM 5216 C CA . MET A 1 647 ? -12.002 27.153 -54.431 1.00 46.81 647 MET A CA 1
ATOM 5217 C C . MET A 1 647 ? -12.126 26.709 -55.894 1.00 46.81 647 MET A C 1
ATOM 5219 O O . MET A 1 647 ? -12.121 25.511 -56.161 1.00 46.81 647 MET A O 1
ATOM 5223 N N . ASP A 1 648 ? -12.223 27.697 -56.784 1.00 32.84 648 ASP A N 1
ATOM 5224 C CA . ASP A 1 648 ? -12.267 27.600 -58.250 1.00 32.84 648 ASP A CA 1
ATOM 5225 C C . ASP A 1 648 ? -13.533 26.945 -58.863 1.00 32.84 648 ASP A C 1
ATOM 5227 O O . ASP A 1 648 ? -13.493 25.859 -59.436 1.00 32.84 648 ASP A O 1
ATOM 5231 N N . ASP A 1 649 ? -14.652 27.685 -58.802 1.00 36.03 649 ASP A N 1
ATOM 5232 C CA . ASP A 1 649 ? -15.663 27.729 -59.878 1.00 36.03 649 ASP A CA 1
ATOM 5233 C C . ASP A 1 649 ? -15.294 28.896 -60.831 1.00 36.03 649 ASP A C 1
ATOM 5235 O O . ASP A 1 649 ? -15.626 30.044 -60.534 1.00 36.03 649 ASP A O 1
ATOM 5239 N N . GLU A 1 650 ? -14.607 28.636 -61.950 1.00 33.84 650 GLU A N 1
ATOM 5240 C CA . GLU A 1 650 ? -14.613 29.477 -63.172 1.00 33.84 650 GLU A CA 1
ATOM 5241 C C . GLU A 1 650 ? -14.063 28.655 -64.367 1.00 33.84 650 GLU A C 1
ATOM 5243 O O . GLU A 1 650 ? -13.218 27.777 -64.180 1.00 33.84 650 GLU A O 1
ATOM 5248 N N . ASP A 1 651 ? -14.603 28.873 -65.571 1.00 33.75 651 ASP A N 1
ATOM 5249 C CA . ASP A 1 651 ? -14.459 27.985 -66.744 1.00 33.75 651 ASP A CA 1
ATOM 5250 C C . ASP A 1 651 ? -13.175 28.214 -67.587 1.00 33.75 651 ASP A C 1
ATOM 5252 O O . ASP A 1 651 ? -12.689 29.342 -67.677 1.00 33.75 651 ASP A O 1
ATOM 5256 N N . ASP A 1 652 ? -12.642 27.159 -68.234 1.00 32.38 652 ASP A N 1
ATOM 5257 C CA . ASP A 1 652 ? -12.624 26.987 -69.716 1.00 32.38 652 ASP A CA 1
ATOM 5258 C C . ASP A 1 652 ? -11.663 25.861 -70.208 1.00 32.38 652 ASP A C 1
ATOM 5260 O O . ASP A 1 652 ? -10.477 25.854 -69.886 1.00 32.38 652 ASP A O 1
ATOM 5264 N N . ASP A 1 653 ? -12.232 24.934 -70.996 1.00 32.41 653 ASP A N 1
ATOM 5265 C CA . ASP A 1 653 ? -11.788 24.240 -72.235 1.00 32.41 653 ASP A CA 1
ATOM 5266 C C . ASP A 1 653 ? -10.322 23.808 -72.590 1.00 32.41 653 ASP A C 1
ATOM 5268 O O . ASP A 1 653 ? -9.307 24.281 -72.087 1.00 32.41 653 ASP A O 1
ATOM 5272 N N . ASP A 1 654 ? -10.295 22.898 -73.586 1.00 30.58 654 ASP A N 1
ATOM 5273 C CA . ASP A 1 654 ? -9.235 22.477 -74.536 1.00 30.58 654 ASP A CA 1
ATOM 5274 C C . ASP A 1 654 ? -8.143 21.418 -74.180 1.00 30.58 654 ASP A C 1
ATOM 5276 O O . ASP A 1 654 ? -7.094 21.698 -73.609 1.00 30.58 654 ASP A O 1
ATOM 5280 N N . GLU A 1 655 ? -8.424 20.197 -74.678 1.00 32.69 655 GLU A N 1
ATOM 5281 C CA . GLU A 1 655 ? -7.606 19.222 -75.455 1.00 32.69 655 GLU A CA 1
ATOM 5282 C C . GLU A 1 655 ? -6.210 18.686 -74.999 1.00 32.69 655 GLU A C 1
ATOM 5284 O O . GLU A 1 655 ? -5.310 19.409 -74.586 1.00 32.69 655 GLU A O 1
ATOM 5289 N N . ASP A 1 656 ? -6.072 17.353 -75.164 1.00 31.77 656 ASP A N 1
ATOM 5290 C CA . ASP A 1 656 ? -4.912 16.454 -75.416 1.00 31.77 656 ASP A CA 1
ATOM 5291 C C . ASP A 1 656 ? -3.476 17.058 -75.498 1.00 31.77 656 ASP A C 1
ATOM 5293 O O . ASP A 1 656 ? -3.245 18.114 -76.077 1.00 31.77 656 ASP A O 1
ATOM 5297 N N . ASP A 1 657 ? -2.408 16.402 -75.001 1.00 30.66 657 ASP A N 1
ATOM 5298 C CA . ASP A 1 657 ? -1.779 15.238 -75.678 1.00 30.66 657 ASP A CA 1
ATOM 5299 C C . ASP A 1 657 ? -0.749 14.444 -74.800 1.00 30.66 657 ASP A C 1
ATOM 5301 O O . ASP A 1 657 ? -0.586 14.687 -73.601 1.00 30.66 657 ASP A O 1
ATOM 5305 N N . GLU A 1 658 ? -0.065 13.455 -75.397 1.00 34.38 658 GLU A N 1
ATOM 5306 C CA . GLU A 1 658 ? 0.684 12.360 -74.744 1.00 34.38 658 GLU A CA 1
ATOM 5307 C C . GLU A 1 658 ? 2.147 12.612 -74.253 1.00 34.38 658 GLU A C 1
ATOM 5309 O O . GLU A 1 658 ? 2.881 13.489 -74.700 1.00 34.38 658 GLU A O 1
ATOM 5314 N N . ASP A 1 659 ? 2.576 11.718 -73.344 1.00 37.81 659 ASP A N 1
ATOM 5315 C CA . ASP A 1 659 ? 3.918 11.127 -73.115 1.00 37.81 659 ASP A CA 1
ATOM 5316 C C . ASP A 1 659 ? 5.216 11.988 -73.178 1.00 37.81 659 ASP A C 1
ATOM 5318 O O . ASP A 1 659 ? 5.781 12.264 -74.238 1.00 37.81 659 ASP A O 1
ATOM 5322 N N . PHE A 1 660 ? 5.864 12.193 -72.015 1.00 33.41 660 PHE A N 1
ATOM 5323 C CA . PHE A 1 660 ? 7.336 12.253 -71.960 1.00 33.41 660 PHE A CA 1
ATOM 5324 C C . PHE A 1 660 ? 7.931 11.702 -70.651 1.00 33.41 660 PHE A C 1
ATOM 5326 O O . PHE A 1 660 ? 7.581 12.127 -69.549 1.00 33.41 660 PHE A O 1
ATOM 5333 N N . LYS A 1 661 ? 8.901 10.783 -70.771 1.00 36.97 661 LYS A N 1
ATOM 5334 C CA . LYS A 1 661 ? 9.737 10.277 -69.664 1.00 36.97 661 LYS A CA 1
ATOM 5335 C C . LYS A 1 661 ? 11.158 10.855 -69.729 1.00 36.97 661 LYS A C 1
ATOM 5337 O O . LYS A 1 661 ? 11.652 11.121 -70.822 1.00 36.97 661 LYS A O 1
ATOM 5342 N N . PRO A 1 662 ? 11.832 11.039 -68.580 1.00 41.44 662 PRO A N 1
ATOM 5343 C CA . PRO A 1 662 ? 13.091 11.775 -68.516 1.00 41.44 662 PRO A CA 1
ATOM 5344 C C . PRO A 1 662 ? 14.299 10.952 -69.001 1.00 41.44 662 PRO A C 1
ATOM 5346 O O . PRO A 1 662 ? 14.338 9.740 -68.777 1.00 41.44 662 PRO A O 1
ATOM 5349 N N . PRO A 1 663 ? 15.328 11.606 -69.569 1.00 34.19 663 PRO A N 1
ATOM 5350 C CA . PRO A 1 663 ? 16.662 11.036 -69.717 1.00 34.19 663 PRO A CA 1
ATOM 5351 C C . PRO A 1 663 ? 17.552 11.343 -68.496 1.00 34.19 663 PRO A C 1
ATOM 5353 O O . PRO A 1 663 ? 17.678 12.493 -68.074 1.00 34.19 663 PRO A O 1
ATOM 5356 N N . GLU A 1 664 ? 18.226 10.322 -67.970 1.00 32.56 664 GLU A N 1
ATOM 5357 C CA . GLU A 1 664 ? 19.453 10.482 -67.174 1.00 32.56 664 GLU A CA 1
ATOM 5358 C C . GLU A 1 664 ? 20.673 10.533 -68.109 1.00 32.56 664 GLU A C 1
ATOM 5360 O O . GLU A 1 664 ? 20.661 9.837 -69.123 1.00 32.56 664 GLU A O 1
ATOM 5365 N N . SER A 1 665 ? 21.735 11.265 -67.736 1.00 29.25 665 SER A N 1
ATOM 5366 C CA . SER A 1 665 ? 23.128 10.756 -67.652 1.00 29.25 665 SER A CA 1
ATOM 5367 C C . SER A 1 665 ? 24.170 11.886 -67.630 1.00 29.25 665 SER A C 1
ATOM 5369 O O . SER A 1 665 ? 24.055 12.806 -68.434 1.00 29.25 665 SER A O 1
ATOM 5371 N N . ASP A 1 666 ? 25.224 11.710 -66.818 1.00 25.16 666 ASP A N 1
ATOM 5372 C CA . ASP A 1 666 ? 26.534 12.400 -66.855 1.00 25.16 666 ASP A CA 1
ATOM 5373 C C . ASP A 1 666 ? 26.565 13.948 -66.740 1.00 25.16 666 ASP A C 1
ATOM 5375 O O . ASP A 1 666 ? 25.598 14.656 -66.989 1.00 25.16 666 ASP A O 1
ATOM 5379 N N . GLY A 1 667 ? 27.671 14.573 -66.319 1.00 26.55 667 GLY A N 1
ATOM 5380 C CA . GLY A 1 667 ? 28.962 14.045 -65.848 1.00 26.55 667 GLY A CA 1
ATOM 5381 C C . GLY A 1 667 ? 30.068 15.107 -65.987 1.00 26.55 667 GLY A C 1
ATOM 5382 O O . GLY A 1 667 ? 29.864 16.101 -66.680 1.00 26.55 667 GLY A O 1
ATOM 5383 N N . SER A 1 668 ? 31.241 14.891 -65.369 1.00 27.39 668 SER A N 1
ATOM 5384 C CA . SER A 1 668 ? 32.372 15.850 -65.235 1.00 27.39 668 SER A CA 1
ATOM 5385 C C . SER A 1 668 ? 32.037 17.087 -64.362 1.00 27.39 668 SER A C 1
ATOM 5387 O O . SER A 1 668 ? 31.016 17.738 -64.537 1.00 27.39 668 SER A O 1
ATOM 5389 N N . GLU A 1 669 ? 32.683 17.295 -63.210 1.00 25.55 669 GLU A N 1
ATOM 5390 C CA . GLU A 1 669 ? 34.072 17.738 -62.957 1.00 25.55 669 GLU A CA 1
ATOM 5391 C C . GLU A 1 669 ? 34.292 19.254 -63.115 1.00 25.55 669 GLU A C 1
ATOM 5393 O O . GLU A 1 669 ? 34.383 19.790 -64.214 1.00 25.55 669 GLU A O 1
ATOM 5398 N N . LEU A 1 670 ? 34.507 19.916 -61.976 1.00 28.88 670 LEU A N 1
ATOM 5399 C CA . LEU A 1 670 ? 35.383 21.081 -61.855 1.00 28.88 670 LEU A CA 1
ATOM 5400 C C . LEU A 1 670 ? 36.063 20.995 -60.486 1.00 28.88 670 LEU A C 1
ATOM 5402 O O . LEU A 1 670 ? 35.396 21.050 -59.453 1.00 28.88 670 LEU A O 1
ATOM 5406 N N . ALA A 1 671 ? 37.381 20.820 -60.487 1.00 29.56 671 ALA A N 1
ATOM 5407 C CA . ALA A 1 671 ? 38.205 20.781 -59.289 1.00 29.56 671 ALA A CA 1
ATOM 5408 C C . ALA A 1 671 ? 39.306 21.834 -59.408 1.00 29.56 671 ALA A C 1
ATOM 5410 O O . ALA A 1 671 ? 40.004 21.876 -60.418 1.00 29.56 671 ALA A O 1
ATOM 5411 N N . GLU A 1 672 ? 39.494 22.632 -58.359 1.00 31.62 672 GLU A N 1
ATOM 5412 C CA . GLU A 1 672 ? 40.733 23.374 -58.137 1.00 31.62 672 GLU A CA 1
ATOM 5413 C C . GLU A 1 672 ? 41.195 23.125 -56.699 1.00 31.62 672 GLU A C 1
ATOM 5415 O O . GLU A 1 672 ? 40.574 23.565 -55.731 1.00 31.62 672 GLU A O 1
ATOM 5420 N N . GLU A 1 673 ? 42.286 22.373 -56.568 1.00 31.70 673 GLU A N 1
ATOM 5421 C CA . GLU A 1 673 ? 43.075 22.311 -55.341 1.00 31.70 673 GLU A CA 1
ATOM 5422 C C . GLU A 1 673 ? 44.021 23.517 -55.300 1.00 31.70 673 GLU A C 1
ATOM 5424 O O . GLU A 1 673 ? 44.599 23.887 -56.322 1.00 31.70 673 GLU A O 1
ATOM 5429 N N . TYR A 1 674 ? 44.267 24.077 -54.114 1.00 29.94 674 TYR A N 1
ATOM 5430 C CA . TYR A 1 674 ? 45.487 24.847 -53.875 1.00 29.94 674 TYR A CA 1
ATOM 5431 C C . TYR A 1 674 ? 45.989 24.628 -52.445 1.00 29.94 674 TYR A C 1
ATOM 5433 O O . TYR A 1 674 ? 45.250 24.803 -51.477 1.00 29.94 674 TYR A O 1
ATOM 5441 N N . ASP A 1 675 ? 47.255 24.233 -52.331 1.00 29.86 675 ASP A N 1
ATOM 5442 C CA . ASP A 1 675 ? 47.942 23.863 -51.088 1.00 29.86 675 ASP A CA 1
ATOM 5443 C C . ASP A 1 675 ? 49.254 24.671 -50.937 1.00 29.86 675 ASP A C 1
ATOM 5445 O O . ASP A 1 675 ? 49.657 25.415 -51.833 1.00 29.86 675 ASP A O 1
ATOM 5449 N N . SER A 1 676 ? 49.961 24.478 -49.821 1.00 30.00 676 SER A N 1
ATOM 5450 C CA . SER A 1 676 ? 51.340 24.905 -49.529 1.00 30.00 676 SER A CA 1
ATOM 5451 C C . SER A 1 676 ? 51.580 26.377 -49.139 1.00 30.00 676 SER A C 1
ATOM 5453 O O . SER A 1 676 ? 52.212 27.171 -49.829 1.00 30.00 676 SER A O 1
ATOM 5455 N N . ASN A 1 677 ? 51.166 26.691 -47.909 1.00 34.50 677 ASN A N 1
ATOM 5456 C CA . ASN A 1 677 ? 52.037 27.229 -46.846 1.00 34.50 677 ASN A CA 1
ATOM 5457 C C . ASN A 1 677 ? 53.471 27.685 -47.252 1.00 34.50 677 ASN A C 1
ATOM 5459 O O . ASN A 1 677 ? 54.336 26.846 -47.512 1.00 34.50 677 ASN A O 1
ATOM 5463 N N . VAL A 1 678 ? 53.764 28.991 -47.145 1.00 30.38 678 VAL A N 1
ATOM 5464 C CA . VAL A 1 678 ? 55.126 29.573 -47.171 1.00 30.38 678 VAL A CA 1
ATOM 5465 C C . VAL A 1 678 ? 55.290 30.595 -46.031 1.00 30.38 678 VAL A C 1
ATOM 5467 O O . VAL A 1 678 ? 54.344 31.277 -45.650 1.00 30.38 678 VAL A O 1
ATOM 5470 N N . GLN A 1 679 ? 56.499 30.680 -45.463 1.00 27.61 679 GLN A N 1
ATOM 5471 C CA . GLN A 1 679 ? 56.827 31.430 -44.241 1.00 27.61 679 GLN A CA 1
ATOM 5472 C C . GLN A 1 679 ? 57.345 32.857 -44.509 1.00 27.61 679 GLN A C 1
ATOM 5474 O O . GLN A 1 679 ? 58.249 33.006 -45.327 1.00 27.61 679 GLN A O 1
ATOM 5479 N N . THR A 1 680 ? 56.962 33.842 -43.681 1.00 23.83 680 THR A N 1
ATOM 5480 C CA . THR A 1 680 ? 57.806 35.021 -43.356 1.00 23.83 680 THR A CA 1
ATOM 5481 C C . THR A 1 680 ? 57.464 35.647 -41.991 1.00 23.83 680 THR A C 1
ATOM 5483 O O . THR A 1 680 ? 56.353 36.125 -41.815 1.00 23.83 680 THR A O 1
ATOM 5486 N N . THR A 1 681 ? 58.463 35.683 -41.094 1.00 22.38 681 THR A N 1
ATOM 5487 C CA . THR A 1 681 ? 58.849 36.775 -40.151 1.00 22.38 681 THR A CA 1
ATOM 5488 C C . THR A 1 681 ? 57.837 37.502 -39.236 1.00 22.38 681 THR A C 1
ATOM 5490 O O . THR A 1 681 ? 56.797 37.951 -39.695 1.00 22.38 681 THR A O 1
ATOM 5493 N N . THR A 1 682 ? 58.312 37.833 -38.014 1.00 21.67 682 THR A N 1
ATOM 5494 C CA . THR A 1 682 ? 57.842 38.903 -37.077 1.00 21.67 682 THR A CA 1
ATOM 5495 C C . THR A 1 682 ? 56.405 38.804 -36.530 1.00 21.67 682 THR A C 1
ATOM 5497 O O . THR A 1 682 ? 55.523 38.296 -37.203 1.00 21.67 682 THR A O 1
ATOM 5500 N N . SER A 1 683 ? 56.073 39.299 -35.332 1.00 24.17 683 SER A N 1
ATOM 5501 C CA . SER A 1 683 ? 56.830 39.572 -34.088 1.00 24.17 683 SER A CA 1
ATOM 5502 C C . SER A 1 683 ? 55.814 39.735 -32.940 1.00 24.17 683 SER A C 1
ATOM 5504 O O . SER A 1 683 ? 54.635 39.968 -33.203 1.00 24.17 683 SER A O 1
ATOM 5506 N N . GLU A 1 684 ? 56.249 39.622 -31.684 1.00 22.91 684 GLU A N 1
ATOM 5507 C CA . GLU A 1 684 ? 55.475 40.142 -30.542 1.00 22.91 684 GLU A CA 1
ATOM 5508 C C . GLU A 1 684 ? 55.682 41.674 -30.410 1.00 22.91 684 GLU A C 1
ATOM 5510 O O . GLU A 1 684 ? 56.533 42.239 -31.100 1.00 22.91 684 GLU A O 1
ATOM 5515 N N . ASP A 1 685 ? 54.899 42.290 -29.519 1.00 21.58 685 ASP A N 1
ATOM 5516 C CA . ASP A 1 685 ? 54.994 43.654 -28.958 1.00 21.58 685 ASP A CA 1
ATOM 5517 C C . ASP A 1 685 ? 54.620 44.902 -29.809 1.00 21.58 685 ASP A C 1
ATOM 5519 O O . ASP A 1 685 ? 55.325 45.321 -30.720 1.00 21.58 685 ASP A O 1
ATOM 5523 N N . GLU A 1 686 ? 53.481 45.496 -29.411 1.00 23.53 686 GLU A N 1
ATOM 5524 C CA . GLU A 1 686 ? 53.247 46.886 -28.930 1.00 23.53 686 GLU A CA 1
ATOM 5525 C C . GLU A 1 686 ? 53.718 48.172 -29.666 1.00 23.53 686 GLU A C 1
ATOM 5527 O O . GLU A 1 686 ? 54.748 48.242 -30.327 1.00 23.53 686 GLU A O 1
ATOM 5532 N N . SER A 1 687 ? 52.984 49.263 -29.359 1.00 25.52 687 SER A N 1
ATOM 5533 C CA . SER A 1 687 ? 53.207 50.699 -29.675 1.00 25.52 687 SER A CA 1
ATOM 5534 C C . SER A 1 687 ? 53.111 51.119 -31.157 1.00 25.52 687 SER A C 1
ATOM 5536 O O . SER A 1 687 ? 53.396 50.337 -32.056 1.00 25.52 687 SER A O 1
ATOM 5538 N N . GLY A 1 688 ? 52.693 52.339 -31.518 1.00 26.67 688 GLY A N 1
ATOM 5539 C CA . GLY A 1 688 ? 52.062 53.458 -30.781 1.00 26.67 688 GLY A CA 1
ATOM 5540 C C . GLY A 1 688 ? 50.876 54.004 -31.611 1.00 26.67 688 GLY A C 1
ATOM 5541 O O . GLY A 1 688 ? 50.413 53.305 -32.511 1.00 26.67 688 GLY A O 1
ATOM 5542 N N . ASP A 1 689 ? 50.324 55.210 -31.465 1.00 27.25 689 ASP A N 1
ATOM 5543 C CA . ASP A 1 689 ? 50.620 56.424 -30.671 1.00 27.25 689 ASP A CA 1
ATOM 5544 C C . ASP A 1 689 ? 49.410 57.395 -30.924 1.00 27.25 689 ASP A C 1
ATOM 5546 O O . ASP A 1 689 ? 48.717 57.213 -31.930 1.00 27.25 689 ASP A O 1
ATOM 5550 N N . ASN A 1 690 ? 49.050 58.426 -30.138 1.00 26.06 690 ASN A N 1
ATOM 5551 C CA . ASN A 1 690 ? 49.641 59.024 -28.929 1.00 26.06 690 ASN A CA 1
ATOM 5552 C C . ASN A 1 690 ? 48.625 59.941 -28.167 1.00 26.06 690 ASN A C 1
ATOM 5554 O O . ASN A 1 690 ? 47.472 60.025 -28.595 1.00 26.06 690 ASN A O 1
ATOM 5558 N N . ASP A 1 691 ? 49.110 60.666 -27.138 1.00 26.81 691 ASP A N 1
ATOM 5559 C CA . ASP A 1 691 ? 48.544 61.860 -26.437 1.00 26.81 691 ASP A CA 1
ATOM 5560 C C . ASP A 1 691 ? 47.294 61.640 -25.523 1.00 26.81 691 ASP A C 1
ATOM 5562 O O . ASP A 1 691 ? 46.379 60.910 -25.907 1.00 26.81 691 ASP A O 1
ATOM 5566 N N . ASP A 1 692 ? 47.029 62.322 -24.384 1.00 26.55 692 ASP A N 1
ATOM 5567 C CA . ASP A 1 692 ? 47.749 62.983 -23.240 1.00 26.55 692 ASP A CA 1
ATOM 5568 C C . ASP A 1 692 ? 46.633 63.506 -22.256 1.00 26.55 692 ASP A C 1
ATOM 5570 O O . ASP A 1 692 ? 45.460 63.478 -22.645 1.00 26.55 692 ASP A O 1
ATOM 5574 N N . ASP A 1 693 ? 46.795 64.008 -21.012 1.00 26.17 693 ASP A N 1
ATOM 5575 C CA . ASP A 1 693 ? 47.901 64.167 -20.024 1.00 26.17 693 ASP A CA 1
ATOM 5576 C C . ASP A 1 693 ? 47.963 62.951 -19.024 1.00 26.17 693 ASP A C 1
ATOM 5578 O O . ASP A 1 693 ? 47.188 62.006 -19.185 1.00 26.17 693 ASP A O 1
ATOM 5582 N N . ASP A 1 694 ? 48.869 62.729 -18.046 1.00 26.23 694 ASP A N 1
ATOM 5583 C CA . ASP A 1 694 ? 49.529 63.477 -16.925 1.00 26.23 694 ASP A CA 1
ATOM 5584 C C . ASP A 1 694 ? 48.609 63.774 -15.695 1.00 26.23 694 ASP A C 1
ATOM 5586 O O . ASP A 1 694 ? 47.428 64.071 -15.857 1.00 26.23 694 ASP A O 1
ATOM 5590 N N . ASP A 1 695 ? 48.991 63.586 -14.413 1.00 23.95 695 ASP A N 1
ATOM 5591 C CA . ASP A 1 695 ? 50.187 64.079 -13.684 1.00 23.95 695 ASP A CA 1
ATOM 5592 C C . ASP A 1 695 ? 50.574 63.197 -12.438 1.00 23.95 695 ASP A C 1
ATOM 5594 O O . ASP A 1 695 ? 49.683 62.816 -11.678 1.00 23.95 695 ASP A O 1
ATOM 5598 N N . SER A 1 696 ? 51.885 62.889 -12.271 1.00 29.03 696 SER A N 1
ATOM 5599 C CA . SER A 1 696 ? 52.740 62.483 -11.088 1.00 29.03 696 SER A CA 1
ATOM 5600 C C . SER A 1 696 ? 52.213 61.624 -9.883 1.00 29.03 696 SER A C 1
ATOM 5602 O O . SER A 1 696 ? 51.044 61.661 -9.521 1.00 29.03 696 SER A O 1
ATOM 5604 N N . GLU A 1 697 ? 52.972 60.816 -9.096 1.00 29.89 697 GLU A N 1
ATOM 5605 C CA . GLU A 1 697 ? 54.381 60.317 -8.956 1.00 29.89 697 GLU A CA 1
ATOM 5606 C C . GLU A 1 697 ? 54.364 59.055 -8.000 1.00 29.89 697 GLU A C 1
ATOM 5608 O O . GLU A 1 697 ? 53.297 58.748 -7.471 1.00 29.89 697 GLU A O 1
ATOM 5613 N N . GLU A 1 698 ? 55.382 58.242 -7.624 1.00 27.34 698 GLU A N 1
ATOM 5614 C CA . GLU A 1 698 ? 56.820 58.007 -7.934 1.00 27.34 698 GLU A CA 1
ATOM 5615 C C . GLU A 1 698 ? 57.224 56.537 -7.517 1.00 27.34 698 GLU A C 1
ATOM 5617 O O . GLU A 1 698 ? 56.589 55.961 -6.639 1.00 27.34 698 GLU A O 1
ATOM 5622 N N . ASN A 1 699 ? 58.316 55.969 -8.076 1.00 27.12 699 ASN A N 1
ATOM 5623 C CA . ASN A 1 699 ? 59.286 54.952 -7.544 1.00 27.12 699 ASN A CA 1
ATOM 5624 C C . ASN A 1 699 ? 58.907 53.605 -6.855 1.00 27.12 699 ASN A C 1
ATOM 5626 O O . ASN A 1 699 ? 58.032 53.552 -6.004 1.00 27.12 699 ASN A O 1
ATOM 5630 N N . LYS A 1 700 ? 59.658 52.472 -6.954 1.00 30.06 700 LYS A N 1
ATOM 5631 C CA . LYS A 1 700 ? 60.793 51.862 -7.754 1.00 30.06 700 LYS A CA 1
ATOM 5632 C C . LYS A 1 700 ? 61.054 50.443 -7.115 1.00 30.06 700 LYS A C 1
ATOM 5634 O O . LYS A 1 700 ? 60.677 50.270 -5.962 1.00 30.06 700 LYS A O 1
ATOM 5639 N N . SER A 1 701 ? 61.740 49.392 -7.622 1.00 27.56 701 SER A N 1
ATOM 5640 C CA . SER A 1 701 ? 62.193 48.875 -8.946 1.00 27.56 701 SER A CA 1
ATOM 5641 C C . SER A 1 701 ? 62.982 47.528 -8.779 1.00 27.56 701 SER A C 1
ATOM 5643 O O . SER A 1 701 ? 63.584 47.353 -7.723 1.00 27.56 701 SER A O 1
ATOM 5645 N N . ASN A 1 702 ? 63.136 46.698 -9.840 1.00 26.12 702 ASN A N 1
ATOM 5646 C CA . ASN A 1 702 ? 64.244 45.713 -10.110 1.00 26.12 702 ASN A CA 1
ATOM 5647 C C . ASN A 1 702 ? 64.343 44.346 -9.334 1.00 26.12 702 ASN A C 1
ATOM 5649 O O . ASN A 1 702 ? 63.991 44.289 -8.165 1.00 26.12 702 ASN A O 1
ATOM 5653 N N . THR A 1 703 ? 64.850 43.191 -9.861 1.00 25.86 703 THR A N 1
ATOM 5654 C CA . THR A 1 703 ? 65.287 42.747 -11.235 1.00 25.86 703 THR A CA 1
ATOM 5655 C C . THR A 1 703 ? 65.443 41.198 -11.440 1.00 25.86 703 THR A C 1
ATOM 5657 O O . THR A 1 703 ? 65.975 40.510 -10.578 1.00 25.86 703 THR A O 1
ATOM 5660 N N . SER A 1 704 ? 65.114 40.707 -12.655 1.00 24.45 704 SER A N 1
ATOM 5661 C CA . SER A 1 704 ? 65.816 39.722 -13.551 1.00 24.45 704 SER A CA 1
ATOM 5662 C C . SER A 1 704 ? 66.216 38.238 -13.215 1.00 24.45 704 SER A C 1
ATOM 5664 O O . SER A 1 704 ? 67.227 37.986 -12.566 1.00 24.45 704 SER A O 1
ATOM 5666 N N . SER A 1 705 ? 65.653 37.296 -14.011 1.00 26.19 705 SER A N 1
ATOM 5667 C CA . SER A 1 705 ? 66.332 36.390 -15.007 1.00 26.19 705 SER A CA 1
ATOM 5668 C C . SER A 1 705 ? 66.702 34.878 -14.803 1.00 26.19 705 SER A C 1
ATOM 5670 O O . SER A 1 705 ? 67.507 34.510 -13.959 1.00 26.19 705 SER A O 1
ATOM 5672 N N . LYS A 1 706 ? 66.249 34.080 -15.806 1.00 25.55 706 LYS A N 1
ATOM 5673 C CA . LYS A 1 706 ? 66.889 32.981 -16.609 1.00 25.55 706 LYS A CA 1
ATOM 5674 C C . LYS A 1 706 ? 67.020 31.480 -16.185 1.00 25.55 706 LYS A C 1
ATOM 5676 O O . LYS A 1 706 ? 67.729 31.117 -15.260 1.00 25.55 706 LYS A O 1
ATOM 5681 N N . ASN A 1 707 ? 66.545 30.641 -17.134 1.00 21.52 707 ASN A N 1
ATOM 5682 C CA . ASN A 1 707 ? 67.126 29.403 -17.728 1.00 21.52 707 ASN A CA 1
ATOM 5683 C C . ASN A 1 707 ? 66.828 27.945 -17.238 1.00 21.52 707 ASN A C 1
ATOM 5685 O O . ASN A 1 707 ? 67.367 27.452 -16.257 1.00 21.52 707 ASN A O 1
ATOM 5689 N N . THR A 1 708 ? 66.169 27.205 -18.155 1.00 20.27 708 THR A N 1
ATOM 5690 C CA . THR A 1 708 ? 66.463 25.838 -18.686 1.00 20.27 708 THR A CA 1
ATOM 5691 C C . THR A 1 708 ? 66.221 24.521 -17.910 1.00 20.27 708 THR A C 1
ATOM 5693 O O . THR A 1 708 ? 66.961 24.149 -17.007 1.00 20.27 708 THR A O 1
ATOM 5696 N N . THR A 1 709 ? 65.406 23.671 -18.564 1.00 19.39 709 THR A N 1
ATOM 5697 C CA . THR A 1 709 ? 65.506 22.190 -18.699 1.00 19.39 709 THR A CA 1
ATOM 5698 C C . THR A 1 709 ? 65.121 21.260 -17.533 1.00 19.39 709 THR A C 1
ATOM 5700 O O . THR A 1 709 ? 64.885 21.668 -16.405 1.00 19.39 709 THR A O 1
ATOM 5703 N N . ALA A 1 710 ? 64.929 19.980 -17.884 1.00 21.84 710 ALA A N 1
ATOM 5704 C CA . ALA A 1 710 ? 64.226 18.955 -17.110 1.00 21.84 710 ALA A CA 1
ATOM 5705 C C . ALA A 1 710 ? 65.165 17.967 -16.369 1.00 21.84 710 ALA A C 1
ATOM 5707 O O . ALA A 1 710 ? 66.375 18.157 -16.326 1.00 21.84 710 ALA A O 1
ATOM 5708 N N . HIS A 1 711 ? 64.570 16.843 -15.929 1.00 21.95 711 HIS A N 1
ATOM 5709 C CA . HIS A 1 711 ? 65.151 15.512 -15.642 1.00 21.95 711 HIS A CA 1
ATOM 5710 C C . HIS A 1 711 ? 65.441 15.066 -14.180 1.00 21.95 711 HIS A C 1
ATOM 5712 O O . HIS A 1 711 ? 66.347 15.541 -13.514 1.00 21.95 711 HIS A O 1
ATOM 5718 N N . LYS A 1 712 ? 64.784 13.938 -13.840 1.00 20.36 712 LYS A N 1
ATOM 5719 C CA . LYS A 1 712 ? 65.300 12.725 -13.152 1.00 20.36 712 LYS A CA 1
ATOM 5720 C C . LYS A 1 712 ? 65.637 12.717 -11.640 1.00 20.36 712 LYS A C 1
ATOM 5722 O O . LYS A 1 712 ? 66.680 13.182 -11.214 1.00 20.36 712 LYS A O 1
ATOM 5727 N N . LYS A 1 713 ? 64.872 11.845 -10.957 1.00 20.80 713 LYS A N 1
ATOM 5728 C CA . LYS A 1 713 ? 65.304 10.709 -10.097 1.00 20.80 713 LYS A CA 1
ATOM 5729 C C . LYS A 1 713 ? 66.161 10.948 -8.839 1.00 20.80 713 LYS A C 1
ATOM 5731 O O . LYS A 1 713 ? 67.314 11.349 -8.930 1.00 20.80 713 LYS A O 1
ATOM 5736 N N . LYS A 1 714 ? 65.703 10.327 -7.743 1.00 23.25 714 LYS A N 1
ATOM 5737 C CA . LYS A 1 714 ? 66.170 9.002 -7.241 1.00 23.25 714 LYS A CA 1
ATOM 5738 C C . LYS A 1 714 ? 64.926 8.235 -6.726 1.00 23.25 714 LYS A C 1
ATOM 5740 O O . LYS A 1 714 ? 63.939 8.883 -6.404 1.00 23.25 714 LYS A O 1
ATOM 5745 N N . ASP A 1 715 ? 64.749 6.924 -6.940 1.00 24.42 715 ASP A N 1
ATOM 5746 C CA . ASP A 1 715 ? 65.454 5.761 -6.347 1.00 24.42 715 ASP A CA 1
ATOM 5747 C C . ASP A 1 715 ? 65.364 5.781 -4.805 1.00 24.42 715 ASP A C 1
ATOM 5749 O O . ASP A 1 715 ? 65.771 6.773 -4.214 1.00 24.42 715 ASP A O 1
ATOM 5753 N N . LYS A 1 716 ? 64.886 4.768 -4.065 1.00 24.23 716 LYS A N 1
ATOM 5754 C CA . LYS A 1 716 ? 64.281 3.430 -4.311 1.00 24.23 716 LYS A CA 1
ATOM 5755 C C . LYS A 1 716 ? 63.214 3.222 -3.198 1.00 24.23 716 LYS A C 1
ATOM 5757 O O . LYS A 1 716 ? 63.257 3.944 -2.211 1.00 24.23 716 LYS A O 1
ATOM 5762 N N . ARG A 1 717 ? 62.131 2.449 -3.340 1.00 20.06 717 ARG A N 1
ATOM 5763 C CA . ARG A 1 717 ? 61.973 1.003 -3.609 1.00 20.06 717 ARG A CA 1
ATOM 5764 C C . ARG A 1 717 ? 62.509 0.105 -2.474 1.00 20.06 717 ARG A C 1
ATOM 5766 O O . ARG A 1 717 ? 63.702 0.154 -2.205 1.00 20.06 717 ARG A O 1
ATOM 5773 N N . ASP A 1 718 ? 61.608 -0.734 -1.951 1.00 22.34 718 ASP A N 1
ATOM 5774 C CA . ASP A 1 718 ? 61.816 -1.868 -1.032 1.00 22.34 718 ASP A CA 1
ATOM 5775 C C . ASP A 1 718 ? 62.377 -1.509 0.366 1.00 22.34 718 ASP A C 1
ATOM 5777 O O . ASP A 1 718 ? 63.104 -0.532 0.506 1.00 22.34 718 ASP A O 1
ATOM 5781 N N . ASN A 1 719 ? 62.186 -2.270 1.446 1.00 22.39 719 ASN A N 1
ATOM 5782 C CA . ASN A 1 719 ? 61.149 -3.175 1.995 1.00 22.39 719 ASN A CA 1
ATOM 5783 C C . ASN A 1 719 ? 61.765 -3.693 3.326 1.00 22.39 719 ASN A C 1
ATOM 5785 O O . ASN A 1 719 ? 62.987 -3.622 3.445 1.00 22.39 719 ASN A O 1
ATOM 5789 N N . ASP A 1 720 ? 60.986 -4.278 4.250 1.00 23.27 720 ASP A N 1
ATOM 5790 C CA . ASP A 1 720 ? 61.504 -5.066 5.400 1.00 23.27 720 ASP A CA 1
ATOM 5791 C C . ASP A 1 720 ? 62.333 -4.273 6.462 1.00 23.27 720 ASP A C 1
ATOM 5793 O O . ASP A 1 720 ? 62.963 -3.260 6.171 1.00 23.27 720 ASP A O 1
ATOM 5797 N N . SER A 1 721 ? 62.388 -4.633 7.751 1.00 23.58 721 SER A N 1
ATOM 5798 C CA . SER A 1 721 ? 61.552 -5.528 8.573 1.00 23.58 721 SER A CA 1
ATOM 5799 C C . SER A 1 721 ? 61.615 -5.066 10.046 1.00 23.58 721 SER A C 1
ATOM 5801 O O . SER A 1 721 ? 62.388 -4.170 10.381 1.00 23.58 721 SER A O 1
ATOM 5803 N N . ASP A 1 722 ? 60.876 -5.776 10.903 1.00 24.77 722 ASP A N 1
ATOM 5804 C CA . ASP A 1 722 ? 61.085 -5.941 12.351 1.00 24.77 722 ASP A CA 1
ATOM 5805 C C . ASP A 1 722 ? 60.807 -4.715 13.255 1.00 24.77 722 ASP A C 1
ATOM 5807 O O . ASP A 1 722 ? 61.000 -3.561 12.890 1.00 24.77 722 ASP A O 1
ATOM 5811 N N . GLY A 1 723 ? 60.342 -4.897 14.494 1.00 23.48 723 GLY A N 1
ATOM 5812 C CA . GLY A 1 723 ? 60.009 -6.143 15.199 1.00 23.48 723 GLY A CA 1
ATOM 5813 C C . GLY A 1 723 ? 60.235 -6.002 16.710 1.00 23.48 723 GLY A C 1
ATOM 5814 O O . GLY A 1 723 ? 60.971 -5.113 17.130 1.00 23.48 723 GLY A O 1
ATOM 5815 N N . TYR A 1 724 ? 59.634 -6.904 17.497 1.00 26.44 724 TYR A N 1
ATOM 5816 C CA . TYR A 1 724 ? 59.486 -6.846 18.967 1.00 26.44 724 TYR A CA 1
ATOM 5817 C C . TYR A 1 724 ? 58.549 -5.702 19.439 1.00 26.44 724 TYR A C 1
ATOM 5819 O O . TYR A 1 724 ? 58.583 -4.597 18.905 1.00 26.44 724 TYR A O 1
ATOM 5827 N N . GLU A 1 725 ? 57.541 -5.907 20.298 1.00 23.31 725 GLU A N 1
ATOM 5828 C CA . GLU A 1 725 ? 57.464 -6.646 21.583 1.00 23.31 725 GLU A CA 1
ATOM 5829 C C . GLU A 1 725 ? 58.302 -5.963 22.700 1.00 23.31 725 GLU A C 1
ATOM 5831 O O . GLU A 1 725 ? 59.369 -5.423 22.430 1.00 23.31 725 GLU A O 1
ATOM 5836 N N . ASP A 1 726 ? 57.881 -5.885 23.970 1.00 22.38 726 ASP A N 1
ATOM 5837 C CA . ASP A 1 726 ? 56.761 -6.568 24.639 1.00 22.38 726 ASP A CA 1
ATOM 5838 C C . ASP A 1 726 ? 56.088 -5.740 25.775 1.00 22.38 726 ASP A C 1
ATOM 5840 O O . ASP A 1 726 ? 56.652 -4.794 26.320 1.00 22.38 726 ASP A O 1
ATOM 5844 N N . SER A 1 727 ? 54.859 -6.144 26.109 1.00 22.81 727 SER A N 1
ATOM 5845 C CA . SER A 1 727 ? 54.157 -6.175 27.408 1.00 22.81 727 SER A CA 1
ATOM 5846 C C . SER A 1 727 ? 54.429 -5.201 28.583 1.00 22.81 727 SER A C 1
ATOM 5848 O O . SER A 1 727 ? 55.461 -5.204 29.241 1.00 22.81 727 SER A O 1
ATOM 5850 N N . LEU A 1 728 ? 53.304 -4.611 29.024 1.00 22.34 728 LEU A N 1
ATOM 5851 C CA . LEU A 1 728 ? 52.756 -4.638 30.403 1.00 22.34 728 LEU A CA 1
ATOM 5852 C C . LEU A 1 728 ? 53.469 -3.939 31.596 1.00 22.34 728 LEU A C 1
ATOM 5854 O O . LEU A 1 728 ? 54.242 -4.554 32.323 1.00 22.34 728 LEU A O 1
ATOM 5858 N N . SER A 1 729 ? 52.828 -2.840 32.041 1.00 21.61 729 SER A N 1
ATOM 5859 C CA . SER A 1 729 ? 52.471 -2.571 33.465 1.00 21.61 729 SER A CA 1
ATOM 5860 C C . SER A 1 729 ? 53.627 -2.219 34.452 1.00 21.61 729 SER A C 1
ATOM 5862 O O . SER A 1 729 ? 54.788 -2.285 34.086 1.00 21.61 729 SER A O 1
ATOM 5864 N N . SER A 1 730 ? 53.439 -1.757 35.705 1.00 20.77 730 SER A N 1
ATOM 5865 C CA . SER A 1 730 ? 52.258 -1.555 36.577 1.00 20.77 730 SER A CA 1
ATOM 5866 C C . SER A 1 730 ? 52.575 -0.558 37.737 1.00 20.77 730 SER A C 1
ATOM 5868 O O . SER A 1 730 ? 53.735 -0.495 38.116 1.00 20.77 730 SER A O 1
ATOM 5870 N N . VAL A 1 731 ? 51.563 0.129 38.328 1.00 21.20 731 VAL A N 1
ATOM 5871 C CA . VAL A 1 731 ? 51.496 0.781 39.693 1.00 21.20 731 VAL A CA 1
ATOM 5872 C C . VAL A 1 731 ? 52.651 1.705 40.209 1.00 21.20 731 VAL A C 1
ATOM 5874 O O . VAL A 1 731 ? 53.744 1.712 39.675 1.00 21.20 731 VAL A O 1
ATOM 5877 N N . SER A 1 732 ? 52.530 2.578 41.233 1.00 19.67 732 SER A N 1
ATOM 5878 C CA . SER A 1 732 ? 51.434 3.103 42.100 1.00 19.67 732 SER A CA 1
ATOM 5879 C C . SER A 1 732 ? 51.891 4.380 42.855 1.00 19.67 732 SER A C 1
ATOM 5881 O O . SER A 1 732 ? 53.078 4.486 43.126 1.00 19.67 732 SER A O 1
ATOM 5883 N N . SER A 1 733 ? 50.946 5.241 43.303 1.00 20.39 733 SER A N 1
ATOM 5884 C CA . SER A 1 733 ? 50.955 6.096 44.541 1.00 20.39 733 SER A CA 1
ATOM 5885 C C . SER A 1 733 ? 52.216 6.930 44.909 1.00 20.39 733 SER A C 1
ATOM 5887 O O . SER A 1 733 ? 53.305 6.389 45.021 1.00 20.39 733 SER A O 1
ATOM 5889 N N . THR A 1 734 ? 52.186 8.217 45.296 1.00 19.70 734 THR A N 1
ATOM 5890 C CA . THR A 1 734 ? 51.191 9.071 46.015 1.00 19.70 734 THR A CA 1
ATOM 5891 C C . THR A 1 734 ? 51.619 10.569 45.834 1.00 19.70 734 THR A C 1
ATOM 5893 O O . THR A 1 734 ? 52.491 10.800 45.005 1.00 19.70 734 THR A O 1
ATOM 5896 N N . SER A 1 735 ? 51.162 11.665 46.479 1.00 20.06 735 SER A N 1
ATOM 5897 C CA . SER A 1 735 ? 50.200 12.036 47.557 1.00 20.06 735 SER A CA 1
ATOM 5898 C C . SER A 1 735 ? 49.825 13.545 47.441 1.00 20.06 735 SER A C 1
ATOM 5900 O O . SER A 1 735 ? 50.227 14.211 46.491 1.00 20.06 735 SER A O 1
ATOM 5902 N N . GLU A 1 736 ? 49.060 14.105 48.395 1.00 19.69 736 GLU A N 1
ATOM 5903 C CA . GLU A 1 736 ? 48.767 15.557 48.516 1.00 19.69 736 GLU A CA 1
ATOM 5904 C C . GLU A 1 736 ? 49.655 16.267 49.577 1.00 19.69 736 GLU A C 1
ATOM 5906 O O . GLU A 1 736 ? 50.293 15.572 50.374 1.00 19.69 736 GLU A O 1
ATOM 5911 N N . PRO A 1 737 ? 49.704 17.626 49.634 1.00 23.84 737 PRO A N 1
ATOM 5912 C CA . PRO A 1 737 ? 48.638 18.389 50.315 1.00 23.84 737 PRO A CA 1
ATOM 5913 C C . PRO A 1 737 ? 48.156 19.706 49.643 1.00 23.84 737 PRO A C 1
ATOM 5915 O O . PRO A 1 737 ? 48.905 20.465 49.034 1.00 23.84 737 PRO A O 1
ATOM 5918 N N . LYS A 1 738 ? 46.865 20.001 49.861 1.00 21.55 738 LYS A N 1
ATOM 5919 C CA . LYS A 1 738 ? 46.110 21.265 49.622 1.00 21.55 738 LYS A CA 1
ATOM 5920 C C . LYS A 1 738 ? 46.537 22.379 50.646 1.00 21.55 738 LYS A C 1
ATOM 5922 O O . LYS A 1 738 ? 47.200 21.975 51.604 1.00 21.55 738 LYS A O 1
ATOM 5927 N N . PRO A 1 739 ? 46.125 23.698 50.621 1.00 24.42 739 PRO A N 1
ATOM 5928 C CA . PRO A 1 739 ? 44.693 24.088 50.577 1.00 24.42 739 PRO A CA 1
ATOM 5929 C C . PRO A 1 739 ? 44.192 25.545 50.271 1.00 24.42 739 PRO A C 1
ATOM 5931 O O . PRO A 1 739 ? 44.932 26.517 50.200 1.00 24.42 739 PRO A O 1
ATOM 5934 N N . LYS A 1 740 ? 42.843 25.644 50.310 1.00 20.50 740 LYS A N 1
ATOM 5935 C CA . LYS A 1 740 ? 41.926 26.789 50.595 1.00 20.50 740 LYS A CA 1
ATOM 5936 C C . LYS A 1 740 ? 41.350 27.638 49.438 1.00 20.50 740 LYS A C 1
ATOM 5938 O O . LYS A 1 740 ? 42.041 28.170 48.586 1.00 20.50 740 LYS A O 1
ATOM 5943 N N . GLN A 1 741 ? 40.020 27.791 49.512 1.00 22.09 741 GLN A N 1
ATOM 5944 C CA . GLN A 1 741 ? 39.113 28.590 48.668 1.00 22.09 741 GLN A CA 1
ATOM 5945 C C . GLN A 1 741 ? 38.474 29.737 49.486 1.00 22.09 741 GLN A C 1
ATOM 5947 O O . GLN A 1 741 ? 38.387 29.613 50.710 1.00 22.09 741 GLN A O 1
ATOM 5952 N N . LYS A 1 742 ? 37.867 30.729 48.807 1.00 21.55 742 LYS A N 1
ATOM 5953 C CA . LYS A 1 742 ? 36.522 31.332 49.067 1.00 21.55 742 LYS A CA 1
ATOM 5954 C C . LYS A 1 742 ? 36.180 32.268 47.873 1.00 21.55 742 LYS A C 1
ATOM 5956 O O . LYS A 1 742 ? 37.102 32.914 47.398 1.00 21.55 742 LYS A O 1
ATOM 5961 N N . LYS A 1 743 ? 35.003 32.283 47.208 1.00 20.22 743 LYS A N 1
ATOM 5962 C CA . LYS A 1 743 ? 33.548 32.271 47.571 1.00 20.22 743 LYS A CA 1
ATOM 5963 C C . LYS A 1 743 ? 33.003 33.659 47.973 1.00 20.22 743 LYS A C 1
ATOM 5965 O O . LYS A 1 743 ? 33.648 34.295 48.795 1.00 20.22 743 LYS A O 1
ATOM 5970 N N . LEU A 1 744 ? 31.813 34.136 47.551 1.00 22.16 744 LEU A N 1
ATOM 5971 C CA . LEU A 1 744 ? 30.778 33.677 46.568 1.00 22.16 744 LEU A CA 1
ATOM 5972 C C . LEU A 1 744 ? 30.602 34.773 45.460 1.00 22.16 744 LEU A C 1
ATOM 5974 O O . LEU A 1 744 ? 31.566 35.504 45.281 1.00 22.16 744 LEU A O 1
ATOM 5978 N N . LYS A 1 745 ? 29.530 35.010 44.665 1.00 19.19 745 LYS A N 1
ATOM 5979 C CA . LYS A 1 745 ? 28.119 34.544 44.424 1.00 19.19 745 LYS A CA 1
ATOM 5980 C C . LYS A 1 745 ? 27.768 34.967 42.942 1.00 19.19 745 LYS A C 1
ATOM 5982 O O . LYS A 1 745 ? 28.694 35.416 42.278 1.00 19.19 745 LYS A O 1
ATOM 5987 N N . GLU A 1 746 ? 26.603 34.899 42.272 1.00 19.80 746 GLU A N 1
ATOM 5988 C CA . GLU A 1 746 ? 25.171 34.578 42.511 1.00 19.80 746 GLU A CA 1
ATOM 5989 C C . GLU A 1 746 ? 24.498 34.069 41.185 1.00 19.80 746 GLU A C 1
ATOM 5991 O O . GLU A 1 746 ? 25.188 33.539 40.321 1.00 19.80 746 GLU A O 1
ATOM 5996 N N . GLU A 1 747 ? 23.170 34.181 41.027 1.00 18.30 747 GLU A N 1
ATOM 5997 C CA . GLU A 1 747 ? 22.284 33.538 40.029 1.00 18.30 747 GLU A CA 1
ATOM 5998 C C . GLU A 1 747 ? 21.017 34.420 39.768 1.00 18.30 747 GLU A C 1
ATOM 6000 O O . GLU A 1 747 ? 20.771 35.315 40.578 1.00 18.30 747 GLU A O 1
ATOM 6005 N N . PRO A 1 748 ? 20.092 34.138 38.804 1.00 30.22 748 PRO A N 1
ATOM 6006 C CA . PRO A 1 748 ? 20.228 33.481 37.482 1.00 30.22 748 PRO A CA 1
ATOM 6007 C C . PRO A 1 748 ? 19.294 34.033 36.335 1.00 30.22 748 PRO A C 1
ATOM 6009 O O . PRO A 1 748 ? 18.449 34.893 36.557 1.00 30.22 748 PRO A O 1
ATOM 6012 N N . LYS A 1 749 ? 19.328 33.365 35.152 1.00 19.66 749 LYS A N 1
ATOM 6013 C CA . LYS A 1 749 ? 18.258 33.169 34.107 1.00 19.66 749 LYS A CA 1
ATOM 6014 C C . LYS A 1 749 ? 18.035 34.143 32.904 1.00 19.66 749 LYS A C 1
ATOM 6016 O O . LYS A 1 749 ? 17.737 35.316 33.062 1.00 19.66 749 LYS A O 1
ATOM 6021 N N . LYS A 1 750 ? 17.892 33.487 31.724 1.00 20.20 750 LYS A N 1
ATOM 6022 C CA . LYS A 1 750 ? 17.122 33.793 30.471 1.00 20.20 750 LYS A CA 1
ATOM 6023 C C . LYS A 1 750 ? 17.613 34.857 29.452 1.00 20.20 750 LYS A C 1
ATOM 6025 O O . LYS A 1 750 ? 17.447 36.046 29.680 1.00 20.20 750 LYS A O 1
ATOM 6030 N N . SER A 1 751 ? 17.916 34.427 28.211 1.00 20.09 751 SER A N 1
ATOM 6031 C CA . SER A 1 751 ? 17.068 34.614 26.990 1.00 20.09 751 SER A CA 1
ATOM 6032 C C . SER A 1 751 ? 17.796 34.338 25.643 1.00 20.09 751 SER A C 1
ATOM 6034 O O . SER A 1 751 ? 18.973 34.627 25.516 1.00 20.09 751 SER A O 1
ATOM 6036 N N . THR A 1 752 ? 17.057 33.769 24.665 1.00 20.88 752 THR A N 1
ATOM 6037 C CA . THR A 1 752 ? 17.166 33.848 23.168 1.00 20.88 752 THR A CA 1
ATOM 6038 C C . THR A 1 752 ? 18.538 33.937 22.459 1.00 20.88 752 THR A C 1
ATOM 6040 O O . THR A 1 752 ? 19.326 34.823 22.745 1.00 20.88 752 THR A O 1
ATOM 6043 N N . THR A 1 753 ? 18.805 33.168 21.391 1.00 23.44 753 THR A N 1
ATOM 6044 C CA . THR A 1 753 ? 18.108 33.244 20.074 1.00 23.44 753 THR A CA 1
ATOM 6045 C C . THR A 1 753 ? 17.946 31.898 19.329 1.00 23.44 753 THR A C 1
ATOM 6047 O O . THR A 1 753 ? 18.414 30.857 19.776 1.00 23.44 753 THR A O 1
ATOM 6050 N 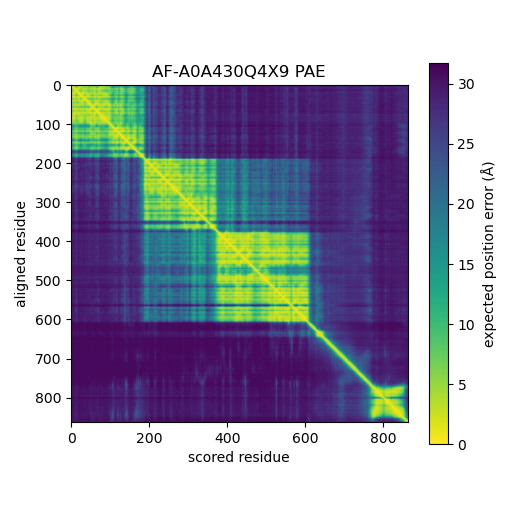N . LYS A 1 754 ? 17.212 31.910 18.199 1.00 23.27 754 LYS A N 1
ATOM 6051 C CA . LYS A 1 754 ? 16.898 30.742 17.345 1.00 23.27 754 LYS A CA 1
ATOM 6052 C C . LYS A 1 754 ? 17.774 30.703 16.076 1.00 23.27 754 LYS A C 1
ATOM 6054 O O . LYS A 1 754 ? 17.954 31.765 15.476 1.00 23.27 754 LYS A O 1
ATOM 6059 N N . PRO A 1 755 ? 18.177 29.520 15.573 1.00 24.34 755 PRO A N 1
ATOM 6060 C CA . PRO A 1 755 ? 18.551 29.333 14.168 1.00 24.34 755 PRO A CA 1
ATOM 6061 C C . PRO A 1 755 ? 17.359 29.575 13.220 1.00 24.34 755 PRO A C 1
ATOM 6063 O O . PRO A 1 755 ? 16.197 29.515 13.633 1.00 24.34 755 PRO A O 1
ATOM 6066 N N . ARG A 1 756 ? 17.639 29.860 11.942 1.00 22.50 756 ARG A N 1
ATOM 6067 C CA . ARG A 1 756 ? 16.620 30.110 10.905 1.00 22.50 756 ARG A CA 1
ATOM 6068 C C . ARG A 1 756 ? 16.103 28.812 10.273 1.00 22.50 756 ARG A C 1
ATOM 6070 O O . ARG A 1 756 ? 16.810 27.813 10.229 1.00 22.50 756 ARG A O 1
ATOM 6077 N N . LYS A 1 757 ? 14.883 28.872 9.727 1.00 24.00 757 LYS A N 1
ATOM 6078 C CA . LYS A 1 757 ? 14.470 28.016 8.605 1.00 24.00 757 LYS A CA 1
ATOM 6079 C C . LYS A 1 757 ? 15.027 28.617 7.315 1.00 24.00 757 LYS A C 1
ATOM 6081 O O . LYS A 1 757 ? 14.906 29.831 7.151 1.00 24.00 757 LYS A O 1
ATOM 6086 N N . ASP A 1 758 ? 15.497 27.781 6.398 1.00 24.44 758 ASP A N 1
ATOM 6087 C CA . ASP A 1 758 ? 15.589 28.136 4.980 1.00 24.44 758 ASP A CA 1
ATOM 6088 C C . ASP A 1 758 ? 14.417 27.509 4.214 1.00 24.44 758 ASP A C 1
ATOM 6090 O O . ASP A 1 758 ? 14.070 26.343 4.414 1.00 24.44 758 ASP A O 1
ATOM 6094 N N . GLU A 1 759 ? 13.767 28.308 3.368 1.00 24.78 759 GLU A N 1
ATOM 6095 C CA . GLU A 1 759 ? 12.541 27.938 2.654 1.00 24.78 759 GLU A CA 1
ATOM 6096 C C . GLU A 1 759 ? 12.809 27.760 1.153 1.00 24.78 759 GLU A C 1
ATOM 6098 O O . GLU A 1 759 ? 12.710 28.701 0.359 1.00 24.78 759 GLU A O 1
ATOM 6103 N N . THR A 1 760 ? 13.111 26.530 0.728 1.00 27.00 760 THR A N 1
ATOM 6104 C CA . THR A 1 760 ? 13.245 26.219 -0.703 1.00 27.00 760 THR A CA 1
ATOM 6105 C C . THR A 1 760 ? 11.865 26.049 -1.345 1.00 27.00 760 THR A C 1
ATOM 6107 O O . THR A 1 760 ? 11.108 25.125 -1.049 1.00 27.00 760 THR A O 1
ATOM 6110 N N . LYS A 1 761 ? 11.537 26.989 -2.235 1.00 25.00 761 LYS A N 1
ATOM 6111 C CA . LYS A 1 761 ? 10.226 27.209 -2.869 1.00 25.00 761 LYS A CA 1
ATOM 6112 C C . LYS A 1 761 ? 9.625 25.944 -3.513 1.00 25.00 761 LYS A C 1
ATOM 6114 O O . LYS A 1 761 ? 10.114 25.487 -4.544 1.00 25.00 761 LYS A O 1
ATOM 6119 N N . ARG A 1 762 ? 8.472 25.475 -3.016 1.00 25.55 762 ARG A N 1
ATOM 6120 C CA . ARG A 1 762 ? 7.538 24.662 -3.825 1.00 25.55 762 ARG A CA 1
ATOM 6121 C C . ARG A 1 762 ? 6.829 25.575 -4.829 1.00 25.55 762 ARG A C 1
ATOM 6123 O O . ARG A 1 762 ? 6.165 26.526 -4.423 1.00 25.55 762 ARG A O 1
ATOM 6130 N N . GLN A 1 763 ? 6.946 25.292 -6.126 1.00 28.33 763 GLN A N 1
ATOM 6131 C CA . GLN A 1 763 ? 6.148 25.980 -7.145 1.00 28.33 763 GLN A CA 1
ATOM 6132 C C . GLN A 1 763 ? 4.699 25.478 -7.100 1.00 28.33 763 GLN A C 1
ATOM 6134 O O . GLN A 1 763 ? 4.455 24.275 -7.159 1.00 28.33 763 GLN A O 1
ATOM 6139 N N . THR A 1 764 ? 3.736 26.395 -7.011 1.00 29.39 764 THR A N 1
ATOM 6140 C CA . THR A 1 764 ? 2.304 26.095 -7.138 1.00 29.39 764 THR A CA 1
ATOM 6141 C C . THR A 1 764 ? 1.801 26.477 -8.528 1.00 29.39 764 THR A C 1
ATOM 6143 O O . THR A 1 764 ? 2.199 27.494 -9.102 1.00 29.39 764 THR A O 1
ATOM 6146 N N . THR A 1 765 ? 0.919 25.653 -9.093 1.00 30.14 765 THR A N 1
ATOM 6147 C CA . THR A 1 765 ? 0.351 25.871 -10.427 1.00 30.14 765 THR A CA 1
ATOM 6148 C C . THR A 1 765 ? -0.553 27.109 -10.446 1.00 30.14 765 THR A C 1
ATOM 6150 O O . THR A 1 765 ? -1.440 27.282 -9.607 1.00 30.14 765 THR A O 1
ATOM 6153 N N . LYS A 1 766 ? -0.333 28.005 -11.418 1.00 28.62 766 LYS A N 1
ATOM 6154 C CA . LYS A 1 766 ? -1.125 29.234 -11.577 1.00 28.62 766 LYS A CA 1
ATOM 6155 C C . LYS A 1 766 ? -2.553 28.900 -12.029 1.00 28.62 766 LYS A C 1
ATOM 6157 O O . LYS A 1 766 ? -2.799 28.756 -13.222 1.00 28.62 766 LYS A O 1
ATOM 6162 N N . LYS A 1 767 ? -3.520 28.877 -11.105 1.00 35.06 767 LYS A N 1
ATOM 6163 C CA . LYS A 1 767 ? -4.934 29.053 -11.482 1.00 35.06 767 LYS A CA 1
ATOM 6164 C C . LYS A 1 767 ? -5.120 30.452 -12.079 1.00 35.06 767 LYS A C 1
ATOM 6166 O O . LYS A 1 767 ? -4.704 31.443 -11.473 1.00 35.06 767 LYS A O 1
ATOM 6171 N N . GLN A 1 768 ? -5.750 30.534 -13.250 1.00 33.81 768 GLN A N 1
ATOM 6172 C CA . GLN A 1 768 ? -6.182 31.807 -13.829 1.00 33.81 768 GLN A CA 1
ATOM 6173 C C . GLN A 1 768 ? -7.174 32.492 -12.874 1.00 33.81 768 GLN A C 1
ATOM 6175 O O . GLN A 1 768 ? -8.008 31.836 -12.246 1.00 33.81 768 GLN A O 1
ATOM 6180 N N . LYS A 1 769 ? -7.067 33.816 -12.728 1.00 35.91 769 LYS A N 1
ATOM 6181 C CA . LYS A 1 769 ? -7.984 34.601 -11.891 1.00 35.91 769 LYS A CA 1
ATOM 6182 C C . LYS A 1 769 ? -9.184 35.025 -12.731 1.00 35.91 769 LYS A C 1
ATOM 6184 O O . LYS A 1 769 ? -8.992 35.587 -13.804 1.00 35.91 769 LYS A O 1
ATOM 6189 N N . LYS A 1 770 ? -10.400 34.824 -12.211 1.00 42.78 770 LYS A N 1
ATOM 6190 C CA . LYS A 1 770 ? -11.595 35.499 -12.740 1.00 42.78 770 LYS A CA 1
ATOM 6191 C C . LYS A 1 770 ? -11.393 37.028 -12.686 1.00 42.78 770 LYS A C 1
ATOM 6193 O O . LYS A 1 770 ? -10.689 37.493 -11.778 1.00 42.78 770 LYS A O 1
ATOM 6198 N N . PRO A 1 771 ? -11.985 37.804 -13.614 1.00 45.91 771 PRO A N 1
ATOM 6199 C CA . PRO A 1 771 ? -11.977 39.261 -13.524 1.00 45.91 771 PRO A CA 1
ATOM 6200 C C . PRO A 1 771 ? -12.592 39.720 -12.195 1.00 45.91 771 PRO A C 1
ATOM 6202 O O . PRO A 1 771 ? -13.446 39.041 -11.620 1.00 45.91 771 PRO A O 1
ATOM 6205 N N . LYS A 1 772 ? -12.126 40.864 -11.690 1.00 56.31 772 LYS A N 1
ATOM 6206 C CA . LYS A 1 772 ? -12.742 41.526 -10.536 1.00 56.31 772 LYS A CA 1
ATOM 6207 C C . LYS A 1 772 ? -13.925 42.363 -11.005 1.00 56.31 772 LYS A C 1
ATOM 6209 O O . LYS A 1 772 ? -13.848 42.969 -12.069 1.00 56.31 772 LYS A O 1
ATOM 6214 N N . ASP A 1 773 ? -14.952 42.435 -10.170 1.00 67.25 773 ASP A N 1
ATOM 6215 C CA . ASP A 1 773 ? -16.050 43.381 -10.343 1.00 67.25 773 ASP A CA 1
ATOM 6216 C C . ASP A 1 773 ? -15.515 44.832 -10.298 1.00 67.25 773 ASP A C 1
ATOM 6218 O O . ASP A 1 773 ? -14.809 45.165 -9.336 1.00 67.25 773 ASP A O 1
ATOM 6222 N N . PRO A 1 774 ? -15.792 45.684 -11.307 1.00 70.69 774 PRO A N 1
ATOM 6223 C CA . PRO A 1 774 ? -15.363 47.084 -11.314 1.00 70.69 774 PRO A CA 1
ATOM 6224 C C . PRO A 1 774 ? -15.962 47.930 -10.183 1.00 70.69 774 PRO A C 1
ATOM 6226 O O . PRO A 1 774 ? -15.339 48.906 -9.771 1.00 70.69 774 PRO A O 1
ATOM 6229 N N . ASN A 1 775 ? -17.143 47.561 -9.677 1.00 72.75 775 ASN A N 1
ATOM 6230 C CA . ASN A 1 775 ? -17.890 48.339 -8.688 1.00 72.75 775 ASN A CA 1
ATOM 6231 C C . ASN A 1 775 ? -17.539 47.967 -7.237 1.00 72.75 775 ASN A C 1
ATOM 6233 O O . ASN A 1 775 ? -17.984 48.637 -6.304 1.00 72.75 775 ASN A O 1
ATOM 6237 N N . ALA A 1 776 ? -16.747 46.911 -7.018 1.00 79.56 776 ALA A N 1
ATOM 6238 C CA . ALA A 1 776 ? -16.347 46.495 -5.678 1.00 79.56 776 ALA A CA 1
ATOM 6239 C C . ALA A 1 776 ? -15.366 47.508 -5.044 1.00 79.56 776 ALA A C 1
ATOM 6241 O O . ALA A 1 776 ? -14.312 47.781 -5.633 1.00 79.56 776 ALA A O 1
ATOM 6242 N N . PRO A 1 777 ? -15.638 48.032 -3.829 1.00 81.56 777 PRO A N 1
ATOM 6243 C CA . PRO A 1 777 ? -14.795 49.050 -3.205 1.00 81.56 777 PRO A CA 1
ATOM 6244 C C . PRO A 1 777 ? -13.356 48.564 -2.984 1.00 81.56 777 PRO A C 1
ATOM 6246 O O . PRO A 1 777 ? -13.088 47.384 -2.726 1.00 81.56 777 PRO A O 1
ATOM 6249 N N . THR A 1 778 ? -12.394 49.483 -3.086 1.00 80.56 778 THR A N 1
ATOM 6250 C CA . THR A 1 778 ? -10.963 49.155 -3.021 1.00 80.56 778 THR A CA 1
ATOM 6251 C C . THR A 1 778 ? -10.425 49.249 -1.593 1.00 80.56 778 THR A C 1
ATOM 6253 O O . THR A 1 778 ? -10.668 50.210 -0.870 1.00 80.56 778 THR A O 1
ATOM 6256 N N . ARG A 1 779 ? -9.680 48.221 -1.161 1.00 84.06 779 ARG A N 1
ATOM 6257 C CA . ARG A 1 779 ? -9.108 48.171 0.196 1.00 84.06 779 ARG A CA 1
ATOM 6258 C C . ARG A 1 779 ? -8.108 49.316 0.410 1.00 84.06 779 ARG A C 1
ATOM 6260 O O . ARG A 1 779 ? -7.261 49.521 -0.462 1.00 84.06 779 ARG A O 1
ATOM 6267 N N . PRO A 1 780 ? -8.134 49.998 1.570 1.00 86.25 780 PRO A N 1
ATOM 6268 C CA . PRO A 1 780 ? -7.226 51.102 1.848 1.00 86.25 780 PRO A CA 1
ATOM 6269 C C . PRO A 1 780 ? -5.769 50.633 1.930 1.00 86.25 780 PRO A C 1
ATOM 6271 O O . PRO A 1 780 ? -5.468 49.516 2.363 1.00 86.25 780 PRO A O 1
ATOM 6274 N N . LEU A 1 781 ? -4.859 51.518 1.525 1.00 85.56 781 LEU A N 1
ATOM 6275 C CA . LEU A 1 781 ? -3.418 51.290 1.588 1.00 85.56 781 LEU A CA 1
ATOM 6276 C C . LEU A 1 781 ? -2.914 51.281 3.042 1.00 85.56 781 LEU A C 1
ATOM 6278 O O . LEU A 1 781 ? -3.494 51.903 3.928 1.00 85.56 781 LEU A O 1
ATOM 6282 N N . SER A 1 782 ? -1.801 50.584 3.281 1.00 88.06 782 SER A N 1
ATOM 6283 C CA . SER A 1 782 ? -1.085 50.617 4.567 1.00 88.06 782 SER A CA 1
ATOM 6284 C C . SER A 1 782 ? -0.442 51.991 4.813 1.00 88.06 782 SER A C 1
ATOM 6286 O O . SER A 1 782 ? -0.141 52.709 3.860 1.00 88.06 782 SER A O 1
ATOM 6288 N N . ALA A 1 783 ? -0.168 52.331 6.077 1.00 86.75 783 ALA A N 1
ATOM 6289 C CA . ALA A 1 783 ? 0.351 53.638 6.498 1.00 86.75 783 ALA A CA 1
ATOM 6290 C C . ALA A 1 783 ? 1.646 54.016 5.761 1.00 86.75 783 ALA A C 1
ATOM 6292 O O . ALA A 1 783 ? 1.793 55.151 5.315 1.00 86.75 783 ALA A O 1
ATOM 6293 N N . TYR A 1 784 ? 2.526 53.031 5.541 1.00 86.88 784 TYR A N 1
ATOM 6294 C CA . TYR A 1 784 ? 3.731 53.192 4.724 1.00 86.88 784 TYR A CA 1
ATOM 6295 C C . TYR A 1 784 ? 3.419 53.585 3.275 1.00 86.88 784 TYR A C 1
ATOM 6297 O O . TYR A 1 784 ? 4.088 54.450 2.730 1.00 86.88 784 TYR A O 1
ATOM 6305 N N . PHE A 1 785 ? 2.408 52.979 2.646 1.00 87.00 785 PHE A N 1
ATOM 6306 C CA . PHE A 1 785 ? 2.065 53.249 1.246 1.00 87.00 785 PHE A CA 1
ATOM 6307 C C . PHE A 1 785 ? 1.298 54.565 1.060 1.00 87.00 785 PHE A C 1
ATOM 6309 O O . PHE A 1 785 ? 1.478 55.212 0.033 1.00 87.00 785 PHE A O 1
ATOM 6316 N N . LEU A 1 786 ? 0.506 55.001 2.049 1.00 86.44 786 LEU A N 1
ATOM 6317 C CA . LEU A 1 786 ? -0.051 56.361 2.066 1.00 86.44 786 LEU A CA 1
ATOM 6318 C C . LEU A 1 786 ? 1.074 57.400 2.163 1.00 86.44 786 LEU A C 1
ATOM 6320 O O . LEU A 1 786 ? 1.204 58.249 1.284 1.00 86.44 786 LEU A O 1
ATOM 6324 N N . TRP A 1 787 ? 1.948 57.266 3.167 1.00 89.12 787 TRP A N 1
ATOM 6325 C CA . TRP A 1 787 ? 3.109 58.142 3.332 1.00 89.12 787 TRP A CA 1
ATOM 6326 C C . TRP A 1 787 ? 4.039 58.127 2.109 1.00 89.12 787 TRP A C 1
ATOM 6328 O O . TRP A 1 787 ? 4.500 59.185 1.676 1.00 89.12 787 TRP A O 1
ATOM 6338 N N . PHE A 1 788 ? 4.300 56.950 1.533 1.00 86.94 788 PHE A N 1
ATOM 6339 C CA . PHE A 1 788 ? 5.139 56.806 0.347 1.00 86.94 788 PHE A CA 1
ATOM 6340 C C . PHE A 1 788 ? 4.516 57.531 -0.840 1.00 86.94 788 PHE A C 1
ATOM 6342 O O . PHE A 1 788 ? 5.207 58.316 -1.471 1.00 86.94 788 PHE A O 1
ATOM 6349 N N . ASN A 1 789 ? 3.219 57.369 -1.110 1.00 86.25 789 ASN A N 1
ATOM 6350 C CA . ASN A 1 789 ? 2.564 58.102 -2.196 1.00 86.25 789 ASN A CA 1
ATOM 6351 C C . ASN A 1 789 ? 2.617 59.630 -1.980 1.00 86.25 789 ASN A C 1
ATOM 6353 O O . ASN A 1 789 ? 2.926 60.354 -2.922 1.00 86.25 789 ASN A O 1
ATOM 6357 N N . GLU A 1 790 ? 2.420 60.119 -0.748 1.00 86.06 790 GLU A N 1
ATOM 6358 C CA . GLU A 1 790 ? 2.519 61.552 -0.397 1.00 86.06 790 GLU A CA 1
ATOM 6359 C C . GLU A 1 790 ? 3.951 62.134 -0.504 1.00 86.06 790 GLU A C 1
ATOM 6361 O O . GLU A 1 790 ? 4.127 63.358 -0.515 1.00 86.06 790 GLU A O 1
ATOM 6366 N N . ASN A 1 791 ? 4.996 61.294 -0.564 1.00 84.25 791 ASN A N 1
ATOM 6367 C CA . ASN A 1 791 ? 6.399 61.740 -0.525 1.00 84.25 791 ASN A CA 1
ATOM 6368 C C . ASN A 1 791 ? 7.299 61.163 -1.634 1.00 84.25 791 ASN A C 1
ATOM 6370 O O . ASN A 1 791 ? 8.437 61.611 -1.770 1.00 84.25 791 ASN A O 1
ATOM 6374 N N . ARG A 1 792 ? 6.801 60.249 -2.477 1.00 82.19 792 ARG A N 1
ATOM 6375 C CA . ARG A 1 792 ? 7.542 59.594 -3.570 1.00 82.19 792 ARG A CA 1
ATOM 6376 C C . ARG A 1 792 ? 8.172 60.604 -4.518 1.00 82.19 792 ARG A C 1
ATOM 6378 O O . ARG A 1 792 ? 9.329 60.439 -4.876 1.00 82.19 792 ARG A O 1
ATOM 6385 N N . GLU A 1 793 ? 7.448 61.660 -4.885 1.00 81.88 793 GLU A N 1
ATOM 6386 C CA . GLU A 1 793 ? 7.998 62.727 -5.727 1.00 81.88 793 GLU A CA 1
ATOM 6387 C C . GLU A 1 793 ? 9.131 63.504 -5.057 1.00 81.88 793 GLU A C 1
ATOM 6389 O O . GLU A 1 793 ? 10.063 63.909 -5.737 1.00 81.88 793 GLU A O 1
ATOM 6394 N N . LYS A 1 794 ? 9.070 63.719 -3.739 1.00 81.19 794 LYS A N 1
ATOM 6395 C CA . LYS A 1 794 ? 10.123 64.433 -3.003 1.00 81.19 794 LYS A CA 1
ATOM 6396 C C . LYS A 1 794 ? 11.386 63.578 -2.950 1.00 81.19 794 LYS A C 1
ATOM 6398 O O . LYS A 1 794 ? 12.461 64.073 -3.250 1.00 81.19 794 LYS A O 1
ATOM 6403 N N . ILE A 1 795 ? 11.224 62.284 -2.664 1.00 80.38 795 ILE A N 1
ATOM 6404 C CA . ILE A 1 795 ? 12.311 61.295 -2.615 1.00 80.38 795 ILE A CA 1
ATOM 6405 C C . ILE A 1 795 ? 12.922 61.080 -4.012 1.00 80.38 795 ILE A C 1
ATOM 6407 O O . ILE A 1 795 ? 14.135 60.968 -4.140 1.00 80.38 795 ILE A O 1
ATOM 6411 N N . ALA A 1 796 ? 12.104 61.092 -5.069 1.00 77.56 796 ALA A N 1
ATOM 6412 C CA . ALA A 1 796 ? 12.564 61.029 -6.458 1.00 77.56 796 ALA A CA 1
ATOM 6413 C C . ALA A 1 796 ? 13.181 62.344 -6.977 1.00 77.56 796 ALA A C 1
ATOM 6415 O O . ALA A 1 796 ? 13.875 62.315 -7.983 1.00 77.56 796 ALA A O 1
ATOM 6416 N N . LYS A 1 797 ? 12.931 63.487 -6.318 1.00 77.94 797 LYS A N 1
ATOM 6417 C CA . LYS A 1 797 ? 13.571 64.786 -6.607 1.00 77.94 797 LYS A CA 1
ATOM 6418 C C . LYS A 1 797 ? 14.830 65.029 -5.761 1.00 77.94 797 LYS A C 1
ATOM 6420 O O . LYS A 1 797 ? 15.640 65.863 -6.135 1.00 77.94 797 LYS A O 1
ATOM 6425 N N . SER A 1 798 ? 15.011 64.307 -4.651 1.00 72.69 798 SER A N 1
ATOM 6426 C CA . SER A 1 798 ? 16.240 64.306 -3.836 1.00 72.69 798 SER A CA 1
ATOM 6427 C C . SER A 1 798 ? 17.269 63.249 -4.265 1.00 72.69 798 SER A C 1
ATOM 6429 O O . SER A 1 798 ? 18.242 63.018 -3.554 1.00 72.69 798 SER A O 1
ATOM 6431 N N . LEU A 1 799 ? 17.019 62.561 -5.380 1.00 70.00 799 LEU A N 1
ATOM 6432 C CA . LEU A 1 799 ? 17.915 61.607 -6.026 1.00 70.00 799 LEU A CA 1
ATOM 6433 C C . LEU A 1 799 ? 18.009 62.046 -7.493 1.00 70.00 799 LEU A C 1
ATOM 6435 O O . LEU A 1 799 ? 16.995 62.036 -8.191 1.00 70.00 799 LEU A O 1
ATOM 6439 N N . ASP A 1 800 ? 19.183 62.487 -7.947 1.00 58.97 800 ASP A N 1
ATOM 6440 C CA . ASP A 1 800 ? 19.290 63.288 -9.173 1.00 58.97 800 ASP A CA 1
ATOM 6441 C C . ASP A 1 800 ? 18.815 62.575 -10.449 1.00 58.97 800 ASP A C 1
ATOM 6443 O O . ASP A 1 800 ? 19.312 61.513 -10.823 1.00 58.97 800 ASP A O 1
ATOM 6447 N N . GLY A 1 801 ? 17.881 63.219 -11.156 1.00 59.97 801 GLY A N 1
ATOM 6448 C CA . GLY A 1 801 ? 17.593 63.026 -12.582 1.00 59.97 801 GLY A CA 1
ATOM 6449 C C . GLY A 1 801 ? 16.936 61.706 -13.008 1.00 59.97 801 GLY A C 1
ATOM 6450 O O . GLY A 1 801 ? 15.843 61.725 -13.573 1.00 59.97 801 GLY A O 1
ATOM 6451 N N . GLN A 1 802 ? 17.615 60.572 -12.820 1.00 56.12 802 GLN A N 1
ATOM 6452 C CA . GLN A 1 802 ? 17.311 59.299 -13.491 1.00 56.12 802 GLN A CA 1
ATOM 6453 C C . GLN A 1 802 ? 17.469 58.093 -12.550 1.00 56.12 802 GLN A C 1
ATOM 6455 O O . GLN A 1 802 ? 18.351 57.258 -12.720 1.00 56.12 802 GLN A O 1
ATOM 6460 N N . ASN A 1 803 ? 16.586 57.985 -11.554 1.00 62.09 803 ASN A N 1
ATOM 6461 C CA . ASN A 1 803 ? 16.600 56.889 -10.579 1.00 62.09 803 ASN A CA 1
ATOM 6462 C C . ASN A 1 803 ? 15.461 55.894 -10.832 1.00 62.09 803 ASN A C 1
ATOM 6464 O O . ASN A 1 803 ? 14.321 56.284 -11.106 1.00 62.09 803 ASN A O 1
ATOM 6468 N N . SER A 1 804 ? 15.744 54.595 -10.717 1.00 72.75 804 SER A N 1
ATOM 6469 C CA . SER A 1 804 ? 14.746 53.552 -10.942 1.00 72.75 804 SER A CA 1
ATOM 6470 C C . SER A 1 804 ? 13.694 53.518 -9.828 1.00 72.75 804 SER A C 1
ATOM 6472 O O . SER A 1 804 ? 13.903 53.946 -8.688 1.00 72.75 804 SER A O 1
ATOM 6474 N N . VAL A 1 805 ? 12.539 52.916 -10.130 1.00 72.94 805 VAL A N 1
ATOM 6475 C CA . VAL A 1 805 ? 11.458 52.724 -9.146 1.00 72.94 805 VAL A CA 1
ATOM 6476 C C . VAL A 1 805 ? 11.928 51.897 -7.934 1.00 72.94 805 VAL A C 1
ATOM 6478 O O . VAL A 1 805 ? 11.391 52.069 -6.840 1.00 72.94 805 VAL A O 1
ATOM 6481 N N . ALA A 1 806 ? 12.945 51.043 -8.100 1.00 77.31 806 ALA A N 1
ATOM 6482 C CA . ALA A 1 806 ? 13.526 50.250 -7.020 1.00 77.31 806 ALA A CA 1
ATOM 6483 C C . ALA A 1 806 ? 14.370 51.095 -6.048 1.00 77.31 806 ALA A C 1
ATOM 6485 O O . ALA A 1 806 ? 14.273 50.903 -4.836 1.00 77.31 806 ALA A O 1
ATOM 6486 N N . GLU A 1 807 ? 15.147 52.060 -6.546 1.00 77.94 807 GLU A N 1
ATOM 6487 C CA . GLU A 1 807 ? 15.992 52.931 -5.714 1.00 77.94 807 GLU A CA 1
ATOM 6488 C C . GLU A 1 807 ? 15.154 53.923 -4.905 1.00 77.94 807 GLU A C 1
ATOM 6490 O O . GLU A 1 807 ? 15.328 54.029 -3.690 1.00 77.94 807 GLU A O 1
ATOM 6495 N N . VAL A 1 808 ? 14.152 54.547 -5.536 1.00 81.38 808 VAL A N 1
ATOM 6496 C CA . VAL A 1 808 ? 13.186 55.420 -4.843 1.00 81.38 808 VAL A CA 1
ATOM 6497 C C . VAL A 1 808 ? 12.424 54.646 -3.755 1.00 81.38 808 VAL A C 1
ATOM 6499 O O . VAL A 1 808 ? 12.190 55.173 -2.666 1.00 81.38 808 VAL A O 1
ATOM 6502 N N . ALA A 1 809 ? 12.072 53.378 -4.003 1.00 81.00 809 ALA A N 1
ATOM 6503 C CA . ALA A 1 809 ? 11.437 52.516 -3.003 1.00 81.00 809 ALA A CA 1
ATOM 6504 C C . ALA A 1 809 ? 12.392 52.103 -1.863 1.00 81.00 809 ALA A C 1
ATOM 6506 O O . ALA A 1 809 ? 11.953 52.000 -0.715 1.00 81.00 809 ALA A O 1
ATOM 6507 N N . LYS A 1 810 ? 13.685 51.894 -2.149 1.00 84.31 810 LYS A N 1
ATOM 6508 C CA 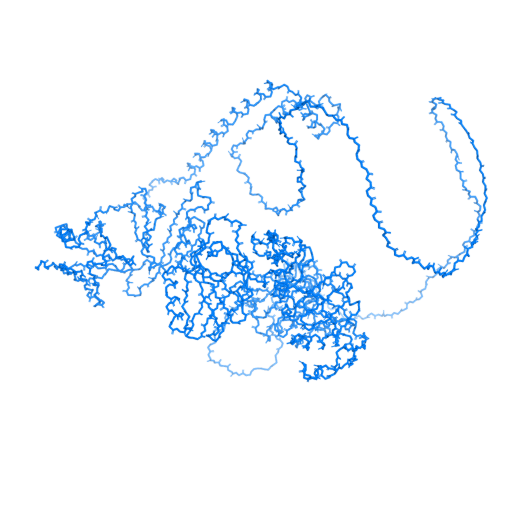. LYS A 1 810 ? 14.710 51.581 -1.140 1.00 84.31 810 LYS A CA 1
ATOM 6509 C C . LYS A 1 810 ? 14.957 52.775 -0.212 1.00 84.31 810 LYS A C 1
ATOM 6511 O O . LYS A 1 810 ? 14.832 52.627 1.003 1.00 84.31 810 LYS A O 1
ATOM 6516 N N . ALA A 1 811 ? 15.207 53.958 -0.778 1.00 82.19 811 ALA A N 1
ATOM 6517 C CA . ALA A 1 811 ? 15.395 55.197 -0.021 1.00 82.19 811 ALA A CA 1
ATOM 6518 C C . ALA A 1 811 ? 14.168 55.520 0.851 1.00 82.19 811 ALA A C 1
ATOM 6520 O O . ALA A 1 811 ? 14.300 55.826 2.036 1.00 82.19 811 ALA A O 1
ATOM 6521 N N . ALA A 1 812 ? 12.956 55.357 0.309 1.00 84.50 812 ALA A N 1
ATOM 6522 C CA . ALA A 1 812 ? 11.722 55.509 1.075 1.00 84.50 812 ALA A CA 1
ATOM 6523 C C . ALA A 1 812 ? 11.590 54.508 2.235 1.00 84.50 812 ALA A C 1
ATOM 6525 O O . ALA A 1 812 ? 11.123 54.880 3.313 1.00 84.50 812 ALA A O 1
ATOM 6526 N N . GLY A 1 813 ? 12.028 53.260 2.046 1.00 84.19 813 GLY A N 1
ATOM 6527 C CA . GLY A 1 813 ? 12.051 52.250 3.103 1.00 84.19 813 GLY A CA 1
ATOM 6528 C C . GLY A 1 813 ? 12.970 52.635 4.266 1.00 84.19 813 GLY A C 1
ATOM 6529 O O . GLY A 1 813 ? 12.596 52.461 5.425 1.00 84.19 813 GLY A O 1
ATOM 6530 N N . GLU A 1 814 ? 14.141 53.202 3.972 1.00 84.19 814 GLU A N 1
ATOM 6531 C CA . GLU A 1 814 ? 15.112 53.663 4.974 1.00 84.19 814 GLU A CA 1
ATOM 6532 C C . GLU A 1 814 ? 14.629 54.932 5.701 1.00 84.19 814 GLU A C 1
ATOM 6534 O O . GLU A 1 814 ? 14.625 54.966 6.936 1.00 84.19 814 GLU A O 1
ATOM 6539 N N . ILE A 1 815 ? 14.101 55.921 4.967 1.00 85.00 815 ILE A N 1
ATOM 6540 C CA . ILE A 1 815 ? 13.494 57.137 5.539 1.00 85.00 815 ILE A CA 1
ATOM 6541 C C . ILE A 1 815 ? 12.317 56.778 6.458 1.00 85.00 815 ILE A C 1
ATOM 6543 O O . ILE A 1 815 ? 12.263 57.237 7.599 1.00 85.00 815 ILE A O 1
ATOM 6547 N N . TRP A 1 816 ? 11.395 55.913 6.017 1.00 86.75 816 TRP A N 1
ATOM 6548 C CA . TRP A 1 816 ? 10.285 55.466 6.864 1.00 86.75 816 TRP A CA 1
ATOM 6549 C C . TRP A 1 816 ? 10.771 54.684 8.081 1.00 86.75 816 TRP A C 1
ATOM 6551 O O . TRP A 1 816 ? 10.226 54.851 9.171 1.00 86.75 816 TRP A O 1
ATOM 6561 N N . ARG A 1 817 ? 11.808 53.847 7.949 1.00 86.94 817 ARG A N 1
ATOM 6562 C CA . ARG A 1 817 ? 12.356 53.100 9.089 1.00 86.94 817 ARG A CA 1
ATOM 6563 C C . ARG A 1 817 ? 12.820 54.047 10.194 1.00 86.94 817 ARG A C 1
ATOM 6565 O O . ARG A 1 817 ? 12.425 53.838 11.342 1.00 86.94 817 ARG A O 1
ATOM 6572 N N . ASN A 1 818 ? 13.523 55.117 9.830 1.00 84.50 818 ASN A N 1
ATOM 6573 C CA . ASN A 1 818 ? 14.126 56.073 10.762 1.00 84.50 818 ASN A CA 1
ATOM 6574 C C . ASN A 1 818 ? 13.191 57.223 11.199 1.00 84.50 818 ASN A C 1
ATOM 6576 O O . ASN A 1 818 ? 13.535 57.967 12.108 1.00 84.50 818 ASN A O 1
ATOM 6580 N N . MET A 1 819 ? 12.004 57.360 10.598 1.00 84.38 819 MET A N 1
ATOM 6581 C CA . MET A 1 819 ? 11.010 58.389 10.946 1.00 84.38 819 MET A CA 1
ATOM 6582 C C . MET A 1 819 ? 10.422 58.233 12.361 1.00 84.38 819 MET A C 1
ATOM 6584 O O . MET A 1 819 ? 10.209 57.111 12.829 1.00 84.38 819 MET A O 1
ATOM 6588 N N . ASP A 1 820 ? 10.074 59.343 13.014 1.00 84.12 820 ASP A N 1
ATOM 6589 C CA . ASP A 1 820 ? 9.511 59.343 14.369 1.00 84.12 820 ASP A CA 1
ATOM 6590 C C . ASP A 1 820 ? 8.192 58.567 14.518 1.00 84.12 820 ASP A C 1
ATOM 6592 O O . ASP A 1 820 ? 7.336 58.509 13.626 1.00 84.12 820 ASP A O 1
ATOM 6596 N N . SER A 1 821 ? 8.004 57.995 15.711 1.00 77.50 821 SER A N 1
ATOM 6597 C CA . SER A 1 821 ? 6.810 57.228 16.092 1.00 77.50 821 SER A CA 1
ATOM 6598 C C . SER A 1 821 ? 5.529 58.068 16.090 1.00 77.50 821 SER A C 1
ATOM 6600 O O . SER A 1 821 ? 4.464 57.557 15.743 1.00 77.50 821 SER A O 1
ATOM 6602 N N . THR A 1 822 ? 5.626 59.360 16.412 1.00 81.75 822 THR A N 1
ATOM 6603 C CA . THR A 1 822 ? 4.518 60.328 16.380 1.00 81.75 822 THR A CA 1
ATOM 6604 C C . THR A 1 822 ? 3.977 60.516 14.962 1.00 81.75 822 THR A C 1
ATOM 6606 O O . THR A 1 822 ? 2.771 60.402 14.739 1.00 81.75 822 THR A O 1
ATOM 6609 N N . VAL A 1 823 ? 4.866 60.715 13.984 1.00 81.62 823 VAL A N 1
ATOM 6610 C CA . VAL A 1 823 ? 4.506 60.876 12.567 1.00 81.62 823 VAL A CA 1
ATOM 6611 C C . VAL A 1 823 ? 3.909 59.579 12.018 1.00 81.62 823 VAL A C 1
ATOM 6613 O O . VAL A 1 823 ? 2.837 59.604 11.413 1.00 81.62 823 VAL A O 1
ATOM 6616 N N . LYS A 1 824 ? 4.535 58.428 12.305 1.00 84.88 824 LYS A N 1
ATOM 6617 C CA . LYS A 1 824 ? 4.009 57.095 11.954 1.00 84.88 824 LYS A CA 1
ATOM 6618 C C . LYS A 1 824 ? 2.598 56.857 12.503 1.00 84.88 824 LYS A C 1
ATOM 6620 O O . LYS A 1 824 ? 1.744 56.351 11.776 1.00 84.88 824 LYS A O 1
ATOM 6625 N N . SER A 1 825 ? 2.343 57.260 13.750 1.00 84.81 825 SER A N 1
ATOM 6626 C CA . SER A 1 825 ? 1.024 57.171 14.388 1.00 84.81 825 SER A CA 1
ATOM 6627 C C . SER A 1 825 ? -0.032 58.001 13.644 1.00 84.81 825 SER A C 1
ATOM 6629 O O . SER A 1 825 ? -1.123 57.506 13.372 1.00 84.81 825 SER A O 1
ATOM 6631 N N . GLY A 1 826 ? 0.313 59.215 13.197 1.00 87.19 826 GLY A N 1
ATOM 6632 C CA . GLY A 1 826 ? -0.581 60.058 12.391 1.00 87.19 826 GLY A CA 1
ATOM 6633 C C . GLY A 1 826 ? -1.048 59.393 11.087 1.00 87.19 826 GLY A C 1
ATOM 6634 O O . GLY A 1 826 ? -2.237 59.428 10.766 1.00 87.19 826 GLY A O 1
ATOM 6635 N N . TYR A 1 827 ? -0.147 58.720 10.362 1.00 87.31 827 TYR A N 1
ATOM 6636 C CA . TYR A 1 827 ? -0.532 57.936 9.179 1.00 87.31 827 TYR A CA 1
ATOM 6637 C C . TYR A 1 827 ? -1.331 56.679 9.539 1.00 87.31 827 TYR A C 1
ATOM 6639 O O . TYR A 1 827 ? -2.229 56.307 8.787 1.00 87.31 827 TYR A O 1
ATOM 6647 N N . GLN A 1 828 ? -1.062 56.041 10.682 1.00 84.81 828 GLN A N 1
ATOM 6648 C CA . GLN A 1 828 ? -1.850 54.895 11.143 1.00 84.81 828 GLN A CA 1
ATOM 6649 C C . GLN A 1 828 ? -3.306 55.290 11.448 1.00 84.81 828 GLN A C 1
ATOM 6651 O O . GLN A 1 828 ? -4.221 54.613 10.982 1.00 84.81 828 GLN A O 1
ATOM 6656 N N . SER A 1 829 ? -3.541 56.435 12.097 1.00 87.50 829 SER A N 1
ATOM 6657 C CA . SER A 1 829 ? -4.896 56.974 12.300 1.00 87.50 829 SER A CA 1
ATOM 6658 C C . SER A 1 829 ? -5.632 57.221 10.976 1.00 87.50 829 SER A C 1
ATOM 6660 O O . SER A 1 829 ? -6.776 56.792 10.832 1.00 87.50 829 SER A O 1
ATOM 6662 N N . ARG A 1 830 ? -4.965 57.811 9.965 1.00 84.81 830 ARG A N 1
ATOM 6663 C CA . ARG A 1 830 ? -5.542 57.976 8.610 1.00 84.81 830 ARG A CA 1
ATOM 6664 C C . ARG A 1 830 ? -5.934 56.634 7.977 1.00 84.81 830 ARG A C 1
ATOM 6666 O O . ARG A 1 830 ? -6.994 56.535 7.363 1.00 84.81 830 ARG A O 1
ATOM 6673 N N . VAL A 1 831 ? -5.113 55.589 8.130 1.00 88.94 831 VAL A N 1
ATOM 6674 C CA . VAL A 1 831 ? -5.453 54.232 7.656 1.00 88.94 831 VAL A CA 1
ATOM 6675 C C . VAL A 1 831 ? -6.708 53.707 8.342 1.00 88.94 831 VAL A C 1
ATOM 6677 O O . VAL A 1 831 ? -7.561 53.119 7.681 1.00 88.94 831 VAL A O 1
ATOM 6680 N N . ASP A 1 832 ? -6.833 53.894 9.653 1.00 86.56 832 ASP A N 1
ATOM 6681 C CA . ASP A 1 832 ? -7.943 53.335 10.425 1.00 86.56 832 ASP A CA 1
ATOM 6682 C C . ASP A 1 832 ? -9.261 54.108 10.223 1.00 86.56 832 ASP A C 1
ATOM 6684 O O . ASP A 1 832 ? -10.336 53.511 10.287 1.00 86.56 832 ASP A O 1
ATOM 6688 N N . GLU A 1 833 ? -9.204 55.389 9.850 1.00 88.50 833 GLU A N 1
ATOM 6689 C CA . GLU A 1 833 ? -10.345 56.127 9.286 1.00 88.50 833 GLU A CA 1
ATOM 6690 C C . GLU A 1 833 ? -10.744 55.610 7.895 1.00 88.50 833 GLU A C 1
ATOM 6692 O O . GLU A 1 833 ? -11.924 55.355 7.640 1.00 88.50 833 GLU A O 1
ATOM 6697 N N . LEU A 1 834 ? -9.775 55.391 6.999 1.00 86.31 834 LEU A N 1
ATOM 6698 C CA . LEU A 1 834 ? -10.037 54.858 5.657 1.00 86.31 834 LEU A CA 1
ATOM 6699 C C . LEU A 1 834 ? -10.560 53.410 5.690 1.00 86.31 834 LEU A C 1
ATOM 6701 O O . LEU A 1 834 ? -11.384 53.046 4.854 1.00 86.31 834 LEU A O 1
ATOM 6705 N N . LYS A 1 835 ? -10.160 52.597 6.679 1.00 87.69 835 LYS A N 1
ATOM 6706 C CA . LYS A 1 835 ? -10.760 51.275 6.945 1.00 87.69 835 LYS A CA 1
ATOM 6707 C C . LYS A 1 835 ? -12.234 51.377 7.328 1.00 87.69 835 LYS A C 1
ATOM 6709 O O . LYS A 1 835 ? -13.016 50.577 6.827 1.00 87.69 835 LYS A O 1
ATOM 6714 N N . LYS A 1 836 ? -12.613 52.338 8.180 1.00 88.88 836 LYS A N 1
ATOM 6715 C CA . LYS A 1 836 ? -14.017 52.549 8.578 1.00 88.88 836 LYS A CA 1
ATOM 6716 C C . LYS A 1 836 ? -14.880 52.951 7.383 1.00 88.88 836 LYS A C 1
ATOM 6718 O O . LYS A 1 836 ? -15.949 52.380 7.210 1.00 88.88 836 LYS A O 1
ATOM 6723 N N . LYS A 1 837 ? -14.389 53.860 6.526 1.00 86.62 837 LYS A N 1
ATOM 6724 C CA . LYS A 1 837 ? -15.068 54.208 5.263 1.00 86.62 837 LYS A CA 1
ATOM 6725 C C . LYS A 1 837 ? -15.227 52.984 4.362 1.00 86.62 837 LYS A C 1
ATOM 6727 O O . LYS A 1 837 ? -16.352 52.600 4.085 1.00 86.62 837 LYS A O 1
ATOM 6732 N N . TYR A 1 838 ? -14.133 52.277 4.067 1.00 87.94 838 TYR A N 1
ATOM 6733 C CA . TYR A 1 838 ? -14.167 51.045 3.269 1.00 87.94 838 TYR A CA 1
ATOM 6734 C C . TYR A 1 838 ? -15.129 49.974 3.821 1.00 87.94 838 TYR A C 1
ATOM 6736 O O . TYR A 1 838 ? -15.738 49.246 3.043 1.00 87.94 838 TYR A O 1
ATOM 6744 N N . GLN A 1 839 ? -15.269 49.840 5.145 1.00 85.56 839 GLN A N 1
ATOM 6745 C CA . GLN A 1 839 ? -16.224 48.907 5.755 1.00 85.56 839 GLN A CA 1
ATOM 6746 C C . GLN A 1 839 ? -17.682 49.315 5.506 1.00 85.56 839 GLN A C 1
ATOM 6748 O O . GLN A 1 839 ? -18.507 48.445 5.236 1.00 85.56 839 GLN A O 1
ATOM 6753 N N . GLU A 1 840 ? -17.990 50.611 5.548 1.00 86.12 840 GLU A N 1
ATOM 6754 C CA . GLU A 1 840 ? -19.323 51.128 5.229 1.00 86.12 840 GLU A CA 1
ATOM 6755 C C . GLU A 1 840 ? -19.608 51.071 3.720 1.00 86.12 840 GLU A C 1
ATOM 6757 O O . GLU A 1 840 ? -20.659 50.579 3.315 1.00 86.12 840 GLU A O 1
ATOM 6762 N N . ASP A 1 841 ? -18.638 51.440 2.878 1.00 83.56 841 ASP A N 1
ATOM 6763 C CA . ASP A 1 841 ? -18.721 51.313 1.418 1.00 83.56 841 ASP A CA 1
ATOM 6764 C C . ASP A 1 841 ? -18.951 49.845 1.001 1.00 83.56 841 ASP A C 1
ATOM 6766 O O . ASP A 1 841 ? -19.752 49.554 0.113 1.00 83.56 841 ASP A O 1
ATOM 6770 N N . LEU A 1 842 ? -18.290 48.893 1.677 1.00 87.00 842 LEU A N 1
ATOM 6771 C CA . LEU A 1 842 ? -18.493 47.455 1.475 1.00 87.00 842 LEU A CA 1
ATOM 6772 C C . LEU A 1 842 ? -19.891 47.003 1.922 1.00 87.00 842 LEU A C 1
ATOM 6774 O O . LEU A 1 842 ? -20.483 46.154 1.258 1.00 87.00 842 LEU A O 1
ATOM 6778 N N . ARG A 1 843 ? -20.428 47.570 3.010 1.00 83.94 843 ARG A N 1
ATOM 6779 C CA . ARG A 1 843 ? -21.782 47.283 3.508 1.00 83.94 843 ARG A CA 1
ATOM 6780 C C . ARG A 1 843 ? -22.848 47.760 2.517 1.00 83.94 843 ARG A C 1
ATOM 6782 O O . ARG A 1 843 ? -23.753 46.995 2.197 1.00 83.94 843 ARG A O 1
ATOM 6789 N N . ILE A 1 844 ? -22.683 48.968 1.973 1.00 83.44 844 ILE A N 1
ATOM 6790 C CA . ILE A 1 844 ? -23.547 49.549 0.931 1.00 83.44 844 ILE A CA 1
ATOM 6791 C C . ILE A 1 844 ? -23.439 48.751 -0.380 1.00 83.44 844 ILE A C 1
ATOM 6793 O O . ILE A 1 844 ? -24.447 48.433 -1.009 1.00 83.44 844 ILE A O 1
ATOM 6797 N N . TYR A 1 845 ? -22.226 48.357 -0.778 1.00 83.06 845 TYR A N 1
ATOM 6798 C CA . TYR A 1 845 ? -22.019 47.481 -1.934 1.00 83.06 845 TYR A CA 1
ATOM 6799 C C . TYR A 1 845 ? -22.736 46.131 -1.763 1.00 83.06 845 TYR A C 1
ATOM 6801 O O . TYR A 1 845 ? -23.405 45.661 -2.681 1.00 83.06 845 TYR A O 1
ATOM 6809 N N . GLN A 1 846 ? -22.650 45.521 -0.576 1.00 80.88 846 GLN A N 1
ATOM 6810 C CA . GLN A 1 846 ? -23.320 44.255 -0.271 1.00 80.88 846 GLN A CA 1
ATOM 6811 C C . GLN A 1 846 ? -24.852 44.379 -0.256 1.00 80.88 846 GLN A C 1
ATOM 6813 O O . GLN A 1 846 ? -25.514 43.479 -0.770 1.00 80.88 846 GLN A O 1
ATOM 6818 N N . SER A 1 847 ? -25.426 45.477 0.254 1.00 79.31 847 SER A N 1
ATOM 6819 C CA . SER A 1 847 ? -26.879 45.700 0.179 1.00 79.31 847 SER A CA 1
ATOM 6820 C C . SER A 1 847 ? -27.360 45.924 -1.254 1.00 79.31 847 SER A C 1
ATOM 6822 O O . SER A 1 847 ? -28.369 45.348 -1.653 1.00 79.31 847 SER A O 1
ATOM 6824 N N . ASN A 1 848 ? -26.611 46.673 -2.066 1.00 73.81 848 ASN A N 1
ATOM 6825 C CA . ASN A 1 848 ? -26.984 46.934 -3.460 1.00 73.81 848 ASN A CA 1
ATOM 6826 C C . ASN A 1 848 ? -26.850 45.674 -4.339 1.00 73.81 848 ASN A C 1
ATOM 6828 O O . ASN A 1 848 ? -27.614 45.481 -5.285 1.00 73.81 848 ASN A O 1
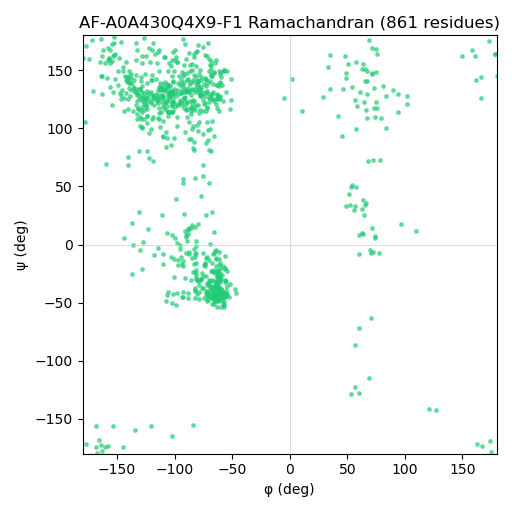ATOM 6832 N N . LEU A 1 849 ? -25.914 44.776 -4.007 1.00 73.94 849 LEU A N 1
ATOM 6833 C CA . LEU A 1 849 ? -25.761 43.465 -4.652 1.00 73.94 849 LEU A CA 1
ATOM 6834 C C . LEU A 1 849 ? -26.858 42.460 -4.233 1.00 73.94 849 LEU A C 1
ATOM 6836 O O . LEU A 1 849 ? -27.036 41.433 -4.890 1.00 73.94 849 LEU A O 1
ATOM 6840 N N . ALA A 1 850 ? -27.588 42.747 -3.149 1.00 65.31 850 ALA A N 1
ATOM 6841 C CA . ALA A 1 850 ? -28.767 41.994 -2.731 1.00 65.31 850 ALA A CA 1
ATOM 6842 C C . ALA A 1 850 ? -30.050 42.546 -3.381 1.00 65.31 850 ALA A C 1
ATOM 6844 O O . ALA A 1 850 ? -30.820 41.770 -3.937 1.00 65.31 850 ALA A O 1
ATOM 6845 N N . SER A 1 851 ? -30.252 43.871 -3.394 1.00 56.94 851 SER A N 1
ATOM 6846 C CA . SER A 1 851 ? -31.452 44.491 -3.988 1.00 56.94 851 SER A CA 1
ATOM 6847 C C . SER A 1 851 ? -31.528 44.363 -5.515 1.00 56.94 851 SER A C 1
ATOM 6849 O O . SER A 1 851 ? -32.609 44.406 -6.084 1.00 56.94 851 SER A O 1
ATOM 6851 N N . SER A 1 852 ? -30.394 44.170 -6.194 1.00 51.69 852 SER A N 1
ATOM 6852 C CA . SER A 1 852 ? -30.314 43.919 -7.646 1.00 51.69 852 SER A CA 1
ATOM 6853 C C . SER A 1 852 ? -30.624 42.465 -8.052 1.00 51.69 852 SER A C 1
ATOM 6855 O O . SER A 1 852 ? -30.270 42.044 -9.154 1.00 51.69 852 SER A O 1
ATOM 6857 N N . LYS A 1 853 ? -31.264 41.680 -7.171 1.00 47.75 853 LYS A N 1
ATOM 6858 C CA . LYS A 1 853 ? -31.607 40.265 -7.406 1.00 47.75 853 LYS A CA 1
ATOM 6859 C C . LYS A 1 853 ? -33.070 39.880 -7.175 1.00 47.75 853 LYS A C 1
ATOM 6861 O O . LYS A 1 853 ? -33.394 38.706 -7.345 1.00 47.75 853 LYS A O 1
ATOM 6866 N N . GLU A 1 854 ? -33.947 40.819 -6.835 1.00 35.59 854 GLU A N 1
ATOM 6867 C CA . GLU A 1 854 ? -35.392 40.562 -6.833 1.00 35.59 854 GLU A CA 1
ATOM 6868 C C . GLU A 1 854 ? -35.976 40.863 -8.230 1.00 35.59 854 GLU A C 1
ATOM 6870 O O . GLU A 1 854 ? -35.635 41.897 -8.811 1.00 35.59 854 GLU A O 1
ATOM 6875 N N . PRO A 1 855 ? -36.794 39.967 -8.820 1.00 39.09 855 PRO A N 1
ATOM 6876 C CA . PRO A 1 855 ? -37.402 40.196 -10.128 1.00 39.09 855 PRO A CA 1
ATOM 6877 C C . PRO A 1 855 ? -38.627 41.118 -10.030 1.00 39.09 855 PRO A C 1
ATOM 6879 O O . PRO A 1 855 ? -39.475 40.948 -9.156 1.00 39.09 855 PRO A O 1
ATOM 6882 N N . ASP A 1 856 ? -38.736 42.059 -10.968 1.00 32.22 856 ASP A N 1
ATOM 6883 C CA . ASP A 1 856 ? -39.899 42.939 -11.125 1.00 32.22 856 ASP A CA 1
ATOM 6884 C C . ASP A 1 856 ? -41.139 42.133 -11.565 1.00 32.22 856 ASP A C 1
ATOM 6886 O O . ASP A 1 856 ? -41.074 41.338 -12.507 1.00 32.22 856 ASP A O 1
ATOM 6890 N N . LEU A 1 857 ? -42.264 42.340 -10.876 1.00 36.75 857 LEU A N 1
ATOM 6891 C CA . LEU A 1 857 ? -43.577 41.782 -11.205 1.00 36.75 857 LEU A CA 1
ATOM 6892 C C . LEU A 1 857 ? -44.596 42.917 -11.357 1.00 36.75 857 LEU A C 1
ATOM 6894 O O . LEU A 1 857 ? -45.393 43.210 -10.465 1.00 36.75 857 LEU A O 1
ATOM 6898 N N . SER A 1 858 ? -44.559 43.545 -12.528 1.00 32.56 858 SER A N 1
ATOM 6899 C CA . SER A 1 858 ? -45.559 44.511 -12.982 1.00 32.56 858 SER A CA 1
ATOM 6900 C C . SER A 1 858 ? -46.884 43.809 -13.370 1.00 32.56 858 SER A C 1
ATOM 6902 O O . SER A 1 858 ? -46.831 42.770 -14.032 1.00 32.56 858 SER A O 1
ATOM 6904 N N . PRO A 1 859 ? -48.067 44.332 -12.982 1.00 50.09 859 PRO A N 1
ATOM 6905 C CA . PRO A 1 859 ? -49.374 43.739 -13.300 1.00 50.09 859 PRO A CA 1
ATOM 6906 C C . PRO A 1 859 ? -50.006 44.264 -14.609 1.00 50.09 859 PRO A C 1
ATOM 6908 O O . PRO A 1 859 ? -49.550 45.257 -15.171 1.00 50.09 859 PRO A O 1
ATOM 6911 N N . ASP A 1 860 ? -51.117 43.623 -15.006 1.00 32.44 860 ASP A N 1
ATOM 6912 C CA . ASP A 1 860 ? -51.956 43.860 -16.200 1.00 32.44 860 ASP A CA 1
ATOM 6913 C C . ASP A 1 860 ? -51.280 43.579 -17.568 1.00 32.44 860 ASP A C 1
ATOM 6915 O O . ASP A 1 860 ? -50.106 43.843 -17.794 1.00 32.44 860 ASP A O 1
ATOM 6919 N N . SER A 1 861 ? -51.966 43.003 -18.562 1.00 31.94 861 SER A N 1
ATOM 6920 C CA . SER A 1 861 ? -53.386 43.187 -18.906 1.00 31.94 861 SER A CA 1
ATOM 6921 C C . SER A 1 861 ? -54.014 41.984 -19.642 1.00 31.94 861 SER A C 1
ATOM 6923 O O . SER A 1 861 ? -53.345 41.019 -20.004 1.00 31.94 861 SER A O 1
ATOM 6925 N N . SER A 1 862 ? -55.333 42.049 -19.842 1.00 36.69 862 SER A N 1
ATOM 6926 C CA . SER A 1 862 ? -56.188 41.024 -20.455 1.00 36.69 862 SER A CA 1
ATOM 6927 C C . SER A 1 862 ? -56.119 40.935 -21.987 1.00 36.69 862 SER A C 1
ATOM 6929 O O . SER A 1 862 ? -56.211 41.963 -22.664 1.00 36.69 862 SER A O 1
ATOM 6931 N N . SER A 1 863 ? -56.164 39.712 -22.527 1.00 35.88 863 SER A N 1
ATOM 6932 C CA . SER A 1 863 ? -56.792 39.348 -23.816 1.00 35.88 863 SER A CA 1
ATOM 6933 C C . SER A 1 863 ? -57.138 37.860 -23.822 1.00 35.88 863 SER A C 1
ATOM 6935 O O . SER A 1 863 ? -56.221 37.068 -23.522 1.00 35.88 863 SER A O 1
#

Sequence (863 aa):
MADIAFDHITQEVRGTVYPGKLRLKEDEFMYKNEKTGKVDHFSRSDIESAQWIVRATGLGLSIKLKNNSLHRYDGFGEIEAEKVGSFFKKYFDVEIVKRELCYKGYNWGDVDFDGDVLEFSVKNAMAFEVPLSNVANAVLNKNEIIFEFHLNDEAEVCLSEMRLYTPGTEADREGKAPSIYSKVTQKADIIQEVRGTVYPGKLRLKEDEFMYKNEKTGKVDHFSRSDIESAQWIVRATGLGLSIKLKNNSLHRYDGFGEIEAEKVGSFFKKYFDVEIVKRELCYKGYNWGDVDFDGDVLEFSVKNAMAFEVPLSNVANAVLNKNEIIFEFHLNDEAEVCLSEMRLYTPGTEADREGKAPSIYSKVTQKADIIQVTGDFLVEFKQLQCLQPRGRYDVKLYPSFIHLHGKSYDFKVPKNTITRLMVLPHPDNRQIFFAVQLDPPIKHGQTRYHFVISLFDKDSHINLEMAATEDWLQEQFNGKLTRNISGPEYEVVARVFKVLFDQKVTVPGSFSAKGGGCAVACSYKASVGLLYPLERGFTFVPRPPISIRFDEIVAVQFSRGTGAQRSFDFEVETRNGLTHTFTSIERDEYHHLYDFVTAKKLRVKNISSENKTTNPGDDVWSSSDESHDAYMEKVKTEARERTTEMDDEDDDDEDDEDFKPPESDGSELAEEYDSNVQTTTSEDESGDNDDDDDSEENKSNTSSKNTTAHKKKDKRDNDSDGYEDSLSSVSSTSEPKPKQKKLKEEPKKSTTKPRKDETKRQTTKKQKKPKDPNAPTRPLSAYFLWFNENREKIAKSLDGQNSVAEVAKAAGEIWRNMDSTVKSGYQSRVDELKKKYQEDLRIYQSNLASSKEPDLSPDSSS